Protein AF-0000000074029201 (afdb_homodimer)

Radius of gyration: 28.5 Å; Cα contacts (8 Å, |Δi|>4): 1554; chains: 2; bounding box: 59×83×63 Å

Foldseek 3Di:
DLVLLVVLLVQLLVVCLVPLANLVSLLVSLLSLLCVLVVDNVSSVVLSVVLLVVQCVDPLSVLLLLLLLLVLLLLLQLLQAQLLVLVLVVQLVPAQAQLRLLVVLLVCLVQQLQAQLSSLQSSLQSRLVSCVVRVHDLLLQLLSSLLSGLLVSLLDCANHNCNSVQLSLQVLQCVVPPDPARSSVLSNLLSVLLLLSVLSVVLSVCCSPPVPVFPPFFDDDLDDPDCPDDPVVVVVVVVVPPRDRPHDNHNCSRRVLSVQLRVQLLVQLQVQQCVVDVDSVNSNSRHPNSVSNSRSSVVSLVVSLVVVVVVVDDPVVSVVSSVVSSVVCVVVSSLSSSLSSSVVSSVSSPNLPCLVDDPLVVDQQLCVLLVLLVVLQVSLQSNLALSNSLSSSLSVLCSSCRNSVNDSSNSSSSSSNNNSLSRSQDCSSCVSSVHGSSSSCRRCVVSSVVSSVSSSVVSSVVSVVD/DLVLLVVLLVQLLVVCLVPLANLVSLLVSLLSLLCVLVVDNVSSVVLSVVLLVVQCVDPLSVLLLLLLLLVLLLLLQLLQAQLLVLVLVVQLVPAQAQLRLLVVLLVCLVQQLQAQLSSLQSSLQSRLVSCVVRVHDLLLQLLSSLLSGLLVSLLDCANHNCNSVQLSLQVLQCPPLPDPARSSVLSNLLSVLLLLSVLSVVLNVCCSPVVPVFPPFFDDDLDPPPPPDDPVVVVVVVVVPPRDRPHDNHNCSRRVLSVQLRVQLLVQLQVQQCVVDVDSVNSNSRHPNSVSNSRSSVVSLVVSLVVVVVVVDDPVVSVVSSVVSSVVCVVVSSLSSSLSSSVVSSVSSPNLVCLVPPPLVVDQQLCVLLVLLVVLQVSLQSNLALSNSLSSSLSVLCSSCSSSVNDSSNSSSSSNNNNSLSRSQDQSSCVSSVHGSSSSCRRCVVSSVVSSVSSSVVSSVVSVVD

Secondary structure (DSSP, 8-state):
-GGGGGHHHHHHHHHHHHH--HHHHHHHHHHHHHHHHHSSHHHHHHHHHHHHHHHHHSHHHHHHHHHHHHHHHHHHHHHHTTHHHHHHHHHGGG--SHHHHHHHHHHHHHHHTT-HHHHHHHHHHHHHHHHHHTT--HHHHHHHHHIIIIIHHTT--SS-TTHHHHHHHHHHHHTTSS--S-HHHHHHHHGGG-HHHHHHHHHHHHHHHH-TTTTTS--S--------S-HHHHHHHHHHTS----S---THHHHHHHHHHHHHHHHHHHHHHTTT-SSHHHHHHTS-HHHHHHHHHHHHHHHHHHHHHHTT--HHHHHHHHHHHHHHTHHHHHHHHHHHHHHHHHHHTTHHHHTTSTTGGGS-GGGHHHHHHHHHHHHHHHHT-HHHHHHHHHHHHHHHHHHHT--HHHHHHHHHHHHHGGGSS-HHHHHHTT--HHHHHHHHHHHHHHHHHHHHHHHHHHHHH-/-GGGGGHHHHHHHHHHHHH--HHHHHHHHHHHHHHHHHSSHHHHHHHHHHHHHHHHHSHHHHHHHHHHHHHHHHHHHHHHTTHHHHHHHHHGGG--SHHHHHHHHHHHHHHHTT-HHHHHHHHHHHHHHHHHHTT--HHHHHHHHHIIIIIHHTT--SS-TTHHHHHHHHHHHHTTSS--S-HHHHHHHHGGG-HHHHHHHHHHHHHHHH-TTTTTS--S--------S-HHHHHHHHHHTS----S---THHHHHHHHHHHHHHHHHHHHHHTTT-SSHHHHHHTS-HHHHHHHHHHHHHHHHHHHHHHTT--HHHHHHHHHHHHHHTHHHHHHHHHHHHHHHHHHHTTHHHHTTSTTGGGS-GGGHHHHHHHHHHHHHHHHT-HHHHHHHHHHHHHHHHHHHT--HHHHHHHHHHHHHGGGSS-HHHHHHTT--HHHHHHHHHHHHHHHHHHHHHHHHHHHHH-

pLDDT: mean 85.28, std 9.66, range [49.59, 98.19]

Sequence (932 aa):
MVWLSLIPPLITIVITFKTKKLIPALFIGVVVGAFINTRSLFGGITEIGSYIIDAVADKDSAYTLGFLISFGALADLIEMAGGIAGFSNRVSKWIKSEKGVLGWAWFLSIFTFFDSSFHTIAVGTMLSPVLQKVKGSKEKFAFVLSVTSLQLILLIPIATAYLGYMVTLVTNNIRGTGITENAYMIVVKSVIWNFFSWSMLLLAALVTLLGLRFGQVKLGKATEEEEEFTEAHIEREEKASEPVEEYPKKSRNLLVPVLILLMSTIFFFWWTGRMKSATFFGAISAADFNASIFAGVLLTLFITSIYFMLQKISLAEIEAHIIIGAEKVMPLVIILVLSWALTIVTEKLGFNNLISEGMIKNIPKFLIPSVVFLIAAIIAYTIGSSWATWALIMPLAVTFAVNSEINIATMVGTVWAGGAVADVVSPLSAQMADTSFGDHLITSLPYVIGGVLLSLIGYLLVGFTLMVWLSLIPPLITIVITFKTKKLIPALFIGVVVGAFINTRSLFGGITEIGSYIIDAVADKDSAYTLGFLISFGALADLIEMAGGIAGFSNRVSKWIKSEKGVLGWAWFLSIFTFFDSSFHTIAVGTMLSPVLQKVKGSKEKFAFVLSVTSLQLILLIPIATAYLGYMVTLVTNNIRGTGITENAYMIVVKSVIWNFFSWSMLLLAALVTLLGLRFGQVKLGKATEEEEEFTEAHIEREEKASEPVEEYPKKSRNLLVPVLILLMSTIFFFWWTGRMKSATFFGAISAADFNASIFAGVLLTLFITSIYFMLQKISLAEIEAHIIIGAEKVMPLVIILVLSWALTIVTEKLGFNNLISEGMIKNIPKFLIPSVVFLIAAIIAYTIGSSWATWALIMPLAVTFAVNSEINIATMVGTVWAGGAVADVVSPLSAQMADTSFGDHLITSLPYVIGGVLLSLIGYLLVGFTL

Organism: NCBI:txid312168

Nearest PDB structures (foldseek):
  7qha-assembly1_B  TM=7.166E-01  e=3.219E-05  Photobacterium profundum SS9
  4r0c-assembly1_C  TM=6.580E-01  e=6.794E-04  Alcanivorax borkumensis SK2
  8y4x-assembly1_A  TM=6.351E-01  e=4.474E-04  Fusobacterium nucleatum
  4r0c-assembly1_B  TM=5.964E-01  e=8.730E-04  Alcanivorax borkumensis SK2
  4r1i-assembly1_B  TM=4.681E-01  e=3.482E-04  Neisseria gonorrhoeae FA19

Solvent-accessible surface area (backbone atoms only — not comparable to full-atom values): 44928 Å² total; per-residue (Å²): 114,37,71,62,20,50,47,25,64,49,48,18,50,52,40,13,64,74,68,56,38,58,63,65,16,36,49,49,17,29,47,51,30,22,28,68,70,56,73,30,73,69,56,12,46,50,41,38,45,47,35,38,32,53,34,42,23,30,60,62,47,22,29,29,50,51,31,47,33,50,45,29,14,41,53,36,43,29,53,43,46,10,10,44,58,23,42,23,68,64,52,51,78,75,53,79,40,50,56,44,48,49,50,45,54,58,57,51,34,78,76,29,46,42,34,42,69,56,27,34,49,41,48,22,66,35,41,35,65,47,33,59,72,50,64,38,63,37,55,61,48,18,40,46,42,16,38,56,14,54,41,48,33,69,60,42,85,62,73,26,70,56,44,48,52,53,28,37,55,43,41,68,55,39,58,94,44,96,64,81,74,55,37,58,58,38,53,55,59,9,41,82,41,20,39,29,35,54,38,40,49,51,52,45,49,40,37,53,74,69,42,68,59,75,60,73,57,65,50,84,74,64,62,81,72,78,75,63,53,54,70,60,56,51,52,46,53,54,63,68,62,53,82,61,83,73,42,66,59,35,38,60,47,38,53,52,49,50,51,43,28,48,53,34,27,54,47,29,21,30,62,61,2,44,87,80,25,90,43,69,68,49,2,42,72,54,25,51,55,55,60,14,51,31,27,11,44,50,50,28,44,52,53,42,51,51,54,42,41,74,71,69,43,47,68,60,44,51,53,51,29,36,44,51,15,32,27,71,37,37,61,59,51,53,45,49,40,37,40,44,16,34,50,50,41,24,46,72,42,28,38,76,54,34,59,80,36,73,74,59,75,70,55,60,73,38,47,46,51,36,49,52,20,50,52,28,26,54,48,1,56,54,53,56,32,34,69,61,29,34,54,68,40,41,55,58,33,47,49,50,15,66,74,66,70,41,62,55,28,51,30,52,5,21,33,56,21,9,6,51,56,18,49,48,66,39,58,66,27,12,53,37,31,71,42,52,51,37,55,36,40,19,40,40,42,56,55,52,52,50,16,52,51,53,23,42,54,50,30,44,56,52,16,70,72,102,116,37,70,62,19,49,47,24,63,49,48,19,51,51,40,14,64,74,68,55,37,58,64,66,16,35,50,48,15,30,47,52,30,23,28,67,70,57,73,31,74,68,56,11,45,49,41,40,46,47,36,38,31,53,32,42,23,30,60,61,46,22,31,30,52,52,30,48,32,49,45,27,14,41,54,35,43,29,52,41,45,10,9,45,58,24,42,23,68,66,53,49,76,73,50,78,41,49,56,44,48,47,50,46,53,60,58,50,34,77,76,28,44,42,34,41,69,55,27,34,50,40,50,21,65,34,40,36,65,48,34,58,74,51,65,39,62,38,55,60,45,17,41,46,42,16,36,56,14,54,38,47,34,67,61,42,85,64,72,27,71,56,45,48,51,53,29,39,57,44,41,67,54,39,60,92,71,74,66,78,73,55,35,59,57,40,52,54,58,10,41,81,40,20,40,28,33,55,38,40,50,51,51,44,48,42,38,52,76,68,43,69,60,76,58,72,57,64,52,82,75,66,63,81,72,76,74,65,55,54,70,60,56,50,52,48,53,54,63,67,62,53,83,62,82,72,41,67,59,35,38,60,45,36,52,52,47,49,52,42,29,49,52,34,26,55,48,30,21,31,61,62,1,44,87,77,24,90,43,69,68,50,3,43,71,53,25,48,56,54,60,14,51,30,28,11,43,52,51,29,43,51,53,42,51,52,55,41,42,75,71,69,44,47,68,60,45,51,53,52,30,35,44,51,13,32,27,72,35,39,62,57,52,52,46,49,41,37,40,43,15,34,50,51,40,24,47,73,42,27,38,74,54,35,63,80,38,71,72,64,74,69,54,61,74,38,48,47,50,33,49,52,19,49,52,27,25,54,47,1,56,53,54,56,32,33,69,60,28,35,56,66,42,41,55,56,33,47,50,50,14,66,74,66,70,40,62,56,28,52,31,53,6,23,34,55,20,8,8,51,54,18,49,48,66,40,59,65,28,11,54,37,30,71,40,52,51,37,56,35,40,18,40,40,41,56,54,51,52,51,17,50,51,54,23,43,52,50,30,44,57,51,18,71,71,103

InterPro domains:
  IPR018461 Na+/H+ antiporter, NhaC-like, C-terminal [PF03553] (156-464)

Structure (mmCIF, N/CA/C/O backbone):
data_AF-0000000074029201-model_v1
#
loop_
_entity.id
_entity.type
_entity.pdbx_description
1 polymer 'Transporter, NhaC family'
#
loop_
_atom_site.group_PDB
_atom_site.id
_atom_site.type_symbol
_atom_site.label_atom_id
_atom_site.label_alt_id
_atom_site.label_comp_id
_atom_site.label_asym_id
_atom_site.label_entity_id
_atom_site.label_seq_id
_atom_site.pdbx_PDB_ins_code
_atom_site.Cartn_x
_atom_site.Cartn_y
_atom_site.Cartn_z
_atom_site.occupancy
_atom_site.B_iso_or_equiv
_atom_site.auth_seq_id
_atom_site.auth_comp_id
_atom_site.auth_asym_id
_atom_site.auth_atom_id
_atom_site.pdbx_PDB_model_num
ATOM 1 N N . MET A 1 1 ? 26.109 -20.688 16.188 1 57.31 1 MET A N 1
ATOM 2 C CA . MET A 1 1 ? 25.75 -21.969 15.594 1 57.31 1 MET A CA 1
ATOM 3 C C . MET A 1 1 ? 24.812 -21.781 14.414 1 57.31 1 MET A C 1
ATOM 5 O O . MET A 1 1 ? 23.797 -21.094 14.523 1 57.31 1 MET A O 1
ATOM 9 N N . VAL A 1 2 ? 25.156 -22.109 13.273 1 66.44 2 VAL A N 1
ATOM 10 C CA . VAL A 1 2 ? 24.578 -21.938 11.945 1 66.44 2 VAL A CA 1
ATOM 11 C C . VAL A 1 2 ? 23.188 -22.547 11.891 1 66.44 2 VAL A C 1
ATOM 13 O O . VAL A 1 2 ? 22.328 -22.078 11.148 1 66.44 2 VAL A O 1
ATOM 16 N N . TRP A 1 3 ? 22.938 -23.5 12.852 1 73.06 3 TRP A N 1
ATOM 17 C CA . TRP A 1 3 ? 21.656 -24.172 12.859 1 73.06 3 TRP A CA 1
ATOM 18 C C . TRP A 1 3 ? 20.547 -23.234 13.352 1 73.06 3 TRP A C 1
ATOM 20 O O . TRP A 1 3 ? 19.375 -23.453 13.062 1 73.06 3 TRP A O 1
ATOM 30 N N . LEU A 1 4 ? 20.938 -22.203 14.047 1 81 4 LEU A N 1
ATOM 31 C CA . LEU A 1 4 ? 19.984 -21.219 14.539 1 81 4 LEU A CA 1
ATOM 32 C C . LEU A 1 4 ? 19.312 -20.484 13.383 1 81 4 LEU A C 1
ATOM 34 O O . LEU A 1 4 ? 18.219 -19.938 13.531 1 81 4 LEU A O 1
ATOM 38 N N . SER A 1 5 ? 20 -20.547 12.234 1 81.31 5 SER A N 1
ATOM 39 C CA . SER A 1 5 ? 19.484 -19.844 11.062 1 81.31 5 SER A CA 1
ATOM 40 C C . SER A 1 5 ? 18.234 -20.531 10.523 1 81.31 5 SER A C 1
ATOM 42 O O . SER A 1 5 ? 17.469 -19.922 9.766 1 81.31 5 SER A O 1
ATOM 44 N N . LEU A 1 6 ? 17.938 -21.766 10.992 1 76.69 6 LEU A N 1
ATOM 45 C CA . LEU A 1 6 ? 16.781 -22.516 10.516 1 76.69 6 LEU A CA 1
ATOM 46 C C . LEU A 1 6 ? 15.562 -22.25 11.383 1 76.69 6 LEU A C 1
ATOM 48 O O . LEU A 1 6 ? 14.438 -22.531 10.984 1 76.69 6 LEU A O 1
ATOM 52 N N . ILE A 1 7 ? 15.75 -21.719 12.461 1 85.69 7 ILE A N 1
ATOM 53 C CA . ILE A 1 7 ? 14.68 -21.578 13.445 1 85.69 7 ILE A CA 1
ATOM 54 C C . ILE A 1 7 ? 13.617 -20.609 12.93 1 85.69 7 ILE A C 1
ATOM 56 O O . ILE A 1 7 ? 12.422 -20.906 12.984 1 85.69 7 ILE A O 1
ATOM 60 N N . PRO A 1 8 ? 14.031 -19.484 12.359 1 86 8 PRO A N 1
ATOM 61 C CA . PRO A 1 8 ? 12.992 -18.531 11.945 1 86 8 PRO A CA 1
ATOM 62 C C . PRO A 1 8 ? 12.078 -19.094 10.859 1 86 8 PRO A C 1
ATOM 64 O O . PRO A 1 8 ? 10.852 -19.062 11.008 1 86 8 PRO A O 1
ATOM 67 N N . PRO A 1 9 ? 12.656 -19.656 9.766 1 78.62 9 PRO A N 1
ATOM 68 C CA . PRO A 1 9 ? 11.75 -20.25 8.773 1 78.62 9 PRO A CA 1
ATOM 69 C C . PRO A 1 9 ? 10.93 -21.391 9.344 1 78.62 9 PRO A C 1
ATOM 71 O O . PRO A 1 9 ? 9.75 -21.547 9 1 78.62 9 PRO A O 1
ATOM 74 N N . LEU A 1 10 ? 11.469 -22.188 10.188 1 78.5 10 LEU A N 1
ATOM 75 C CA . LEU A 1 10 ? 10.766 -23.328 10.773 1 78.5 10 LEU A CA 1
ATOM 76 C C . LEU A 1 10 ? 9.617 -22.844 11.656 1 78.5 10 LEU A C 1
ATOM 78 O O . LEU A 1 10 ? 8.531 -23.422 11.625 1 78.5 10 LEU A O 1
ATOM 82 N N . ILE A 1 11 ? 9.867 -21.922 12.414 1 86.44 11 ILE A N 1
ATOM 83 C CA . ILE A 1 11 ? 8.828 -21.375 13.281 1 86.44 11 ILE A CA 1
ATOM 84 C C . ILE A 1 11 ? 7.707 -20.781 12.438 1 86.44 11 ILE A C 1
ATOM 86 O O . ILE A 1 11 ? 6.527 -20.906 12.781 1 86.44 11 ILE A O 1
ATOM 90 N N . THR A 1 12 ? 8.125 -20.078 11.391 1 83.25 12 THR A N 1
ATOM 91 C CA . THR A 1 12 ? 7.129 -19.531 10.484 1 83.25 12 THR A CA 1
ATOM 92 C C . THR A 1 12 ? 6.23 -20.625 9.922 1 83.25 12 THR A C 1
ATOM 94 O O . THR A 1 12 ? 5.008 -20.484 9.883 1 83.25 12 THR A O 1
ATOM 97 N N . ILE A 1 13 ? 6.844 -21.703 9.562 1 75.81 13 ILE A N 1
ATOM 98 C CA . ILE A 1 13 ? 6.113 -22.828 9 1 75.81 13 ILE A CA 1
ATOM 99 C C . ILE A 1 13 ? 5.184 -23.422 10.055 1 75.81 13 ILE A C 1
ATOM 101 O O . ILE A 1 13 ? 3.998 -23.641 9.789 1 75.81 13 ILE A O 1
ATOM 105 N N . VAL A 1 14 ? 5.613 -23.625 11.203 1 80.94 14 VAL A N 1
ATOM 106 C CA . VAL A 1 14 ? 4.852 -24.234 12.281 1 80.94 14 VAL A CA 1
ATOM 107 C C . VAL A 1 14 ? 3.67 -23.344 12.664 1 80.94 14 VAL A C 1
ATOM 109 O O . VAL A 1 14 ? 2.545 -23.828 12.82 1 80.94 14 VAL A O 1
ATOM 112 N N . ILE A 1 15 ? 3.906 -22.109 12.781 1 84.88 15 ILE A N 1
ATOM 113 C CA . ILE A 1 15 ? 2.854 -21.188 13.188 1 84.88 15 ILE A CA 1
ATOM 114 C C . ILE A 1 15 ? 1.8 -21.094 12.086 1 84.88 15 ILE A C 1
ATOM 116 O O . ILE A 1 15 ? 0.604 -21 12.367 1 84.88 15 ILE A O 1
ATOM 120 N N . THR A 1 16 ? 2.27 -21.062 10.914 1 77.56 16 THR A N 1
ATOM 121 C CA . THR A 1 16 ? 1.329 -21.031 9.805 1 77.56 16 THR A CA 1
ATOM 122 C C . THR A 1 16 ? 0.429 -22.266 9.82 1 77.56 16 THR A C 1
ATOM 124 O O . THR A 1 16 ? -0.77 -22.172 9.547 1 77.56 16 THR A O 1
ATOM 127 N N . PHE A 1 17 ? 1.027 -23.375 10.094 1 73.62 17 PHE A N 1
ATOM 128 C CA . PHE A 1 17 ? 0.26 -24.625 10.148 1 73.62 17 PHE A CA 1
ATOM 129 C C . PHE A 1 17 ? -0.754 -24.578 11.289 1 73.62 17 PHE A C 1
ATOM 131 O O . PHE A 1 17 ? -1.88 -25.062 11.141 1 73.62 17 PHE A O 1
ATOM 138 N N . LYS A 1 18 ? -0.393 -24 12.336 1 79.5 18 LYS A N 1
ATOM 139 C CA . LYS A 1 18 ? -1.242 -23.984 13.523 1 79.5 18 LYS A CA 1
ATOM 140 C C . LYS A 1 18 ? -2.332 -22.922 13.406 1 79.5 18 LYS A C 1
ATOM 142 O O . LYS A 1 18 ? -3.469 -23.141 13.828 1 79.5 18 LYS A O 1
ATOM 147 N N . THR A 1 19 ? -2.01 -21.797 12.82 1 79.38 19 THR A N 1
ATOM 148 C CA . THR A 1 19 ? -2.941 -20.672 12.844 1 79.38 19 THR A CA 1
ATOM 149 C C . THR A 1 19 ? -3.621 -20.516 11.484 1 79.38 19 THR A C 1
ATOM 151 O O . THR A 1 19 ? -4.637 -19.828 11.375 1 79.38 19 THR A O 1
ATOM 154 N N . LYS A 1 20 ? -3.016 -21 10.414 1 73.62 20 LYS A N 1
ATOM 155 C CA . LYS A 1 20 ? -3.471 -20.859 9.031 1 73.62 20 LYS A CA 1
ATOM 156 C C . LYS A 1 20 ? -3.395 -19.422 8.562 1 73.62 20 LYS A C 1
ATOM 158 O O . LYS A 1 20 ? -4.156 -19 7.691 1 73.62 20 LYS A O 1
ATOM 163 N N . LYS A 1 21 ? -2.562 -18.672 9.289 1 79 21 LYS A N 1
ATOM 164 C CA . LYS A 1 21 ? -2.359 -17.281 8.93 1 79 21 LYS A CA 1
ATOM 165 C C . LYS A 1 21 ? -0.891 -17 8.625 1 79 21 LYS A C 1
ATOM 167 O O . LYS A 1 21 ? -0.033 -17.109 9.5 1 79 21 LYS A O 1
ATOM 172 N N . LEU A 1 22 ? -0.697 -16.516 7.477 1 77.06 22 LEU A N 1
ATOM 173 C CA . LEU A 1 22 ? 0.675 -16.391 6.996 1 77.06 22 LEU A CA 1
ATOM 174 C C . LEU A 1 22 ? 1.312 -15.102 7.492 1 77.06 22 LEU A C 1
ATOM 176 O O . LEU A 1 22 ? 2.49 -15.086 7.859 1 77.06 22 LEU A O 1
ATOM 180 N N . ILE A 1 23 ? 0.547 -14 7.453 1 86.44 23 ILE A N 1
ATOM 181 C CA . ILE A 1 23 ? 1.118 -12.695 7.75 1 86.44 23 ILE A CA 1
ATOM 182 C C . ILE A 1 23 ? 1.633 -12.672 9.188 1 86.44 23 ILE A C 1
ATOM 184 O O . ILE A 1 23 ? 2.803 -12.367 9.43 1 86.44 23 ILE A O 1
ATOM 188 N N . PRO A 1 24 ? 0.851 -13.094 10.141 1 88 24 PRO A N 1
ATOM 189 C CA . PRO A 1 24 ? 1.394 -13.156 11.5 1 88 24 PRO A CA 1
ATOM 190 C C . PRO A 1 24 ? 2.541 -14.156 11.641 1 88 24 PRO A C 1
ATOM 192 O O . PRO A 1 24 ? 3.482 -13.922 12.398 1 88 24 PRO A O 1
ATOM 195 N N . ALA A 1 25 ? 2.488 -15.234 11 1 85.19 25 ALA A N 1
ATOM 196 C CA . ALA A 1 25 ? 3.545 -16.25 11.062 1 85.19 25 ALA A CA 1
ATOM 197 C C . ALA A 1 25 ? 4.867 -15.68 10.547 1 85.19 25 ALA A C 1
ATOM 199 O O . ALA A 1 25 ? 5.918 -15.906 11.148 1 85.19 25 ALA A O 1
ATOM 200 N N . LEU A 1 26 ? 4.801 -15.016 9.406 1 84.12 26 LEU A N 1
ATOM 201 C CA . LEU A 1 26 ? 5.996 -14.398 8.852 1 84.12 26 LEU A CA 1
ATOM 202 C C . LEU A 1 26 ? 6.562 -13.352 9.805 1 84.12 26 LEU A C 1
ATOM 204 O O . LEU A 1 26 ? 7.781 -13.273 10 1 84.12 26 LEU A O 1
ATOM 208 N N . PHE A 1 27 ? 5.684 -12.562 10.336 1 90.19 27 PHE A N 1
ATOM 209 C CA . PHE A 1 27 ? 6.121 -11.531 11.266 1 90.19 27 PHE A CA 1
ATOM 210 C C . PHE A 1 27 ? 6.82 -12.156 12.469 1 90.19 27 PHE A C 1
ATOM 212 O O . PHE A 1 27 ? 7.891 -11.695 12.875 1 90.19 27 PHE A O 1
ATOM 219 N N . ILE A 1 28 ? 6.273 -13.172 13.016 1 89.75 28 ILE A N 1
ATOM 220 C CA . ILE A 1 28 ? 6.855 -13.844 14.172 1 89.75 28 ILE A CA 1
ATOM 221 C C . ILE A 1 28 ? 8.203 -14.438 13.797 1 89.75 28 ILE A C 1
ATOM 223 O O . ILE A 1 28 ? 9.141 -14.438 14.602 1 89.75 28 ILE A O 1
ATOM 227 N N . GLY A 1 29 ? 8.258 -15.016 12.617 1 87.62 29 GLY A N 1
ATOM 228 C CA . GLY A 1 29 ? 9.539 -15.516 12.141 1 87.62 29 GLY A CA 1
ATOM 229 C C . GLY A 1 29 ? 10.633 -14.461 12.148 1 87.62 29 GLY A C 1
ATOM 230 O O . GLY A 1 29 ? 11.758 -14.727 12.586 1 87.62 29 GLY A O 1
ATOM 231 N N . VAL A 1 30 ? 10.312 -13.289 11.648 1 88.38 30 VAL A N 1
ATOM 232 C CA . VAL A 1 30 ? 11.266 -12.188 11.617 1 88.38 30 VAL A CA 1
ATOM 233 C C . VAL A 1 30 ? 11.625 -11.766 13.039 1 88.38 30 VAL A C 1
ATOM 235 O O . VAL A 1 30 ? 12.781 -11.477 13.344 1 88.38 30 VAL A O 1
ATOM 238 N N . VAL A 1 31 ? 10.625 -11.758 13.906 1 90.38 31 VAL A N 1
ATOM 239 C CA . VAL A 1 31 ? 10.828 -11.367 15.297 1 90.38 31 VAL A CA 1
ATOM 240 C C . VAL A 1 31 ? 11.797 -12.352 15.961 1 90.38 31 VAL A C 1
ATOM 242 O O . VAL A 1 31 ? 12.75 -11.938 16.625 1 90.38 31 VAL A O 1
ATOM 245 N N . VAL A 1 32 ? 11.523 -13.562 15.812 1 90 32 VAL A N 1
ATOM 246 C CA . VAL A 1 32 ? 12.359 -14.602 16.422 1 90 32 VAL A CA 1
ATOM 247 C C . VAL A 1 32 ? 13.773 -14.516 15.859 1 90 32 VAL A C 1
ATOM 249 O O . VAL A 1 32 ? 14.75 -14.633 16.609 1 90 32 VAL A O 1
ATOM 252 N N . GLY A 1 33 ? 13.875 -14.359 14.562 1 88.94 33 GLY A N 1
ATOM 253 C CA . GLY A 1 33 ? 15.188 -14.203 13.961 1 88.94 33 GLY A CA 1
ATOM 254 C C . GLY A 1 33 ? 15.945 -13 14.492 1 88.94 33 GLY A C 1
ATOM 255 O O . GLY A 1 33 ? 17.156 -13.094 14.742 1 88.94 33 GLY A O 1
ATOM 256 N N . ALA A 1 34 ? 15.258 -11.906 14.625 1 89.31 34 ALA A N 1
ATOM 257 C CA . ALA A 1 34 ? 15.883 -10.688 15.148 1 89.31 34 ALA A CA 1
ATOM 258 C C . ALA A 1 34 ? 16.344 -10.891 16.594 1 89.31 34 ALA A C 1
ATOM 260 O O . ALA A 1 34 ? 17.422 -10.414 16.969 1 89.31 34 ALA A O 1
ATOM 261 N N . PHE A 1 35 ? 15.609 -11.602 17.375 1 88.56 35 PHE A N 1
ATOM 262 C CA . PHE A 1 35 ? 15.969 -11.859 18.766 1 88.56 35 PHE A CA 1
ATOM 263 C C . PHE A 1 35 ? 17.188 -12.773 18.844 1 88.56 35 PHE A C 1
ATOM 265 O O . PHE A 1 35 ? 18.047 -12.602 19.703 1 88.56 35 PHE A O 1
ATOM 272 N N . ILE A 1 36 ? 17.172 -13.75 18 1 88.44 36 ILE A N 1
ATOM 273 C CA . ILE A 1 36 ? 18.297 -14.672 18 1 88.44 36 ILE A CA 1
ATOM 274 C C . ILE A 1 36 ? 19.562 -13.922 17.594 1 88.44 36 ILE A C 1
ATOM 276 O O . ILE A 1 36 ? 20.625 -14.141 18.188 1 88.44 36 ILE A O 1
ATOM 280 N N . ASN A 1 37 ? 19.438 -13.039 16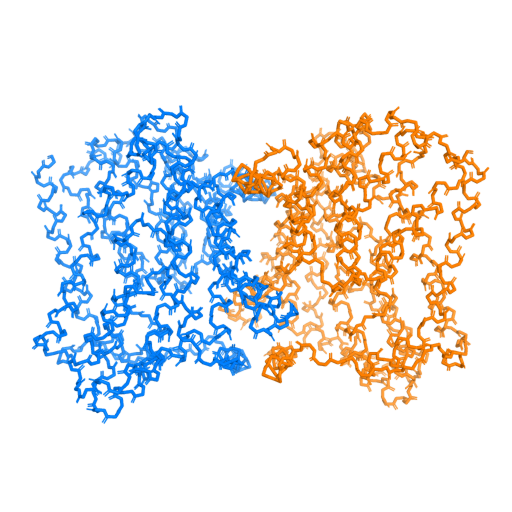.656 1 86.31 37 ASN A N 1
ATOM 281 C CA . ASN A 1 37 ? 20.594 -12.312 16.141 1 86.31 37 ASN A CA 1
ATOM 282 C C . ASN A 1 37 ? 21.109 -11.305 17.172 1 86.31 37 ASN A C 1
ATOM 284 O O . ASN A 1 37 ? 22.328 -11.125 17.312 1 86.31 37 ASN A O 1
ATOM 288 N N . THR A 1 38 ? 20.25 -10.602 17.797 1 83.44 38 THR A N 1
ATOM 289 C CA . THR A 1 38 ? 20.672 -9.523 18.688 1 83.44 38 THR A CA 1
ATOM 290 C C . THR A 1 38 ? 20.781 -10.023 20.125 1 83.44 38 THR A C 1
ATOM 292 O O . THR A 1 38 ? 21.453 -9.406 20.953 1 83.44 38 THR A O 1
ATOM 295 N N . ARG A 1 39 ? 20.141 -11.07 20.547 1 79.12 39 ARG A N 1
ATOM 296 C CA . ARG A 1 39 ? 20.078 -11.602 21.906 1 79.12 39 ARG A CA 1
ATOM 297 C C . ARG A 1 39 ? 19.547 -10.547 22.875 1 79.12 39 ARG A C 1
ATOM 299 O O . ARG A 1 39 ? 20 -10.477 24.016 1 79.12 39 ARG A O 1
ATOM 306 N N . SER A 1 40 ? 18.766 -9.555 22.297 1 78.31 40 SER A N 1
ATOM 307 C CA . SER A 1 40 ? 18.109 -8.508 23.078 1 78.31 40 SER A CA 1
ATOM 308 C C . SER A 1 40 ? 16.703 -8.227 22.562 1 78.31 40 SER A C 1
ATOM 310 O O . SER A 1 40 ? 16.484 -8.234 21.344 1 78.31 40 SER A O 1
ATOM 312 N N . LEU A 1 41 ? 15.836 -8 23.484 1 73.88 41 LEU A N 1
ATOM 313 C CA . LEU A 1 41 ? 14.438 -7.77 23.125 1 73.88 41 LEU A CA 1
ATOM 314 C C . LEU A 1 41 ? 14.289 -6.457 22.359 1 73.88 41 LEU A C 1
ATOM 316 O O . LEU A 1 41 ? 13.688 -6.426 21.281 1 73.88 41 LEU A O 1
ATOM 320 N N . PHE A 1 42 ? 14.828 -5.457 22.891 1 72.75 42 PHE A N 1
ATOM 321 C CA . PHE A 1 42 ? 14.641 -4.141 22.297 1 72.75 42 PHE A CA 1
ATOM 322 C C . PHE A 1 42 ? 15.5 -3.988 21.047 1 72.75 42 PHE A C 1
ATOM 324 O O . PHE A 1 42 ? 15.086 -3.357 20.078 1 72.75 42 PHE A O 1
ATOM 331 N N . GLY A 1 43 ? 16.656 -4.539 21.109 1 73.5 43 GLY A N 1
ATOM 332 C CA . GLY A 1 43 ? 17.469 -4.602 19.906 1 73.5 43 GLY A CA 1
ATOM 333 C C . GLY A 1 43 ? 16.812 -5.387 18.781 1 73.5 43 GLY A C 1
ATOM 334 O O . GLY A 1 43 ? 16.953 -5.035 17.609 1 73.5 43 GLY A O 1
ATOM 335 N N . GLY A 1 44 ? 16.078 -6.223 19.234 1 76.38 44 GLY A N 1
ATOM 336 C CA . GLY A 1 44 ? 15.359 -7.051 18.266 1 76.38 44 GLY A CA 1
ATOM 337 C C . GLY A 1 44 ? 14.289 -6.293 17.5 1 76.38 44 GLY A C 1
ATOM 338 O O . GLY A 1 44 ? 14.156 -6.457 16.281 1 76.38 44 GLY A O 1
ATOM 339 N N . ILE A 1 45 ? 13.68 -5.414 18.203 1 79.5 45 ILE A N 1
ATOM 340 C CA . ILE A 1 45 ? 12.578 -4.699 17.562 1 79.5 45 ILE A CA 1
ATOM 341 C C . ILE A 1 45 ? 13.125 -3.719 16.531 1 79.5 45 ILE A C 1
ATOM 343 O O . ILE A 1 45 ? 12.586 -3.598 15.438 1 79.5 45 ILE A O 1
ATOM 347 N N . THR A 1 46 ? 14.133 -3.01 16.875 1 81.88 46 THR A N 1
ATOM 348 C CA . THR A 1 46 ? 14.75 -2.094 15.922 1 81.88 46 THR A CA 1
ATOM 349 C C . THR A 1 46 ? 15.344 -2.859 14.742 1 81.88 46 THR A C 1
ATOM 351 O O . THR A 1 46 ? 15.289 -2.387 13.602 1 81.88 46 THR A O 1
ATOM 354 N N . GLU A 1 47 ? 15.75 -3.967 15.031 1 85.75 47 GLU A N 1
ATOM 355 C CA . GLU A 1 47 ? 16.312 -4.785 13.961 1 85.75 47 GLU A CA 1
ATOM 356 C C . GLU A 1 47 ? 15.211 -5.305 13.039 1 85.75 47 GLU A C 1
ATOM 358 O O . GLU A 1 47 ? 15.422 -5.43 11.828 1 85.75 47 GLU A O 1
ATOM 363 N N . ILE A 1 48 ? 14.148 -5.645 13.641 1 83.81 48 ILE A N 1
ATOM 364 C CA . ILE A 1 48 ? 13.008 -6.055 12.828 1 83.81 48 ILE A CA 1
ATOM 365 C C . ILE A 1 48 ? 12.695 -4.973 11.797 1 83.81 48 ILE A C 1
ATOM 367 O O . ILE A 1 48 ? 12.57 -5.266 10.602 1 83.81 48 ILE A O 1
ATOM 371 N N . GLY A 1 49 ? 12.633 -3.779 12.297 1 88.25 49 GLY A N 1
ATOM 372 C CA . GLY A 1 49 ? 12.375 -2.662 11.398 1 88.25 49 GLY A CA 1
ATOM 373 C C . GLY A 1 49 ? 13.438 -2.508 10.32 1 88.25 49 GLY A C 1
ATOM 374 O O . GLY A 1 49 ? 13.109 -2.238 9.164 1 88.25 49 GLY A O 1
ATOM 375 N N . SER A 1 50 ? 14.602 -2.709 10.742 1 88.56 50 SER A N 1
ATOM 376 C CA . SER A 1 50 ? 15.703 -2.555 9.789 1 88.56 50 SER A CA 1
ATOM 377 C C . SER A 1 50 ? 15.641 -3.617 8.695 1 88.56 50 SER A C 1
ATOM 379 O O . SER A 1 50 ? 15.93 -3.334 7.535 1 88.56 50 SER A O 1
ATOM 381 N N . TYR A 1 51 ? 15.305 -4.812 9.062 1 87.25 51 TYR A N 1
ATOM 382 C CA . TYR A 1 51 ? 15.195 -5.875 8.07 1 87.25 51 TYR A CA 1
ATOM 383 C C . TYR A 1 51 ? 14.086 -5.57 7.066 1 87.25 51 TYR A C 1
ATOM 385 O O . TYR A 1 51 ? 14.258 -5.777 5.863 1 87.25 51 TYR A O 1
ATOM 393 N N . ILE A 1 52 ? 13.055 -5.105 7.578 1 87.94 52 ILE A N 1
ATOM 394 C CA . ILE A 1 52 ? 11.906 -4.766 6.742 1 87.94 52 ILE A CA 1
ATOM 395 C C . ILE A 1 52 ? 12.281 -3.637 5.789 1 87.94 52 ILE A C 1
ATOM 397 O O . ILE A 1 52 ? 12 -3.705 4.59 1 87.94 52 ILE A O 1
ATOM 401 N N . ILE A 1 53 ? 12.922 -2.682 6.293 1 89.25 53 ILE A N 1
ATOM 402 C CA . ILE A 1 53 ? 13.258 -1.503 5.504 1 89.25 53 ILE A CA 1
ATOM 403 C C . ILE A 1 53 ? 14.344 -1.857 4.484 1 89.25 53 ILE A C 1
ATOM 405 O O . ILE A 1 53 ? 14.305 -1.387 3.344 1 89.25 53 ILE A O 1
ATOM 409 N N . ASP A 1 54 ? 15.266 -2.686 4.93 1 88.38 54 ASP A N 1
ATOM 410 C CA . ASP A 1 54 ? 16.281 -3.139 3.99 1 88.38 54 ASP A CA 1
ATOM 411 C C . ASP A 1 54 ? 15.656 -3.906 2.828 1 88.38 54 ASP A C 1
ATOM 413 O O . ASP A 1 54 ? 16.125 -3.824 1.694 1 88.38 54 ASP A O 1
ATOM 417 N N . ALA A 1 55 ? 14.672 -4.59 3.164 1 84.88 55 ALA A N 1
ATOM 418 C CA . ALA A 1 55 ? 13.961 -5.348 2.139 1 84.88 55 ALA A CA 1
ATOM 419 C C . ALA A 1 55 ? 13.273 -4.414 1.144 1 84.88 55 ALA A C 1
ATOM 421 O O . ALA A 1 55 ? 13.305 -4.656 -0.065 1 84.88 55 ALA A O 1
ATOM 422 N N . VAL A 1 56 ? 12.719 -3.395 1.615 1 88.94 56 VAL A N 1
ATOM 423 C CA . VAL A 1 56 ? 11.945 -2.469 0.792 1 88.94 56 VAL A CA 1
ATOM 424 C C . VAL A 1 56 ? 12.891 -1.534 0.04 1 88.94 56 VAL A C 1
ATOM 426 O O . VAL A 1 56 ? 12.633 -1.178 -1.112 1 88.94 56 VAL A O 1
ATOM 429 N N . ALA A 1 57 ? 13.969 -1.201 0.668 1 90.62 57 ALA A N 1
ATOM 430 C CA . ALA A 1 57 ? 14.883 -0.198 0.123 1 90.62 57 ALA A CA 1
ATOM 431 C C . ALA A 1 57 ? 15.797 -0.808 -0.934 1 90.62 57 ALA A C 1
ATOM 433 O O . ALA A 1 57 ? 16.547 -0.092 -1.595 1 90.62 57 ALA A O 1
ATOM 434 N N . ASP A 1 58 ? 15.695 -2.113 -1.118 1 89.38 58 ASP A N 1
ATOM 435 C CA . ASP A 1 58 ? 16.391 -2.768 -2.221 1 89.38 58 ASP A CA 1
ATOM 436 C C . ASP A 1 58 ? 15.773 -2.383 -3.564 1 89.38 58 ASP A C 1
ATOM 438 O O . ASP A 1 58 ? 14.555 -2.41 -3.725 1 89.38 58 ASP A O 1
ATOM 442 N N . LYS A 1 59 ? 16.625 -1.993 -4.469 1 89 59 LYS A N 1
ATOM 443 C CA . LYS A 1 59 ? 16.141 -1.472 -5.742 1 89 59 LYS A CA 1
ATOM 444 C C . LYS A 1 59 ? 15.32 -2.52 -6.488 1 89 59 LYS A C 1
ATOM 446 O O . LYS A 1 59 ? 14.273 -2.205 -7.059 1 89 59 LYS A O 1
ATOM 451 N N . ASP A 1 60 ? 15.758 -3.744 -6.523 1 86.75 60 ASP A N 1
ATOM 452 C CA . ASP A 1 60 ? 15.031 -4.805 -7.207 1 86.75 60 ASP A CA 1
ATOM 453 C C . ASP A 1 60 ? 13.672 -5.055 -6.547 1 86.75 60 ASP A C 1
ATOM 455 O O . ASP A 1 60 ? 12.672 -5.258 -7.234 1 86.75 60 ASP A O 1
ATOM 459 N N . SER A 1 61 ? 13.711 -5.055 -5.215 1 88.75 61 SER A N 1
ATOM 460 C CA . SER A 1 61 ? 12.461 -5.211 -4.477 1 88.75 61 SER A CA 1
ATOM 461 C C . SER A 1 61 ? 11.516 -4.043 -4.742 1 88.75 61 SER A C 1
ATOM 463 O O . SER A 1 61 ? 10.312 -4.238 -4.891 1 88.75 61 SER A O 1
ATOM 465 N N . ALA A 1 62 ? 12.094 -2.875 -4.84 1 91.81 62 ALA A N 1
ATOM 466 C CA . ALA A 1 62 ? 11.281 -1.686 -5.086 1 91.81 62 ALA A CA 1
ATOM 467 C C . ALA A 1 62 ? 10.633 -1.743 -6.465 1 91.81 62 ALA A C 1
ATOM 469 O O . ALA A 1 62 ? 9.469 -1.363 -6.625 1 91.81 62 ALA A O 1
ATOM 470 N N . TYR A 1 63 ? 11.367 -2.197 -7.445 1 90.56 63 TYR A N 1
ATOM 471 C CA . TYR A 1 63 ? 10.805 -2.365 -8.781 1 90.56 63 TYR A CA 1
ATOM 472 C C . TYR A 1 63 ? 9.633 -3.342 -8.758 1 90.56 63 TYR A C 1
ATOM 474 O O . TYR A 1 63 ? 8.609 -3.109 -9.414 1 90.56 63 TYR A O 1
ATOM 482 N N . THR A 1 64 ? 9.828 -4.402 -8.047 1 88.5 64 THR A N 1
ATOM 483 C CA . THR A 1 64 ? 8.781 -5.418 -7.953 1 88.5 64 THR A CA 1
ATOM 484 C C . THR A 1 64 ? 7.531 -4.844 -7.301 1 88.5 64 THR A C 1
ATOM 486 O O . THR A 1 64 ? 6.418 -5.055 -7.789 1 88.5 64 THR A O 1
ATOM 489 N N . LEU A 1 65 ? 7.758 -4.113 -6.199 1 91.38 65 LEU A N 1
ATOM 490 C CA . LEU A 1 65 ? 6.621 -3.512 -5.508 1 91.38 65 LEU A CA 1
ATOM 491 C C . LEU A 1 65 ? 5.914 -2.498 -6.402 1 91.38 65 LEU A C 1
ATOM 493 O O . LEU A 1 65 ? 4.684 -2.477 -6.469 1 91.38 65 LEU A O 1
ATOM 497 N N . GLY A 1 66 ? 6.688 -1.656 -7.066 1 92.5 66 GLY A N 1
ATOM 498 C CA . GLY A 1 66 ? 6.105 -0.71 -8.008 1 92.5 66 GLY A CA 1
ATOM 499 C C . GLY A 1 66 ? 5.305 -1.379 -9.109 1 92.5 66 GLY A C 1
ATOM 500 O O . GLY A 1 66 ? 4.219 -0.919 -9.461 1 92.5 66 GLY A O 1
ATOM 501 N N . PHE A 1 67 ? 5.84 -2.404 -9.617 1 91.12 67 PHE A N 1
ATOM 502 C CA . PHE A 1 67 ? 5.168 -3.154 -10.672 1 91.12 67 PHE A CA 1
ATOM 503 C C . PHE A 1 67 ? 3.838 -3.713 -10.172 1 91.12 67 PHE A C 1
ATOM 505 O O . PHE A 1 67 ? 2.812 -3.58 -10.844 1 91.12 67 PHE A O 1
ATOM 512 N N . LEU A 1 68 ? 3.855 -4.359 -9 1 88.94 68 LEU A N 1
ATOM 513 C CA . LEU A 1 68 ? 2.658 -5.004 -8.469 1 88.94 68 LEU A CA 1
ATOM 514 C C . LEU A 1 68 ? 1.552 -3.98 -8.234 1 88.94 68 LEU A C 1
ATOM 516 O O . LEU A 1 68 ? 0.394 -4.223 -8.586 1 88.94 68 LEU A O 1
ATOM 520 N N . ILE A 1 69 ? 1.919 -2.918 -7.68 1 92.69 69 ILE A N 1
ATOM 521 C CA . ILE A 1 69 ? 0.94 -1.882 -7.367 1 92.69 69 ILE A CA 1
ATOM 522 C C . ILE A 1 69 ? 0.375 -1.3 -8.664 1 92.69 69 ILE A C 1
ATOM 524 O O . ILE A 1 69 ? -0.84 -1.141 -8.797 1 92.69 69 ILE A O 1
ATOM 528 N N . SER A 1 70 ? 1.221 -1 -9.617 1 93.5 70 SER A N 1
ATOM 529 C CA . SER A 1 70 ? 0.779 -0.46 -10.898 1 93.5 70 SER A CA 1
ATOM 530 C C . SER A 1 70 ? -0.067 -1.474 -11.664 1 93.5 70 SER A C 1
ATOM 532 O O . SER A 1 70 ? -1.039 -1.104 -12.328 1 93.5 70 SER A O 1
ATOM 534 N N . PHE A 1 71 ? 0.364 -2.67 -11.539 1 90.62 71 PHE A N 1
ATOM 535 C CA . PHE A 1 71 ? -0.385 -3.729 -12.211 1 90.62 71 PHE A CA 1
ATOM 536 C C . PHE A 1 71 ? -1.775 -3.875 -11.602 1 90.62 71 PHE A C 1
ATOM 538 O O . PHE A 1 71 ? -2.754 -4.078 -12.32 1 90.62 71 PHE A O 1
ATOM 545 N N . GLY A 1 72 ? -1.812 -3.883 -10.32 1 90.38 72 GLY A N 1
ATOM 546 C CA . GLY A 1 72 ? -3.111 -3.898 -9.672 1 90.38 72 GLY A CA 1
ATOM 547 C C . GLY A 1 72 ? -4.016 -2.76 -10.109 1 90.38 72 GLY A C 1
ATOM 548 O O . GLY A 1 72 ? -5.211 -2.959 -10.32 1 90.38 72 GLY A O 1
ATOM 549 N N . ALA A 1 73 ? -3.455 -1.6 -10.211 1 93.75 73 ALA A N 1
ATOM 550 C CA . ALA A 1 73 ? -4.191 -0.439 -10.703 1 93.75 73 ALA A CA 1
ATOM 551 C C . ALA A 1 73 ? -4.723 -0.681 -12.117 1 93.75 73 ALA A C 1
ATOM 553 O O . ALA A 1 73 ? -5.879 -0.379 -12.406 1 93.75 73 ALA A O 1
ATOM 554 N N . LEU A 1 74 ? -3.877 -1.209 -12.953 1 92.44 74 LEU A N 1
ATOM 555 C CA . LEU A 1 74 ? -4.258 -1.48 -14.336 1 92.44 74 LEU A CA 1
ATOM 556 C C . LEU A 1 74 ? -5.387 -2.506 -14.398 1 92.44 74 LEU A C 1
ATOM 558 O O . LEU A 1 74 ? -6.355 -2.328 -15.141 1 92.44 74 LEU A O 1
ATOM 562 N N . ALA A 1 75 ? -5.273 -3.539 -13.656 1 88 75 ALA A N 1
ATOM 563 C CA . ALA A 1 75 ? -6.277 -4.598 -13.648 1 88 75 ALA A CA 1
ATOM 564 C C . ALA A 1 75 ? -7.641 -4.055 -13.234 1 88 75 ALA A C 1
ATOM 566 O O . ALA A 1 75 ? -8.664 -4.414 -13.82 1 88 75 ALA A O 1
ATOM 567 N N . ASP A 1 76 ? -7.652 -3.217 -12.242 1 89.12 76 ASP A N 1
ATOM 568 C CA . ASP A 1 76 ? -8.914 -2.654 -11.766 1 89.12 76 ASP A CA 1
ATOM 569 C C . ASP A 1 76 ? -9.516 -1.699 -12.789 1 89.12 76 ASP A C 1
ATOM 571 O O . ASP A 1 76 ? -10.734 -1.608 -12.914 1 89.12 76 ASP A O 1
ATOM 575 N N . LEU A 1 77 ? -8.695 -0.954 -13.484 1 91.06 77 LEU A N 1
ATOM 576 C CA . LEU A 1 77 ? -9.172 -0.065 -14.539 1 91.06 77 LEU A CA 1
ATOM 577 C C . LEU A 1 77 ? -9.859 -0.856 -15.648 1 91.06 77 LEU A C 1
ATOM 579 O O . LEU A 1 77 ? -10.914 -0.449 -16.141 1 91.06 77 LEU A O 1
ATOM 583 N N . ILE A 1 78 ? -9.258 -1.901 -16.031 1 87.81 78 ILE A N 1
ATOM 584 C CA . ILE A 1 78 ? -9.805 -2.734 -17.094 1 87.81 78 ILE A CA 1
ATOM 585 C C . ILE A 1 78 ? -11.156 -3.305 -16.656 1 87.81 78 ILE A C 1
ATOM 587 O O . ILE A 1 78 ? -12.109 -3.318 -17.438 1 87.81 78 ILE A O 1
ATOM 591 N N . GLU A 1 79 ? -11.195 -3.742 -15.453 1 83.25 79 GLU A N 1
ATOM 592 C CA . GLU A 1 79 ? -12.438 -4.281 -14.922 1 83.25 79 GLU A CA 1
ATOM 593 C C . GLU A 1 79 ? -13.531 -3.215 -14.867 1 83.25 79 GLU A C 1
ATOM 595 O O . GLU A 1 79 ? -14.68 -3.475 -15.227 1 83.25 79 GLU A O 1
ATOM 600 N N . MET A 1 80 ? -13.211 -2.053 -14.438 1 85.38 80 MET A N 1
ATOM 601 C CA . MET A 1 80 ? -14.156 -0.948 -14.289 1 85.38 80 MET A CA 1
ATOM 602 C C . MET A 1 80 ? -14.703 -0.516 -15.648 1 85.38 80 MET A C 1
ATOM 604 O O . MET A 1 80 ? -15.883 -0.19 -15.773 1 85.38 80 MET A O 1
ATOM 608 N N . ALA A 1 81 ? -13.867 -0.563 -16.672 1 88 81 ALA A N 1
ATOM 609 C CA . ALA A 1 81 ? -14.227 -0.03 -17.984 1 88 81 ALA A CA 1
ATOM 610 C C . ALA A 1 81 ? -15.109 -1.008 -18.75 1 88 81 ALA A C 1
ATOM 612 O O . ALA A 1 81 ? -15.57 -0.704 -19.859 1 88 81 ALA A O 1
ATOM 613 N N . GLY A 1 82 ? -15.453 -2.158 -18.156 1 78.06 82 GLY A N 1
ATOM 614 C CA . GLY A 1 82 ? -16.391 -3.096 -18.766 1 78.06 82 GLY A CA 1
ATOM 615 C C . GLY A 1 82 ? -15.734 -4.047 -19.75 1 78.06 82 GLY A C 1
ATOM 616 O O . GLY A 1 82 ? -16.406 -4.637 -20.594 1 78.06 82 GLY A O 1
ATOM 617 N N . GLY A 1 83 ? -14.57 -4.137 -19.719 1 73.75 83 GLY A N 1
ATOM 618 C CA . GLY A 1 83 ? -13.867 -5.02 -20.641 1 73.75 83 GLY A CA 1
ATOM 619 C C . GLY A 1 83 ? -14.305 -6.469 -20.516 1 73.75 83 GLY A C 1
ATOM 620 O O . GLY A 1 83 ? -14.406 -7.172 -21.531 1 73.75 83 GLY A O 1
ATOM 621 N N . ILE A 1 84 ? -14.742 -6.875 -19.406 1 73.69 84 ILE A N 1
ATOM 622 C CA . ILE A 1 84 ? -15.117 -8.258 -19.156 1 73.69 84 ILE A CA 1
ATOM 623 C C . ILE A 1 84 ? -16.531 -8.523 -19.688 1 73.69 84 ILE A C 1
ATOM 625 O O . ILE A 1 84 ? -16.75 -9.492 -20.422 1 73.69 84 ILE A O 1
ATOM 629 N N . ALA A 1 85 ? -17.469 -7.629 -19.359 1 72.81 85 ALA A N 1
ATOM 630 C CA . ALA A 1 85 ? -18.859 -7.789 -19.766 1 72.81 85 ALA A CA 1
ATOM 631 C C . ALA A 1 85 ? -19 -7.762 -21.281 1 72.81 85 ALA A C 1
ATOM 633 O O . ALA A 1 85 ? -19.797 -8.508 -21.844 1 72.81 85 ALA A O 1
ATOM 634 N N . GLY A 1 86 ? -18.297 -6.902 -21.922 1 69.81 86 GLY A N 1
ATOM 635 C CA . GLY A 1 86 ? -18.359 -6.816 -23.359 1 69.81 86 GLY A CA 1
ATOM 636 C C . GLY A 1 86 ? -17.953 -8.109 -24.047 1 69.81 86 GLY A C 1
ATOM 637 O O . GLY A 1 86 ? -18.562 -8.492 -25.062 1 69.81 86 GLY A O 1
ATOM 638 N N . PHE A 1 87 ? -17.078 -8.773 -23.422 1 70.19 87 PHE A N 1
ATOM 639 C CA . PHE A 1 87 ? -16.594 -10.016 -24.016 1 70.19 87 PHE A CA 1
ATOM 640 C C . PHE A 1 87 ? -17.578 -11.156 -23.75 1 70.19 87 PHE A C 1
ATOM 642 O O . PHE A 1 87 ? -17.75 -12.031 -24.594 1 70.19 87 PHE A O 1
ATOM 649 N N . SER A 1 88 ? -18.25 -11.141 -22.641 1 69.38 88 SER A N 1
ATOM 650 C CA . SER A 1 88 ? -19.188 -12.172 -22.234 1 69.38 88 SER A CA 1
ATOM 651 C C . SER A 1 88 ? -20.344 -12.281 -23.219 1 69.38 88 SER A C 1
ATOM 653 O O . SER A 1 88 ? -20.734 -13.383 -23.625 1 69.38 88 SER A O 1
ATOM 655 N N . ASN A 1 89 ? -20.906 -11.195 -23.625 1 71.56 89 ASN A N 1
ATOM 656 C CA . ASN A 1 89 ? -22.062 -11.164 -24.5 1 71.56 89 ASN A CA 1
ATOM 657 C C . ASN A 1 89 ? -21.75 -11.734 -25.875 1 71.56 89 ASN A C 1
ATOM 659 O O . ASN A 1 89 ? -22.594 -12.383 -26.5 1 71.56 89 ASN A O 1
ATOM 663 N N . ARG A 1 90 ? -20.562 -11.625 -26.281 1 73.19 90 ARG A N 1
ATOM 664 C CA . ARG A 1 90 ? -20.156 -12.07 -27.609 1 73.19 90 ARG A CA 1
ATOM 665 C C . ARG A 1 90 ? -19.891 -13.57 -27.625 1 73.19 90 ARG A C 1
ATOM 667 O O . ARG A 1 90 ? -20.203 -14.25 -28.609 1 73.19 90 ARG A O 1
ATOM 674 N N . VAL A 1 91 ? -19.422 -14.133 -26.516 1 76 91 VAL A N 1
ATOM 675 C CA . VAL A 1 91 ? -18.969 -15.516 -26.484 1 76 91 VAL A CA 1
ATOM 676 C C . VAL A 1 91 ? -20.141 -16.438 -26.188 1 76 91 VAL A C 1
ATOM 678 O O . VAL A 1 91 ? -20.203 -17.578 -26.672 1 76 91 VAL A O 1
ATOM 681 N N . SER A 1 92 ? -21.125 -15.969 -25.453 1 77.12 92 SER A N 1
ATOM 682 C CA . SER A 1 92 ? -22.234 -16.781 -25 1 77.12 92 SER A CA 1
ATOM 683 C C . SER A 1 92 ? -23.062 -17.312 -26.156 1 77.12 92 SER A C 1
ATOM 685 O O . SER A 1 92 ? -23.672 -18.375 -26.062 1 77.12 92 SER A O 1
ATOM 687 N N . LYS A 1 93 ? -22.969 -16.609 -27.234 1 78.75 93 LYS A N 1
ATOM 688 C CA . LYS A 1 93 ? -23.797 -16.984 -28.375 1 78.75 93 LYS A CA 1
ATOM 689 C C . LYS A 1 93 ? -23.266 -18.219 -29.062 1 78.75 93 LYS A C 1
ATOM 691 O O . LYS A 1 93 ? -24 -18.922 -29.766 1 78.75 93 LYS A O 1
ATOM 696 N N . TRP A 1 94 ? -22.062 -18.578 -28.75 1 83.44 94 TRP A N 1
ATOM 697 C CA . TRP A 1 94 ? -21.422 -19.625 -29.531 1 83.44 94 TRP A CA 1
ATOM 698 C C . TRP A 1 94 ? -21.328 -20.922 -28.719 1 83.44 94 TRP A C 1
ATOM 700 O O . TRP A 1 94 ? -20.969 -21.969 -29.25 1 83.44 94 TRP A O 1
ATOM 710 N N . ILE A 1 95 ? -21.734 -20.938 -27.5 1 88.81 95 ILE A N 1
ATOM 711 C CA . ILE A 1 95 ? -21.484 -22.078 -26.641 1 88.81 95 ILE A CA 1
ATOM 712 C C . ILE A 1 95 ? -22.797 -22.828 -26.406 1 88.81 95 ILE A C 1
ATOM 714 O O . ILE A 1 95 ? -23.781 -22.25 -25.953 1 88.81 95 ILE A O 1
ATOM 718 N N . LYS A 1 96 ? -22.734 -24.109 -26.719 1 89.12 96 LYS A N 1
ATOM 719 C CA . LYS A 1 96 ? -23.969 -24.875 -26.641 1 89.12 96 LYS A CA 1
ATOM 720 C C . LYS A 1 96 ? -23.812 -26.094 -25.75 1 89.12 96 LYS A C 1
ATOM 722 O O . LYS A 1 96 ? -24.766 -26.859 -25.547 1 89.12 96 LYS A O 1
ATOM 727 N N . SER A 1 97 ? -22.656 -26.375 -25.297 1 92.19 97 SER A N 1
ATOM 728 C CA . SER A 1 97 ? -22.438 -27.562 -24.469 1 92.19 97 SER A CA 1
ATOM 729 C C . SER A 1 97 ? -21.469 -27.281 -23.328 1 92.19 97 SER A C 1
ATOM 731 O O . SER A 1 97 ? -20.797 -26.25 -23.312 1 92.19 97 SER A O 1
ATOM 733 N N . GLU A 1 98 ? -21.438 -28.266 -22.406 1 93.44 98 GLU A N 1
ATOM 734 C CA . GLU A 1 98 ? -20.5 -28.172 -21.297 1 93.44 98 GLU A CA 1
ATOM 735 C C . GLU A 1 98 ? -19.047 -28.156 -21.797 1 93.44 98 GLU A C 1
ATOM 737 O O . GLU A 1 98 ? -18.234 -27.359 -21.328 1 93.44 98 GLU A O 1
ATOM 742 N N . LYS A 1 99 ? -18.812 -29.062 -22.719 1 93.19 99 LYS A N 1
ATOM 743 C CA . LYS A 1 99 ? -17.484 -29.125 -23.312 1 93.19 99 LYS A CA 1
ATOM 744 C C . LYS A 1 99 ? -17.125 -27.797 -23.969 1 93.19 99 LYS A C 1
ATOM 746 O O . LYS A 1 99 ? -15.961 -27.375 -23.938 1 93.19 99 LYS A O 1
ATOM 751 N N . GLY A 1 100 ? -18.062 -27.234 -24.547 1 92.56 100 GLY A N 1
ATOM 752 C CA . GLY A 1 100 ? -17.844 -25.922 -25.141 1 92.56 100 GLY A CA 1
ATOM 753 C C . GLY A 1 100 ? -17.484 -24.844 -24.141 1 92.56 100 GLY A C 1
ATOM 754 O O . GLY A 1 100 ? -16.609 -24.016 -24.391 1 92.56 100 GLY A O 1
ATOM 755 N N . VAL A 1 101 ? -18.156 -24.844 -23 1 93.38 101 VAL A N 1
ATOM 756 C CA . VAL A 1 101 ? -17.891 -23.875 -21.938 1 93.38 101 VAL A CA 1
ATOM 757 C C . VAL A 1 101 ? -16.453 -24.047 -21.453 1 93.38 101 VAL A C 1
ATOM 759 O O . VAL A 1 101 ? -15.719 -23.062 -21.328 1 93.38 101 VAL A O 1
ATOM 762 N N . LEU A 1 102 ? -16.094 -25.312 -21.203 1 94.88 102 LEU A N 1
ATOM 763 C CA . LEU A 1 102 ? -14.758 -25.594 -20.703 1 94.88 102 LEU A CA 1
ATOM 764 C C . LEU A 1 102 ? -13.695 -25.25 -21.734 1 94.88 102 LEU A C 1
ATOM 766 O O . LEU A 1 102 ? -12.633 -24.734 -21.391 1 94.88 102 LEU A O 1
ATOM 770 N N . GLY A 1 103 ? -13.953 -25.5 -22.953 1 92.62 103 GLY A N 1
ATOM 771 C CA . GLY A 1 103 ? -13.039 -25.141 -24.016 1 92.62 103 GLY A CA 1
ATOM 772 C C . GLY A 1 103 ? -12.82 -23.641 -24.141 1 92.62 103 GLY A C 1
ATOM 773 O O . GLY A 1 103 ? -11.695 -23.188 -24.344 1 92.62 103 GLY A O 1
ATOM 774 N N . TRP A 1 104 ? -13.836 -22.938 -23.984 1 90.88 104 TRP A N 1
ATOM 775 C CA . TRP A 1 104 ? -13.727 -21.484 -24.062 1 90.88 104 TRP A CA 1
ATOM 776 C C . TRP A 1 104 ? -12.953 -20.938 -22.875 1 90.88 104 TRP A C 1
ATOM 778 O O . TRP A 1 104 ? -12.273 -19.906 -22.984 1 90.88 104 TRP A O 1
ATOM 788 N N . ALA A 1 105 ? -13.086 -21.594 -21.75 1 92.38 105 ALA A N 1
ATOM 789 C CA . ALA A 1 105 ? -12.266 -21.188 -20.609 1 92.38 105 ALA A CA 1
ATOM 790 C C . ALA A 1 105 ? -10.781 -21.25 -20.953 1 92.38 105 ALA A C 1
ATOM 792 O O . ALA A 1 105 ? -10.016 -20.359 -20.594 1 92.38 105 ALA A O 1
ATOM 793 N N . TRP A 1 106 ? -10.43 -22.266 -21.688 1 92.56 106 TRP A N 1
ATOM 794 C CA . TRP A 1 106 ? -9.055 -22.406 -22.156 1 92.56 106 TRP A CA 1
ATOM 795 C C . TRP A 1 106 ? -8.711 -21.328 -23.156 1 92.56 106 TRP A C 1
ATOM 797 O O . TRP A 1 106 ? -7.645 -20.703 -23.078 1 92.56 106 TRP A O 1
ATOM 807 N N . PHE A 1 107 ? -9.539 -21.094 -24 1 89.5 107 PHE A N 1
ATOM 808 C CA . PHE A 1 107 ? -9.305 -20.141 -25.094 1 89.5 107 PHE A CA 1
ATOM 809 C C . PHE A 1 107 ? -9.18 -18.719 -24.547 1 89.5 107 PHE A C 1
ATOM 811 O O . PHE A 1 107 ? -8.312 -17.953 -24.984 1 89.5 107 PHE A O 1
ATOM 818 N N . LEU A 1 108 ? -10.008 -18.375 -23.656 1 87.81 108 LEU A N 1
ATOM 819 C CA . LEU A 1 108 ? -10.039 -17.016 -23.109 1 87.81 108 LEU A CA 1
ATOM 820 C C . LEU A 1 108 ? -8.789 -16.734 -22.281 1 87.81 108 LEU A C 1
ATOM 822 O O . LEU A 1 108 ? -8.477 -15.57 -22.016 1 87.81 108 LEU A O 1
ATOM 826 N N . SER A 1 109 ? -8.117 -17.781 -21.844 1 89.31 109 SER A N 1
ATOM 827 C CA . SER A 1 109 ? -6.875 -17.594 -21.094 1 89.31 109 SER A CA 1
ATOM 828 C C . SER A 1 109 ? -5.832 -16.859 -21.922 1 89.31 109 SER A C 1
ATOM 830 O O . SER A 1 109 ? -4.961 -16.188 -21.359 1 89.31 109 SER A O 1
ATOM 832 N N . ILE A 1 110 ? -5.98 -16.875 -23.188 1 84.06 110 ILE A N 1
ATOM 833 C CA . ILE A 1 110 ? -5.047 -16.203 -24.094 1 84.06 110 ILE A CA 1
ATOM 834 C C . ILE A 1 110 ? -5.125 -14.695 -23.891 1 84.06 110 ILE A C 1
ATOM 836 O O . ILE A 1 110 ? -4.117 -13.992 -24.016 1 84.06 110 ILE A O 1
ATOM 840 N N . PHE A 1 111 ? -6.238 -14.297 -23.438 1 81.25 111 PHE A N 1
ATOM 841 C CA . PHE A 1 111 ? -6.449 -12.859 -23.344 1 81.25 111 PHE A CA 1
ATOM 842 C C . PHE A 1 111 ? -6.434 -12.398 -21.891 1 81.25 111 PHE A C 1
ATOM 844 O O . PHE A 1 111 ? -6.41 -11.195 -21.625 1 81.25 111 PHE A O 1
ATOM 851 N N . THR A 1 112 ? -6.418 -13.375 -21.031 1 86 112 THR A N 1
ATOM 852 C CA . THR A 1 112 ? -6.578 -12.984 -19.641 1 86 112 THR A CA 1
ATOM 853 C C . THR A 1 112 ? -5.438 -13.539 -18.781 1 86 112 THR A C 1
ATOM 855 O O . THR A 1 112 ? -5.535 -13.57 -17.562 1 86 112 THR A O 1
ATOM 858 N N . PHE A 1 113 ? -4.379 -13.953 -19.422 1 86.06 113 PHE A N 1
ATOM 859 C CA . PHE A 1 113 ? -3.336 -14.688 -18.719 1 86.06 113 PHE A CA 1
ATOM 860 C C . PHE A 1 113 ? -2.479 -13.758 -17.875 1 86.06 113 PHE A C 1
ATOM 862 O O . PHE A 1 113 ? -1.642 -14.211 -17.094 1 86.06 113 PHE A O 1
ATOM 869 N N . PHE A 1 114 ? -2.648 -12.484 -18 1 83.12 114 PHE A N 1
ATOM 870 C CA . PHE A 1 114 ? -1.702 -11.555 -17.391 1 83.12 114 PHE A CA 1
ATOM 871 C C . PHE A 1 114 ? -1.881 -11.508 -15.883 1 83.12 114 PHE A C 1
ATOM 873 O O . PHE A 1 114 ? -0.977 -11.086 -15.156 1 83.12 114 PHE A O 1
ATOM 880 N N . ASP A 1 115 ? -3.059 -11.922 -15.477 1 84.94 115 ASP A N 1
ATOM 881 C CA . ASP A 1 115 ? -3.346 -11.938 -14.047 1 84.94 115 ASP A CA 1
ATOM 882 C C . ASP A 1 115 ? -4.305 -13.07 -13.688 1 84.94 115 ASP A C 1
ATOM 884 O O . ASP A 1 115 ? -5.348 -13.234 -14.328 1 84.94 115 ASP A O 1
ATOM 888 N N . SER A 1 116 ? -3.943 -13.805 -12.648 1 88.12 116 SER A N 1
ATOM 889 C CA . SER A 1 116 ? -4.73 -14.984 -12.312 1 88.12 116 SER A CA 1
ATOM 890 C C . SER A 1 116 ? -6.109 -14.602 -11.789 1 88.12 116 SER A C 1
ATOM 892 O O . SER A 1 116 ? -7.113 -15.219 -12.156 1 88.12 116 SER A O 1
ATOM 894 N N . SER A 1 117 ? -6.18 -13.672 -10.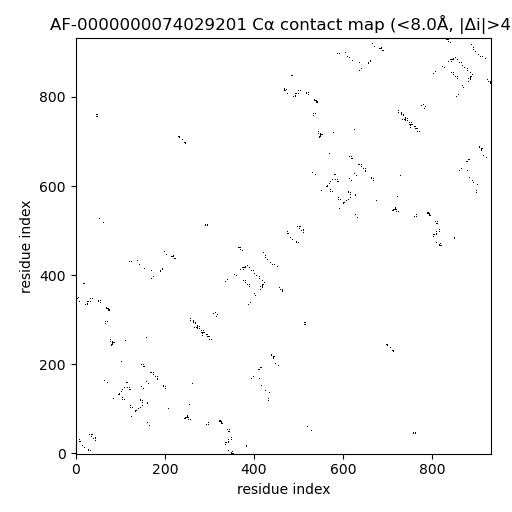875 1 83 117 SER A N 1
ATOM 895 C CA . SER A 1 117 ? -7.465 -13.258 -10.32 1 83 117 SER A CA 1
ATOM 896 C C . SER A 1 117 ? -8.359 -12.656 -11.398 1 83 117 SER A C 1
ATOM 898 O O . SER A 1 117 ? -9.562 -12.922 -11.43 1 83 117 SER A O 1
ATOM 900 N N . PHE A 1 118 ? -7.766 -11.898 -12.156 1 82.19 118 PHE A N 1
ATOM 901 C CA . PHE A 1 118 ? -8.516 -11.312 -13.258 1 82.19 118 PHE A CA 1
ATOM 902 C C . PHE A 1 118 ? -9.055 -12.398 -14.188 1 82.19 118 PHE A C 1
ATOM 904 O O . PHE A 1 118 ? -10.211 -12.344 -14.609 1 82.19 118 PHE A O 1
ATOM 911 N N . HIS A 1 119 ? -8.203 -13.32 -14.492 1 89.06 119 HIS A N 1
ATOM 912 C CA . HIS A 1 119 ? -8.617 -14.422 -15.352 1 89.06 119 HIS A CA 1
ATOM 913 C C . HIS A 1 119 ? -9.812 -15.156 -14.758 1 89.06 119 HIS A C 1
ATOM 915 O O . HIS A 1 119 ? -10.805 -15.398 -15.453 1 89.06 119 HIS A O 1
ATOM 921 N N . THR A 1 120 ? -9.734 -15.445 -13.539 1 89.38 120 THR A N 1
ATOM 922 C CA . THR A 1 120 ? -10.781 -16.203 -12.867 1 89.38 120 THR A CA 1
ATOM 923 C C . THR A 1 120 ? -12.094 -15.43 -12.852 1 89.38 120 THR A C 1
ATOM 925 O O . THR A 1 120 ? -13.148 -15.984 -13.141 1 89.38 120 THR A O 1
ATOM 928 N N . ILE A 1 121 ? -12.023 -14.188 -12.578 1 83.19 121 ILE A N 1
ATOM 929 C CA . ILE A 1 121 ? -13.227 -13.359 -12.5 1 83.19 121 ILE A CA 1
ATOM 930 C C . ILE A 1 121 ? -13.797 -13.156 -13.898 1 83.19 121 ILE A C 1
ATOM 932 O O . ILE A 1 121 ? -15 -13.32 -14.109 1 83.19 121 ILE A O 1
ATOM 936 N N . ALA A 1 122 ? -12.93 -12.789 -14.789 1 84.69 122 ALA A N 1
ATOM 937 C CA . ALA A 1 122 ? -13.375 -12.492 -16.141 1 84.69 122 ALA A CA 1
ATOM 938 C C . ALA A 1 122 ? -14.008 -13.711 -16.797 1 84.69 122 ALA A C 1
ATOM 940 O O . ALA A 1 122 ? -15.133 -13.641 -17.297 1 84.69 122 ALA A O 1
ATOM 941 N N . VAL A 1 123 ? -13.297 -14.781 -16.781 1 89.69 123 VAL A N 1
ATOM 942 C CA . VAL A 1 123 ? -13.773 -16 -17.422 1 89.69 123 VAL A CA 1
ATOM 943 C C . VAL A 1 123 ? -14.984 -16.547 -16.672 1 89.69 123 VAL A C 1
ATOM 945 O O . VAL A 1 123 ? -15.945 -17.016 -17.281 1 89.69 123 VAL A O 1
ATOM 948 N N . GLY A 1 124 ? -14.953 -16.484 -15.367 1 89.56 124 GLY A N 1
ATOM 949 C CA . GLY A 1 124 ? -16.078 -16.922 -14.562 1 89.56 124 GLY A CA 1
ATOM 950 C C . GLY A 1 124 ? -17.344 -16.125 -14.836 1 89.56 124 GLY A C 1
ATOM 951 O O . GLY A 1 124 ? -18.422 -16.703 -14.984 1 89.56 124 GLY A O 1
ATOM 952 N N . THR A 1 125 ? -17.219 -14.898 -14.922 1 83 125 THR A N 1
ATOM 953 C CA . THR A 1 125 ? -18.359 -14.023 -15.172 1 83 125 THR A CA 1
ATOM 954 C C . THR A 1 125 ? -18.938 -14.266 -16.562 1 83 125 THR A C 1
ATOM 956 O O . THR A 1 125 ? -20.141 -14.219 -16.766 1 83 125 THR A O 1
ATOM 959 N N . MET A 1 126 ? -18.062 -14.547 -17.438 1 85.25 126 MET A N 1
ATOM 960 C CA . MET A 1 126 ? -18.484 -14.727 -18.828 1 85.25 126 MET A CA 1
ATOM 961 C C . MET A 1 126 ? -19.141 -16.094 -19.031 1 85.25 126 MET A C 1
ATOM 963 O O . MET A 1 126 ? -20.094 -16.219 -19.797 1 85.25 126 MET A O 1
ATOM 967 N N . LEU A 1 127 ? -18.703 -17.031 -18.328 1 91.56 127 LEU A N 1
ATOM 968 C CA . LEU A 1 127 ? -19.047 -18.391 -18.734 1 91.56 127 LEU A CA 1
ATOM 969 C C . LEU A 1 127 ? -20 -19.031 -17.719 1 91.56 127 LEU A C 1
ATOM 971 O O . LEU A 1 127 ? -20.672 -20.016 -18.031 1 91.56 127 LEU A O 1
ATOM 975 N N . SER A 1 128 ? -20.094 -18.5 -16.547 1 90.75 128 SER A N 1
ATOM 976 C CA . SER A 1 128 ? -20.953 -19.094 -15.523 1 90.75 128 SER A CA 1
ATOM 977 C C . SER A 1 128 ? -22.406 -19.094 -15.961 1 90.75 128 SER A C 1
ATOM 979 O O . SER A 1 128 ? -23.094 -20.125 -15.836 1 90.75 128 SER A O 1
ATOM 981 N N . PRO A 1 129 ? -22.922 -17.953 -16.453 1 86.19 129 PRO A N 1
ATOM 982 C CA . PRO A 1 129 ? -24.312 -17.984 -16.922 1 86.19 129 PRO A CA 1
ATOM 983 C C . PRO A 1 129 ? -24.516 -18.969 -18.078 1 86.19 129 PRO A C 1
ATOM 985 O O . PRO A 1 129 ? -25.578 -19.578 -18.172 1 86.19 129 PRO A O 1
ATOM 988 N N . VAL A 1 130 ? -23.609 -19.141 -18.875 1 89.62 130 VAL A N 1
ATOM 989 C CA . VAL A 1 130 ? -23.703 -20.062 -20 1 89.62 130 VAL A CA 1
ATOM 990 C C . VAL A 1 130 ? -23.672 -21.5 -19.5 1 89.62 130 VAL A C 1
ATOM 992 O O . VAL A 1 130 ? -24.406 -22.359 -20 1 89.62 130 VAL A O 1
ATOM 995 N N . LEU A 1 131 ? -22.844 -21.734 -18.562 1 93.88 131 LEU A N 1
ATOM 996 C CA . LEU A 1 131 ? -22.781 -23.047 -17.953 1 93.88 131 LEU A CA 1
ATOM 997 C C . LEU A 1 131 ? -24.125 -23.453 -17.359 1 93.88 131 LEU A C 1
ATOM 999 O O . LEU A 1 131 ? -24.547 -24.609 -17.469 1 93.88 131 LEU A O 1
ATOM 1003 N N . GLN A 1 132 ? -24.766 -22.516 -16.781 1 90.19 132 GLN A N 1
ATOM 1004 C CA . GLN A 1 132 ? -26.078 -22.766 -16.203 1 90.19 132 GLN A CA 1
ATOM 1005 C C . GLN A 1 132 ? -27.109 -23.078 -17.281 1 90.19 132 GLN A C 1
ATOM 1007 O O . GLN A 1 132 ? -27.953 -23.969 -17.109 1 90.19 132 GLN A O 1
ATOM 1012 N N . LYS A 1 133 ? -27.031 -22.375 -18.297 1 88.5 133 LYS A N 1
ATOM 1013 C CA . LYS A 1 133 ? -27.953 -22.578 -19.406 1 88.5 133 LYS A CA 1
ATOM 1014 C C . LYS A 1 133 ? -27.812 -23.969 -20.016 1 88.5 133 LYS A C 1
ATOM 1016 O O . LYS A 1 133 ? -28.797 -24.594 -20.406 1 88.5 133 LYS A O 1
ATOM 1021 N N . VAL A 1 134 ? -26.641 -24.422 -20.078 1 92 134 VAL A N 1
ATOM 1022 C CA . VAL A 1 134 ? -26.406 -25.719 -20.703 1 92 134 VAL A CA 1
ATOM 1023 C C . VAL A 1 134 ? -26.422 -26.828 -19.641 1 92 134 VAL A C 1
ATOM 1025 O O . VAL A 1 134 ? -26.156 -27.984 -19.938 1 92 134 VAL A O 1
ATOM 1028 N N . LYS A 1 135 ? -26.625 -26.453 -18.406 1 92.25 135 LYS A N 1
ATOM 1029 C CA . LYS A 1 135 ? -26.734 -27.359 -17.281 1 92.25 135 LYS A CA 1
ATOM 1030 C C . LYS A 1 135 ? -25.453 -28.172 -17.109 1 92.25 135 LYS A C 1
ATOM 1032 O O . LYS A 1 135 ? -25.484 -29.391 -16.969 1 92.25 135 LYS A O 1
ATOM 1037 N N . GLY A 1 136 ? -24.438 -27.531 -17.172 1 92.75 136 GLY A N 1
ATOM 1038 C CA . GLY A 1 136 ? -23.141 -28.156 -17 1 92.75 136 GLY A CA 1
ATOM 1039 C C . GLY A 1 136 ? -22.734 -28.281 -15.539 1 92.75 136 GLY A C 1
ATOM 1040 O O . GLY A 1 136 ? -23.391 -27.719 -14.656 1 92.75 136 GLY A O 1
ATOM 1041 N N . SER A 1 137 ? -21.641 -29.016 -15.328 1 93.75 137 SER A N 1
ATOM 1042 C CA . SER A 1 137 ? -21.141 -29.219 -13.977 1 93.75 137 SER A CA 1
ATOM 1043 C C . SER A 1 137 ? -20.391 -28 -13.461 1 93.75 137 SER A C 1
ATOM 1045 O O . SER A 1 137 ? -19.391 -27.578 -14.055 1 93.75 137 SER A O 1
ATOM 1047 N N . LYS A 1 138 ? -20.781 -27.484 -12.359 1 94.31 138 LYS A N 1
ATOM 1048 C CA . LYS A 1 138 ? -20.156 -26.312 -11.734 1 94.31 138 LYS A CA 1
ATOM 1049 C C . LYS A 1 138 ? -18.781 -26.672 -11.172 1 94.31 138 LYS A C 1
ATOM 1051 O O . LYS A 1 138 ? -17.844 -25.859 -11.242 1 94.31 138 LYS A O 1
ATOM 1056 N N . GLU A 1 139 ? -18.656 -27.859 -10.68 1 92.25 139 GLU A N 1
ATOM 1057 C CA . GLU A 1 139 ? -17.406 -28.312 -10.078 1 92.25 139 GLU A CA 1
ATOM 1058 C C . GLU A 1 139 ? -16.328 -28.484 -11.141 1 92.25 139 GLU A C 1
ATOM 1060 O O . GLU A 1 139 ? -15.164 -28.141 -10.922 1 92.25 139 GLU A O 1
ATOM 1065 N N . LYS A 1 140 ? -16.75 -29.016 -12.258 1 93.44 140 LYS A N 1
ATOM 1066 C CA . LYS A 1 140 ? -15.82 -29.172 -13.367 1 93.44 140 LYS A CA 1
ATOM 1067 C C . LYS A 1 140 ? -15.328 -27.797 -13.852 1 93.44 140 LYS A C 1
ATOM 1069 O O . LYS A 1 140 ? -14.141 -27.641 -14.148 1 93.44 140 LYS A O 1
ATOM 1074 N N . PHE A 1 141 ? -16.219 -26.938 -13.914 1 95.31 141 PHE A N 1
ATOM 1075 C CA . PHE A 1 141 ? -15.883 -25.594 -14.359 1 95.31 141 PHE A CA 1
ATOM 1076 C C . PHE A 1 141 ? -14.961 -24.906 -13.367 1 95.31 141 PHE A C 1
ATOM 1078 O O . PHE A 1 141 ? -13.969 -24.281 -13.758 1 95.31 141 PHE A O 1
ATOM 1085 N N . ALA A 1 142 ? -15.219 -25.062 -12.109 1 94.44 142 ALA A N 1
ATOM 1086 C CA . ALA A 1 142 ? -14.359 -24.484 -11.078 1 94.44 142 ALA A CA 1
ATOM 1087 C C . ALA A 1 142 ? -12.938 -25.031 -11.172 1 94.44 142 ALA A C 1
ATOM 1089 O O . ALA A 1 142 ? -11.969 -24.297 -11 1 94.44 142 ALA A O 1
ATOM 1090 N N . PHE A 1 143 ? -12.883 -26.297 -11.414 1 94.56 143 PHE A N 1
ATOM 1091 C CA . PHE A 1 143 ? -11.594 -26.969 -11.531 1 94.56 143 PHE A CA 1
ATOM 1092 C C . PHE A 1 143 ? -10.812 -26.422 -12.727 1 94.56 143 PHE A C 1
ATOM 1094 O O . PHE A 1 143 ? -9.648 -26.047 -12.594 1 94.56 143 PHE A O 1
ATOM 1101 N N . VAL A 1 144 ? -11.422 -26.328 -13.867 1 94.94 144 VAL A N 1
ATOM 1102 C CA . VAL A 1 144 ? -10.773 -25.859 -15.086 1 94.94 144 VAL A CA 1
ATOM 1103 C C . VAL A 1 144 ? -10.406 -24.375 -14.93 1 94.94 144 VAL A C 1
ATOM 1105 O O . VAL A 1 144 ? -9.336 -23.953 -15.367 1 94.94 144 VAL A O 1
ATOM 1108 N N . LEU A 1 145 ? -11.25 -23.672 -14.297 1 94 145 LEU A N 1
ATOM 1109 C CA . LEU A 1 145 ? -11.008 -22.266 -14.039 1 94 145 LEU A CA 1
ATOM 1110 C C . LEU A 1 145 ? -9.773 -22.078 -13.164 1 94 145 LEU A C 1
ATOM 1112 O O . LEU A 1 145 ? -8.945 -21.203 -13.422 1 94 145 LEU A O 1
ATOM 1116 N N . SER A 1 146 ? -9.609 -22.859 -12.227 1 93.25 146 SER A N 1
ATOM 1117 C CA . SER A 1 146 ? -8.477 -22.781 -11.312 1 93.25 146 SER A CA 1
ATOM 1118 C C . SER A 1 146 ? -7.172 -23.156 -12.008 1 93.25 146 SER A C 1
ATOM 1120 O O . SER A 1 146 ? -6.152 -22.484 -11.82 1 93.25 146 SER A O 1
ATOM 1122 N N . VAL A 1 147 ? -7.266 -24.203 -12.773 1 94.62 147 VAL A N 1
ATOM 1123 C CA . VAL A 1 147 ? -6.055 -24.688 -13.43 1 94.62 147 VAL A CA 1
ATOM 1124 C C . VAL A 1 147 ? -5.609 -23.703 -14.5 1 94.62 147 VAL A C 1
ATOM 1126 O O . VAL A 1 147 ? -4.414 -23.453 -14.664 1 94.62 147 VAL A O 1
ATOM 1129 N N . THR A 1 148 ? -6.52 -23.094 -15.219 1 93.12 148 THR A N 1
ATOM 1130 C CA . THR A 1 148 ? -6.164 -22.156 -16.281 1 93.12 148 THR A CA 1
ATOM 1131 C C . THR A 1 148 ? -5.754 -20.812 -15.695 1 93.12 148 THR A C 1
ATOM 1133 O O . THR A 1 148 ? -5.289 -19.938 -16.422 1 93.12 148 THR A O 1
ATOM 1136 N N . SER A 1 149 ? -5.871 -20.672 -14.445 1 90.88 149 SER A N 1
ATOM 1137 C CA . SER A 1 149 ? -5.445 -19.438 -13.781 1 90.88 149 SER A CA 1
ATOM 1138 C C . SER A 1 149 ? -3.969 -19.5 -13.406 1 90.88 149 SER A C 1
ATOM 1140 O O . SER A 1 149 ? -3.1 -19.516 -14.281 1 90.88 149 SER A O 1
ATOM 1142 N N . LEU A 1 150 ? -3.611 -19.781 -12.258 1 86.44 150 LEU A N 1
ATOM 1143 C CA . LEU A 1 150 ? -2.232 -19.703 -11.789 1 86.44 150 LEU A CA 1
ATOM 1144 C C . LEU A 1 150 ? -1.354 -20.719 -12.523 1 86.44 150 LEU A C 1
ATOM 1146 O O . LEU A 1 150 ? -0.226 -20.406 -12.906 1 86.44 150 LEU A O 1
ATOM 1150 N N . GLN A 1 151 ? -1.84 -21.969 -12.75 1 93.06 151 GLN A N 1
ATOM 1151 C CA . GLN A 1 151 ? -0.989 -23 -13.336 1 93.06 151 GLN A CA 1
ATOM 1152 C C . GLN A 1 151 ? -0.541 -22.609 -14.742 1 93.06 151 GLN A C 1
ATOM 1154 O O . GLN A 1 151 ? 0.629 -22.781 -15.094 1 93.06 151 GLN A O 1
ATOM 1159 N N . LEU A 1 152 ? -1.408 -22.125 -15.484 1 91.06 152 LEU A N 1
ATOM 1160 C CA . LEU A 1 152 ? -1.075 -21.719 -16.844 1 91.06 152 LEU A CA 1
ATOM 1161 C C . LEU A 1 152 ? -0.232 -20.453 -16.844 1 91.06 152 LEU A C 1
ATOM 1163 O O . LEU A 1 152 ? 0.738 -20.344 -17.594 1 91.06 152 LEU A O 1
ATOM 1167 N N . ILE A 1 153 ? -0.558 -19.562 -16.016 1 86.5 153 ILE A N 1
ATOM 1168 C CA . ILE A 1 153 ? 0.076 -18.25 -16 1 86.5 153 ILE A CA 1
ATOM 1169 C C . ILE A 1 153 ? 1.517 -18.375 -15.516 1 86.5 153 ILE A C 1
ATOM 1171 O O . ILE A 1 153 ? 2.406 -17.672 -15.992 1 86.5 153 ILE A O 1
ATOM 1175 N N . LEU A 1 154 ? 1.772 -19.312 -14.695 1 91.25 154 LEU A N 1
ATOM 1176 C CA . LEU A 1 154 ? 3.115 -19.562 -14.18 1 91.25 154 LEU A CA 1
ATOM 1177 C C . LEU A 1 154 ? 4.039 -20.062 -15.281 1 91.25 154 LEU A C 1
ATOM 1179 O O . LEU A 1 154 ? 5.262 -19.984 -15.164 1 91.25 154 LEU A O 1
ATOM 1183 N N . LEU A 1 155 ? 3.445 -20.562 -16.312 1 93.12 155 LEU A N 1
ATOM 1184 C CA . LEU A 1 155 ? 4.23 -21.125 -17.406 1 93.12 155 LEU A CA 1
ATOM 1185 C C . LEU A 1 155 ? 4.492 -20.078 -18.484 1 93.12 155 LEU A C 1
ATOM 1187 O O . LEU A 1 155 ? 5.242 -20.328 -19.422 1 93.12 155 LEU A O 1
ATOM 1191 N N . ILE A 1 156 ? 3.951 -18.922 -18.297 1 88.62 156 ILE A N 1
ATOM 1192 C CA . ILE A 1 156 ? 4.133 -17.828 -19.25 1 88.62 156 ILE A CA 1
ATOM 1193 C C . ILE A 1 156 ? 5.07 -16.781 -18.672 1 88.62 156 ILE A C 1
ATOM 1195 O O . ILE A 1 156 ? 4.637 -15.898 -17.922 1 88.62 156 ILE A O 1
ATOM 1199 N N . PRO A 1 157 ? 6.277 -16.781 -19.094 1 85.12 157 PRO A N 1
ATOM 1200 C CA . PRO A 1 157 ? 7.254 -15.875 -18.484 1 85.12 157 PRO A CA 1
ATOM 1201 C C . PRO A 1 157 ? 7.312 -14.516 -19.172 1 85.12 157 PRO A C 1
ATOM 1203 O O . PRO A 1 157 ? 8.398 -13.992 -19.422 1 85.12 157 PRO A O 1
ATOM 1206 N N . ILE A 1 158 ? 6.137 -14.023 -19.562 1 80 158 ILE A N 1
ATOM 1207 C CA . ILE A 1 158 ? 6.117 -12.711 -20.188 1 80 158 ILE A CA 1
ATOM 1208 C C . ILE A 1 158 ? 4.902 -11.922 -19.703 1 80 158 ILE A C 1
ATOM 1210 O O . ILE A 1 158 ? 3.766 -12.391 -19.812 1 80 158 ILE A O 1
ATOM 1214 N N . ALA A 1 159 ? 5.043 -10.82 -19.188 1 77 159 ALA A N 1
ATOM 1215 C CA . ALA A 1 159 ? 4.02 -9.805 -18.953 1 77 159 ALA A CA 1
ATOM 1216 C C . ALA A 1 159 ? 2.947 -10.328 -18 1 77 159 ALA A C 1
ATOM 1218 O O . ALA A 1 159 ? 1.752 -10.234 -18.281 1 77 159 ALA A O 1
ATOM 1219 N N . THR A 1 160 ? 3.271 -11.117 -17.016 1 83.62 160 THR A N 1
ATOM 1220 C CA . THR A 1 160 ? 2.33 -11.609 -16.016 1 83.62 160 THR A CA 1
ATOM 1221 C C . THR A 1 160 ? 2.57 -10.93 -14.664 1 83.62 160 THR A C 1
ATOM 1223 O O . THR A 1 160 ? 3.637 -10.359 -14.43 1 83.62 160 THR A O 1
ATOM 1226 N N . ALA A 1 161 ? 1.558 -10.945 -13.93 1 80.81 161 ALA A N 1
ATOM 1227 C CA . ALA A 1 161 ? 1.617 -10.336 -12.602 1 80.81 161 ALA A CA 1
ATOM 1228 C C . ALA A 1 161 ? 2.639 -11.047 -11.719 1 80.81 161 ALA A C 1
ATOM 1230 O O . ALA A 1 161 ? 3.133 -10.477 -10.742 1 80.81 161 ALA A O 1
ATOM 1231 N N . TYR A 1 162 ? 3.055 -12.234 -12.055 1 86.88 162 TYR A N 1
ATOM 1232 C CA . TYR A 1 162 ? 3.924 -13.039 -11.211 1 86.88 162 TYR A CA 1
ATOM 1233 C C . TYR A 1 162 ? 5.387 -12.852 -11.586 1 86.88 162 TYR A C 1
ATOM 1235 O O . TYR A 1 162 ? 6.285 -13.125 -10.789 1 86.88 162 TYR A O 1
ATOM 1243 N N . LEU A 1 163 ? 5.59 -12.438 -12.805 1 85.81 163 LEU A N 1
ATOM 1244 C CA . LEU A 1 163 ? 6.938 -12.453 -13.367 1 85.81 163 LEU A CA 1
ATOM 1245 C C . LEU A 1 163 ? 7.879 -11.578 -12.547 1 85.81 163 LEU A C 1
ATOM 1247 O O . LEU A 1 163 ? 8.984 -12 -12.203 1 85.81 163 LEU A O 1
ATOM 1251 N N . GLY A 1 164 ? 7.441 -10.344 -12.297 1 82.25 164 GLY A N 1
ATOM 1252 C CA . GLY A 1 164 ? 8.289 -9.461 -11.516 1 82.25 164 GLY A CA 1
ATOM 1253 C C . GLY A 1 164 ? 8.68 -10.039 -10.172 1 82.25 164 GLY A C 1
ATOM 1254 O O . GLY A 1 164 ? 9.836 -9.938 -9.758 1 82.25 164 GLY A O 1
ATOM 1255 N N . TYR A 1 165 ? 7.754 -10.609 -9.586 1 86.5 165 TYR A N 1
ATOM 1256 C CA . TYR A 1 165 ? 8.008 -11.25 -8.297 1 86.5 165 TYR A CA 1
ATOM 1257 C C . TYR A 1 165 ? 8.977 -12.422 -8.453 1 86.5 165 TYR A C 1
ATOM 1259 O O . TYR A 1 165 ? 9.914 -12.57 -7.668 1 86.5 165 TYR A O 1
ATOM 1267 N N . MET A 1 166 ? 8.727 -13.211 -9.398 1 91.88 166 MET A N 1
ATOM 1268 C CA . MET A 1 166 ? 9.547 -14.398 -9.633 1 91.88 166 MET A CA 1
ATOM 1269 C C . MET A 1 166 ? 11 -14.008 -9.891 1 91.88 166 MET A C 1
ATOM 1271 O O . MET A 1 166 ? 11.914 -14.578 -9.289 1 91.88 166 MET A O 1
ATOM 1275 N N . VAL A 1 167 ? 11.203 -13.055 -10.68 1 88.69 167 VAL A N 1
ATOM 1276 C CA . VAL A 1 167 ? 12.547 -12.625 -11.047 1 88.69 167 VAL A CA 1
ATOM 1277 C C . VAL A 1 167 ? 13.25 -12.023 -9.836 1 88.69 167 VAL A C 1
ATOM 1279 O O . VAL A 1 167 ? 14.422 -12.312 -9.578 1 88.69 167 VAL A O 1
ATOM 1282 N N . THR A 1 168 ? 12.516 -11.273 -9.125 1 85.94 168 THR A N 1
ATOM 1283 C CA . THR A 1 168 ? 13.102 -10.633 -7.949 1 85.94 168 THR A CA 1
ATOM 1284 C C . THR A 1 168 ? 13.469 -11.68 -6.895 1 85.94 168 THR A C 1
ATOM 1286 O O . THR A 1 168 ? 14.523 -11.586 -6.262 1 85.94 168 THR A O 1
ATOM 1289 N N . LEU A 1 169 ? 12.586 -12.57 -6.676 1 88.12 169 LEU A N 1
ATOM 1290 C CA . LEU A 1 169 ? 12.836 -13.617 -5.688 1 88.12 169 LEU A CA 1
ATOM 1291 C C . LEU A 1 169 ? 14.094 -14.398 -6.035 1 88.12 169 LEU A C 1
ATOM 1293 O O . LEU A 1 169 ? 14.906 -14.695 -5.156 1 88.12 169 LEU A O 1
ATOM 1297 N N . VAL A 1 170 ? 14.266 -14.695 -7.273 1 91.38 170 VAL A N 1
ATOM 1298 C CA . VAL A 1 170 ? 15.453 -15.414 -7.715 1 91.38 170 VAL A CA 1
ATOM 1299 C C . VAL A 1 170 ? 16.672 -14.516 -7.582 1 91.38 170 VAL A C 1
ATOM 1301 O O . VAL A 1 170 ? 17.719 -14.945 -7.074 1 91.38 170 VAL A O 1
ATOM 1304 N N . THR A 1 171 ? 16.547 -13.305 -8 1 86.44 171 THR A N 1
ATOM 1305 C CA . THR A 1 171 ? 17.641 -12.352 -7.926 1 86.44 171 THR A CA 1
ATOM 1306 C C . THR A 1 171 ? 18.172 -12.234 -6.496 1 86.44 171 THR A C 1
ATOM 1308 O O . THR A 1 171 ? 19.375 -12.336 -6.266 1 86.44 171 THR A O 1
ATOM 1311 N N . ASN A 1 172 ? 17.281 -12.133 -5.602 1 80.62 172 ASN A N 1
ATOM 1312 C CA . ASN A 1 172 ? 17.641 -11.906 -4.207 1 80.62 172 ASN A CA 1
ATOM 1313 C C . ASN A 1 172 ? 18.328 -13.133 -3.6 1 80.62 172 ASN A C 1
ATOM 1315 O O . ASN A 1 172 ? 19.125 -13.008 -2.674 1 80.62 172 ASN A O 1
ATOM 1319 N N . ASN A 1 173 ? 18.031 -14.25 -4.109 1 84.19 173 ASN A N 1
ATOM 1320 C CA . ASN A 1 173 ? 18.547 -15.453 -3.48 1 84.19 173 ASN A CA 1
ATOM 1321 C C . ASN A 1 173 ? 19.812 -15.953 -4.18 1 84.19 173 ASN A C 1
ATOM 1323 O O . ASN A 1 173 ? 20.562 -16.75 -3.617 1 84.19 173 ASN A O 1
ATOM 1327 N N . ILE A 1 174 ? 20.062 -15.445 -5.336 1 88.12 174 ILE A N 1
ATOM 1328 C CA . ILE A 1 174 ? 21.281 -15.898 -6.008 1 88.12 174 ILE A CA 1
ATOM 1329 C C . ILE A 1 174 ? 22.391 -14.883 -5.781 1 88.12 174 ILE A C 1
ATOM 1331 O O . ILE A 1 174 ? 23.562 -15.164 -6.074 1 88.12 174 ILE A O 1
ATOM 1335 N N . ARG A 1 175 ? 21.969 -13.773 -5.293 1 80.12 175 ARG A N 1
ATOM 1336 C CA . ARG A 1 175 ? 22.969 -12.758 -4.996 1 80.12 175 ARG A CA 1
ATOM 1337 C C . ARG A 1 175 ? 24.031 -13.297 -4.047 1 80.12 175 ARG A C 1
ATOM 1339 O O . ARG A 1 175 ? 23.703 -13.875 -3.008 1 80.12 175 ARG A O 1
ATOM 1346 N N . GLY A 1 176 ? 25.234 -13.016 -4.398 1 74.06 176 GLY A N 1
ATOM 1347 C CA . GLY A 1 176 ? 26.328 -13.445 -3.533 1 74.06 176 GLY A CA 1
ATOM 1348 C C . GLY A 1 176 ? 26.672 -14.914 -3.68 1 74.06 176 GLY A C 1
ATOM 1349 O O . GLY A 1 176 ? 27.531 -15.43 -2.969 1 74.06 176 GLY A O 1
ATOM 1350 N N . THR A 1 177 ? 25.812 -15.398 -4.555 1 80.44 177 THR A N 1
ATOM 1351 C CA . THR A 1 177 ? 26.172 -16.766 -4.883 1 80.44 177 THR A CA 1
ATOM 1352 C C . THR A 1 177 ? 27.062 -16.812 -6.121 1 80.44 177 THR A C 1
ATOM 1354 O O . THR A 1 177 ? 27.359 -15.773 -6.715 1 80.44 177 THR A O 1
ATOM 1357 N N . GLY A 1 178 ? 27.844 -17.75 -6.379 1 81.31 178 GLY A N 1
ATOM 1358 C CA . GLY A 1 178 ? 28.719 -17.922 -7.531 1 81.31 178 GLY A CA 1
ATOM 1359 C C . GLY A 1 178 ? 27.953 -18.078 -8.836 1 81.31 178 GLY A C 1
ATOM 1360 O O . GLY A 1 178 ? 28.562 -18.172 -9.906 1 81.31 178 GLY A O 1
ATOM 1361 N N . ILE A 1 179 ? 26.641 -17.875 -8.797 1 87.94 179 ILE A N 1
ATOM 1362 C CA . ILE A 1 179 ? 25.812 -18 -9.992 1 87.94 179 ILE A CA 1
ATOM 1363 C C . ILE A 1 179 ? 25.828 -16.688 -10.766 1 87.94 179 ILE A C 1
ATOM 1365 O O . ILE A 1 179 ? 25.438 -15.641 -10.234 1 87.94 179 ILE A O 1
ATOM 1369 N N . THR A 1 180 ? 26.141 -16.656 -12.031 1 85.75 180 THR A N 1
ATOM 1370 C CA . THR A 1 180 ? 26.312 -15.445 -12.828 1 85.75 180 THR A CA 1
ATOM 1371 C C . THR A 1 180 ? 25.156 -15.281 -13.812 1 85.75 180 THR A C 1
ATOM 1373 O O . THR A 1 180 ? 24.984 -14.211 -14.391 1 85.75 180 THR A O 1
ATOM 1376 N N . GLU A 1 181 ? 24.422 -16.391 -13.953 1 87.69 181 GLU A N 1
ATOM 1377 C CA . GLU A 1 181 ? 23.297 -16.312 -14.883 1 87.69 181 GLU A CA 1
ATOM 1378 C C . GLU A 1 181 ? 22.25 -15.297 -14.414 1 87.69 181 GLU A C 1
ATOM 1380 O O . GLU A 1 181 ? 22.031 -15.156 -13.211 1 87.69 181 GLU A O 1
ATOM 1385 N N . ASN A 1 182 ? 21.625 -14.641 -15.43 1 88.19 182 ASN A N 1
ATOM 1386 C CA . ASN A 1 182 ? 20.578 -13.672 -15.125 1 88.19 182 ASN A CA 1
ATOM 1387 C C . ASN A 1 182 ? 19.359 -14.344 -14.516 1 88.19 182 ASN A C 1
ATOM 1389 O O . ASN A 1 182 ? 18.953 -15.422 -14.953 1 88.19 182 ASN A O 1
ATOM 1393 N N . ALA A 1 183 ? 18.75 -13.695 -13.547 1 90.81 183 ALA A N 1
ATOM 1394 C CA . ALA A 1 183 ? 17.609 -14.234 -12.82 1 90.81 183 ALA A CA 1
ATOM 1395 C C . ALA A 1 183 ? 16.438 -14.5 -13.766 1 90.81 183 ALA A C 1
ATOM 1397 O O . ALA A 1 183 ? 15.727 -15.5 -13.625 1 90.81 183 ALA A O 1
ATOM 1398 N N . TYR A 1 184 ? 16.234 -13.633 -14.695 1 88.69 184 TYR A N 1
ATOM 1399 C CA . TYR A 1 184 ? 15.141 -13.812 -15.648 1 88.69 184 TYR A CA 1
ATOM 1400 C C . TYR A 1 184 ? 15.328 -15.086 -16.453 1 88.69 184 TYR A C 1
ATOM 1402 O O . TYR A 1 184 ? 14.375 -15.836 -16.688 1 88.69 184 TYR A O 1
ATOM 1410 N N . MET A 1 185 ? 16.531 -15.273 -16.891 1 90.56 185 MET A N 1
ATOM 1411 C CA . MET A 1 185 ? 16.812 -16.469 -17.688 1 90.56 185 MET A CA 1
ATOM 1412 C C . MET A 1 185 ? 16.625 -17.734 -16.875 1 90.56 185 MET A C 1
ATOM 1414 O O . MET A 1 185 ? 16.141 -18.75 -17.391 1 90.56 185 MET A O 1
ATOM 1418 N N . ILE A 1 186 ? 17 -17.641 -15.648 1 94.44 186 ILE A N 1
ATOM 1419 C CA . ILE A 1 186 ? 16.781 -18.781 -14.758 1 94.44 186 ILE A CA 1
ATOM 1420 C C . ILE A 1 186 ? 15.289 -19.062 -14.633 1 94.44 186 ILE A C 1
ATOM 1422 O O . ILE A 1 186 ? 14.875 -20.219 -14.672 1 94.44 186 ILE A O 1
ATOM 1426 N N . VAL A 1 187 ? 14.484 -18.016 -14.523 1 94.44 187 VAL A N 1
ATOM 1427 C CA . VAL A 1 187 ? 13.039 -18.172 -14.406 1 94.44 187 VAL A CA 1
ATOM 1428 C C . VAL A 1 187 ? 12.477 -18.781 -15.688 1 94.44 187 VAL A C 1
ATOM 1430 O O . VAL A 1 187 ? 11.648 -19.703 -15.625 1 94.44 187 VAL A O 1
ATOM 1433 N N . VAL A 1 188 ? 12.953 -18.328 -16.797 1 92.75 188 VAL A N 1
ATOM 1434 C CA . VAL A 1 188 ? 12.484 -18.828 -18.094 1 92.75 188 VAL A CA 1
ATOM 1435 C C . VAL A 1 188 ? 12.836 -20.312 -18.219 1 92.75 188 VAL A C 1
ATOM 1437 O O . VAL A 1 188 ? 11.992 -21.125 -18.609 1 92.75 188 VAL A O 1
ATOM 1440 N N . LYS A 1 189 ? 14.047 -20.656 -17.875 1 95.06 189 LYS A N 1
ATOM 1441 C CA . LYS A 1 189 ? 14.5 -22.031 -18 1 95.06 189 LYS A CA 1
ATOM 1442 C C . LYS A 1 189 ? 13.789 -22.938 -16.984 1 95.06 189 LYS A C 1
ATOM 1444 O O . LYS A 1 189 ? 13.625 -24.125 -17.219 1 95.06 189 LYS A O 1
ATOM 1449 N N . SER A 1 190 ? 13.398 -22.344 -15.906 1 97 190 SER A N 1
ATOM 1450 C CA . SER A 1 190 ? 12.773 -23.125 -14.844 1 97 190 SER A CA 1
ATOM 1451 C C . SER A 1 190 ? 11.359 -23.562 -15.227 1 97 190 SER A C 1
ATOM 1453 O O . SER A 1 190 ? 10.797 -24.469 -14.617 1 97 190 SER A O 1
ATOM 1455 N N . VAL A 1 191 ? 10.781 -22.938 -16.266 1 96.31 191 VAL A N 1
ATOM 1456 C CA . VAL A 1 191 ? 9.406 -23.188 -16.688 1 96.31 191 VAL A CA 1
ATOM 1457 C C . VAL A 1 191 ? 9.234 -24.656 -17.047 1 96.31 191 VAL A C 1
ATOM 1459 O O . VAL A 1 191 ? 8.242 -25.281 -16.672 1 96.31 191 VAL A O 1
ATOM 1462 N N . ILE A 1 192 ? 10.234 -25.219 -17.719 1 96.12 192 ILE A N 1
ATOM 1463 C CA . ILE A 1 192 ? 10.125 -26.594 -18.188 1 96.12 192 ILE A CA 1
ATOM 1464 C C . ILE A 1 192 ? 10.195 -27.547 -17 1 96.12 192 ILE A C 1
ATOM 1466 O O . ILE A 1 192 ? 9.68 -28.672 -17.062 1 96.12 192 ILE A O 1
ATOM 1470 N N . TRP A 1 193 ? 10.688 -27.047 -15.867 1 97 193 TRP A N 1
ATOM 1471 C CA . TRP A 1 193 ? 10.898 -27.906 -14.711 1 97 193 TRP A CA 1
ATOM 1472 C C . TRP A 1 193 ? 9.742 -27.781 -13.719 1 97 193 TRP A C 1
ATOM 1474 O O . TRP A 1 193 ? 9.75 -28.406 -12.664 1 97 193 TRP A O 1
ATOM 1484 N N . ASN A 1 194 ? 8.797 -26.938 -14.023 1 97.69 194 ASN A N 1
ATOM 1485 C CA . ASN A 1 194 ? 7.59 -26.859 -13.211 1 97.69 194 ASN A CA 1
ATOM 1486 C C . ASN A 1 194 ? 6.625 -28 -13.516 1 97.69 194 ASN A C 1
ATOM 1488 O O . ASN A 1 194 ? 5.531 -27.766 -14.031 1 97.69 194 ASN A O 1
ATOM 1492 N N . PHE A 1 195 ? 6.902 -29.125 -13.016 1 98.12 195 PHE A N 1
ATOM 1493 C CA . PHE A 1 195 ? 6.203 -30.359 -13.398 1 98.12 195 PHE A CA 1
ATOM 1494 C C . PHE A 1 195 ? 4.777 -30.344 -12.875 1 98.12 195 PHE A C 1
ATOM 1496 O O . PHE A 1 195 ? 3.881 -30.938 -13.477 1 98.12 195 PHE A O 1
ATOM 1503 N N . PHE A 1 196 ? 4.547 -29.688 -11.82 1 98.12 196 PHE A N 1
ATOM 1504 C CA . PHE A 1 196 ? 3.193 -29.703 -11.273 1 98.12 196 PHE A CA 1
ATOM 1505 C C . PHE A 1 196 ? 2.244 -28.906 -12.172 1 98.12 196 PHE A C 1
ATOM 1507 O O . PHE A 1 196 ? 1.152 -29.391 -12.492 1 98.12 196 PHE A O 1
ATOM 1514 N N . SER A 1 197 ? 2.656 -27.734 -12.531 1 97.31 197 SER A N 1
ATOM 1515 C CA . SER A 1 197 ? 1.81 -26.938 -13.406 1 97.31 197 SER A CA 1
ATOM 1516 C C . SER A 1 197 ? 1.545 -27.656 -14.734 1 97.31 197 SER A C 1
ATOM 1518 O O . SER A 1 197 ? 0.419 -27.641 -15.234 1 97.31 197 SER A O 1
ATOM 1520 N N . TRP A 1 198 ? 2.535 -28.266 -15.258 1 97.69 198 TRP A N 1
ATOM 1521 C CA . TRP A 1 198 ? 2.369 -29.031 -16.484 1 97.69 198 TRP A CA 1
ATOM 1522 C C . TRP A 1 198 ? 1.409 -30.188 -16.281 1 97.69 198 TRP A C 1
ATOM 1524 O O . TRP A 1 198 ? 0.548 -30.453 -17.125 1 97.69 198 TRP A O 1
ATOM 1534 N N . SER A 1 199 ? 1.587 -30.891 -15.211 1 97.69 199 SER A N 1
ATOM 1535 C CA . SER A 1 199 ? 0.729 -32.031 -14.906 1 97.69 199 SER A CA 1
ATOM 1536 C C . SER A 1 199 ? -0.727 -31.594 -14.75 1 97.69 199 SER A C 1
ATOM 1538 O O . SER A 1 199 ? -1.633 -32.281 -15.242 1 97.69 199 SER A O 1
ATOM 1540 N N . MET A 1 200 ? -0.925 -30.5 -14.078 1 96.88 200 MET A N 1
ATOM 1541 C CA . MET A 1 200 ? -2.287 -30.031 -13.852 1 96.88 200 MET A CA 1
ATOM 1542 C C . MET A 1 200 ? -2.938 -29.594 -15.156 1 96.88 200 MET A C 1
ATOM 1544 O O . MET A 1 200 ? -4.137 -29.797 -15.367 1 96.88 200 MET A O 1
ATOM 1548 N N . LEU A 1 201 ? -2.141 -28.938 -16.016 1 96.62 201 LEU A N 1
ATOM 1549 C CA . LEU A 1 201 ? -2.67 -28.547 -17.328 1 96.62 201 LEU A CA 1
ATOM 1550 C C . LEU A 1 201 ? -3.07 -29.781 -18.125 1 96.62 201 LEU A C 1
ATOM 1552 O O . LEU A 1 201 ? -4.113 -29.781 -18.781 1 96.62 201 LEU A O 1
ATOM 1556 N N . LEU A 1 202 ? -2.275 -30.781 -18.031 1 96.12 202 LEU A N 1
ATOM 1557 C CA . LEU A 1 202 ? -2.578 -32.031 -18.734 1 96.12 202 LEU A CA 1
ATOM 1558 C C . LEU A 1 202 ? -3.854 -32.656 -18.188 1 96.12 202 LEU A C 1
ATOM 1560 O O . LEU A 1 202 ? -4.73 -33.062 -18.953 1 96.12 202 LEU A O 1
ATOM 1564 N N . LEU A 1 203 ? -3.957 -32.75 -16.922 1 95.25 203 LEU A N 1
ATOM 1565 C CA . LEU A 1 203 ? -5.125 -33.344 -16.297 1 95.25 203 LEU A CA 1
ATOM 1566 C C . LEU A 1 203 ? -6.387 -32.562 -16.609 1 95.25 203 LEU A C 1
ATOM 1568 O O . LEU A 1 203 ? -7.441 -33.156 -16.875 1 95.25 203 LEU A O 1
ATOM 1572 N N . ALA A 1 204 ? -6.285 -31.234 -16.531 1 94.94 204 ALA A N 1
ATOM 1573 C CA . ALA A 1 204 ? -7.441 -30.406 -16.844 1 94.94 204 ALA A CA 1
ATOM 1574 C C . ALA A 1 204 ? -7.848 -30.531 -18.312 1 94.94 204 ALA A C 1
ATOM 1576 O O . ALA A 1 204 ? -9.031 -30.469 -18.641 1 94.94 204 ALA A O 1
ATOM 1577 N N . ALA A 1 205 ? -6.863 -30.656 -19.172 1 95.25 205 ALA A N 1
ATOM 1578 C CA . ALA A 1 205 ? -7.16 -30.875 -20.578 1 95.25 205 ALA A CA 1
ATOM 1579 C C . ALA A 1 205 ? -7.883 -32.219 -20.781 1 95.25 205 ALA A C 1
ATOM 1581 O O . ALA A 1 205 ? -8.82 -32.281 -21.578 1 95.25 205 ALA A O 1
ATOM 1582 N N . LEU A 1 206 ? -7.473 -33.219 -20.062 1 94.25 206 LEU A N 1
ATOM 1583 C CA . LEU A 1 206 ? -8.109 -34.531 -20.156 1 94.25 206 LEU A CA 1
ATOM 1584 C C . LEU A 1 206 ? -9.531 -34.5 -19.594 1 94.25 206 LEU A C 1
ATOM 1586 O O . LEU A 1 206 ? -10.43 -35.125 -20.141 1 94.25 206 LEU A O 1
ATOM 1590 N N . VAL A 1 207 ? -9.719 -33.719 -18.547 1 93 207 VAL A N 1
ATOM 1591 C CA . VAL A 1 207 ? -11.055 -33.562 -17.984 1 93 207 VAL A CA 1
ATOM 1592 C C . VAL A 1 207 ? -11.953 -32.844 -18.984 1 93 207 VAL A C 1
ATOM 1594 O O . VAL A 1 207 ? -13.125 -33.188 -19.141 1 93 207 VAL A O 1
ATOM 1597 N N . THR A 1 208 ? -11.414 -31.844 -19.656 1 93.31 208 THR A N 1
ATOM 1598 C CA . THR A 1 208 ? -12.172 -31.031 -20.609 1 93.31 208 THR A CA 1
ATOM 1599 C C . THR A 1 208 ? -12.516 -31.859 -21.844 1 93.31 208 THR A C 1
ATOM 1601 O O . THR A 1 208 ? -13.656 -31.828 -22.312 1 93.31 208 THR A O 1
ATOM 1604 N N . LEU A 1 209 ? -11.602 -32.656 -22.328 1 91.62 209 LEU A N 1
ATOM 1605 C CA . LEU A 1 209 ? -11.773 -33.344 -23.594 1 91.62 209 LEU A CA 1
ATOM 1606 C C . LEU A 1 209 ? -12.461 -34.688 -23.391 1 91.62 209 LEU A C 1
ATOM 1608 O O . LEU A 1 209 ? -13.297 -35.094 -24.219 1 91.62 209 LEU A O 1
ATOM 1612 N N . LEU A 1 210 ? -12.156 -35.406 -22.281 1 88.06 210 LEU A N 1
ATOM 1613 C CA . LEU A 1 210 ? -12.602 -36.781 -22.141 1 88.06 210 LEU A CA 1
ATOM 1614 C C . LEU A 1 210 ? -13.57 -36.938 -20.969 1 88.06 210 LEU A C 1
ATOM 1616 O O . LEU A 1 210 ? -14.211 -37.969 -20.812 1 88.06 210 LEU A O 1
ATOM 1620 N N . GLY A 1 211 ? -13.68 -35.906 -20.25 1 79.25 211 GLY A N 1
ATOM 1621 C CA . GLY A 1 211 ? -14.562 -35.969 -19.094 1 79.25 211 GLY A CA 1
ATOM 1622 C C . GLY A 1 211 ? -14.055 -36.906 -18.031 1 79.25 211 GLY A C 1
ATOM 1623 O O . GLY A 1 211 ? -14.844 -37.531 -17.297 1 79.25 211 GLY A O 1
ATOM 1624 N N . LEU A 1 212 ? -12.906 -37.125 -17.812 1 77.56 212 LEU A N 1
ATOM 1625 C CA . LEU A 1 212 ? -12.242 -38.062 -16.891 1 77.56 212 LEU A CA 1
ATOM 1626 C C . LEU A 1 212 ? -13.086 -38.281 -15.641 1 77.56 212 LEU A C 1
ATOM 1628 O O . LEU A 1 212 ? -12.555 -38.375 -14.531 1 77.56 212 LEU A O 1
ATOM 1632 N N . ARG A 1 213 ? -14.383 -38.562 -15.828 1 76.69 213 ARG A N 1
ATOM 1633 C CA . ARG A 1 213 ? -15.328 -38.875 -14.758 1 76.69 213 ARG A CA 1
ATOM 1634 C C . ARG A 1 213 ? -15.141 -37.938 -13.578 1 76.69 213 ARG A C 1
ATOM 1636 O O . ARG A 1 213 ? -14.938 -38.375 -12.445 1 76.69 213 ARG A O 1
ATOM 1643 N N . PHE A 1 214 ? -15 -36.812 -13.844 1 82.06 214 PHE A N 1
ATOM 1644 C CA . PHE A 1 214 ? -14.844 -35.781 -12.812 1 82.06 214 PHE A CA 1
ATOM 1645 C C . PHE A 1 214 ? -16 -35.844 -11.82 1 82.06 214 PHE A C 1
ATOM 1647 O O . PHE A 1 214 ? -17.156 -35.938 -12.219 1 82.06 214 PHE A O 1
ATOM 1654 N N . GLY A 1 215 ? -15.641 -35.906 -10.578 1 73.31 215 GLY A N 1
ATOM 1655 C CA . GLY A 1 215 ? -16.672 -35.906 -9.547 1 73.31 215 GLY A CA 1
ATOM 1656 C C . GLY A 1 215 ? -17.016 -37.312 -9.047 1 73.31 215 GLY A C 1
ATOM 1657 O O . GLY A 1 215 ? -17.703 -37.438 -8.031 1 73.31 215 GLY A O 1
ATOM 1658 N N . GLN A 1 216 ? -16.578 -38.25 -9.766 1 75 216 GLN A N 1
ATOM 1659 C CA . GLN A 1 216 ? -16.891 -39.594 -9.344 1 75 216 GLN A CA 1
ATOM 1660 C C . GLN A 1 216 ? -16.109 -40 -8.086 1 75 216 GLN A C 1
ATOM 1662 O O . GLN A 1 216 ? -16.625 -40.688 -7.215 1 75 216 GLN A O 1
ATOM 1667 N N . VAL A 1 217 ? -14.93 -39.469 -8.094 1 75.31 217 VAL A N 1
ATOM 1668 C CA . VAL A 1 217 ? -14.109 -39.719 -6.914 1 75.31 217 VAL A CA 1
ATOM 1669 C C . VAL A 1 217 ? -14.008 -38.438 -6.082 1 75.31 217 VAL A C 1
ATOM 1671 O O . VAL A 1 217 ? -13.578 -37.406 -6.586 1 75.31 217 VAL A O 1
ATOM 1674 N N . LYS A 1 218 ? -14.695 -38.5 -4.945 1 79.44 218 LYS A N 1
ATOM 1675 C CA . LYS A 1 218 ? -14.625 -37.375 -4.012 1 79.44 218 LYS A CA 1
ATOM 1676 C C . LYS A 1 218 ? -13.82 -37.75 -2.768 1 79.44 218 LYS A C 1
ATOM 1678 O O . LYS A 1 218 ? -13.938 -38.875 -2.262 1 79.44 218 LYS A O 1
ATOM 1683 N N . LEU A 1 219 ? -12.969 -36.844 -2.471 1 77.75 219 LEU A N 1
ATOM 1684 C CA . LEU A 1 219 ? -12.172 -37.062 -1.273 1 77.75 219 LEU A CA 1
ATOM 1685 C C . LEU A 1 219 ? -12.469 -36 -0.212 1 77.75 219 LEU A C 1
ATOM 1687 O O . LEU A 1 219 ? -12.297 -34.812 -0.456 1 77.75 219 LEU A O 1
ATOM 1691 N N . GLY A 1 220 ? -12.984 -36.375 0.939 1 71.94 220 GLY A N 1
ATOM 1692 C CA . GLY A 1 220 ? -13.211 -35.469 2.057 1 71.94 220 GLY A CA 1
ATOM 1693 C C . GLY A 1 220 ? -14.664 -35.094 2.215 1 71.94 220 GLY A C 1
ATOM 1694 O O . GLY A 1 220 ? -15.539 -35.625 1.533 1 71.94 220 GLY A O 1
ATOM 1695 N N . LYS A 1 221 ? -15.32 -34.406 3.34 1 68.31 221 LYS A N 1
ATOM 1696 C CA . LYS A 1 221 ? -16.625 -33.844 3.613 1 68.31 221 LYS A CA 1
ATOM 1697 C C . LYS A 1 221 ? -16.594 -32.312 3.576 1 68.31 221 LYS A C 1
ATOM 1699 O O . LYS A 1 221 ? -15.68 -31.703 4.137 1 68.31 221 LYS A O 1
ATOM 1704 N N . ALA A 1 222 ? -17.297 -31.781 2.746 1 64.62 222 ALA A N 1
ATOM 1705 C CA . ALA A 1 222 ? -17.391 -30.328 2.646 1 64.62 222 ALA A CA 1
ATOM 1706 C C . ALA A 1 222 ? -17.766 -29.703 3.99 1 64.62 222 ALA A C 1
ATOM 1708 O O . ALA A 1 222 ? -18.812 -30 4.547 1 64.62 222 ALA A O 1
ATOM 1709 N N . THR A 1 223 ? -16.734 -29.453 4.883 1 57.56 223 THR A N 1
ATOM 1710 C CA . THR A 1 223 ? -17.078 -28.875 6.172 1 57.56 223 THR A CA 1
ATOM 1711 C C . THR A 1 223 ? -17.203 -27.359 6.066 1 57.56 223 THR A C 1
ATOM 1713 O O . THR A 1 223 ? -16.422 -26.719 5.352 1 57.56 223 THR A O 1
ATOM 1716 N N . GLU A 1 224 ? -18.359 -26.875 6.504 1 52.69 224 GLU A N 1
ATOM 1717 C CA . GLU A 1 224 ? -18.547 -25.438 6.566 1 52.69 224 GLU A CA 1
ATOM 1718 C C . GLU A 1 224 ? -17.516 -24.781 7.488 1 52.69 224 GLU A C 1
ATOM 1720 O O . GLU A 1 224 ? -17.281 -25.266 8.602 1 52.69 224 GLU A O 1
ATOM 1725 N N . GLU A 1 225 ? -16.484 -24.328 7.023 1 52.97 225 GLU A N 1
ATOM 1726 C CA . GLU A 1 225 ? -15.453 -23.641 7.793 1 52.97 225 GLU A CA 1
ATOM 1727 C C . GLU A 1 225 ? -16.062 -22.75 8.875 1 52.97 225 GLU A C 1
ATOM 1729 O O . GLU A 1 225 ? -17.031 -22.031 8.617 1 52.97 225 GLU A O 1
ATOM 1734 N N . GLU A 1 226 ? -15.859 -23.078 10.141 1 54.84 226 GLU A N 1
ATOM 1735 C CA . GLU A 1 226 ? -16.234 -22.219 11.258 1 54.84 226 GLU A CA 1
ATOM 1736 C C . GLU A 1 226 ? -15.914 -20.75 10.969 1 54.84 226 GLU A C 1
ATOM 1738 O O . GLU A 1 226 ? -14.859 -20.438 10.406 1 54.84 226 GLU A O 1
ATOM 1743 N N . GLU A 1 227 ? -16.906 -19.969 11.133 1 59.22 227 GLU A N 1
ATOM 1744 C CA . GLU A 1 227 ? -16.938 -18.562 10.758 1 59.22 227 GLU A CA 1
ATOM 1745 C C . GLU A 1 227 ? -15.945 -17.75 11.586 1 59.22 227 GLU A C 1
ATOM 1747 O O . GLU A 1 227 ? -16.125 -17.594 12.797 1 59.22 227 GLU A O 1
ATOM 1752 N N . GLU A 1 228 ? -14.656 -17.719 11.258 1 68.19 228 GLU A N 1
ATOM 1753 C CA . GLU A 1 228 ? -13.625 -16.953 11.961 1 68.19 228 GLU A CA 1
ATOM 1754 C C . GLU A 1 228 ? -13.891 -15.453 11.859 1 68.19 228 GLU A C 1
ATOM 1756 O O . GLU A 1 228 ? -13.281 -14.664 12.578 1 68.19 228 GLU A O 1
ATOM 1761 N N . PHE A 1 229 ? -14.859 -15.109 11.141 1 71.19 229 PHE A N 1
ATOM 1762 C CA . PHE A 1 229 ? -15.172 -13.695 10.977 1 71.19 229 PHE A CA 1
ATOM 1763 C C . PHE A 1 229 ? -16.547 -13.367 11.555 1 71.19 229 PHE A C 1
ATOM 1765 O O . PHE A 1 229 ? -17.422 -14.227 11.609 1 71.19 229 PHE A O 1
ATOM 1772 N N . THR A 1 230 ? -16.641 -12.133 12.031 1 73.44 230 THR A N 1
ATOM 1773 C CA . THR A 1 230 ? -17.953 -11.656 12.484 1 73.44 230 THR A CA 1
ATOM 1774 C C . THR A 1 230 ? -18.906 -11.508 11.305 1 73.44 230 THR A C 1
ATOM 1776 O O . THR A 1 230 ? -18.484 -11.43 10.148 1 73.44 230 THR A O 1
ATOM 1779 N N . GLU A 1 231 ? -20.141 -11.57 11.594 1 70.44 231 GLU A N 1
ATOM 1780 C CA . GLU A 1 231 ? -21.172 -11.383 10.57 1 70.44 231 GLU A CA 1
ATOM 1781 C C . GLU A 1 231 ? -21.016 -10.039 9.875 1 70.44 231 GLU A C 1
ATOM 1783 O O . GLU A 1 231 ? -21.219 -9.938 8.656 1 70.44 231 GLU A O 1
ATOM 1788 N N . ALA A 1 232 ? -20.625 -9.109 10.656 1 67.88 232 ALA A N 1
ATOM 1789 C CA . ALA A 1 232 ? -20.453 -7.773 10.102 1 67.88 232 ALA A CA 1
ATOM 1790 C C . ALA A 1 232 ? -19.297 -7.73 9.109 1 67.88 232 ALA A C 1
ATOM 1792 O O . ALA A 1 232 ? -19.406 -7.094 8.055 1 67.88 232 ALA A O 1
ATOM 1793 N N . HIS A 1 233 ? -18.328 -8.414 9.438 1 75 233 HIS A N 1
ATOM 1794 C CA . HIS A 1 233 ? -17.172 -8.5 8.547 1 75 233 HIS A CA 1
ATOM 1795 C C . HIS A 1 233 ? -17.531 -9.195 7.242 1 75 233 HIS A C 1
ATOM 1797 O O . HIS A 1 233 ? -17.156 -8.734 6.16 1 75 233 HIS A O 1
ATOM 1803 N N . ILE A 1 234 ? -18.234 -10.219 7.348 1 72.19 234 ILE A N 1
ATOM 1804 C CA . ILE A 1 234 ? -18.625 -11 6.18 1 72.19 234 ILE A CA 1
ATOM 1805 C C . ILE A 1 234 ? -19.531 -10.164 5.281 1 72.19 234 ILE A C 1
ATOM 1807 O O . ILE A 1 234 ? -19.375 -10.164 4.059 1 72.19 234 ILE A O 1
ATOM 1811 N N . GLU A 1 235 ? -20.438 -9.492 5.848 1 69.62 235 GLU A N 1
ATOM 1812 C CA . GLU A 1 235 ? -21.359 -8.656 5.094 1 69.62 235 GLU A CA 1
ATOM 1813 C C . GLU A 1 235 ? -20.625 -7.543 4.355 1 69.62 235 GLU A C 1
ATOM 1815 O O . GLU A 1 235 ? -20.938 -7.234 3.205 1 69.62 235 GLU A O 1
ATOM 1820 N N . ARG A 1 236 ? -19.688 -7.035 4.945 1 70.5 236 ARG A N 1
ATOM 1821 C CA . ARG A 1 236 ? -18.922 -5.957 4.34 1 70.5 236 ARG A CA 1
ATOM 1822 C C . ARG A 1 236 ? -18.094 -6.469 3.164 1 70.5 236 ARG A C 1
ATOM 1824 O O . ARG A 1 236 ? -17.984 -5.797 2.137 1 70.5 236 ARG A O 1
ATOM 1831 N N . GLU A 1 237 ? -17.469 -7.562 3.393 1 68.44 237 GLU A N 1
ATOM 1832 C CA . GLU A 1 237 ? -16.672 -8.148 2.326 1 68.44 237 GLU A CA 1
ATOM 1833 C C . GLU A 1 237 ? -17.531 -8.523 1.124 1 68.44 237 GLU A C 1
ATOM 1835 O O . GLU A 1 237 ? -17.094 -8.398 -0.022 1 68.44 237 GLU A O 1
ATOM 1840 N N . GLU A 1 238 ? -18.688 -9.047 1.372 1 65.19 238 GLU A N 1
ATOM 1841 C CA . GLU A 1 238 ? -19.609 -9.422 0.298 1 65.19 238 GLU A CA 1
ATOM 1842 C C . GLU A 1 238 ? -20.062 -8.195 -0.491 1 65.19 238 GLU A C 1
ATOM 1844 O O . GLU A 1 238 ? -20.141 -8.242 -1.72 1 65.19 238 GLU A O 1
ATOM 1849 N N . LYS A 1 239 ? -20.391 -7.164 0.198 1 62.47 239 LYS A N 1
ATOM 1850 C CA . LYS A 1 239 ? -20.844 -5.938 -0.449 1 62.47 239 LYS A CA 1
ATOM 1851 C C . LYS A 1 239 ? -19.719 -5.273 -1.228 1 62.47 239 LYS A C 1
ATOM 1853 O O . LYS A 1 239 ? -19.938 -4.719 -2.307 1 62.47 239 LYS A O 1
ATOM 1858 N N . ALA A 1 240 ? -18.531 -5.406 -0.733 1 63.75 240 ALA A N 1
ATOM 1859 C CA . ALA A 1 240 ? -17.359 -4.797 -1.357 1 63.75 240 ALA A CA 1
ATOM 1860 C C . ALA A 1 240 ? -16.938 -5.566 -2.604 1 63.75 240 ALA A C 1
ATOM 1862 O O . ALA A 1 240 ? -16.312 -5.004 -3.508 1 63.75 240 ALA A O 1
ATOM 1863 N N . SER A 1 241 ? -17.25 -6.789 -2.664 1 60.59 241 SER A N 1
ATOM 1864 C CA . SER A 1 241 ? -16.781 -7.652 -3.744 1 60.59 241 SER A CA 1
ATOM 1865 C C . SER A 1 241 ? -17.797 -7.703 -4.887 1 60.59 241 SER A C 1
ATOM 1867 O O . SER A 1 241 ? -17.516 -8.289 -5.934 1 60.59 241 SER A O 1
ATOM 1869 N N . GLU A 1 242 ? -18.906 -7.082 -4.766 1 61.41 242 GLU A N 1
ATOM 1870 C CA . GLU A 1 242 ? -19.891 -7.098 -5.84 1 61.41 242 GLU A CA 1
ATOM 1871 C C . GLU A 1 242 ? -19.391 -6.344 -7.066 1 61.41 242 GLU A C 1
ATOM 1873 O O . GLU A 1 242 ? -18.891 -5.223 -6.949 1 61.41 242 GLU A O 1
ATOM 1878 N N . PRO A 1 243 ? -19.188 -7.141 -8.172 1 58.69 243 PRO A N 1
ATOM 1879 C CA . PRO A 1 243 ? -18.734 -6.461 -9.391 1 58.69 243 PRO A CA 1
ATOM 1880 C C . PRO A 1 243 ? -19.625 -5.27 -9.766 1 58.69 243 PRO A C 1
ATOM 1882 O O . PRO A 1 243 ? -20.844 -5.348 -9.656 1 58.69 243 PRO A O 1
ATOM 1885 N N . VAL A 1 244 ? -19.094 -4.023 -9.844 1 55.66 244 VAL A N 1
ATOM 1886 C CA . VAL A 1 244 ? -19.844 -2.836 -10.242 1 55.66 244 VAL A CA 1
ATOM 1887 C C . VAL A 1 244 ? -19.719 -2.625 -11.75 1 55.66 244 VAL A C 1
ATOM 1889 O O . VAL A 1 244 ? -18.625 -2.518 -12.273 1 55.66 244 VAL A O 1
ATOM 1892 N N . GLU A 1 245 ? -20.609 -3.129 -12.492 1 60.34 245 GLU A N 1
ATOM 1893 C CA . GLU A 1 245 ? -20.578 -2.793 -13.914 1 60.34 245 GLU A CA 1
ATOM 1894 C C . GLU A 1 245 ? -21 -1.345 -14.148 1 60.34 245 GLU A C 1
ATOM 1896 O O . GLU A 1 245 ? -22.172 -0.989 -13.945 1 60.34 245 GLU A O 1
ATOM 1901 N N . GLU A 1 246 ? -20.047 -0.45 -14.156 1 64.31 246 GLU A N 1
ATOM 1902 C CA . GLU A 1 246 ? -20.344 0.979 -14.172 1 64.31 246 GLU A CA 1
ATOM 1903 C C . GLU A 1 246 ? -20.359 1.525 -15.602 1 64.31 246 GLU A C 1
ATOM 1905 O O . GLU A 1 246 ? -21 2.539 -15.875 1 64.31 246 GLU A O 1
ATOM 1910 N N . TYR A 1 247 ? -19.656 0.897 -16.5 1 70.88 247 TYR A N 1
ATOM 1911 C CA . TYR A 1 247 ? -19.5 1.522 -17.812 1 70.88 247 TYR A CA 1
ATOM 1912 C C . TYR A 1 247 ? -19.875 0.557 -18.922 1 70.88 247 TYR A C 1
ATOM 1914 O O . TYR A 1 247 ? -20.094 -0.63 -18.688 1 70.88 247 TYR A O 1
ATOM 1922 N N . PRO A 1 248 ? -19.906 1.215 -20.109 1 68.06 248 PRO A N 1
ATOM 1923 C CA . PRO A 1 248 ? -20.359 0.398 -21.234 1 68.06 248 PRO A CA 1
ATOM 1924 C C . PRO A 1 248 ? -19.516 -0.854 -21.438 1 68.06 248 PRO A C 1
ATOM 1926 O O . PRO A 1 248 ? -18.297 -0.823 -21.219 1 68.06 248 PRO A O 1
ATOM 1929 N N . LYS A 1 249 ? -20.234 -1.829 -21.812 1 77.94 249 LYS A N 1
ATOM 1930 C CA . LYS A 1 249 ? -19.688 -3.168 -22 1 77.94 249 LYS A CA 1
ATOM 1931 C C . LYS A 1 249 ? -18.984 -3.285 -23.359 1 77.94 249 LYS A C 1
ATOM 1933 O O . LYS A 1 249 ? -19.625 -3.551 -24.375 1 77.94 249 LYS A O 1
ATOM 1938 N N . LYS A 1 250 ? -17.672 -2.916 -23.438 1 82.88 250 LYS A N 1
ATOM 1939 C CA . LYS A 1 250 ? -16.875 -2.986 -24.656 1 82.88 250 LYS A CA 1
ATOM 1940 C C . LYS A 1 250 ? -15.695 -3.943 -24.484 1 82.88 250 LYS A C 1
ATOM 1942 O O . LYS A 1 250 ? -14.805 -3.707 -23.672 1 82.88 250 LYS A O 1
ATOM 1947 N N . SER A 1 251 ? -15.641 -5.02 -25.328 1 82.06 251 SER A N 1
ATOM 1948 C CA . SER A 1 251 ? -14.57 -6.008 -25.25 1 82.06 251 SER A CA 1
ATOM 1949 C C . SER A 1 251 ? -13.219 -5.383 -25.547 1 82.06 251 SER A C 1
ATOM 1951 O O . SER A 1 251 ? -12.188 -5.844 -25.047 1 82.06 251 SER A O 1
ATOM 1953 N N . ARG A 1 252 ? -13.164 -4.324 -26.25 1 88.5 252 ARG A N 1
ATOM 1954 C CA . ARG A 1 252 ? -11.93 -3.633 -26.594 1 88.5 252 ARG A CA 1
ATOM 1955 C C . ARG A 1 252 ? -11.25 -3.059 -25.359 1 88.5 252 ARG A C 1
ATOM 1957 O O . ARG A 1 252 ? -10.039 -2.846 -25.344 1 88.5 252 ARG A O 1
ATOM 1964 N N . ASN A 1 253 ? -12.031 -2.863 -24.375 1 89.75 253 ASN A N 1
ATOM 1965 C CA . ASN A 1 253 ? -11.5 -2.273 -23.156 1 89.75 253 ASN A CA 1
ATOM 1966 C C . ASN A 1 253 ? -10.695 -3.291 -22.344 1 89.75 253 ASN A C 1
ATOM 1968 O O . ASN A 1 253 ? -10.023 -2.93 -21.375 1 89.75 253 ASN A O 1
ATOM 1972 N N . LEU A 1 254 ? -10.781 -4.504 -22.797 1 85.56 254 LEU A N 1
ATOM 1973 C CA . LEU A 1 254 ? -9.914 -5.535 -22.234 1 85.56 254 LEU A CA 1
ATOM 1974 C C . LEU A 1 254 ? -8.727 -5.797 -23.156 1 85.56 254 LEU A C 1
ATOM 1976 O O . LEU A 1 254 ? -7.578 -5.812 -22.719 1 85.56 254 LEU A O 1
ATOM 1980 N N . LEU A 1 255 ? -8.93 -5.953 -24.391 1 87.94 255 LEU A N 1
ATOM 1981 C CA . LEU A 1 255 ? -7.945 -6.398 -25.359 1 87.94 255 LEU A CA 1
ATOM 1982 C C . LEU A 1 255 ? -6.883 -5.324 -25.594 1 87.94 255 LEU A C 1
ATOM 1984 O O . LEU A 1 255 ? -5.691 -5.633 -25.672 1 87.94 255 LEU A O 1
ATOM 1988 N N . VAL A 1 256 ? -7.281 -4.125 -25.688 1 92.31 256 VAL A N 1
ATOM 1989 C CA . VAL A 1 256 ? -6.367 -3.045 -26.047 1 92.31 256 VAL A CA 1
ATOM 1990 C C . VAL A 1 256 ? -5.336 -2.852 -24.938 1 92.31 256 VAL A C 1
ATOM 1992 O O . VAL A 1 256 ? -4.129 -2.861 -25.203 1 92.31 256 VAL A O 1
ATOM 1995 N N . PRO A 1 257 ? -5.773 -2.729 -23.719 1 91.12 257 PRO A N 1
ATOM 1996 C CA . PRO A 1 257 ? -4.777 -2.562 -22.656 1 91.12 257 PRO A CA 1
ATOM 1997 C C . PRO A 1 257 ? -3.83 -3.756 -22.547 1 91.12 257 PRO A C 1
ATOM 1999 O O . PRO A 1 257 ? -2.633 -3.578 -22.312 1 91.12 257 PRO A O 1
ATOM 2002 N N . VAL A 1 258 ? -4.332 -4.918 -22.688 1 87.88 258 VAL A N 1
ATOM 2003 C CA . VAL A 1 258 ? -3.512 -6.121 -22.578 1 87.88 258 VAL A CA 1
ATOM 2004 C C . VAL A 1 258 ? -2.484 -6.152 -23.703 1 87.88 258 VAL A C 1
ATOM 2006 O O . VAL A 1 258 ? -1.316 -6.477 -23.484 1 87.88 258 VAL A O 1
ATOM 2009 N N . LEU A 1 259 ? -2.871 -5.871 -24.859 1 91.44 259 LEU A N 1
ATOM 2010 C CA . LEU A 1 259 ? -1.96 -5.824 -26 1 91.44 259 LEU A CA 1
ATOM 2011 C C . LEU A 1 259 ? -0.891 -4.758 -25.797 1 91.44 259 LEU A C 1
ATOM 2013 O O . LEU A 1 259 ? 0.272 -4.965 -26.141 1 91.44 259 LEU A O 1
ATOM 2017 N N . ILE A 1 260 ? -1.329 -3.639 -25.328 1 93.69 260 ILE A N 1
ATOM 2018 C CA . ILE A 1 260 ? -0.38 -2.562 -25.062 1 93.69 260 ILE A CA 1
ATOM 2019 C C . ILE A 1 260 ? 0.635 -3.014 -24.016 1 93.69 260 ILE A C 1
ATOM 2021 O O . ILE A 1 260 ? 1.826 -2.711 -24.125 1 93.69 260 ILE A O 1
ATOM 2025 N N . LEU A 1 261 ? 0.168 -3.684 -22.984 1 90.69 261 LEU A N 1
ATOM 2026 C CA . LEU A 1 261 ? 1.059 -4.18 -21.938 1 90.69 261 LEU A CA 1
ATOM 2027 C C . LEU A 1 261 ? 2.092 -5.141 -22.516 1 90.69 261 LEU A C 1
ATOM 2029 O O . LEU A 1 261 ? 3.283 -5.035 -22.219 1 90.69 261 LEU A O 1
ATOM 2033 N N . LEU A 1 262 ? 1.646 -6.066 -23.344 1 88.44 262 LEU A N 1
ATOM 2034 C CA . LEU A 1 262 ? 2.535 -7.047 -23.969 1 88.44 262 LEU A CA 1
ATOM 2035 C C . LEU A 1 262 ? 3.555 -6.359 -24.859 1 88.44 262 LEU A C 1
ATOM 2037 O O . LEU A 1 262 ? 4.754 -6.625 -24.766 1 88.44 262 LEU A O 1
ATOM 2041 N N . MET A 1 263 ? 3.109 -5.496 -25.688 1 92.56 263 MET A N 1
ATOM 2042 C CA . MET A 1 263 ? 3.982 -4.801 -26.625 1 92.56 263 MET A CA 1
ATOM 2043 C C . MET A 1 263 ? 4.965 -3.896 -25.891 1 92.56 263 MET A C 1
ATOM 2045 O O . MET A 1 263 ? 6.137 -3.809 -26.266 1 92.56 263 MET A O 1
ATOM 2049 N N . SER A 1 264 ? 4.457 -3.219 -24.906 1 92 264 SER A N 1
ATOM 2050 C CA . SER A 1 264 ? 5.324 -2.324 -24.141 1 92 264 SER A CA 1
ATOM 2051 C C . SER A 1 264 ? 6.395 -3.104 -23.391 1 92 264 SER A C 1
ATOM 2053 O O . SER A 1 264 ? 7.547 -2.67 -23.312 1 92 264 SER A O 1
ATOM 2055 N N . THR A 1 265 ? 6.043 -4.199 -22.812 1 88.38 265 THR A N 1
ATOM 2056 C CA . THR A 1 265 ? 7 -5.012 -22.078 1 88.38 265 THR A CA 1
ATOM 2057 C C . THR A 1 265 ? 8.117 -5.504 -23 1 88.38 265 THR A C 1
ATOM 2059 O O . THR A 1 265 ? 9.297 -5.398 -22.656 1 88.38 265 THR A O 1
ATOM 2062 N N . ILE A 1 266 ? 7.742 -6.004 -24.109 1 88.31 266 ILE A N 1
ATOM 2063 C CA . ILE A 1 266 ? 8.719 -6.488 -25.078 1 88.31 266 ILE A CA 1
ATOM 2064 C C . ILE A 1 266 ? 9.602 -5.336 -25.547 1 88.31 266 ILE A C 1
ATOM 2066 O O . ILE A 1 266 ? 10.812 -5.488 -25.672 1 88.31 266 ILE A O 1
ATOM 2070 N N . PHE A 1 267 ? 8.992 -4.258 -25.812 1 91.25 267 PHE A N 1
ATOM 2071 C CA . PHE A 1 267 ? 9.727 -3.08 -26.25 1 91.25 267 PHE A CA 1
ATOM 2072 C C . PHE A 1 267 ? 10.758 -2.658 -25.219 1 91.25 267 PHE A C 1
ATOM 2074 O O . PHE A 1 267 ? 11.906 -2.373 -25.562 1 91.25 267 PHE A O 1
ATOM 2081 N N . PHE A 1 268 ? 10.445 -2.605 -23.984 1 90.88 268 PHE A N 1
ATOM 2082 C CA . PHE A 1 268 ? 11.352 -2.111 -22.969 1 90.88 268 PHE A CA 1
ATOM 2083 C C . PHE A 1 268 ? 12.414 -3.158 -22.641 1 90.88 268 PHE A C 1
ATOM 2085 O O . PHE A 1 268 ? 13.508 -2.818 -22.188 1 90.88 268 PHE A O 1
ATOM 2092 N N . PHE A 1 269 ? 12.055 -4.438 -22.828 1 86.5 269 PHE A N 1
ATOM 2093 C CA . PHE A 1 269 ? 13.109 -5.445 -22.766 1 86.5 269 PHE A CA 1
ATOM 2094 C C . PHE A 1 269 ? 14.219 -5.133 -23.766 1 86.5 269 PHE A C 1
ATOM 2096 O O . PHE A 1 269 ? 15.398 -5.129 -23.406 1 86.5 269 PHE A O 1
ATOM 2103 N N . TRP A 1 270 ? 13.797 -4.871 -24.938 1 89.06 270 TRP A N 1
ATOM 2104 C CA . TRP A 1 270 ? 14.766 -4.531 -25.969 1 89.06 270 TRP A CA 1
ATOM 2105 C C . TRP A 1 270 ? 15.461 -3.211 -25.656 1 89.06 270 TRP A C 1
ATOM 2107 O O . TRP A 1 270 ? 16.688 -3.102 -25.781 1 89.06 270 TRP A O 1
ATOM 2117 N N . TRP A 1 271 ? 14.727 -2.215 -25.234 1 88.44 271 TRP A N 1
ATOM 2118 C CA . TRP A 1 271 ? 15.234 -0.867 -25.016 1 88.44 271 TRP A CA 1
ATOM 2119 C C . TRP A 1 271 ? 16.297 -0.867 -23.922 1 88.44 271 TRP A C 1
ATOM 2121 O O . TRP A 1 271 ? 17.328 -0.202 -24.062 1 88.44 271 TRP A O 1
ATOM 2131 N N . THR A 1 272 ? 16.125 -1.517 -22.891 1 88.25 272 THR A N 1
ATOM 2132 C CA . THR A 1 272 ? 17.047 -1.488 -21.781 1 88.25 272 THR A CA 1
ATOM 2133 C C . THR A 1 272 ? 18.281 -2.355 -22.062 1 88.25 272 THR A C 1
ATOM 2135 O O . THR A 1 272 ? 19.328 -2.172 -21.453 1 88.25 272 THR A O 1
ATOM 2138 N N . GLY A 1 273 ? 18.078 -3.281 -22.906 1 87.94 273 GLY A N 1
ATOM 2139 C CA . GLY A 1 273 ? 19.188 -4.156 -23.25 1 87.94 273 GLY A CA 1
ATOM 2140 C C . GLY A 1 273 ? 19.906 -3.746 -24.516 1 87.94 273 GLY A C 1
ATOM 2141 O O . GLY A 1 273 ? 20.938 -4.316 -24.875 1 87.94 273 GLY A O 1
ATOM 2142 N N . ARG A 1 274 ? 19.547 -2.793 -25.203 1 86.69 274 ARG A N 1
ATOM 2143 C CA . ARG A 1 274 ? 20 -2.457 -26.547 1 86.69 274 ARG A CA 1
ATOM 2144 C C . ARG A 1 274 ? 21.469 -2.061 -26.547 1 86.69 274 ARG A C 1
ATOM 2146 O O . ARG A 1 274 ? 22.172 -2.277 -27.531 1 86.69 274 ARG A O 1
ATOM 2153 N N . MET A 1 275 ? 21.938 -1.523 -25.469 1 83.44 275 MET A N 1
ATOM 2154 C CA . MET A 1 275 ? 23.328 -1.078 -25.438 1 83.44 275 MET A CA 1
ATOM 2155 C C . MET A 1 275 ? 24.266 -2.236 -25.109 1 83.44 275 MET A C 1
ATOM 2157 O O . MET A 1 275 ? 25.469 -2.156 -25.344 1 83.44 275 MET A O 1
ATOM 2161 N N . LYS A 1 276 ? 23.766 -3.381 -24.688 1 84.62 276 LYS A N 1
ATOM 2162 C CA . LYS A 1 276 ? 24.578 -4.508 -24.25 1 84.62 276 LYS A CA 1
ATOM 2163 C C . LYS A 1 276 ? 24.719 -5.551 -25.359 1 84.62 276 LYS A C 1
ATOM 2165 O O . LYS A 1 276 ? 25.641 -6.375 -25.328 1 84.62 276 LYS A O 1
ATOM 2170 N N . SER A 1 277 ? 23.781 -5.539 -26.25 1 84.12 277 SER A N 1
ATOM 2171 C CA . SER A 1 277 ? 23.828 -6.465 -27.375 1 84.12 277 SER A CA 1
ATOM 2172 C C . SER A 1 277 ? 23.266 -5.832 -28.641 1 84.12 277 SER A C 1
ATOM 2174 O O . SER A 1 277 ? 22.297 -5.059 -28.594 1 84.12 277 SER A O 1
ATOM 2176 N N . ALA A 1 278 ? 23.844 -6.262 -29.672 1 84.69 278 ALA A N 1
ATOM 2177 C CA . ALA A 1 278 ? 23.438 -5.68 -30.953 1 84.69 278 ALA A CA 1
ATOM 2178 C C . ALA A 1 278 ? 22.25 -6.418 -31.547 1 84.69 278 ALA A C 1
ATOM 2180 O O . ALA A 1 278 ? 21.516 -5.871 -32.375 1 84.69 278 ALA A O 1
ATOM 2181 N N . THR A 1 279 ? 22.094 -7.57 -31.109 1 86.56 279 THR A N 1
ATOM 2182 C CA . THR A 1 279 ? 20.984 -8.352 -31.656 1 86.56 279 THR A CA 1
ATOM 2183 C C . THR A 1 279 ? 19.719 -8.172 -30.828 1 86.56 279 THR A C 1
ATOM 2185 O O . THR A 1 279 ? 19.797 -7.895 -29.625 1 86.56 279 THR A O 1
ATOM 2188 N N . PHE A 1 280 ? 18.578 -8.242 -31.531 1 87.69 280 PHE A N 1
ATOM 2189 C CA . PHE A 1 280 ? 17.297 -8.094 -30.859 1 87.69 280 PHE A CA 1
ATOM 2190 C C . PHE A 1 280 ? 17.172 -9.078 -29.703 1 87.69 280 PHE A C 1
ATOM 2192 O O . PHE A 1 280 ? 16.859 -8.688 -28.578 1 87.69 280 PHE A O 1
ATOM 2199 N N . PHE A 1 281 ? 17.469 -10.32 -29.969 1 82.31 281 PHE A N 1
ATOM 2200 C CA . PHE A 1 281 ? 17.328 -11.359 -28.953 1 82.31 281 PHE A CA 1
ATOM 2201 C C . PHE A 1 281 ? 18.406 -11.234 -27.891 1 82.31 281 PHE A C 1
ATOM 2203 O O . PHE A 1 281 ? 18.172 -11.539 -26.719 1 82.31 281 PHE A O 1
ATOM 2210 N N . GLY A 1 282 ? 19.531 -10.859 -28.328 1 80.88 282 GLY A N 1
ATOM 2211 C CA . GLY A 1 282 ? 20.594 -10.602 -27.375 1 80.88 282 GLY A CA 1
ATOM 2212 C C . GLY A 1 282 ? 20.281 -9.461 -26.422 1 80.88 282 GLY A C 1
ATOM 2213 O O . GLY A 1 282 ? 20.578 -9.539 -25.234 1 80.88 282 GLY A O 1
ATOM 2214 N N . ALA A 1 283 ? 19.625 -8.461 -27 1 86.06 283 ALA A N 1
ATOM 2215 C CA . ALA A 1 283 ? 19.25 -7.316 -26.172 1 86.06 283 ALA A CA 1
ATOM 2216 C C . ALA A 1 283 ? 18.203 -7.707 -25.141 1 86.06 283 ALA A C 1
ATOM 2218 O O . ALA A 1 283 ? 18.25 -7.262 -24 1 86.06 283 ALA A O 1
ATOM 2219 N N . ILE A 1 284 ? 17.344 -8.523 -25.562 1 82.56 284 ILE A N 1
ATOM 2220 C CA . ILE A 1 284 ? 16.281 -8.961 -24.688 1 82.56 284 ILE A CA 1
ATOM 2221 C C . ILE A 1 284 ? 16.859 -9.797 -23.547 1 82.56 284 ILE A C 1
ATOM 2223 O O . ILE A 1 284 ? 16.422 -9.672 -22.391 1 82.56 284 ILE A O 1
ATOM 2227 N N . SER A 1 285 ? 17.844 -10.5 -23.859 1 78 285 SER A N 1
ATOM 2228 C CA . SER A 1 285 ? 18.453 -11.375 -22.875 1 78 285 SER A CA 1
ATOM 2229 C C . SER A 1 285 ? 19.297 -10.57 -21.875 1 78 285 SER A C 1
ATOM 2231 O O . SER A 1 285 ? 19.516 -11.016 -20.75 1 78 285 SER A O 1
ATOM 2233 N N . ALA A 1 286 ? 19.656 -9.453 -22.297 1 81.56 286 ALA A N 1
ATOM 2234 C CA . ALA A 1 286 ? 20.516 -8.641 -21.438 1 81.56 286 ALA A CA 1
ATOM 2235 C C . ALA A 1 286 ? 19.75 -7.465 -20.844 1 81.56 286 ALA A C 1
ATOM 2237 O O . ALA A 1 286 ? 20.359 -6.508 -20.344 1 81.56 286 ALA A O 1
ATOM 2238 N N . ALA A 1 287 ? 18.5 -7.617 -20.891 1 85.81 287 ALA A N 1
ATOM 2239 C CA . ALA A 1 287 ? 17.656 -6.504 -20.453 1 85.81 287 ALA A CA 1
ATOM 2240 C C . ALA A 1 287 ? 17.703 -6.336 -18.938 1 85.81 287 ALA A C 1
ATOM 2242 O O . ALA A 1 287 ? 18.062 -7.266 -18.219 1 85.81 287 ALA A O 1
ATOM 2243 N N . ASP A 1 288 ? 17.516 -5.129 -18.469 1 87.19 288 ASP A N 1
ATOM 2244 C CA . ASP A 1 288 ? 17.125 -4.906 -17.078 1 87.19 288 ASP A CA 1
ATOM 2245 C C . ASP A 1 288 ? 15.648 -5.254 -16.859 1 87.19 288 ASP A C 1
ATOM 2247 O O . ASP A 1 288 ? 14.781 -4.375 -16.906 1 87.19 288 ASP A O 1
ATOM 2251 N N . PHE A 1 289 ? 15.461 -6.457 -16.594 1 82.38 289 PHE A N 1
ATOM 2252 C CA . PHE A 1 289 ? 14.125 -7.043 -16.641 1 82.38 289 PHE A CA 1
ATOM 2253 C C . PHE A 1 289 ? 13.188 -6.336 -15.68 1 82.38 289 PHE A C 1
ATOM 2255 O O . PHE A 1 289 ? 12.062 -5.973 -16.047 1 82.38 289 PHE A O 1
ATOM 2262 N N . ASN A 1 290 ? 13.617 -6.078 -14.398 1 84.75 290 ASN A N 1
ATOM 2263 C CA . ASN A 1 290 ? 12.75 -5.441 -13.414 1 84.75 290 ASN A CA 1
ATOM 2264 C C . ASN A 1 290 ? 12.352 -4.035 -13.844 1 84.75 290 ASN A C 1
ATOM 2266 O O . ASN A 1 290 ? 11.18 -3.666 -13.758 1 84.75 290 ASN A O 1
ATOM 2270 N N . ALA A 1 291 ? 13.312 -3.314 -14.336 1 87.5 291 ALA A N 1
ATOM 2271 C CA . ALA A 1 291 ? 13.031 -1.957 -14.805 1 87.5 291 ALA A CA 1
ATOM 2272 C C . ALA A 1 291 ? 12.117 -1.972 -16.016 1 87.5 291 ALA A C 1
ATOM 2274 O O . ALA A 1 291 ? 11.258 -1.104 -16.172 1 87.5 291 ALA A O 1
ATOM 2275 N N . SER A 1 292 ? 12.336 -2.947 -16.891 1 88.31 292 SER A N 1
ATOM 2276 C CA . SER A 1 292 ? 11.57 -3.039 -18.125 1 88.31 292 SER A CA 1
ATOM 2277 C C . SER A 1 292 ? 10.102 -3.365 -17.844 1 88.31 292 SER A C 1
ATOM 2279 O O . SER A 1 292 ? 9.203 -2.756 -18.438 1 88.31 292 SER A O 1
ATOM 2281 N N . ILE A 1 293 ? 9.93 -4.359 -16.984 1 87.19 293 ILE A N 1
ATOM 2282 C CA . ILE A 1 293 ? 8.562 -4.777 -16.672 1 87.19 293 ILE A CA 1
ATOM 2283 C C . ILE A 1 293 ? 7.809 -3.623 -16.016 1 87.19 293 ILE A C 1
ATOM 2285 O O . ILE A 1 293 ? 6.645 -3.377 -16.328 1 87.19 293 ILE A O 1
ATOM 2289 N N . PHE A 1 294 ? 8.461 -2.893 -15.133 1 91.44 294 PHE A N 1
ATOM 2290 C CA . PHE A 1 294 ? 7.832 -1.764 -14.461 1 91.44 294 PHE A CA 1
ATOM 2291 C C . PHE A 1 294 ? 7.516 -0.647 -15.445 1 91.44 294 PHE A C 1
ATOM 2293 O O . PHE A 1 294 ? 6.426 -0.073 -15.414 1 91.44 294 PHE A O 1
ATOM 2300 N N . ALA A 1 295 ? 8.453 -0.339 -16.328 1 90.81 295 ALA A N 1
ATOM 2301 C CA . ALA A 1 295 ? 8.234 0.684 -17.344 1 90.81 295 ALA A CA 1
ATOM 2302 C C . ALA A 1 295 ? 7.07 0.308 -18.266 1 90.81 295 ALA A C 1
ATOM 2304 O O . ALA A 1 295 ? 6.277 1.168 -18.656 1 90.81 295 ALA A O 1
ATOM 2305 N N . GLY A 1 296 ? 7.031 -0.939 -18.609 1 90.88 296 GLY A N 1
ATOM 2306 C CA . GLY A 1 296 ? 5.949 -1.413 -19.453 1 90.88 296 GLY A CA 1
ATOM 2307 C C . GLY A 1 296 ? 4.578 -1.195 -18.859 1 90.88 296 GLY A C 1
ATOM 2308 O O . GLY A 1 296 ? 3.662 -0.716 -19.531 1 90.88 296 GLY A O 1
ATOM 2309 N N . VAL A 1 297 ? 4.441 -1.554 -17.609 1 92.06 297 VAL A N 1
ATOM 2310 C CA . VAL A 1 297 ? 3.139 -1.423 -16.969 1 92.06 297 VAL A CA 1
ATOM 2311 C C . VAL A 1 297 ? 2.807 0.055 -16.766 1 92.06 297 VAL A C 1
ATOM 2313 O O . VAL A 1 297 ? 1.645 0.456 -16.891 1 92.06 297 VAL A O 1
ATOM 2316 N N . LEU A 1 298 ? 3.773 0.891 -16.453 1 92.75 298 LEU A N 1
ATOM 2317 C CA . LEU A 1 298 ? 3.549 2.322 -16.297 1 92.75 298 LEU A CA 1
ATOM 2318 C C . LEU A 1 298 ? 3.041 2.949 -17.594 1 92.75 298 LEU A C 1
ATOM 2320 O O . LEU A 1 298 ? 2.104 3.748 -17.562 1 92.75 298 LEU A O 1
ATOM 2324 N N . LEU A 1 299 ? 3.676 2.629 -18.641 1 92.62 299 LEU A N 1
ATOM 2325 C CA . LEU A 1 299 ? 3.246 3.143 -19.938 1 92.62 299 LEU A CA 1
ATOM 2326 C C . LEU A 1 299 ? 1.829 2.678 -20.266 1 92.62 299 LEU A C 1
ATOM 2328 O O . LEU A 1 299 ? 1.012 3.463 -20.75 1 92.62 299 LEU A O 1
ATOM 2332 N N . THR A 1 300 ? 1.626 1.43 -20.031 1 93.75 300 THR A N 1
ATOM 2333 C CA . THR A 1 300 ? 0.302 0.883 -20.297 1 93.75 300 THR A CA 1
ATOM 2334 C C . THR A 1 300 ? -0.76 1.593 -19.469 1 93.75 300 THR A C 1
ATOM 2336 O O . THR A 1 300 ? -1.848 1.895 -19.969 1 93.75 300 THR A O 1
ATOM 2339 N N . LEU A 1 301 ? -0.449 1.769 -18.219 1 93.81 301 LEU A N 1
ATOM 2340 C CA . LEU A 1 301 ? -1.368 2.471 -17.328 1 93.81 301 LEU A CA 1
ATOM 2341 C C . LEU A 1 301 ? -1.662 3.873 -17.859 1 93.81 301 LEU A C 1
ATOM 2343 O O . LEU A 1 301 ? -2.811 4.32 -17.828 1 93.81 301 LEU A O 1
ATOM 2347 N N . PHE A 1 302 ? -0.685 4.551 -18.312 1 92.5 302 PHE A N 1
ATOM 2348 C CA . PHE A 1 302 ? -0.823 5.906 -18.844 1 92.5 302 PHE A CA 1
ATOM 2349 C C . PHE A 1 302 ? -1.692 5.914 -20.094 1 92.5 302 PHE A C 1
ATOM 2351 O O . PHE A 1 302 ? -2.666 6.664 -20.172 1 92.5 302 PHE A O 1
ATOM 2358 N N . ILE A 1 303 ? -1.364 5.086 -21.031 1 94.31 303 ILE A N 1
ATOM 2359 C CA . ILE A 1 303 ? -2.074 5.035 -22.312 1 94.31 303 ILE A CA 1
ATOM 2360 C C . ILE A 1 303 ? -3.516 4.586 -22.078 1 94.31 303 ILE A C 1
ATOM 2362 O O . ILE A 1 303 ? -4.445 5.117 -22.703 1 94.31 303 ILE A O 1
ATOM 2366 N N . THR A 1 304 ? -3.672 3.625 -21.234 1 94.75 304 THR A N 1
ATOM 2367 C CA . THR A 1 304 ? -5.008 3.115 -20.953 1 94.75 304 THR A CA 1
ATOM 2368 C C . THR A 1 304 ? -5.863 4.188 -20.281 1 94.75 304 THR A C 1
ATOM 2370 O O . THR A 1 304 ? -7.055 4.305 -20.562 1 94.75 304 THR A O 1
ATOM 2373 N N . SER A 1 305 ? -5.297 4.953 -19.406 1 94.38 305 SER A N 1
ATOM 2374 C CA . SER A 1 305 ? -6.023 6.043 -18.766 1 94.38 305 SER A CA 1
ATOM 2375 C C . SER A 1 305 ? -6.512 7.062 -19.781 1 94.38 305 SER A C 1
ATOM 2377 O O . SER A 1 305 ? -7.664 7.508 -19.734 1 94.38 305 SER A O 1
ATOM 2379 N N . ILE A 1 306 ? -5.664 7.387 -20.688 1 94.38 306 ILE A N 1
ATOM 2380 C CA . ILE A 1 306 ? -6.043 8.32 -21.75 1 94.38 306 ILE A CA 1
ATOM 2381 C C . ILE A 1 306 ? -7.129 7.699 -22.625 1 94.38 306 ILE A C 1
ATOM 2383 O O . ILE A 1 306 ? -8.102 8.367 -22.984 1 94.38 306 ILE A O 1
ATOM 2387 N N . TYR A 1 307 ? -6.891 6.445 -22.938 1 95.19 307 TYR A N 1
ATOM 2388 C CA . TYR A 1 307 ? -7.844 5.707 -23.766 1 95.19 307 TYR A CA 1
ATOM 2389 C C . TYR A 1 307 ? -9.234 5.727 -23.125 1 95.19 307 TYR A C 1
ATOM 2391 O O . TYR A 1 307 ? -10.234 5.941 -23.828 1 95.19 307 TYR A O 1
ATOM 2399 N N . PHE A 1 308 ? -9.352 5.562 -21.859 1 93.56 308 PHE A N 1
ATOM 2400 C CA . PHE A 1 308 ? -10.633 5.535 -21.172 1 93.56 308 PHE A CA 1
ATOM 2401 C C . PHE A 1 308 ? -11.211 6.938 -21.031 1 93.56 308 PHE A C 1
ATOM 2403 O O . PHE A 1 308 ? -12.43 7.125 -21.062 1 93.56 308 PHE A O 1
ATOM 2410 N N . MET A 1 309 ? -10.336 7.922 -20.891 1 92.38 309 MET A N 1
ATOM 2411 C CA . MET A 1 309 ? -10.812 9.305 -20.859 1 92.38 309 MET A CA 1
ATOM 2412 C C . MET A 1 309 ? -11.477 9.672 -22.188 1 92.38 309 MET A C 1
ATOM 2414 O O . MET A 1 309 ? -12.469 10.398 -22.203 1 92.38 309 MET A O 1
ATOM 2418 N N . LEU A 1 310 ? -10.938 9.172 -23.234 1 93.81 310 LEU A N 1
ATOM 2419 C CA . LEU A 1 310 ? -11.5 9.422 -24.562 1 93.81 310 LEU A CA 1
ATOM 2420 C C . LEU A 1 310 ? -12.859 8.758 -24.703 1 93.81 310 LEU A C 1
ATOM 2422 O O . LEU A 1 310 ? -13.656 9.148 -25.562 1 93.81 310 LEU A O 1
ATOM 2426 N N . GLN A 1 311 ? -13.117 7.793 -23.891 1 91.75 311 GLN A N 1
ATOM 2427 C CA . GLN A 1 311 ? -14.414 7.133 -23.891 1 91.75 311 GLN A CA 1
ATOM 2428 C C . GLN A 1 311 ? -15.359 7.797 -22.891 1 91.75 311 GLN A C 1
ATOM 2430 O O . GLN A 1 311 ? -16.375 7.207 -22.5 1 91.75 311 GLN A O 1
ATOM 2435 N N . LYS A 1 312 ? -14.977 8.922 -22.312 1 89.56 312 LYS A N 1
ATOM 2436 C CA . LYS A 1 312 ? -15.805 9.781 -21.469 1 89.56 312 LYS A CA 1
ATOM 2437 C C . LYS A 1 312 ? -15.883 9.242 -20.047 1 89.56 312 LYS A C 1
ATOM 2439 O O . LYS A 1 312 ? -16.875 9.477 -19.344 1 89.56 312 LYS A O 1
ATOM 2444 N N . ILE A 1 313 ? -15.023 8.438 -19.781 1 90.12 313 ILE A N 1
ATOM 2445 C CA . ILE A 1 313 ? -14.875 8.094 -18.359 1 90.12 313 ILE A CA 1
ATOM 2446 C C . ILE A 1 313 ? -14.164 9.234 -17.641 1 90.12 313 ILE A C 1
ATOM 2448 O O . ILE A 1 313 ? -13.117 9.703 -18.078 1 90.12 313 ILE A O 1
ATOM 2452 N N . SER A 1 314 ? -14.766 9.68 -16.594 1 88.88 314 SER A N 1
ATOM 2453 C CA . SER A 1 314 ? -14.242 10.852 -15.883 1 88.88 314 SER A CA 1
ATOM 2454 C C . SER A 1 314 ? -12.875 10.555 -15.266 1 88.88 314 SER A C 1
ATOM 2456 O O . SER A 1 314 ? -12.586 9.414 -14.906 1 88.88 314 SER A O 1
ATOM 2458 N N . LEU A 1 315 ? -12.039 11.555 -15.148 1 90.06 315 LEU A N 1
ATOM 2459 C CA . LEU A 1 315 ? -10.734 11.438 -14.516 1 90.06 315 LEU A CA 1
ATOM 2460 C C . LEU A 1 315 ? -10.875 11.039 -13.047 1 90.06 315 LEU A C 1
ATOM 2462 O O . LEU A 1 315 ? -10.031 10.312 -12.516 1 90.06 315 LEU A O 1
ATOM 2466 N N . ALA A 1 316 ? -11.914 11.438 -12.469 1 85.44 316 ALA A N 1
ATOM 2467 C CA . ALA A 1 316 ? -12.18 11.086 -11.078 1 85.44 316 ALA A CA 1
ATOM 2468 C C . ALA A 1 316 ? -12.359 9.578 -10.914 1 85.44 316 ALA A C 1
ATOM 2470 O O . ALA A 1 316 ? -11.836 8.984 -9.969 1 85.44 316 ALA A O 1
ATOM 2471 N N . GLU A 1 317 ? -13.062 9.094 -11.828 1 88.5 317 GLU A N 1
ATOM 2472 C CA . GLU A 1 317 ? -13.289 7.652 -11.797 1 88.5 317 GLU A CA 1
ATOM 2473 C C . GLU A 1 317 ? -11.984 6.887 -12.031 1 88.5 317 GLU A C 1
ATOM 2475 O O . GLU A 1 317 ? -11.727 5.883 -11.367 1 88.5 317 GLU A O 1
ATOM 2480 N N . ILE A 1 318 ? -11.273 7.355 -12.922 1 92.31 318 ILE A N 1
ATOM 2481 C CA . ILE A 1 318 ? -10.008 6.711 -13.25 1 92.31 318 ILE A CA 1
ATOM 2482 C C . ILE A 1 318 ? -9.086 6.746 -12.031 1 92.31 318 ILE A C 1
ATOM 2484 O O . ILE A 1 318 ? -8.508 5.723 -11.648 1 92.31 318 ILE A O 1
ATOM 2488 N N . GLU A 1 319 ? -8.938 7.855 -11.43 1 90.81 319 GLU A N 1
ATOM 2489 C CA . GLU A 1 319 ? -8.086 7.988 -10.25 1 90.81 319 GLU A CA 1
ATOM 2490 C C . GLU A 1 319 ? -8.562 7.078 -9.117 1 90.81 319 GLU A C 1
ATOM 2492 O O . GLU A 1 319 ? -7.754 6.426 -8.453 1 90.81 319 GLU A O 1
ATOM 2497 N N . ALA A 1 320 ? -9.844 7.059 -8.906 1 88.38 320 ALA A N 1
ATOM 2498 C CA . ALA A 1 320 ? -10.422 6.234 -7.852 1 88.38 320 ALA A CA 1
ATOM 2499 C C . ALA A 1 320 ? -10.094 4.758 -8.062 1 88.38 320 ALA A C 1
ATOM 2501 O O . ALA A 1 320 ? -9.766 4.047 -7.113 1 88.38 320 ALA A O 1
ATOM 2502 N N . HIS A 1 321 ? -10.18 4.328 -9.25 1 90.31 321 HIS A N 1
ATOM 2503 C CA . HIS A 1 321 ? -9.969 2.91 -9.523 1 90.31 321 HIS A CA 1
ATOM 2504 C C . HIS A 1 321 ? -8.484 2.564 -9.547 1 90.31 321 HIS A C 1
ATOM 2506 O O . HIS A 1 321 ? -8.109 1.417 -9.289 1 90.31 321 HIS A O 1
ATOM 2512 N N . ILE A 1 322 ? -7.645 3.521 -9.859 1 93.62 322 ILE A N 1
ATOM 2513 C CA . ILE A 1 322 ? -6.211 3.32 -9.68 1 93.62 322 ILE A CA 1
ATOM 2514 C C . ILE A 1 322 ? -5.91 3.068 -8.203 1 93.62 322 ILE A C 1
ATOM 2516 O O . ILE A 1 322 ? -5.176 2.135 -7.863 1 93.62 322 ILE A O 1
ATOM 2520 N N . ILE A 1 323 ? -6.5 3.783 -7.395 1 91.94 323 ILE A N 1
ATOM 2521 C CA . ILE A 1 323 ? -6.289 3.662 -5.957 1 91.94 323 ILE A CA 1
ATOM 2522 C C . ILE A 1 323 ? -6.844 2.326 -5.469 1 91.94 323 ILE A C 1
ATOM 2524 O O . ILE A 1 323 ? -6.172 1.604 -4.727 1 91.94 323 ILE A O 1
ATOM 2528 N N . ILE A 1 324 ? -8.047 1.995 -5.887 1 90 324 ILE A N 1
ATOM 2529 C CA . ILE A 1 324 ? -8.688 0.747 -5.484 1 90 324 ILE A CA 1
ATOM 2530 C C . ILE A 1 324 ? -7.824 -0.437 -5.914 1 90 324 ILE A C 1
ATOM 2532 O O . ILE A 1 324 ? -7.621 -1.377 -5.141 1 90 324 ILE A O 1
ATOM 2536 N N . GLY A 1 325 ? -7.371 -0.374 -7.121 1 90.94 325 GLY A N 1
ATOM 2537 C CA . GLY A 1 325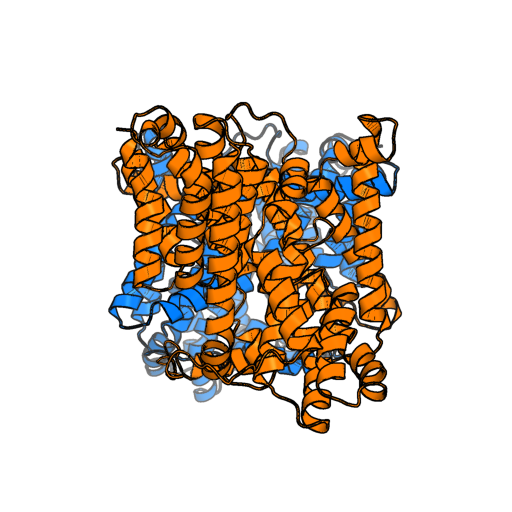 ? -6.492 -1.428 -7.609 1 90.94 325 GLY A CA 1
ATOM 2538 C C . GLY A 1 325 ? -5.223 -1.567 -6.797 1 90.94 325 GLY A C 1
ATOM 2539 O O . GLY A 1 325 ? -4.773 -2.682 -6.52 1 90.94 325 GLY A O 1
ATOM 2540 N N . ALA A 1 326 ? -4.613 -0.465 -6.434 1 93.12 326 ALA A N 1
ATOM 2541 C CA . ALA A 1 326 ? -3.418 -0.468 -5.598 1 93.12 326 ALA A CA 1
ATOM 2542 C C . ALA A 1 326 ? -3.715 -1.048 -4.219 1 93.12 326 ALA A C 1
ATOM 2544 O O . ALA A 1 326 ? -2.889 -1.763 -3.646 1 93.12 326 ALA A O 1
ATOM 2545 N N . GLU A 1 327 ? -4.871 -0.722 -3.729 1 92.69 327 GLU A N 1
ATOM 2546 C CA . GLU A 1 327 ? -5.285 -1.218 -2.42 1 92.69 327 GLU A CA 1
ATOM 2547 C C . GLU A 1 327 ? -5.422 -2.738 -2.422 1 92.69 327 GLU A C 1
ATOM 2549 O O . GLU A 1 327 ? -4.988 -3.406 -1.483 1 92.69 327 GLU A O 1
ATOM 2554 N N . LYS A 1 328 ? -5.93 -3.25 -3.469 1 86.31 328 LYS A N 1
ATOM 2555 C CA . LYS A 1 328 ? -6.223 -4.676 -3.564 1 86.31 328 LYS A CA 1
ATOM 2556 C C . LYS A 1 328 ? -4.941 -5.504 -3.529 1 86.31 328 LYS A C 1
ATOM 2558 O O . LYS A 1 328 ? -4.969 -6.691 -3.195 1 86.31 328 LYS A O 1
ATOM 2563 N N . VAL A 1 329 ? -3.816 -4.922 -3.791 1 87.5 329 VAL A N 1
ATOM 2564 C CA . VAL A 1 329 ? -2.559 -5.652 -3.891 1 87.5 329 VAL A CA 1
ATOM 2565 C C . VAL A 1 329 ? -1.824 -5.602 -2.553 1 87.5 329 VAL A C 1
ATOM 2567 O O . VAL A 1 329 ? -0.842 -6.32 -2.348 1 87.5 329 VAL A O 1
ATOM 2570 N N . MET A 1 330 ? -2.301 -4.949 -1.594 1 90.19 330 MET A N 1
ATOM 2571 C CA . MET A 1 330 ? -1.598 -4.676 -0.343 1 90.19 330 MET A CA 1
ATOM 2572 C C . MET A 1 330 ? -1.32 -5.965 0.418 1 90.19 330 MET A C 1
ATOM 2574 O O . MET A 1 330 ? -0.244 -6.133 0.995 1 90.19 330 MET A O 1
ATOM 2578 N N . PRO A 1 331 ? -2.277 -6.926 0.528 1 85.5 331 PRO A N 1
ATOM 2579 C CA . PRO A 1 331 ? -1.94 -8.172 1.224 1 85.5 331 PRO A CA 1
ATOM 2580 C C . PRO A 1 331 ? -0.705 -8.852 0.644 1 85.5 331 PRO A C 1
ATOM 2582 O O . PRO A 1 331 ? 0.14 -9.352 1.394 1 85.5 331 PRO A O 1
ATOM 2585 N N . LEU A 1 332 ? -0.626 -8.828 -0.616 1 81.69 332 LEU A N 1
ATOM 2586 C CA . LEU A 1 332 ? 0.522 -9.43 -1.285 1 81.69 332 LEU A CA 1
ATOM 2587 C C . LEU A 1 332 ? 1.801 -8.656 -0.966 1 81.69 332 LEU A C 1
ATOM 2589 O O . LEU A 1 332 ? 2.854 -9.258 -0.746 1 81.69 332 LEU A O 1
ATOM 2593 N N . VAL A 1 333 ? 1.701 -7.352 -0.988 1 88.44 333 VAL A N 1
ATOM 2594 C CA . VAL A 1 333 ? 2.842 -6.496 -0.677 1 88.44 333 VAL A CA 1
ATOM 2595 C C . VAL A 1 333 ? 3.348 -6.801 0.731 1 88.44 333 VAL A C 1
ATOM 2597 O O . VAL A 1 333 ? 4.555 -6.934 0.949 1 88.44 333 VAL A O 1
ATOM 2600 N N . ILE A 1 334 ? 2.465 -6.957 1.655 1 89.25 334 ILE A N 1
ATOM 2601 C CA . ILE A 1 334 ? 2.828 -7.227 3.043 1 89.25 334 ILE A CA 1
ATOM 2602 C C . ILE A 1 334 ? 3.52 -8.586 3.141 1 89.25 334 ILE A C 1
ATOM 2604 O O . ILE A 1 334 ? 4.555 -8.711 3.797 1 89.25 334 ILE A O 1
ATOM 2608 N N . ILE A 1 335 ? 3.008 -9.539 2.486 1 81.25 335 ILE A N 1
ATOM 2609 C CA . ILE A 1 335 ? 3.564 -10.883 2.506 1 81.25 335 ILE A CA 1
ATOM 2610 C C . ILE A 1 335 ? 4.977 -10.867 1.927 1 81.25 335 ILE A C 1
ATOM 2612 O O . ILE A 1 335 ? 5.898 -11.453 2.502 1 81.25 335 ILE A O 1
ATOM 2616 N N . LEU A 1 336 ? 5.18 -10.172 0.857 1 82.25 336 LEU A N 1
ATOM 2617 C CA . LEU A 1 336 ? 6.477 -10.133 0.187 1 82.25 336 LEU A CA 1
ATOM 2618 C C . LEU A 1 336 ? 7.52 -9.438 1.055 1 82.25 336 LEU A C 1
ATOM 2620 O O . LEU A 1 336 ? 8.641 -9.93 1.205 1 82.25 336 LEU A O 1
ATOM 2624 N N . VAL A 1 337 ? 7.125 -8.328 1.559 1 88.94 337 VAL A N 1
ATOM 2625 C CA . VAL A 1 337 ? 8.055 -7.547 2.365 1 88.94 337 VAL A CA 1
ATOM 2626 C C . VAL A 1 337 ? 8.484 -8.352 3.59 1 88.94 337 VAL A C 1
ATOM 2628 O O . VAL A 1 337 ? 9.664 -8.383 3.938 1 88.94 337 VAL A O 1
ATOM 2631 N N . LEU A 1 338 ? 7.582 -9.008 4.246 1 87 338 LEU A N 1
ATOM 2632 C CA . LEU A 1 338 ? 7.906 -9.812 5.418 1 87 338 LEU A CA 1
ATOM 2633 C C . LEU A 1 338 ? 8.727 -11.031 5.027 1 87 338 LEU A C 1
ATOM 2635 O O . LEU A 1 338 ? 9.609 -11.461 5.777 1 87 338 LEU A O 1
ATOM 2639 N N . SER A 1 339 ? 8.422 -11.617 3.906 1 80.44 339 SER A N 1
ATOM 2640 C CA . SER A 1 339 ? 9.195 -12.75 3.418 1 80.44 339 SER A CA 1
ATOM 2641 C C . SER A 1 339 ? 10.641 -12.359 3.139 1 80.44 339 SER A C 1
ATOM 2643 O O . SER A 1 339 ? 11.562 -13.109 3.455 1 80.44 339 SER A O 1
ATOM 2645 N N . TRP A 1 340 ? 10.805 -11.234 2.475 1 81.44 340 TRP A N 1
ATOM 2646 C CA . TRP A 1 340 ? 12.148 -10.734 2.199 1 81.44 340 TRP A CA 1
ATOM 2647 C C . TRP A 1 340 ? 12.883 -10.422 3.496 1 81.44 340 TRP A C 1
ATOM 2649 O O . TRP A 1 340 ? 14.086 -10.664 3.605 1 81.44 340 TRP A O 1
ATOM 2659 N N . ALA A 1 341 ? 12.125 -9.859 4.438 1 87 341 ALA A N 1
ATOM 2660 C CA . ALA A 1 341 ? 12.727 -9.594 5.742 1 87 341 ALA A CA 1
ATOM 2661 C C . ALA A 1 341 ? 13.172 -10.891 6.41 1 87 341 ALA A C 1
ATOM 2663 O O . ALA A 1 341 ? 14.227 -10.945 7.051 1 87 341 ALA A O 1
ATOM 2664 N N . LEU A 1 342 ? 12.391 -11.883 6.324 1 82.69 342 LEU A N 1
ATOM 2665 C CA . LEU A 1 342 ? 12.727 -13.188 6.871 1 82.69 342 LEU A CA 1
ATOM 2666 C C . LEU A 1 342 ? 13.992 -13.742 6.219 1 82.69 342 LEU A C 1
ATOM 2668 O O . LEU A 1 342 ? 14.844 -14.32 6.898 1 82.69 342 LEU A O 1
ATOM 2672 N N . THR A 1 343 ? 14.078 -13.578 4.941 1 75.81 343 THR A N 1
ATOM 2673 C CA . THR A 1 343 ? 15.258 -14.031 4.211 1 75.81 343 THR A CA 1
ATOM 2674 C C . THR A 1 343 ? 16.516 -13.297 4.699 1 75.81 343 THR A C 1
ATOM 2676 O O . THR A 1 343 ? 17.547 -13.914 4.914 1 75.81 343 THR A O 1
ATOM 2679 N N . ILE A 1 344 ? 16.375 -12.008 4.855 1 81.5 344 ILE A N 1
ATOM 2680 C CA . ILE A 1 344 ? 17.5 -11.188 5.273 1 81.5 344 ILE A CA 1
ATOM 2681 C C . ILE A 1 344 ? 17.984 -11.625 6.66 1 81.5 344 ILE A C 1
ATOM 2683 O O . ILE A 1 344 ? 19.188 -11.789 6.891 1 81.5 344 ILE A O 1
ATOM 2687 N N . VAL A 1 345 ? 17.031 -11.844 7.543 1 84.69 345 VAL A N 1
ATOM 2688 C CA . VAL A 1 345 ? 17.422 -12.195 8.906 1 84.69 345 VAL A CA 1
ATOM 2689 C C . VAL A 1 345 ? 18.016 -13.602 8.914 1 84.69 345 VAL A C 1
ATOM 2691 O O . VAL A 1 345 ? 18.969 -13.875 9.664 1 84.69 345 VAL A O 1
ATOM 2694 N N . THR A 1 346 ? 17.5 -14.484 8.18 1 80.06 346 THR A N 1
ATOM 2695 C CA . THR A 1 346 ? 18.047 -15.836 8.109 1 80.06 346 THR A CA 1
ATOM 2696 C C . THR A 1 346 ? 19.453 -15.828 7.539 1 80.06 346 THR A C 1
ATOM 2698 O O . THR A 1 346 ? 20.312 -16.594 7.98 1 80.06 346 THR A O 1
ATOM 2701 N N . GLU A 1 347 ? 19.656 -15.031 6.559 1 76.56 347 GLU A N 1
ATOM 2702 C CA . GLU A 1 347 ? 20.984 -14.891 5.977 1 76.56 347 GLU A CA 1
ATOM 2703 C C . GLU A 1 347 ? 21.984 -14.328 6.992 1 76.56 347 GLU A C 1
ATOM 2705 O O . GLU A 1 347 ? 23.125 -14.758 7.051 1 76.56 347 GLU A O 1
ATOM 2710 N N . LYS A 1 348 ? 21.516 -13.383 7.707 1 82.19 348 LYS A N 1
ATOM 2711 C CA . LYS A 1 348 ? 22.375 -12.781 8.719 1 82.19 348 LYS A CA 1
ATOM 2712 C C . LYS A 1 348 ? 22.734 -13.789 9.805 1 82.19 348 LYS A C 1
ATOM 2714 O O . LYS A 1 348 ? 23.812 -13.703 10.414 1 82.19 348 LYS A O 1
ATOM 2719 N N . LEU A 1 349 ? 21.828 -14.75 10.062 1 84.12 349 LEU A N 1
ATOM 2720 C CA . LEU A 1 349 ? 22.062 -15.781 11.07 1 84.12 349 LEU A CA 1
ATOM 2721 C C . LEU A 1 349 ? 22.969 -16.891 10.523 1 84.12 349 LEU A C 1
ATOM 2723 O O . LEU A 1 349 ? 23.359 -17.797 11.258 1 84.12 349 LEU A O 1
ATOM 2727 N N . GLY A 1 350 ? 23.344 -16.766 9.234 1 74.44 350 GLY A N 1
ATOM 2728 C CA . GLY A 1 350 ? 24.312 -17.688 8.648 1 74.44 350 GLY A CA 1
ATOM 2729 C C . GLY A 1 350 ? 23.672 -18.812 7.863 1 74.44 350 GLY A C 1
ATOM 2730 O O . GLY A 1 350 ? 24.234 -19.906 7.773 1 74.44 350 GLY A O 1
ATOM 2731 N N . PHE A 1 351 ? 22.5 -18.609 7.445 1 70.25 351 PHE A N 1
ATOM 2732 C CA . PHE A 1 351 ? 21.797 -19.625 6.68 1 70.25 351 PHE A CA 1
ATOM 2733 C C . PHE A 1 351 ? 22.641 -20.109 5.512 1 70.25 351 PHE A C 1
ATOM 2735 O O . PHE A 1 351 ? 22.688 -21.312 5.219 1 70.25 351 PHE A O 1
ATOM 2742 N N . ASN A 1 352 ? 23.312 -19.219 4.922 1 63 352 ASN A N 1
ATOM 2743 C CA . ASN A 1 352 ? 24.141 -19.578 3.773 1 63 352 ASN A CA 1
ATOM 2744 C C . ASN A 1 352 ? 25.297 -20.484 4.18 1 63 352 ASN A C 1
ATOM 2746 O O . ASN A 1 352 ? 25.766 -21.297 3.381 1 63 352 ASN A O 1
ATOM 2750 N N . ASN A 1 353 ? 25.656 -20.312 5.449 1 64.19 353 ASN A N 1
ATOM 2751 C CA . ASN A 1 353 ? 26.781 -21.125 5.93 1 64.19 353 ASN A CA 1
ATOM 2752 C C . ASN A 1 353 ? 26.312 -22.516 6.355 1 64.19 353 ASN A C 1
ATOM 2754 O O . ASN A 1 353 ? 27.125 -23.422 6.496 1 64.19 353 ASN A O 1
ATOM 2758 N N . LEU A 1 354 ? 25.141 -22.578 6.879 1 56.41 354 LEU A N 1
ATOM 2759 C CA . LEU A 1 354 ? 24.625 -23.875 7.305 1 56.41 354 LEU A CA 1
ATOM 2760 C C . LEU A 1 354 ? 24.812 -24.922 6.215 1 56.41 354 LEU A C 1
ATOM 2762 O O . LEU A 1 354 ? 25.062 -26.094 6.512 1 56.41 354 LEU A O 1
ATOM 2766 N N . ILE A 1 355 ? 24.531 -24.719 5.035 1 50.41 355 ILE A N 1
ATOM 2767 C CA . ILE A 1 355 ? 24.625 -25.688 3.953 1 50.41 355 ILE A CA 1
ATOM 2768 C C . ILE A 1 355 ? 26.047 -26.25 3.877 1 50.41 355 ILE A C 1
ATOM 2770 O O . ILE A 1 355 ? 26.25 -27.438 3.596 1 50.41 355 ILE A O 1
ATOM 2774 N N . SER A 1 356 ? 26.953 -25.344 4.055 1 51 356 SER A N 1
ATOM 2775 C CA . SER A 1 356 ? 28.297 -25.891 4.027 1 51 356 SER A CA 1
ATOM 2776 C C . SER A 1 356 ? 28.5 -26.938 5.109 1 51 356 SER A C 1
ATOM 2778 O O . SER A 1 356 ? 29.344 -27.828 4.973 1 51 356 SER A O 1
ATOM 2780 N N . GLU A 1 357 ? 27.578 -26.766 5.934 1 53.34 357 GLU A N 1
ATOM 2781 C CA . GLU A 1 357 ? 27.797 -27.75 6.984 1 53.34 357 GLU A CA 1
ATOM 2782 C C . GLU A 1 357 ? 27.047 -29.031 6.711 1 53.34 357 GLU A C 1
ATOM 2784 O O . GLU A 1 357 ? 26.125 -29.062 5.879 1 53.34 357 GLU A O 1
ATOM 2789 N N . GLY A 1 358 ? 27.25 -30.234 7.285 1 49.59 358 GLY A N 1
ATOM 2790 C CA . GLY A 1 358 ? 27.016 -31.656 7.32 1 49.59 358 GLY A CA 1
ATOM 2791 C C . GLY A 1 358 ? 25.578 -32.031 7.012 1 49.59 358 GLY A C 1
ATOM 2792 O O . GLY A 1 358 ? 25.266 -33.219 6.867 1 49.59 358 GLY A O 1
ATOM 2793 N N . MET A 1 359 ? 24.688 -31.25 7.207 1 50.69 359 MET A N 1
ATOM 2794 C CA . MET A 1 359 ? 23.344 -31.828 7.141 1 50.69 359 MET A CA 1
ATOM 2795 C C . MET A 1 359 ? 22.953 -32.125 5.695 1 50.69 359 MET A C 1
ATOM 2797 O O . MET A 1 359 ? 22.266 -33.125 5.426 1 50.69 359 MET A O 1
ATOM 2801 N N . ILE A 1 360 ? 23.344 -31.234 4.719 1 54.72 360 ILE A N 1
ATOM 2802 C CA . ILE A 1 360 ? 22.891 -31.422 3.344 1 54.72 360 ILE A CA 1
ATOM 2803 C C . ILE A 1 360 ? 23.719 -32.5 2.672 1 54.72 360 ILE A C 1
ATOM 2805 O O . ILE A 1 360 ? 23.25 -33.188 1.755 1 54.72 360 ILE A O 1
ATOM 2809 N N . LYS A 1 361 ? 24.828 -32.875 3.316 1 59.47 361 LYS A N 1
ATOM 2810 C CA . LYS A 1 361 ? 25.734 -33.844 2.689 1 59.47 361 LYS A CA 1
ATOM 2811 C C . LYS A 1 361 ? 25.156 -35.25 2.713 1 59.47 361 LYS A C 1
ATOM 2813 O O . LYS A 1 361 ? 25.516 -36.094 1.884 1 59.47 361 LYS A O 1
ATOM 2818 N N . ASN A 1 362 ? 24.062 -35.344 3.539 1 64.56 362 ASN A N 1
ATOM 2819 C CA . ASN A 1 362 ? 23.641 -36.719 3.656 1 64.56 362 ASN A CA 1
ATOM 2820 C C . ASN A 1 362 ? 22.438 -37.031 2.768 1 64.56 362 ASN A C 1
ATOM 2822 O O . ASN A 1 362 ? 22.016 -38.188 2.67 1 64.56 362 ASN A O 1
ATOM 2826 N N . ILE A 1 363 ? 21.922 -36.094 2.041 1 76.38 363 ILE A N 1
ATOM 2827 C CA . ILE A 1 363 ? 20.781 -36.375 1.163 1 76.38 363 ILE A CA 1
ATOM 2828 C C . ILE A 1 363 ? 21.297 -36.75 -0.228 1 76.38 363 ILE A C 1
ATOM 2830 O O . ILE A 1 363 ? 22.078 -36 -0.833 1 76.38 363 ILE A O 1
ATOM 2834 N N . PRO A 1 364 ? 20.891 -38.031 -0.629 1 85 364 PRO A N 1
ATOM 2835 C CA . PRO A 1 364 ? 21.297 -38.375 -1.993 1 85 364 PRO A CA 1
ATOM 2836 C C . PRO A 1 364 ? 20.859 -37.344 -3.021 1 85 364 PRO A C 1
ATOM 2838 O O . PRO A 1 364 ? 19.719 -36.906 -3.01 1 85 364 PRO A O 1
ATOM 2841 N N . LYS A 1 365 ? 21.734 -36.969 -3.852 1 87.06 365 LYS A N 1
ATOM 2842 C CA . LYS A 1 365 ? 21.578 -35.875 -4.832 1 87.06 365 LYS A CA 1
ATOM 2843 C C . LYS A 1 365 ? 20.312 -36.094 -5.676 1 87.06 365 LYS A C 1
ATOM 2845 O O . LYS A 1 365 ? 19.609 -35.156 -5.992 1 87.06 365 LYS A O 1
ATOM 2850 N N . PHE A 1 366 ? 20.031 -37.375 -5.977 1 90.19 366 PHE A N 1
ATOM 2851 C CA . PHE A 1 366 ? 18.953 -37.688 -6.902 1 90.19 366 PHE A CA 1
ATOM 2852 C C . PHE A 1 366 ? 17.594 -37.438 -6.246 1 90.19 366 PHE A C 1
ATOM 2854 O O . PHE A 1 366 ? 16.594 -37.25 -6.938 1 90.19 366 PHE A O 1
ATOM 2861 N N . LEU A 1 367 ? 17.516 -37.25 -4.945 1 92.5 367 LEU A N 1
ATOM 2862 C CA . LEU A 1 367 ? 16.25 -37.094 -4.227 1 92.5 367 LEU A CA 1
ATOM 2863 C C . LEU A 1 367 ? 15.992 -35.625 -3.93 1 92.5 367 LEU A C 1
ATOM 2865 O O . LEU A 1 367 ? 14.867 -35.25 -3.568 1 92.5 367 LEU A O 1
ATOM 2869 N N . ILE A 1 368 ? 16.953 -34.812 -4.195 1 91.88 368 ILE A N 1
ATOM 2870 C CA . ILE A 1 368 ? 16.891 -33.438 -3.719 1 91.88 368 ILE A CA 1
ATOM 2871 C C . ILE A 1 368 ? 15.742 -32.688 -4.402 1 91.88 368 ILE A C 1
ATOM 2873 O O . ILE A 1 368 ? 14.922 -32.062 -3.74 1 91.88 368 ILE A O 1
ATOM 2877 N N . PRO A 1 369 ? 15.586 -32.781 -5.727 1 95.5 369 PRO A N 1
ATOM 2878 C CA . PRO A 1 369 ? 14.469 -32.094 -6.359 1 95.5 369 PRO A CA 1
ATOM 2879 C C . PRO A 1 369 ? 13.109 -32.562 -5.863 1 95.5 369 PRO A C 1
ATOM 2881 O O . PRO A 1 369 ? 12.219 -31.75 -5.605 1 95.5 369 PRO A O 1
ATOM 2884 N N . SER A 1 370 ? 12.984 -33.875 -5.684 1 95.69 370 SER A N 1
ATOM 2885 C CA . SER A 1 370 ? 11.719 -34.438 -5.234 1 95.69 370 SER A CA 1
ATOM 2886 C C . SER A 1 370 ? 11.406 -34.031 -3.797 1 95.69 370 SER A C 1
ATOM 2888 O O . SER A 1 370 ? 10.258 -33.75 -3.463 1 95.69 370 SER A O 1
ATOM 2890 N N . VAL A 1 371 ? 12.398 -33.969 -3.018 1 91.75 371 VAL A N 1
ATOM 2891 C CA . VAL A 1 371 ? 12.211 -33.625 -1.61 1 91.75 371 VAL A CA 1
ATOM 2892 C C . VAL A 1 371 ? 11.852 -32.156 -1.476 1 91.75 371 VAL A C 1
ATOM 2894 O O . VAL A 1 371 ? 10.945 -31.797 -0.723 1 91.75 371 VAL A O 1
ATOM 2897 N N . VAL A 1 372 ? 12.57 -31.328 -2.178 1 92 372 VAL A N 1
ATOM 2898 C CA . VAL A 1 372 ? 12.289 -29.891 -2.121 1 92 372 VAL A CA 1
ATOM 2899 C C . VAL A 1 372 ? 10.883 -29.609 -2.637 1 92 372 VAL A C 1
ATOM 2901 O O . VAL A 1 372 ? 10.141 -28.812 -2.053 1 92 372 VAL A O 1
ATOM 2904 N N . PHE A 1 373 ? 10.477 -30.297 -3.676 1 96.38 373 PHE A N 1
ATOM 2905 C CA . PHE A 1 373 ? 9.125 -30.156 -4.203 1 96.38 373 PHE A CA 1
ATOM 2906 C C . PHE A 1 373 ? 8.086 -30.562 -3.156 1 96.38 373 PHE A C 1
ATOM 2908 O O . PHE A 1 373 ? 7.117 -29.828 -2.93 1 96.38 373 PHE A O 1
ATOM 2915 N N . LEU A 1 374 ? 8.312 -31.656 -2.568 1 93.56 374 LEU A N 1
ATOM 2916 C CA . LEU A 1 374 ? 7.352 -32.188 -1.609 1 93.56 374 LEU A CA 1
ATOM 2917 C C . LEU A 1 374 ? 7.215 -31.25 -0.409 1 93.56 374 LEU A C 1
ATOM 2919 O O . LEU A 1 374 ? 6.105 -31.016 0.073 1 93.56 374 LEU A O 1
ATOM 2923 N N . ILE A 1 375 ? 8.281 -30.766 0.047 1 87.06 375 ILE A N 1
ATOM 2924 C CA . ILE A 1 375 ? 8.25 -29.828 1.163 1 87.06 375 ILE A CA 1
ATOM 2925 C C . ILE A 1 375 ? 7.469 -28.578 0.764 1 87.06 375 ILE A C 1
ATOM 2927 O O . ILE A 1 375 ? 6.602 -28.109 1.511 1 87.06 375 ILE A O 1
ATOM 2931 N N . ALA A 1 376 ? 7.797 -28.078 -0.387 1 91.94 376 ALA A N 1
ATOM 2932 C CA . ALA A 1 376 ? 7.121 -26.891 -0.882 1 91.94 376 ALA A CA 1
ATOM 2933 C C . ALA A 1 376 ? 5.625 -27.141 -1.06 1 91.94 376 ALA A C 1
ATOM 2935 O O . ALA A 1 376 ? 4.801 -26.281 -0.725 1 91.94 376 ALA A O 1
ATOM 2936 N N . ALA A 1 377 ? 5.293 -28.297 -1.54 1 94 377 ALA A N 1
ATOM 2937 C CA . ALA A 1 377 ? 3.9 -28.656 -1.788 1 94 377 ALA A CA 1
ATOM 2938 C C . ALA A 1 377 ? 3.115 -28.734 -0.483 1 94 377 ALA A C 1
ATOM 2940 O O . ALA A 1 377 ? 1.991 -28.234 -0.394 1 94 377 ALA A O 1
ATOM 2941 N N . ILE A 1 378 ? 3.662 -29.359 0.433 1 85.88 378 ILE A N 1
ATOM 2942 C CA . ILE A 1 378 ? 3.01 -29.531 1.729 1 85.88 378 ILE A CA 1
ATOM 2943 C C . ILE A 1 378 ? 2.82 -28.156 2.381 1 85.88 378 ILE A C 1
ATOM 2945 O O . ILE A 1 378 ? 1.749 -27.859 2.912 1 85.88 378 ILE A O 1
ATOM 2949 N N . ILE A 1 379 ? 3.809 -27.391 2.283 1 81 379 ILE A N 1
ATOM 2950 C CA . ILE A 1 379 ? 3.744 -26.047 2.865 1 81 379 ILE A CA 1
ATOM 2951 C C . ILE A 1 379 ? 2.68 -25.234 2.143 1 81 379 ILE A C 1
ATOM 2953 O O . ILE A 1 379 ? 1.887 -24.531 2.781 1 81 379 ILE A O 1
ATOM 2957 N N . ALA A 1 380 ? 2.715 -25.297 0.862 1 87.94 380 ALA A N 1
ATOM 2958 C CA . ALA A 1 380 ? 1.756 -24.547 0.05 1 87.94 380 ALA A CA 1
ATOM 2959 C C . ALA A 1 380 ? 0.322 -24.938 0.39 1 87.94 380 ALA A C 1
ATOM 2961 O O . ALA A 1 380 ? -0.558 -24.094 0.497 1 87.94 380 ALA A O 1
ATOM 2962 N N . TYR A 1 381 ? 0.104 -26.219 0.547 1 80.94 381 TYR A N 1
ATOM 2963 C CA . TYR A 1 381 ? -1.225 -26.719 0.863 1 80.94 381 TYR A CA 1
ATOM 2964 C C . TYR A 1 381 ? -1.677 -26.25 2.24 1 80.94 381 TYR A C 1
ATOM 2966 O O . TYR A 1 381 ? -2.861 -25.984 2.455 1 80.94 381 TYR A O 1
ATOM 2974 N N . THR A 1 382 ? -0.792 -26.219 3.086 1 71.81 382 THR A N 1
ATOM 2975 C CA . THR A 1 382 ? -1.105 -25.859 4.461 1 71.81 382 THR A CA 1
ATOM 2976 C C . THR A 1 382 ? -1.312 -24.344 4.586 1 71.81 382 THR A C 1
ATOM 2978 O O . THR A 1 382 ? -2.266 -23.891 5.223 1 71.81 382 THR A O 1
ATOM 2981 N N . ILE A 1 383 ? -0.435 -23.609 3.893 1 68.31 383 ILE A N 1
ATOM 2982 C CA . ILE A 1 383 ? -0.463 -22.156 3.984 1 68.31 383 ILE A CA 1
ATOM 2983 C C . ILE A 1 383 ? -1.559 -21.594 3.076 1 68.31 383 ILE A C 1
ATOM 2985 O O . ILE A 1 383 ? -2.166 -20.562 3.381 1 68.31 383 ILE A O 1
ATOM 2989 N N . GLY A 1 384 ? -1.785 -22.25 2.014 1 73.69 384 GLY A N 1
ATOM 2990 C CA . GLY A 1 384 ? -2.791 -21.812 1.058 1 73.69 384 GLY A CA 1
ATOM 2991 C C . GLY A 1 384 ? -2.35 -20.625 0.228 1 73.69 384 GLY A C 1
ATOM 2992 O O . GLY A 1 384 ? -3.174 -19.797 -0.177 1 73.69 384 GLY A O 1
ATOM 2993 N N . SER A 1 385 ? -1.017 -20.406 0.194 1 75.56 385 SER A N 1
ATOM 2994 C CA . SER A 1 385 ? -0.485 -19.297 -0.593 1 75.56 385 SER A CA 1
ATOM 2995 C C . SER A 1 385 ? 0.762 -19.719 -1.365 1 75.56 385 SER A C 1
ATOM 2997 O O . SER A 1 385 ? 1.755 -20.141 -0.768 1 75.56 385 SER A O 1
ATOM 2999 N N . SER A 1 386 ? 0.67 -19.547 -2.619 1 87.75 386 SER A N 1
ATOM 3000 C CA . SER A 1 386 ? 1.812 -19.859 -3.471 1 87.75 386 SER A CA 1
ATOM 3001 C C . SER A 1 386 ? 2.945 -18.859 -3.262 1 87.75 386 SER A C 1
ATOM 3003 O O . SER A 1 386 ? 4.109 -19.25 -3.145 1 87.75 386 SER A O 1
ATOM 3005 N N . TRP A 1 387 ? 2.65 -17.609 -3.164 1 80.5 387 TRP A N 1
ATOM 3006 C CA . TRP A 1 387 ? 3.631 -16.531 -3.025 1 80.5 387 TRP A CA 1
ATOM 3007 C C . TRP A 1 387 ? 4.465 -16.719 -1.763 1 80.5 387 TRP A C 1
ATOM 3009 O O . TRP A 1 387 ? 5.691 -16.594 -1.798 1 80.5 387 TRP A O 1
ATOM 3019 N N . ALA A 1 388 ? 3.746 -17.031 -0.722 1 73.56 388 ALA A N 1
ATOM 3020 C CA . ALA A 1 388 ? 4.43 -17.25 0.551 1 73.56 388 ALA A CA 1
ATOM 3021 C C . ALA A 1 388 ? 5.332 -18.484 0.486 1 73.56 388 ALA A C 1
ATOM 3023 O O . ALA A 1 388 ? 6.445 -18.469 1.016 1 73.56 388 ALA A O 1
ATOM 3024 N N . THR A 1 389 ? 4.859 -19.438 -0.065 1 83.88 389 THR A N 1
ATOM 3025 C CA . THR A 1 389 ? 5.629 -20.672 -0.175 1 83.88 389 THR A CA 1
ATOM 3026 C C . THR A 1 389 ? 6.891 -20.453 -1.001 1 83.88 389 THR A C 1
ATOM 3028 O O . THR A 1 389 ? 7.973 -20.906 -0.624 1 83.88 389 THR A O 1
ATOM 3031 N N . TRP A 1 390 ? 6.777 -19.766 -2.066 1 90.88 390 TRP A N 1
ATOM 3032 C CA . TRP A 1 390 ? 7.926 -19.5 -2.924 1 90.88 390 TRP A CA 1
ATOM 3033 C C . TRP A 1 390 ? 9 -18.719 -2.17 1 90.88 390 TRP A C 1
ATOM 3035 O O . TRP A 1 390 ? 10.188 -19.031 -2.266 1 90.88 390 TRP A O 1
ATOM 3045 N N . ALA A 1 391 ? 8.555 -17.781 -1.49 1 78.12 391 ALA A N 1
ATOM 3046 C CA . ALA A 1 391 ? 9.492 -16.953 -0.735 1 78.12 391 ALA A CA 1
ATOM 3047 C C . ALA A 1 391 ? 10.211 -17.781 0.334 1 78.12 391 ALA A C 1
ATOM 3049 O O . ALA A 1 391 ? 11.398 -17.578 0.591 1 78.12 391 ALA A O 1
ATOM 3050 N N . LEU A 1 392 ? 9.508 -18.656 0.941 1 75.06 392 LEU A N 1
ATOM 3051 C CA . LEU A 1 392 ? 10.039 -19.438 2.057 1 75.06 392 LEU A CA 1
ATOM 3052 C C . LEU A 1 392 ? 11 -20.516 1.562 1 75.06 392 LEU A C 1
ATOM 3054 O O . LEU A 1 392 ? 11.984 -20.828 2.234 1 75.06 392 LEU A O 1
ATOM 3058 N N . ILE A 1 393 ? 10.75 -21.047 0.472 1 85.69 393 ILE A N 1
ATOM 3059 C CA . ILE A 1 393 ? 11.461 -22.25 0.058 1 85.69 393 ILE A CA 1
ATOM 3060 C C . ILE A 1 393 ? 12.578 -21.891 -0.91 1 85.69 393 ILE A C 1
ATOM 3062 O O . ILE A 1 393 ? 13.539 -22.641 -1.075 1 85.69 393 ILE A O 1
ATOM 3066 N N . MET A 1 394 ? 12.539 -20.703 -1.517 1 88.56 394 MET A N 1
ATOM 3067 C CA . MET A 1 394 ? 13.492 -20.344 -2.564 1 88.56 394 MET A CA 1
ATOM 3068 C C . MET A 1 394 ? 14.914 -20.312 -2.023 1 88.56 394 MET A C 1
ATOM 3070 O O . MET A 1 394 ? 15.836 -20.828 -2.666 1 88.56 394 MET A O 1
ATOM 3074 N N . PRO A 1 395 ? 15.117 -19.734 -0.875 1 80.06 395 PRO A N 1
ATOM 3075 C CA . PRO A 1 395 ? 16.484 -19.766 -0.359 1 80.06 395 PRO A CA 1
ATOM 3076 C C . PRO A 1 395 ? 17.016 -21.188 -0.179 1 80.06 395 PRO A C 1
ATOM 3078 O O . PRO A 1 395 ? 18.203 -21.438 -0.442 1 80.06 395 PRO A O 1
ATOM 3081 N N . LEU A 1 396 ? 16.156 -22.031 0.254 1 79.38 396 LEU A N 1
ATOM 3082 C CA . LEU A 1 396 ? 16.531 -23.422 0.438 1 79.38 396 LEU A CA 1
ATOM 3083 C C . LEU A 1 396 ? 16.875 -24.078 -0.897 1 79.38 396 LEU A C 1
ATOM 3085 O O . LEU A 1 396 ? 17.875 -24.797 -1.006 1 79.38 396 LEU A O 1
ATOM 3089 N N . ALA A 1 397 ? 16.109 -23.812 -1.849 1 89.38 397 ALA A N 1
ATOM 3090 C CA . ALA A 1 397 ? 16.312 -24.406 -3.172 1 89.38 397 ALA A CA 1
ATOM 3091 C C . ALA A 1 397 ? 17.625 -23.906 -3.789 1 89.38 397 ALA A C 1
ATOM 3093 O O . ALA A 1 397 ? 18.359 -24.688 -4.391 1 89.38 397 ALA A O 1
ATOM 3094 N N . VAL A 1 398 ? 17.922 -22.656 -3.656 1 87.56 398 VAL A N 1
ATOM 3095 C CA . VAL A 1 398 ? 19.125 -22.078 -4.227 1 87.56 398 VAL A CA 1
ATOM 3096 C C . VAL A 1 398 ? 20.359 -22.641 -3.51 1 87.56 398 VAL A C 1
ATOM 3098 O O . VAL A 1 398 ? 21.375 -22.938 -4.145 1 87.56 398 VAL A O 1
ATOM 3101 N N . THR A 1 399 ? 20.234 -22.766 -2.285 1 80.62 399 THR A N 1
ATOM 3102 C CA . THR A 1 399 ? 21.328 -23.328 -1.507 1 80.62 399 THR A CA 1
ATOM 3103 C C . THR A 1 399 ? 21.625 -24.766 -1.936 1 80.62 399 THR A C 1
ATOM 3105 O O . THR A 1 399 ? 22.781 -25.156 -2.098 1 80.62 399 THR A O 1
ATOM 3108 N N . PHE A 1 400 ? 20.609 -25.547 -2.082 1 84.06 400 PHE A N 1
ATOM 3109 C CA . PHE A 1 400 ? 20.781 -26.922 -2.533 1 84.06 400 PHE A CA 1
ATOM 3110 C C . PHE A 1 400 ? 21.375 -26.953 -3.936 1 84.06 400 PHE A C 1
ATOM 3112 O O . PHE A 1 400 ? 22.188 -27.828 -4.242 1 84.06 400 PHE A O 1
ATOM 3119 N N . ALA A 1 401 ? 20.953 -26.047 -4.754 1 89.44 401 ALA A N 1
ATOM 3120 C CA . ALA A 1 401 ? 21.484 -26 -6.113 1 89.44 401 ALA A CA 1
ATOM 3121 C C . ALA A 1 401 ? 22.984 -25.766 -6.105 1 89.44 401 ALA A C 1
ATOM 3123 O O . ALA A 1 401 ? 23.734 -26.453 -6.805 1 89.44 401 ALA A O 1
ATOM 3124 N N . VAL A 1 402 ? 23.391 -24.859 -5.348 1 85.12 402 VAL A N 1
ATOM 3125 C CA . VAL A 1 402 ? 24.797 -24.453 -5.309 1 85.12 402 VAL A CA 1
ATOM 3126 C C . VAL A 1 402 ? 25.641 -25.547 -4.664 1 85.12 402 VAL A C 1
ATOM 3128 O O . VAL A 1 402 ? 26.688 -25.922 -5.191 1 85.12 402 VAL A O 1
ATOM 3131 N N . ASN A 1 403 ? 25.172 -26.109 -3.693 1 80.44 403 ASN A N 1
ATOM 3132 C CA . ASN A 1 403 ? 25.984 -27.031 -2.896 1 80.44 403 ASN A CA 1
ATOM 3133 C C . ASN A 1 403 ? 26 -28.422 -3.514 1 80.44 403 ASN A C 1
ATOM 3135 O O . ASN A 1 403 ? 26.969 -29.172 -3.316 1 80.44 403 ASN A O 1
ATOM 3139 N N . SER A 1 404 ? 25 -28.781 -4.148 1 84 404 SER A N 1
ATOM 3140 C CA . SER A 1 404 ? 24.938 -30.125 -4.727 1 84 404 SER A CA 1
ATOM 3141 C C . SER A 1 404 ? 25.203 -30.094 -6.227 1 84 404 SER A C 1
ATOM 3143 O O . SER A 1 404 ? 25.094 -31.109 -6.902 1 84 404 SER A O 1
ATOM 3145 N N . GLU A 1 405 ? 25.484 -28.922 -6.699 1 86.88 405 GLU A N 1
ATOM 3146 C CA . GLU A 1 405 ? 25.781 -28.719 -8.109 1 86.88 405 GLU A CA 1
ATOM 3147 C C . GLU A 1 405 ? 24.641 -29.203 -8.992 1 86.88 405 GLU A C 1
ATOM 3149 O O . GLU A 1 405 ? 24.859 -29.953 -9.953 1 86.88 405 GLU A O 1
ATOM 3154 N N . ILE A 1 406 ? 23.5 -29.047 -8.539 1 91.69 406 ILE A N 1
ATOM 3155 C CA . ILE A 1 406 ? 22.312 -29.281 -9.352 1 91.69 406 ILE A CA 1
ATOM 3156 C C . ILE A 1 406 ? 21.953 -28 -10.117 1 91.69 406 ILE A C 1
ATOM 3158 O O . ILE A 1 406 ? 22.141 -26.891 -9.609 1 91.69 406 ILE A O 1
ATOM 3162 N N . ASN A 1 407 ? 21.516 -28.219 -11.289 1 94.25 407 ASN A N 1
ATOM 3163 C CA . ASN A 1 407 ? 21.125 -27.078 -12.117 1 94.25 407 ASN A CA 1
ATOM 3164 C C . ASN A 1 407 ? 20.141 -26.172 -11.383 1 94.25 407 ASN A C 1
ATOM 3166 O O . ASN A 1 407 ? 19.125 -26.625 -10.859 1 94.25 407 ASN A O 1
ATOM 3170 N N . ILE A 1 408 ? 20.438 -24.891 -11.328 1 95.88 408 ILE A N 1
ATOM 3171 C CA . ILE A 1 408 ? 19.656 -23.906 -10.57 1 95.88 408 ILE A CA 1
ATOM 3172 C C . ILE A 1 408 ? 18.25 -23.812 -11.133 1 95.88 408 ILE A C 1
ATOM 3174 O O . ILE A 1 408 ? 17.281 -23.641 -10.391 1 95.88 408 ILE A O 1
ATOM 3178 N N . ALA A 1 409 ? 18.078 -23.906 -12.398 1 96.69 409 ALA A N 1
ATOM 3179 C CA . ALA A 1 409 ? 16.766 -23.812 -13.031 1 96.69 409 ALA A CA 1
ATOM 3180 C C . ALA A 1 409 ? 15.859 -24.953 -12.578 1 96.69 409 ALA A C 1
ATOM 3182 O O . ALA A 1 409 ? 14.656 -24.766 -12.383 1 96.69 409 ALA A O 1
ATOM 3183 N N . THR A 1 410 ? 16.453 -26.109 -12.438 1 96.62 410 THR A N 1
ATOM 3184 C CA . THR A 1 410 ? 15.703 -27.266 -11.969 1 96.62 410 THR A CA 1
ATOM 3185 C C . THR A 1 410 ? 15.195 -27.047 -10.547 1 96.62 410 THR A C 1
ATOM 3187 O O . THR A 1 410 ? 14.016 -27.281 -10.258 1 96.62 410 THR A O 1
ATOM 3190 N N . MET A 1 411 ? 16.047 -26.531 -9.734 1 96 411 MET A N 1
ATOM 3191 C CA . MET A 1 411 ? 15.68 -26.328 -8.336 1 96 411 MET A CA 1
ATOM 3192 C C . MET A 1 411 ? 14.633 -25.234 -8.203 1 96 411 MET A C 1
ATOM 3194 O O . MET A 1 411 ? 13.688 -25.359 -7.426 1 96 411 MET A O 1
ATOM 3198 N N . VAL A 1 412 ? 14.789 -24.188 -8.945 1 96.88 412 VAL A N 1
ATOM 3199 C CA . VAL A 1 412 ? 13.812 -23.094 -8.945 1 96.88 412 VAL A CA 1
ATOM 3200 C C . VAL A 1 412 ? 12.469 -23.625 -9.453 1 96.88 412 VAL A C 1
ATOM 3202 O O . VAL A 1 412 ? 11.422 -23.25 -8.922 1 96.88 412 VAL A O 1
ATOM 3205 N N . GLY A 1 413 ? 12.539 -24.453 -10.438 1 97.62 413 GLY A N 1
ATOM 3206 C CA . GLY A 1 413 ? 11.336 -25.078 -10.961 1 97.62 413 GLY A CA 1
ATOM 3207 C C . GLY A 1 413 ? 10.578 -25.891 -9.93 1 97.62 413 GLY A C 1
ATOM 3208 O O . GLY A 1 413 ? 9.344 -25.875 -9.898 1 97.62 413 GLY A O 1
ATOM 3209 N N . THR A 1 414 ? 11.289 -26.594 -9.062 1 97.38 414 THR A N 1
ATOM 3210 C CA . THR A 1 414 ? 10.656 -27.375 -8.016 1 97.38 414 THR A CA 1
ATOM 3211 C C . THR A 1 414 ? 9.906 -26.484 -7.039 1 97.38 414 THR A C 1
ATOM 3213 O O . THR A 1 414 ? 8.859 -26.859 -6.52 1 97.38 414 THR A O 1
ATOM 3216 N N . VAL A 1 415 ? 10.453 -25.312 -6.824 1 96 415 VAL A N 1
ATOM 3217 C CA . VAL A 1 415 ? 9.844 -24.375 -5.891 1 96 415 VAL A CA 1
ATOM 3218 C C . VAL A 1 415 ? 8.539 -23.844 -6.473 1 96 415 VAL A C 1
ATOM 3220 O O . VAL A 1 415 ? 7.516 -23.812 -5.785 1 96 415 VAL A O 1
ATOM 3223 N N . TRP A 1 416 ? 8.602 -23.422 -7.773 1 97.12 416 TRP A N 1
ATOM 3224 C CA . TRP A 1 416 ? 7.387 -22.953 -8.43 1 97.12 416 TRP A CA 1
ATOM 3225 C C . TRP A 1 416 ? 6.305 -24.031 -8.398 1 97.12 416 TRP A C 1
ATOM 3227 O O . TRP A 1 416 ? 5.148 -23.75 -8.078 1 97.12 416 TRP A O 1
ATOM 3237 N N . ALA A 1 417 ? 6.727 -25.25 -8.672 1 97.75 417 ALA A N 1
ATOM 3238 C CA . ALA A 1 417 ? 5.805 -26.391 -8.719 1 97.75 417 ALA A CA 1
ATOM 3239 C C . ALA A 1 417 ? 5.176 -26.625 -7.348 1 97.75 417 ALA A C 1
ATOM 3241 O O . ALA A 1 417 ? 3.963 -26.828 -7.238 1 97.75 417 ALA A O 1
ATOM 3242 N N . GLY A 1 418 ? 5.984 -26.656 -6.406 1 96.12 418 GLY A N 1
ATOM 3243 C CA . GLY A 1 418 ? 5.48 -26.906 -5.066 1 96.12 418 GLY A CA 1
ATOM 3244 C C . GLY A 1 418 ? 4.484 -25.859 -4.602 1 96.12 418 GLY A C 1
ATOM 3245 O O . GLY A 1 418 ? 3.43 -26.203 -4.059 1 96.12 418 GLY A O 1
ATOM 3246 N N . GLY A 1 419 ? 4.84 -24.594 -4.801 1 93.62 419 GLY A N 1
ATOM 3247 C CA . GLY A 1 419 ? 3.945 -23.531 -4.398 1 93.62 419 GLY A CA 1
ATOM 3248 C C . GLY A 1 419 ? 2.633 -23.516 -5.16 1 93.62 419 GLY A C 1
ATOM 3249 O O . GLY A 1 419 ? 1.597 -23.125 -4.617 1 93.62 419 GLY A O 1
ATOM 3250 N N . ALA A 1 420 ? 2.656 -23.984 -6.359 1 95.31 420 ALA A N 1
ATOM 3251 C CA . ALA A 1 420 ? 1.492 -23.938 -7.238 1 95.31 420 ALA A CA 1
ATOM 3252 C C . ALA A 1 420 ? 0.401 -24.891 -6.742 1 95.31 420 ALA A C 1
ATOM 3254 O O . ALA A 1 420 ? -0.756 -24.781 -7.156 1 95.31 420 ALA A O 1
ATOM 3255 N N . VAL A 1 421 ? 0.717 -25.766 -5.852 1 93.56 421 VAL A N 1
ATOM 3256 C CA . VAL A 1 421 ? -0.24 -26.719 -5.305 1 93.56 421 VAL A CA 1
ATOM 3257 C C . VAL A 1 421 ? -1.326 -25.984 -4.527 1 93.56 421 VAL A C 1
ATOM 3259 O O . VAL A 1 421 ? -2.477 -26.422 -4.488 1 93.56 421 VAL A O 1
ATOM 3262 N N . ALA A 1 422 ? -1.015 -24.859 -4.047 1 86.12 422 ALA A N 1
ATOM 3263 C CA . ALA A 1 422 ? -1.933 -24.094 -3.213 1 86.12 422 ALA A CA 1
ATOM 3264 C C . ALA A 1 422 ? -3.057 -23.484 -4.051 1 86.12 422 ALA A C 1
ATOM 3266 O O . ALA A 1 422 ? -4.156 -23.25 -3.545 1 86.12 422 ALA A O 1
ATOM 3267 N N . ASP A 1 423 ? -2.873 -23.312 -5.293 1 82.94 423 ASP A N 1
ATOM 3268 C CA . ASP A 1 423 ? -3.766 -22.438 -6.059 1 82.94 423 ASP A CA 1
ATOM 3269 C C . ASP A 1 423 ? -4.723 -23.266 -6.918 1 82.94 423 ASP A C 1
ATOM 3271 O O . ASP A 1 423 ? -5.512 -22.703 -7.688 1 82.94 423 ASP A O 1
ATOM 3275 N N . VAL A 1 424 ? -4.766 -24.547 -6.77 1 88 424 VAL A N 1
ATOM 3276 C CA . VAL A 1 424 ? -5.664 -25.359 -7.59 1 88 424 VAL A CA 1
ATOM 3277 C C . VAL A 1 424 ? -7.074 -25.328 -7.004 1 88 424 VAL A C 1
ATOM 3279 O O . VAL A 1 424 ? -8.062 -25.391 -7.738 1 88 424 VAL A O 1
ATOM 3282 N N . VAL A 1 425 ? -7.172 -25.281 -5.707 1 81.88 425 VAL A N 1
ATOM 3283 C CA . VAL A 1 425 ? -8.477 -25.156 -5.059 1 81.88 425 VAL A CA 1
ATOM 3284 C C . VAL A 1 425 ? -8.641 -23.75 -4.496 1 81.88 425 VAL A C 1
ATOM 3286 O O . VAL A 1 425 ? -8.312 -23.484 -3.336 1 81.88 425 VAL A O 1
ATOM 3289 N N . SER A 1 426 ? -9.188 -22.891 -5.328 1 80.75 426 SER A N 1
ATOM 3290 C CA . SER A 1 426 ? -9.32 -21.5 -4.957 1 80.75 426 SER A CA 1
ATOM 3291 C C . SER A 1 426 ? -10.766 -21.141 -4.633 1 80.75 426 SER A C 1
ATOM 3293 O O . SER A 1 426 ? -11.688 -21.562 -5.344 1 80.75 426 SER A O 1
ATOM 3295 N N . PRO A 1 427 ? -11.008 -20.438 -3.605 1 80.56 427 PRO A N 1
ATOM 3296 C CA . PRO A 1 427 ? -12.367 -19.984 -3.293 1 80.56 427 PRO A CA 1
ATOM 3297 C C . PRO A 1 427 ? -12.953 -19.094 -4.387 1 80.56 427 PRO A C 1
ATOM 3299 O O . PRO A 1 427 ? -14.156 -19.125 -4.633 1 80.56 427 PRO A O 1
ATOM 3302 N N . LEU A 1 428 ? -12.094 -18.359 -4.965 1 82.5 428 LEU A N 1
ATOM 3303 C CA . LEU A 1 428 ? -12.547 -17.453 -6.02 1 82.5 428 LEU A CA 1
ATOM 3304 C C . LEU A 1 428 ? -13.102 -18.234 -7.203 1 82.5 428 LEU A C 1
ATOM 3306 O O . LEU A 1 428 ? -14.125 -17.859 -7.777 1 82.5 428 LEU A O 1
ATOM 3310 N N . SER A 1 429 ? -12.414 -19.266 -7.516 1 89.5 429 SER A N 1
ATOM 3311 C CA . SER A 1 429 ? -12.898 -20.109 -8.609 1 89.5 429 SER A CA 1
ATOM 3312 C C . SER A 1 429 ? -14.234 -20.75 -8.266 1 89.5 429 SER A C 1
ATOM 3314 O O . SER A 1 429 ? -15.125 -20.859 -9.109 1 89.5 429 SER A O 1
ATOM 3316 N N . ALA A 1 430 ? -14.398 -21.172 -7.051 1 87.38 430 ALA A N 1
ATOM 3317 C CA . ALA A 1 430 ? -15.656 -21.734 -6.59 1 87.38 430 ALA A CA 1
ATOM 3318 C C . ALA A 1 430 ? -16.781 -20.703 -6.672 1 87.38 430 ALA A C 1
ATOM 3320 O O . ALA A 1 430 ? -17.875 -21.016 -7.141 1 87.38 430 ALA A O 1
ATOM 3321 N N . GLN A 1 431 ? -16.469 -19.578 -6.273 1 84 431 GLN A N 1
ATOM 3322 C CA . GLN A 1 431 ? -17.453 -18.5 -6.285 1 84 431 GLN A CA 1
ATOM 3323 C C . GLN A 1 431 ? -17.891 -18.172 -7.711 1 84 431 GLN A C 1
ATOM 3325 O O . GLN A 1 431 ? -19.078 -18.031 -7.984 1 84 431 GLN A O 1
ATOM 3330 N N . MET A 1 432 ? -16.906 -18.047 -8.555 1 87.75 432 MET A N 1
ATOM 3331 C CA . MET A 1 432 ? -17.203 -17.672 -9.93 1 87.75 432 MET A CA 1
ATOM 3332 C C . MET A 1 432 ? -17.969 -18.797 -10.641 1 87.75 432 MET A C 1
ATOM 3334 O O . MET A 1 432 ? -18.781 -18.531 -11.531 1 87.75 432 MET A O 1
ATOM 3338 N N . ALA A 1 433 ? -17.75 -20.016 -10.203 1 93.12 433 ALA A N 1
ATOM 3339 C CA . ALA A 1 433 ? -18.422 -21.156 -10.797 1 93.12 433 ALA A CA 1
ATOM 3340 C C . ALA A 1 433 ? -19.75 -21.453 -10.086 1 93.12 433 ALA A C 1
ATOM 3342 O O . ALA A 1 433 ? -20.438 -22.406 -10.422 1 93.12 433 ALA A O 1
ATOM 3343 N N . ASP A 1 434 ? -20.062 -20.641 -9.125 1 90.5 434 ASP A N 1
ATOM 3344 C CA . ASP A 1 434 ? -21.312 -20.75 -8.359 1 90.5 434 ASP A CA 1
ATOM 3345 C C . ASP A 1 434 ? -21.406 -22.094 -7.656 1 90.5 434 ASP A C 1
ATOM 3347 O O . ASP A 1 434 ? -22.406 -22.797 -7.785 1 90.5 434 ASP A O 1
ATOM 3351 N N . THR A 1 435 ? -20.344 -22.578 -7.133 1 88.38 435 THR A N 1
ATOM 3352 C CA . THR A 1 435 ? -20.297 -23.766 -6.301 1 88.38 435 THR A CA 1
ATOM 3353 C C . THR A 1 435 ? -19.672 -23.453 -4.945 1 88.38 435 THR A C 1
ATOM 3355 O O . THR A 1 435 ? -19.156 -22.359 -4.73 1 88.38 435 THR A O 1
ATOM 3358 N N . SER A 1 436 ? -19.859 -24.312 -3.99 1 84.62 436 SER A N 1
ATOM 3359 C CA . SER A 1 436 ? -19.266 -24.109 -2.676 1 84.62 436 SER A CA 1
ATOM 3360 C C . SER A 1 436 ? -17.781 -24.469 -2.684 1 84.62 436 SER A C 1
ATOM 3362 O O . SER A 1 436 ? -17.344 -25.312 -3.469 1 84.62 436 SER A O 1
ATOM 3364 N N . PHE A 1 437 ? -17.047 -23.812 -1.854 1 84.44 437 PHE A N 1
ATOM 3365 C CA . PHE A 1 437 ? -15.617 -24.109 -1.726 1 84.44 437 PHE A CA 1
ATOM 3366 C C . PHE A 1 437 ? -15.391 -25.562 -1.343 1 84.44 437 PHE A C 1
ATOM 3368 O O . PHE A 1 437 ? -14.477 -26.219 -1.856 1 84.44 437 PHE A O 1
ATOM 3375 N N . GLY A 1 438 ? -16.219 -25.969 -0.456 1 82.06 438 GLY A N 1
ATOM 3376 C CA . GLY A 1 438 ? -16.109 -27.359 -0.023 1 82.06 438 GLY A CA 1
ATOM 3377 C C . GLY A 1 438 ? -16.281 -28.344 -1.155 1 82.06 438 GLY A C 1
ATOM 3378 O O . GLY A 1 438 ? -15.492 -29.297 -1.284 1 82.06 438 GLY A O 1
ATOM 3379 N N . ASP A 1 439 ? -17.266 -28.156 -1.936 1 86.19 439 ASP A N 1
ATOM 3380 C CA . ASP A 1 439 ? -17.5 -29.031 -3.07 1 86.19 439 ASP A CA 1
ATOM 3381 C C . ASP A 1 439 ? -16.359 -28.969 -4.074 1 86.19 439 ASP A C 1
ATOM 3383 O O . ASP A 1 439 ? -15.945 -30 -4.621 1 86.19 439 ASP A O 1
ATOM 3387 N N . HIS A 1 440 ? -15.898 -27.844 -4.309 1 89.38 440 HIS A N 1
ATOM 3388 C CA . HIS A 1 440 ? -14.75 -27.641 -5.195 1 89.38 440 HIS A CA 1
ATOM 3389 C C . HIS A 1 440 ? -13.523 -28.391 -4.668 1 89.38 440 HIS A C 1
ATOM 3391 O O . HIS A 1 440 ? -12.812 -29.031 -5.434 1 89.38 440 HIS A O 1
ATOM 3397 N N . LEU A 1 441 ? -13.352 -28.344 -3.416 1 86.31 441 LEU A N 1
ATOM 3398 C CA . LEU A 1 441 ? -12.195 -28.984 -2.789 1 86.31 441 LEU A CA 1
ATOM 3399 C C . LEU A 1 441 ? -12.266 -30.5 -2.939 1 86.31 441 LEU A C 1
ATOM 3401 O O . LEU A 1 441 ? -11.312 -31.125 -3.406 1 86.31 441 LEU A O 1
ATOM 3405 N N . ILE A 1 442 ? -13.398 -31.031 -2.621 1 88.38 442 ILE A N 1
ATOM 3406 C CA . ILE A 1 442 ? -13.508 -32.5 -2.561 1 88.38 442 ILE A CA 1
ATOM 3407 C C . ILE A 1 442 ? -13.492 -33.062 -3.973 1 88.38 442 ILE A C 1
ATOM 3409 O O . ILE A 1 442 ? -13 -34.188 -4.191 1 88.38 442 ILE A O 1
ATOM 3413 N N . THR A 1 443 ? -13.969 -32.344 -4.914 1 90.06 443 THR A N 1
ATOM 3414 C CA . THR A 1 443 ? -14.023 -32.844 -6.285 1 90.06 443 THR A CA 1
ATOM 3415 C C . THR A 1 443 ? -12.688 -32.656 -6.988 1 90.06 443 THR A C 1
ATOM 3417 O O . THR A 1 443 ? -12.328 -33.406 -7.879 1 90.06 443 THR A O 1
ATOM 3420 N N . SER A 1 444 ? -11.891 -31.672 -6.648 1 92.19 444 SER A N 1
ATOM 3421 C CA . SER A 1 444 ? -10.633 -31.344 -7.305 1 92.19 444 SER A CA 1
ATOM 3422 C C . SER A 1 444 ? -9.469 -32.094 -6.668 1 92.19 444 SER A C 1
ATOM 3424 O O . SER A 1 444 ? -8.43 -32.281 -7.301 1 92.19 444 SER A O 1
ATOM 3426 N N . LEU A 1 445 ? -9.609 -32.5 -5.441 1 90.94 445 LEU A N 1
ATOM 3427 C CA . LEU A 1 445 ? -8.516 -33.062 -4.645 1 90.94 445 LEU A CA 1
ATOM 3428 C C . LEU A 1 445 ? -7.926 -34.281 -5.309 1 90.94 445 LEU A C 1
ATOM 3430 O O . LEU A 1 445 ? -6.707 -34.469 -5.344 1 90.94 445 LEU A O 1
ATOM 3434 N N . PRO A 1 446 ? -8.766 -35.219 -5.781 1 92.12 446 PRO A N 1
ATOM 3435 C CA . PRO A 1 446 ? -8.18 -36.375 -6.449 1 92.12 446 PRO A CA 1
ATOM 3436 C C . PRO A 1 446 ? -7.262 -36 -7.605 1 92.12 446 PRO A C 1
ATOM 3438 O O . PRO A 1 446 ? -6.238 -36.656 -7.828 1 92.12 446 PRO A O 1
ATOM 3441 N N . TYR A 1 447 ? -7.551 -35.031 -8.266 1 93.5 447 TYR A N 1
ATOM 3442 C CA . TYR A 1 447 ? -6.762 -34.562 -9.406 1 93.5 447 TYR A CA 1
ATOM 3443 C C . TYR A 1 447 ? -5.512 -33.844 -8.945 1 93.5 447 TYR A C 1
ATOM 3445 O O . TYR A 1 447 ? -4.465 -33.906 -9.594 1 93.5 447 TYR A O 1
ATOM 3453 N N . VAL A 1 448 ? -5.621 -33.125 -7.875 1 93.94 448 VAL A N 1
ATOM 3454 C CA . VAL A 1 448 ? -4.461 -32.438 -7.289 1 93.94 448 VAL A CA 1
ATOM 3455 C C . VAL A 1 448 ? -3.445 -33.5 -6.836 1 93.94 448 VAL A C 1
ATOM 3457 O O . VAL A 1 448 ? -2.246 -33.344 -7.09 1 93.94 448 VAL A O 1
ATOM 3460 N N . ILE A 1 449 ? -3.969 -34.5 -6.203 1 94.12 449 ILE A N 1
ATOM 3461 C CA . ILE A 1 449 ? -3.104 -35.562 -5.758 1 94.12 449 ILE A CA 1
ATOM 3462 C C . ILE A 1 449 ? -2.461 -36.25 -6.969 1 94.12 449 ILE A C 1
ATOM 3464 O O . ILE A 1 449 ? -1.271 -36.562 -6.953 1 94.12 449 ILE A O 1
ATOM 3468 N N . GLY A 1 450 ? -3.283 -36.531 -7.957 1 94.94 450 GLY A N 1
ATOM 3469 C CA . GLY A 1 450 ? -2.729 -37.062 -9.195 1 94.94 450 GLY A CA 1
ATOM 3470 C C . GLY A 1 450 ? -1.619 -36.188 -9.766 1 94.94 450 GLY A C 1
ATOM 3471 O O . GLY A 1 450 ? -0.604 -36.719 -10.242 1 94.94 450 GLY A O 1
ATOM 3472 N N . GLY A 1 451 ? -1.808 -34.844 -9.773 1 96.5 451 GLY A N 1
ATOM 3473 C CA . GLY A 1 451 ? -0.784 -33.938 -10.234 1 96.5 451 GLY A CA 1
ATOM 3474 C C . GLY A 1 451 ? 0.49 -34 -9.414 1 96.5 451 GLY A C 1
ATOM 3475 O O . GLY A 1 451 ? 1.592 -33.938 -9.961 1 96.5 451 GLY A O 1
ATOM 3476 N N . VAL A 1 452 ? 0.36 -34.094 -8.102 1 97.12 452 VAL A N 1
ATOM 3477 C CA . VAL A 1 452 ? 1.506 -34.156 -7.203 1 97.12 452 VAL A CA 1
ATOM 3478 C C . VAL A 1 452 ? 2.283 -35.438 -7.477 1 97.12 452 VAL A C 1
ATOM 3480 O O . VAL A 1 452 ? 3.514 -35.438 -7.551 1 97.12 452 VAL A O 1
ATOM 3483 N N . LEU A 1 453 ? 1.555 -36.531 -7.656 1 97.31 453 LEU A N 1
ATOM 3484 C CA . LEU A 1 453 ? 2.193 -37.812 -7.898 1 97.31 453 LEU A CA 1
ATOM 3485 C C . LEU A 1 453 ? 2.924 -37.812 -9.234 1 97.31 453 LEU A C 1
ATOM 3487 O O . LEU A 1 453 ? 4.055 -38.312 -9.328 1 97.31 453 LEU A O 1
ATOM 3491 N N . LEU A 1 454 ? 2.254 -37.312 -10.227 1 97.62 454 LEU A N 1
ATOM 3492 C CA . LEU A 1 454 ? 2.895 -37.219 -11.531 1 97.62 454 LEU A CA 1
ATOM 3493 C C . LEU A 1 454 ? 4.156 -36.375 -11.461 1 97.62 454 LEU A C 1
ATOM 3495 O O . LEU A 1 454 ? 5.164 -36.688 -12.102 1 97.62 454 LEU A O 1
ATOM 3499 N N . SER A 1 455 ? 4.125 -35.25 -10.7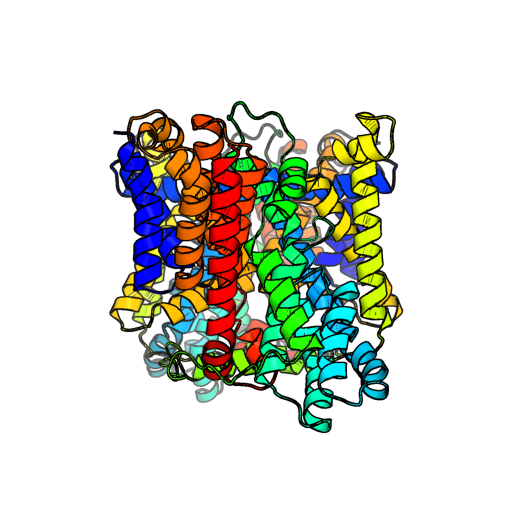27 1 97.75 455 SER A N 1
ATOM 3500 C CA . SER A 1 455 ? 5.273 -34.375 -10.562 1 97.75 455 SER A CA 1
ATOM 3501 C C . SER A 1 455 ? 6.41 -35.062 -9.82 1 97.75 455 SER A C 1
ATOM 3503 O O . SER A 1 455 ? 7.578 -34.906 -10.188 1 97.75 455 SER A O 1
ATOM 3505 N N . LEU A 1 456 ? 6.051 -35.812 -8.805 1 97 456 LEU A N 1
ATOM 3506 C CA . LEU A 1 456 ? 7.051 -36.531 -8.039 1 97 456 LEU A CA 1
ATOM 3507 C C . LEU A 1 456 ? 7.777 -37.562 -8.93 1 97 456 LEU A C 1
ATOM 3509 O O . LEU A 1 456 ? 9 -37.688 -8.836 1 97 456 LEU A O 1
ATOM 3513 N N . ILE A 1 457 ? 7.004 -38.25 -9.703 1 96.81 457 ILE A N 1
ATOM 3514 C CA . ILE A 1 457 ? 7.594 -39.219 -10.648 1 96.81 457 ILE A CA 1
ATOM 3515 C C . ILE A 1 457 ? 8.531 -38.469 -11.602 1 96.81 457 ILE A C 1
ATOM 3517 O O . ILE A 1 457 ? 9.633 -38.969 -11.891 1 96.81 457 ILE A O 1
ATOM 3521 N N . GLY A 1 458 ? 8.102 -37.344 -12.062 1 97.12 458 GLY A N 1
ATOM 3522 C CA . GLY A 1 458 ? 8.945 -36.562 -12.938 1 97.12 458 GLY A CA 1
ATOM 3523 C C . GLY A 1 458 ? 10.25 -36.125 -12.289 1 97.12 458 GLY A C 1
ATOM 3524 O O . GLY A 1 458 ? 11.32 -36.25 -12.898 1 97.12 458 GLY A O 1
ATOM 3525 N N . TYR A 1 459 ? 10.211 -35.625 -11.078 1 97.19 459 TYR A N 1
ATOM 3526 C CA . TYR A 1 459 ? 11.406 -35.156 -10.391 1 97.19 459 TYR A CA 1
ATOM 3527 C C . TYR A 1 459 ? 12.32 -36.312 -10.023 1 97.19 459 TYR A C 1
ATOM 3529 O O . TYR A 1 459 ? 13.547 -36.156 -10.023 1 97.19 459 TYR A O 1
ATOM 3537 N N . LEU A 1 460 ? 11.742 -37.469 -9.734 1 95.44 460 LEU A N 1
ATOM 3538 C CA . LEU A 1 460 ? 12.555 -38.656 -9.469 1 95.44 460 LEU A CA 1
ATOM 3539 C C . LEU A 1 460 ? 13.297 -39.094 -10.727 1 95.44 460 LEU A C 1
ATOM 3541 O O . LEU A 1 460 ? 14.469 -39.469 -10.664 1 95.44 460 LEU A O 1
ATOM 3545 N N . LEU A 1 461 ? 12.633 -39.031 -11.82 1 95.19 461 LEU A N 1
ATOM 3546 C CA . LEU A 1 461 ? 13.266 -39.375 -13.086 1 95.19 461 LEU A CA 1
ATOM 3547 C C . LEU A 1 461 ? 14.398 -38.406 -13.414 1 95.19 461 LEU A C 1
ATOM 3549 O O . LEU A 1 461 ? 15.469 -38.844 -13.859 1 95.19 461 LEU A O 1
ATOM 3553 N N . VAL A 1 462 ? 14.188 -37.125 -13.172 1 93.88 462 VAL A N 1
ATOM 3554 C CA . VAL A 1 462 ? 15.219 -36.094 -13.398 1 93.88 462 VAL A CA 1
ATOM 3555 C C . VAL A 1 462 ? 16.375 -36.312 -12.43 1 93.88 462 VAL A C 1
ATOM 3557 O O . VAL A 1 462 ? 17.547 -36.156 -12.797 1 93.88 462 VAL A O 1
ATOM 3560 N N . GLY A 1 463 ? 16.016 -36.594 -11.227 1 90.88 463 GLY A N 1
ATOM 3561 C CA . GLY A 1 463 ? 17.031 -36.844 -10.219 1 90.88 463 GLY A CA 1
ATOM 3562 C C . GLY A 1 463 ? 17.984 -37.969 -10.617 1 90.88 463 GLY A C 1
ATOM 3563 O O . GLY A 1 463 ? 19.188 -37.906 -10.359 1 90.88 463 GLY A O 1
ATOM 3564 N N . PHE A 1 464 ? 17.469 -38.938 -11.352 1 88.38 464 PHE A N 1
ATOM 3565 C CA . PHE A 1 464 ? 18.297 -40.094 -11.766 1 88.38 464 PHE A CA 1
ATOM 3566 C C . PHE A 1 464 ? 19.234 -39.688 -12.898 1 88.38 464 PHE A C 1
ATOM 3568 O O . PHE A 1 464 ? 20.219 -40.375 -13.156 1 88.38 464 PHE A O 1
ATOM 3575 N N . THR A 1 465 ? 18.953 -38.562 -13.469 1 85.19 465 THR A N 1
ATOM 3576 C CA . THR A 1 465 ? 19.812 -38.125 -14.555 1 85.19 465 THR A CA 1
ATOM 3577 C C . THR A 1 465 ? 20.844 -37.125 -14.047 1 85.19 465 THR A C 1
ATOM 3579 O O . THR A 1 465 ? 21.75 -36.719 -14.789 1 85.19 465 THR A O 1
ATOM 3582 N N . LEU A 1 466 ? 20.734 -36.75 -12.836 1 80.88 466 LEU A N 1
ATOM 3583 C CA . LEU A 1 466 ? 21.656 -35.781 -12.25 1 80.88 466 LEU A CA 1
ATOM 3584 C C . LEU A 1 466 ? 22.938 -36.5 -11.789 1 80.88 466 LEU A C 1
ATOM 3586 O O . LEU A 1 466 ? 22.906 -37.625 -11.344 1 80.88 466 LEU A O 1
ATOM 3590 N N . MET B 1 1 ? 19.656 24.953 -19.172 1 57.38 1 MET B N 1
ATOM 3591 C CA . MET B 1 1 ? 18.984 26.094 -18.578 1 57.38 1 MET B CA 1
ATOM 3592 C C . MET B 1 1 ? 18.219 25.703 -17.312 1 57.38 1 MET B C 1
ATOM 3594 O O . MET B 1 1 ? 17.391 24.797 -17.359 1 57.38 1 MET B O 1
ATOM 3598 N N . VAL B 1 2 ? 18.594 26.078 -16.203 1 66.19 2 VAL B N 1
ATOM 3599 C CA . VAL B 1 2 ? 18.203 25.781 -14.828 1 66.19 2 VAL B CA 1
ATOM 3600 C C . VAL B 1 2 ? 16.719 26.109 -14.633 1 66.19 2 VAL B C 1
ATOM 3602 O O . VAL B 1 2 ? 16.047 25.469 -13.82 1 66.19 2 VAL B O 1
ATOM 3605 N N . TRP B 1 3 ? 16.188 26.984 -15.539 1 73.38 3 TRP B N 1
ATOM 3606 C CA . TRP B 1 3 ? 14.789 27.359 -15.414 1 73.38 3 TRP B CA 1
ATOM 3607 C C . TRP B 1 3 ? 13.867 26.219 -15.805 1 73.38 3 TRP B C 1
ATOM 3609 O O . TRP B 1 3 ? 12.703 26.172 -15.406 1 73.38 3 TRP B O 1
ATOM 3619 N N . LEU B 1 4 ? 14.398 25.281 -16.547 1 81 4 LEU B N 1
ATOM 3620 C CA . LEU B 1 4 ? 13.625 24.125 -16.969 1 81 4 LEU B CA 1
ATOM 3621 C C . LEU B 1 4 ? 13.25 23.266 -15.758 1 81 4 LEU B C 1
ATOM 3623 O O . LEU B 1 4 ? 12.289 22.5 -15.805 1 81 4 LEU B O 1
ATOM 3627 N N . SER B 1 5 ? 14.008 23.484 -14.68 1 81.5 5 SER B N 1
ATOM 3628 C CA . SER B 1 5 ? 13.766 22.703 -13.477 1 81.5 5 SER B CA 1
ATOM 3629 C C . SER B 1 5 ? 12.461 23.109 -12.805 1 81.5 5 SER B C 1
ATOM 3631 O O . SER B 1 5 ? 11.922 22.359 -11.984 1 81.5 5 SER B O 1
ATOM 3633 N N . LEU B 1 6 ? 11.883 24.234 -13.219 1 76.88 6 LEU B N 1
ATOM 3634 C CA . LEU B 1 6 ? 10.648 24.75 -12.617 1 76.88 6 LEU B CA 1
ATOM 3635 C C . LEU B 1 6 ? 9.43 24.219 -13.367 1 76.88 6 LEU B C 1
ATOM 3637 O O . LEU B 1 6 ? 8.312 24.266 -12.852 1 76.88 6 LEU B O 1
ATOM 3641 N N . ILE B 1 7 ? 9.609 23.734 -14.461 1 85.81 7 ILE B N 1
ATOM 3642 C CA . ILE B 1 7 ? 8.492 23.375 -15.336 1 85.81 7 ILE B CA 1
ATOM 3643 C C . ILE B 1 7 ? 7.711 22.219 -14.734 1 85.81 7 ILE B C 1
ATOM 3645 O O . ILE B 1 7 ? 6.48 22.266 -14.656 1 85.81 7 ILE B O 1
ATOM 3649 N N . PRO B 1 8 ? 8.398 21.203 -14.211 1 86.06 8 PRO B N 1
ATOM 3650 C CA . PRO B 1 8 ? 7.633 20.062 -13.703 1 86.06 8 PRO B CA 1
ATOM 3651 C C . PRO B 1 8 ? 6.727 20.438 -12.531 1 86.06 8 PRO B C 1
ATOM 3653 O O . PRO B 1 8 ? 5.531 20.141 -12.555 1 86.06 8 PRO B O 1
ATOM 3656 N N . PRO B 1 9 ? 7.285 21.109 -11.5 1 78.75 9 PRO B N 1
ATOM 3657 C CA . PRO B 1 9 ? 6.387 21.516 -10.414 1 78.75 9 PRO B CA 1
ATOM 3658 C C . PRO B 1 9 ? 5.285 22.469 -10.883 1 78.75 9 PRO B C 1
ATOM 3660 O O . PRO B 1 9 ? 4.145 22.375 -10.422 1 78.75 9 PRO B O 1
ATOM 3663 N N . LEU B 1 10 ? 5.559 23.344 -11.766 1 78.69 10 LEU B N 1
ATOM 3664 C CA . LEU B 1 10 ? 4.582 24.297 -12.266 1 78.69 10 LEU B CA 1
ATOM 3665 C C . LEU B 1 10 ? 3.475 23.594 -13.039 1 78.69 10 LEU B C 1
ATOM 3667 O O . LEU B 1 10 ? 2.297 23.938 -12.898 1 78.69 10 LEU B O 1
ATOM 3671 N N . ILE B 1 11 ? 3.834 22.719 -13.828 1 86.44 11 ILE B N 1
ATOM 3672 C CA . ILE B 1 11 ? 2.852 21.969 -14.594 1 86.44 11 ILE B CA 1
ATOM 3673 C C . ILE B 1 11 ? 1.961 21.172 -13.648 1 86.44 11 ILE B C 1
ATOM 3675 O O . ILE B 1 11 ? 0.755 21.047 -13.875 1 86.44 11 ILE B O 1
ATOM 3679 N N . THR B 1 12 ? 2.615 20.594 -12.664 1 83.56 12 THR B N 1
ATOM 3680 C CA . THR B 1 12 ? 1.852 19.844 -11.672 1 83.56 12 THR B CA 1
ATOM 3681 C C . THR B 1 12 ? 0.807 20.734 -11.008 1 83.56 12 THR B C 1
ATOM 3683 O O . THR B 1 12 ? -0.348 20.344 -10.852 1 83.56 12 THR B O 1
ATOM 3686 N N . ILE B 1 13 ? 1.218 21.906 -10.703 1 76.19 13 ILE B N 1
ATOM 3687 C CA . ILE B 1 13 ? 0.33 22.875 -10.055 1 76.19 13 ILE B CA 1
ATOM 3688 C C . ILE B 1 13 ? -0.803 23.25 -11 1 76.19 13 ILE B C 1
ATOM 3690 O O . ILE B 1 13 ? -1.977 23.219 -10.625 1 76.19 13 ILE B O 1
ATOM 3694 N N . VAL B 1 14 ? -0.541 23.531 -12.188 1 81.19 14 VAL B N 1
ATOM 3695 C CA . VAL B 1 14 ? -1.518 23.969 -13.18 1 81.19 14 VAL B CA 1
ATOM 3696 C C . VAL B 1 14 ? -2.52 22.844 -13.453 1 81.19 14 VAL B C 1
ATOM 3698 O O . VAL B 1 14 ? -3.73 23.094 -13.484 1 81.19 14 VAL B O 1
ATOM 3701 N N . ILE B 1 15 ? -2.047 21.688 -13.609 1 84.94 15 ILE B N 1
ATOM 3702 C CA . ILE B 1 15 ? -2.918 20.547 -13.914 1 84.94 15 ILE B CA 1
ATOM 3703 C C . ILE B 1 15 ? -3.816 20.25 -12.719 1 84.94 15 ILE B C 1
ATOM 3705 O O . ILE B 1 15 ? -4.988 19.906 -12.883 1 84.94 15 ILE B O 1
ATOM 3709 N N . THR B 1 16 ? -3.234 20.344 -11.602 1 78.06 16 THR B N 1
ATOM 3710 C CA . THR B 1 16 ? -4.031 20.125 -10.398 1 78.06 16 THR B CA 1
ATOM 3711 C C . THR B 1 16 ? -5.168 21.141 -10.312 1 78.06 16 THR B C 1
ATOM 3713 O O . THR B 1 16 ? -6.289 20.797 -9.93 1 78.06 16 THR B O 1
ATOM 3716 N N . PHE B 1 17 ? -4.852 22.344 -10.633 1 73.94 17 PHE B N 1
ATOM 3717 C CA . PHE B 1 17 ? -5.867 23.391 -10.602 1 73.94 17 PHE B CA 1
ATOM 3718 C C . PHE B 1 17 ? -6.953 23.125 -11.633 1 73.94 17 PHE B C 1
ATOM 3720 O O . PHE B 1 17 ? -8.133 23.359 -11.375 1 73.94 17 PHE B O 1
ATOM 3727 N N . LYS B 1 18 ? -6.59 22.609 -12.719 1 80.25 18 LYS B N 1
ATOM 3728 C CA . LYS B 1 18 ? -7.527 22.406 -13.82 1 80.25 18 LYS B CA 1
ATOM 3729 C C . LYS B 1 18 ? -8.359 21.156 -13.609 1 80.25 18 LYS B C 1
ATOM 3731 O O . LYS B 1 18 ? -9.555 21.125 -13.914 1 80.25 18 LYS B O 1
ATOM 3736 N N . THR B 1 19 ? -7.754 20.125 -13.07 1 79.88 19 THR B N 1
ATOM 3737 C CA . THR B 1 19 ? -8.43 18.844 -13.016 1 79.88 19 THR B CA 1
ATOM 3738 C C . THR B 1 19 ? -8.922 18.547 -11.602 1 79.88 19 THR B C 1
ATOM 3740 O O . THR B 1 19 ? -9.758 17.672 -11.391 1 79.88 19 THR B O 1
ATOM 3743 N N . LYS B 1 20 ? -8.32 19.156 -10.578 1 74.12 20 LYS B N 1
ATOM 3744 C CA . LYS B 1 20 ? -8.594 18.953 -9.156 1 74.12 20 LYS B CA 1
ATOM 3745 C C . LYS B 1 20 ? -8.172 17.547 -8.719 1 74.12 20 LYS B C 1
ATOM 3747 O O . LYS B 1 20 ? -8.742 16.984 -7.777 1 74.12 20 LYS B O 1
ATOM 3752 N N . LYS B 1 21 ? -7.285 17 -9.539 1 79.06 21 LYS B N 1
ATOM 3753 C CA . LYS B 1 21 ? -6.758 15.68 -9.219 1 79.06 21 LYS B CA 1
ATOM 3754 C C . LYS B 1 21 ? -5.242 15.711 -9.062 1 79.06 21 LYS B C 1
ATOM 3756 O O . LYS B 1 21 ? -4.52 15.984 -10.023 1 79.06 21 LYS B O 1
ATOM 3761 N N . LEU B 1 22 ? -4.832 15.297 -7.941 1 77.38 22 LEU B N 1
ATOM 3762 C CA . LEU B 1 22 ? -3.426 15.469 -7.602 1 77.38 22 LEU B CA 1
ATOM 3763 C C . LEU B 1 22 ? -2.588 14.328 -8.18 1 77.38 22 LEU B C 1
ATOM 3765 O O . LEU B 1 22 ? -1.476 14.555 -8.664 1 77.38 22 LEU B O 1
ATOM 3769 N N . ILE B 1 23 ? -3.096 13.094 -8.07 1 86.56 23 ILE B N 1
ATOM 3770 C CA . ILE B 1 23 ? -2.301 11.93 -8.445 1 86.56 23 ILE B CA 1
ATOM 3771 C C . ILE B 1 23 ? -1.94 12 -9.93 1 86.56 23 ILE B C 1
ATOM 3773 O O . ILE B 1 23 ? -0.763 11.945 -10.289 1 86.56 23 ILE B O 1
ATOM 3777 N N . PRO B 1 24 ? -2.891 12.242 -10.789 1 88.12 24 PRO B N 1
ATOM 3778 C CA . PRO B 1 24 ? -2.512 12.406 -12.195 1 88.12 24 PRO B CA 1
ATOM 3779 C C . PRO B 1 24 ? -1.616 13.617 -12.43 1 88.12 24 PRO B C 1
ATOM 3781 O O . PRO B 1 24 ? -0.729 13.586 -13.289 1 88.12 24 PRO B O 1
ATOM 3784 N N . ALA B 1 25 ? -1.825 14.672 -11.773 1 85.5 25 ALA B N 1
ATOM 3785 C CA . ALA B 1 25 ? -1.011 15.875 -11.93 1 85.5 25 ALA B CA 1
ATOM 3786 C C . ALA B 1 25 ? 0.444 15.602 -11.555 1 85.5 25 ALA B C 1
ATOM 3788 O O . ALA B 1 25 ? 1.361 16.031 -12.258 1 85.5 25 ALA B O 1
ATOM 3789 N N . LEU B 1 26 ? 0.641 14.953 -10.422 1 84.31 26 LEU B N 1
ATOM 3790 C CA . LEU B 1 26 ? 1.989 14.602 -9.992 1 84.31 26 LEU B CA 1
ATOM 3791 C C . LEU B 1 26 ? 2.662 13.688 -11.016 1 84.31 26 LEU B C 1
ATOM 3793 O O . LEU B 1 26 ? 3.842 13.859 -11.328 1 84.31 26 LEU B O 1
ATOM 3797 N N . PHE B 1 27 ? 1.913 12.734 -11.469 1 90 27 PHE B N 1
ATOM 3798 C CA . PHE B 1 27 ? 2.457 11.812 -12.453 1 90 27 PHE B CA 1
ATOM 3799 C C . PHE B 1 27 ? 2.893 12.555 -13.711 1 90 27 PHE B C 1
ATOM 3801 O O . PHE B 1 27 ? 3.984 12.32 -14.234 1 90 27 PHE B O 1
ATOM 3808 N N . ILE B 1 28 ? 2.094 13.43 -14.188 1 89.75 28 ILE B N 1
ATOM 3809 C CA . ILE B 1 28 ? 2.406 14.203 -15.391 1 89.75 28 ILE B CA 1
ATOM 3810 C C . ILE B 1 28 ? 3.635 15.07 -15.133 1 89.75 28 ILE B C 1
ATOM 3812 O O . ILE B 1 28 ? 4.461 15.258 -16.031 1 89.75 28 ILE B O 1
ATOM 3816 N N . GLY B 1 29 ? 3.689 15.648 -13.961 1 87.69 29 GLY B N 1
ATOM 3817 C CA . GLY B 1 29 ? 4.879 16.406 -13.617 1 87.69 29 GLY B CA 1
ATOM 3818 C C . GLY B 1 29 ? 6.16 15.602 -13.742 1 87.69 29 GLY B C 1
ATOM 3819 O O . GLY B 1 29 ? 7.152 16.094 -14.289 1 87.69 29 GLY B O 1
ATOM 3820 N N . VAL B 1 30 ? 6.133 14.391 -13.227 1 88.44 30 VAL B N 1
ATOM 3821 C CA . VAL B 1 30 ? 7.297 13.508 -13.305 1 88.44 30 VAL B CA 1
ATOM 3822 C C . VAL B 1 30 ? 7.582 13.164 -14.766 1 88.44 30 VAL B C 1
ATOM 3824 O O . VAL B 1 30 ? 8.742 13.117 -15.18 1 88.44 30 VAL B O 1
ATOM 3827 N N . VAL B 1 31 ? 6.523 12.938 -15.523 1 90.31 31 VAL B N 1
ATOM 3828 C CA . VAL B 1 31 ? 6.664 12.594 -16.938 1 90.31 31 VAL B CA 1
ATOM 3829 C C . VAL B 1 31 ? 7.332 13.742 -17.688 1 90.31 31 VAL B C 1
ATOM 3831 O O . VAL B 1 31 ? 8.281 13.531 -18.438 1 90.31 31 VAL B O 1
ATOM 3834 N N . VAL B 1 32 ? 6.84 14.883 -17.484 1 89.94 32 VAL B N 1
ATOM 3835 C CA . VAL B 1 32 ? 7.375 16.062 -18.172 1 89.94 32 VAL B CA 1
ATOM 3836 C C . VAL B 1 32 ? 8.828 16.281 -17.75 1 89.94 32 VAL B C 1
ATOM 3838 O O . VAL B 1 32 ? 9.68 16.578 -18.594 1 89.94 32 VAL B O 1
ATOM 3841 N N . GLY B 1 33 ? 9.086 16.141 -16.484 1 88.88 33 GLY B N 1
ATOM 3842 C CA . GLY B 1 33 ? 10.461 16.266 -16.016 1 88.88 33 GLY B CA 1
ATOM 3843 C C . GLY B 1 33 ? 11.398 15.25 -16.625 1 88.88 33 GLY B C 1
ATOM 3844 O O . GLY B 1 33 ? 12.523 15.586 -17 1 88.88 33 GLY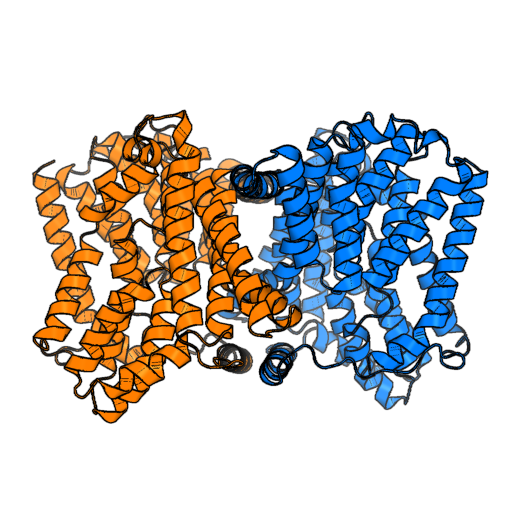 B O 1
ATOM 3845 N N . ALA B 1 34 ? 10.945 14.031 -16.703 1 89.12 34 ALA B N 1
ATOM 3846 C CA . ALA B 1 34 ? 11.75 12.969 -17.297 1 89.12 34 ALA B CA 1
ATOM 3847 C C . ALA B 1 34 ? 12.016 13.242 -18.766 1 89.12 34 ALA B C 1
ATOM 3849 O O . ALA B 1 34 ? 13.117 13 -19.266 1 89.12 34 ALA B O 1
ATOM 3850 N N . PHE B 1 35 ? 11.062 13.789 -19.469 1 88.44 35 PHE B N 1
ATOM 3851 C CA . PHE B 1 35 ? 11.227 14.102 -20.875 1 88.44 35 PHE B CA 1
ATOM 3852 C C . PHE B 1 35 ? 12.203 15.258 -21.078 1 88.44 35 PHE B C 1
ATOM 3854 O O . PHE B 1 35 ? 12.984 15.258 -22.016 1 88.44 35 PHE B O 1
ATOM 3861 N N . ILE B 1 36 ? 12.07 16.203 -20.234 1 88.25 36 ILE B N 1
ATOM 3862 C CA . ILE B 1 36 ? 12.977 17.344 -20.328 1 88.25 36 ILE B CA 1
ATOM 3863 C C . ILE B 1 36 ? 14.414 16.875 -20.078 1 88.25 36 ILE B C 1
ATOM 3865 O O . ILE B 1 36 ? 15.336 17.297 -20.766 1 88.25 36 ILE B O 1
ATOM 3869 N N . ASN B 1 37 ? 14.562 16 -19.125 1 86.06 37 ASN B N 1
ATOM 3870 C CA . ASN B 1 37 ? 15.891 15.539 -18.75 1 86.06 37 ASN B CA 1
ATOM 3871 C C . ASN B 1 37 ? 16.5 14.648 -19.844 1 86.06 37 ASN B C 1
ATOM 3873 O O . ASN B 1 37 ? 17.703 14.727 -20.109 1 86.06 37 ASN B O 1
ATOM 3877 N N . THR B 1 38 ? 15.742 13.758 -20.375 1 83.31 38 THR B N 1
ATOM 3878 C CA . THR B 1 38 ? 16.281 12.781 -21.312 1 83.31 38 THR B CA 1
ATOM 3879 C C . THR B 1 38 ? 16.141 13.289 -22.75 1 83.31 38 THR B C 1
ATOM 3881 O O . THR B 1 38 ? 16.844 12.82 -23.641 1 83.31 38 THR B O 1
ATOM 3884 N N . ARG B 1 39 ? 15.266 14.172 -23.094 1 78.38 39 ARG B N 1
ATOM 3885 C CA . ARG B 1 39 ? 14.961 14.664 -24.438 1 78.38 39 ARG B CA 1
ATOM 3886 C C . ARG B 1 39 ? 14.57 13.523 -25.359 1 78.38 39 ARG B C 1
ATOM 3888 O O . ARG B 1 39 ? 14.914 13.531 -26.547 1 78.38 39 ARG B O 1
ATOM 3895 N N . SER B 1 40 ? 14.07 12.391 -24.734 1 78.12 40 SER B N 1
ATOM 3896 C CA . SER B 1 40 ? 13.578 11.227 -25.453 1 78.12 40 SER B CA 1
ATOM 3897 C C . SER B 1 40 ? 12.32 10.656 -24.797 1 78.12 40 SER B C 1
ATOM 3899 O O . SER B 1 40 ? 12.203 10.633 -23.578 1 78.12 40 SER B O 1
ATOM 3901 N N . LEU B 1 41 ? 11.414 10.234 -25.641 1 73.62 41 LEU B N 1
ATOM 3902 C CA . LEU B 1 41 ? 10.141 9.727 -25.141 1 73.62 41 LEU B CA 1
ATOM 3903 C C . LEU B 1 41 ? 10.344 8.422 -24.391 1 73.62 41 LEU B C 1
ATOM 3905 O O . LEU B 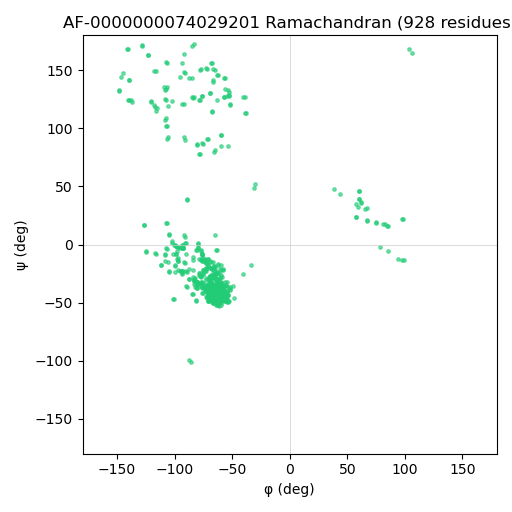1 41 ? 9.875 8.281 -23.25 1 73.62 41 LEU B O 1
ATOM 3909 N N . PHE B 1 42 ? 11.031 7.559 -24.984 1 72.62 42 PHE B N 1
ATOM 3910 C CA . PHE B 1 42 ? 11.188 6.242 -24.375 1 72.62 42 PHE B CA 1
ATOM 3911 C C . PHE B 1 42 ? 12.172 6.289 -23.219 1 72.62 42 PHE B C 1
ATOM 3913 O O . PHE B 1 42 ? 12 5.598 -22.219 1 72.62 42 PHE B O 1
ATOM 3920 N N . GLY B 1 43 ? 13.18 7.074 -23.375 1 73.12 43 GLY B N 1
ATOM 3921 C CA . GLY B 1 43 ? 14.078 7.32 -22.266 1 73.12 43 GLY B CA 1
ATOM 3922 C C . GLY B 1 43 ? 13.383 7.961 -21.078 1 73.12 43 GLY B C 1
ATOM 3923 O O . GLY B 1 43 ? 13.711 7.66 -19.922 1 73.12 43 GLY B O 1
ATOM 3924 N N . GLY B 1 44 ? 12.438 8.617 -21.438 1 76.56 44 GLY B N 1
ATOM 3925 C CA . GLY B 1 44 ? 11.664 9.289 -20.406 1 76.56 44 GLY B CA 1
ATOM 3926 C C . GLY B 1 44 ? 10.859 8.328 -19.547 1 76.56 44 GLY B C 1
ATOM 3927 O O . GLY B 1 44 ? 10.812 8.477 -18.328 1 76.56 44 GLY B O 1
ATOM 3928 N N . ILE B 1 45 ? 10.391 7.336 -20.203 1 79.38 45 ILE B N 1
ATOM 3929 C CA . ILE B 1 45 ? 9.531 6.41 -19.469 1 79.38 45 ILE B CA 1
ATOM 3930 C C . ILE B 1 45 ? 10.375 5.574 -18.5 1 79.38 45 ILE B C 1
ATOM 3932 O O . ILE B 1 45 ? 9.977 5.355 -17.359 1 79.38 45 ILE B O 1
ATOM 3936 N N . THR B 1 46 ? 11.453 5.086 -18.953 1 81.81 46 THR B N 1
ATOM 3937 C CA . THR B 1 46 ? 12.344 4.324 -18.078 1 81.81 46 THR B CA 1
ATOM 3938 C C . THR B 1 46 ? 12.875 5.203 -16.953 1 81.81 46 THR B C 1
ATOM 3940 O O . THR B 1 46 ? 13.039 4.738 -15.82 1 81.81 46 THR B O 1
ATOM 3943 N N . GLU B 1 47 ? 13.016 6.371 -17.266 1 85.44 47 GLU B N 1
ATOM 3944 C CA . GLU B 1 47 ? 13.492 7.297 -16.25 1 85.44 47 GLU B CA 1
ATOM 3945 C C . GLU B 1 47 ? 12.414 7.586 -15.211 1 85.44 47 GLU B C 1
ATOM 3947 O O . GLU B 1 47 ? 12.703 7.766 -14.023 1 85.44 47 GLU B O 1
ATOM 3952 N N . ILE B 1 48 ? 11.242 7.695 -15.695 1 83.75 48 ILE B N 1
ATOM 3953 C CA . ILE B 1 48 ? 10.125 7.863 -14.773 1 83.75 48 ILE B CA 1
ATOM 3954 C C . ILE B 1 48 ? 10.148 6.758 -13.719 1 83.75 48 ILE B C 1
ATOM 3956 O O . ILE B 1 48 ? 10.086 7.027 -12.523 1 83.75 48 ILE B O 1
ATOM 3960 N N . GLY B 1 49 ? 10.289 5.574 -14.234 1 88.31 49 GLY B N 1
ATOM 3961 C CA . GLY B 1 49 ? 10.367 4.434 -13.328 1 88.31 49 GLY B CA 1
ATOM 3962 C C . GLY B 1 49 ? 11.531 4.512 -12.367 1 88.31 49 GLY B C 1
ATOM 3963 O O . GLY B 1 49 ? 11.391 4.195 -11.188 1 88.31 49 GLY B O 1
ATOM 3964 N N . SER B 1 50 ? 12.594 4.938 -12.898 1 88.5 50 SER B N 1
ATOM 3965 C CA . SER B 1 50 ? 13.789 5.023 -12.062 1 88.5 50 SER B CA 1
ATOM 3966 C C . SER B 1 50 ? 13.617 6.059 -10.961 1 88.5 50 SER B C 1
ATOM 3968 O O . SER B 1 50 ? 14.07 5.852 -9.836 1 88.5 50 SER B O 1
ATOM 3970 N N . TYR B 1 51 ? 13 7.164 -11.273 1 87.31 51 TYR B N 1
ATOM 3971 C CA . TYR B 1 51 ? 12.773 8.188 -10.266 1 87.31 51 TYR B CA 1
ATOM 3972 C C . TYR B 1 51 ? 11.859 7.676 -9.156 1 87.31 51 TYR B C 1
ATOM 3974 O O . TYR B 1 51 ? 12.109 7.922 -7.973 1 87.31 51 TYR B O 1
ATOM 3982 N N . ILE B 1 52 ? 10.898 6.996 -9.57 1 88.06 52 ILE B N 1
ATOM 3983 C CA . ILE B 1 52 ? 9.938 6.434 -8.625 1 88.06 52 ILE B CA 1
ATOM 3984 C C . ILE B 1 52 ? 10.633 5.414 -7.73 1 88.06 52 ILE B C 1
ATOM 3986 O O . ILE B 1 52 ? 10.461 5.434 -6.508 1 88.06 52 ILE B O 1
ATOM 3990 N N . ILE B 1 53 ? 11.398 4.617 -8.305 1 89.31 53 ILE B N 1
ATOM 3991 C CA . ILE B 1 53 ? 12.055 3.539 -7.57 1 89.31 53 ILE B CA 1
ATOM 3992 C C . ILE B 1 53 ? 13.133 4.121 -6.656 1 89.31 53 ILE B C 1
ATOM 3994 O O . ILE B 1 53 ? 13.312 3.662 -5.527 1 89.31 53 ILE B O 1
ATOM 3998 N N . ASP B 1 54 ? 13.812 5.109 -7.188 1 88.31 54 ASP B N 1
ATOM 3999 C CA . ASP B 1 54 ? 14.805 5.773 -6.348 1 88.31 54 ASP B CA 1
ATOM 4000 C C . ASP B 1 54 ? 14.156 6.406 -5.121 1 88.31 54 ASP B C 1
ATOM 4002 O O . ASP B 1 54 ? 14.75 6.438 -4.043 1 88.31 54 ASP B O 1
ATOM 4006 N N . ALA B 1 55 ? 13.031 6.871 -5.344 1 85.06 55 ALA B N 1
ATOM 4007 C CA . ALA B 1 55 ? 12.281 7.477 -4.242 1 85.06 55 ALA B CA 1
ATOM 4008 C C . ALA B 1 55 ? 11.914 6.434 -3.191 1 85.06 55 ALA B C 1
ATOM 4010 O O . ALA B 1 55 ? 12.016 6.691 -1.99 1 85.06 55 ALA B O 1
ATOM 4011 N N . VAL B 1 56 ? 11.531 5.312 -3.617 1 89.06 56 VAL B N 1
ATOM 4012 C CA . VAL B 1 56 ? 11.055 4.258 -2.729 1 89.06 56 VAL B CA 1
ATOM 4013 C C . VAL B 1 56 ? 12.242 3.547 -2.088 1 89.06 56 VAL B C 1
ATOM 4015 O O . VAL B 1 56 ? 12.188 3.154 -0.92 1 89.06 56 VAL B O 1
ATOM 4018 N N . ALA B 1 57 ? 13.297 3.453 -2.83 1 90.69 57 ALA B N 1
ATOM 4019 C CA . ALA B 1 57 ? 14.453 2.67 -2.393 1 90.69 57 ALA B CA 1
ATOM 4020 C C . ALA B 1 57 ? 15.32 3.469 -1.427 1 90.69 57 ALA B C 1
ATOM 4022 O O . ALA B 1 57 ? 16.266 2.934 -0.852 1 90.69 57 ALA B O 1
ATOM 4023 N N . ASP B 1 58 ? 14.969 4.723 -1.228 1 89.44 58 ASP B N 1
ATOM 4024 C CA . ASP B 1 58 ? 15.617 5.52 -0.193 1 89.44 58 ASP B CA 1
ATOM 4025 C C . ASP B 1 58 ? 15.234 5.027 1.201 1 89.44 58 ASP B C 1
ATOM 4027 O O . ASP B 1 58 ? 14.055 4.801 1.483 1 89.44 58 ASP B O 1
ATOM 4031 N N . LYS B 1 59 ? 16.234 4.836 2.018 1 89.12 59 LYS B N 1
ATOM 4032 C CA . LYS B 1 59 ? 16 4.238 3.328 1 89.12 59 LYS B CA 1
ATOM 4033 C C . LYS B 1 59 ? 15.062 5.098 4.164 1 89.12 59 LYS B C 1
ATOM 4035 O O . LYS B 1 59 ? 14.164 4.578 4.832 1 89.12 59 LYS B O 1
ATOM 4040 N N . ASP B 1 60 ? 15.242 6.383 4.172 1 86.88 60 ASP B N 1
ATOM 4041 C CA . ASP B 1 60 ? 14.375 7.277 4.938 1 86.88 60 ASP B CA 1
ATOM 4042 C C . ASP B 1 60 ? 12.938 7.23 4.422 1 86.88 60 ASP B C 1
ATOM 4044 O O . ASP B 1 60 ? 11.992 7.227 5.211 1 86.88 60 ASP B O 1
ATOM 4048 N N . SER B 1 61 ? 12.844 7.223 3.088 1 88.81 61 SER B N 1
ATOM 4049 C CA . SER B 1 61 ? 11.516 7.105 2.482 1 88.81 61 SER B CA 1
ATOM 4050 C C . SER B 1 61 ? 10.867 5.77 2.828 1 88.81 61 SER B C 1
ATOM 4052 O O . SER B 1 61 ? 9.672 5.711 3.1 1 88.81 61 SER B O 1
ATOM 4054 N N . ALA B 1 62 ? 11.68 4.75 2.861 1 91.88 62 ALA B N 1
ATOM 4055 C CA . ALA B 1 62 ? 11.164 3.42 3.176 1 91.88 62 ALA B CA 1
ATOM 4056 C C . ALA B 1 62 ? 10.656 3.354 4.613 1 91.88 62 ALA B C 1
ATOM 4058 O O . ALA B 1 62 ? 9.617 2.742 4.883 1 91.88 62 ALA B O 1
ATOM 4059 N N . TYR B 1 63 ? 11.367 3.967 5.52 1 90.69 63 TYR B N 1
ATOM 4060 C CA . TYR B 1 63 ? 10.922 4.027 6.906 1 90.69 63 TYR B CA 1
ATOM 4061 C C . TYR B 1 63 ? 9.578 4.734 7.016 1 90.69 63 TYR B C 1
ATOM 4063 O O . TYR B 1 63 ? 8.695 4.301 7.77 1 90.69 63 TYR B O 1
ATOM 4071 N N . THR B 1 64 ? 9.477 5.797 6.297 1 88.62 64 THR B N 1
ATOM 4072 C CA . THR B 1 64 ? 8.242 6.57 6.32 1 88.62 64 THR B CA 1
ATOM 4073 C C . THR B 1 64 ? 7.074 5.734 5.797 1 88.62 64 THR B C 1
ATOM 4075 O O . THR B 1 64 ? 6 5.715 6.395 1 88.62 64 THR B O 1
ATOM 4078 N N . LEU B 1 65 ? 7.328 5.074 4.672 1 91.56 65 LEU B N 1
ATOM 4079 C CA . LEU B 1 65 ? 6.281 4.242 4.094 1 91.56 65 LEU B CA 1
ATOM 4080 C C . LEU B 1 65 ? 5.895 3.117 5.047 1 91.56 65 LEU B C 1
ATOM 4082 O O . LEU B 1 65 ? 4.707 2.842 5.238 1 91.56 65 LEU B O 1
ATOM 4086 N N . GLY B 1 66 ? 6.891 2.439 5.621 1 92.5 66 GLY B N 1
ATOM 4087 C CA . GLY B 1 66 ? 6.617 1.406 6.605 1 92.5 66 GLY B CA 1
ATOM 4088 C C . GLY B 1 66 ? 5.812 1.908 7.789 1 92.5 66 GLY B C 1
ATOM 4089 O O . GLY B 1 66 ? 4.887 1.237 8.242 1 92.5 66 GLY B O 1
ATOM 4090 N N . PHE B 1 67 ? 6.168 3.025 8.25 1 91.25 67 PHE B N 1
ATOM 4091 C CA . PHE B 1 67 ? 5.461 3.631 9.375 1 91.25 67 PHE B CA 1
ATOM 4092 C C . PHE B 1 67 ? 4.004 3.893 9.023 1 91.25 67 PHE B C 1
ATOM 4094 O O . PHE B 1 67 ? 3.102 3.553 9.789 1 91.25 67 PHE B O 1
ATOM 4101 N N . LEU B 1 68 ? 3.764 4.52 7.859 1 89.06 68 LEU B N 1
ATOM 4102 C CA . LEU B 1 68 ? 2.412 4.895 7.461 1 89.06 68 LEU B CA 1
ATOM 4103 C C . LEU B 1 68 ? 1.525 3.662 7.324 1 89.06 68 LEU B C 1
ATOM 4105 O O . LEU B 1 68 ? 0.384 3.658 7.789 1 89.06 68 LEU B O 1
ATOM 4109 N N . ILE B 1 69 ? 2.057 2.689 6.727 1 92.75 69 ILE B N 1
ATOM 4110 C CA . ILE B 1 69 ? 1.29 1.468 6.504 1 92.75 69 ILE B CA 1
ATOM 4111 C C . ILE B 1 69 ? 0.993 0.796 7.844 1 92.75 69 ILE B C 1
ATOM 4113 O O . ILE B 1 69 ? -0.141 0.388 8.102 1 92.75 69 ILE B O 1
ATOM 4117 N N . SER B 1 70 ? 1.979 0.692 8.703 1 93.56 70 SER B N 1
ATOM 4118 C CA . SER B 1 70 ? 1.79 0.086 10.016 1 93.56 70 SER B CA 1
ATOM 4119 C C . SER B 1 70 ? 0.831 0.907 10.867 1 93.56 70 SER B C 1
ATOM 4121 O O . SER B 1 70 ? 0.03 0.349 11.625 1 93.56 70 SER B O 1
ATOM 4123 N N . PHE B 1 71 ? 0.984 2.17 10.719 1 90.75 71 PHE B N 1
ATOM 4124 C CA . PHE B 1 71 ? 0.102 3.053 11.477 1 90.75 71 PHE B CA 1
ATOM 4125 C C . PHE B 1 71 ? -1.342 2.898 11.008 1 90.75 71 PHE B C 1
ATOM 4127 O O . PHE B 1 71 ? -2.266 2.9 11.828 1 90.75 71 PHE B O 1
ATOM 4134 N N . GLY B 1 72 ? -1.507 2.885 9.742 1 90.5 72 GLY B N 1
ATOM 4135 C CA . GLY B 1 72 ? -2.838 2.623 9.219 1 90.5 72 GLY B CA 1
ATOM 4136 C C . GLY B 1 72 ? -3.436 1.326 9.727 1 90.5 72 GLY B C 1
ATOM 4137 O O . GLY B 1 72 ? -4.621 1.271 10.062 1 90.5 72 GLY B O 1
ATOM 4138 N N . ALA B 1 73 ? -2.633 0.311 9.773 1 93.88 73 ALA B N 1
ATOM 4139 C CA . ALA B 1 73 ? -3.061 -0.972 10.328 1 93.88 73 ALA B CA 1
ATOM 4140 C C . ALA B 1 73 ? -3.484 -0.83 11.781 1 93.88 73 ALA B C 1
ATOM 4142 O O . ALA B 1 73 ? -4.52 -1.362 12.195 1 93.88 73 ALA B O 1
ATOM 4143 N N . LEU B 1 74 ? -2.689 -0.13 12.547 1 92.56 74 LEU B N 1
ATOM 4144 C CA . LEU B 1 74 ? -2.977 0.069 13.961 1 92.56 74 LEU B CA 1
ATOM 4145 C C . LEU B 1 74 ? -4.281 0.836 14.148 1 92.56 74 LEU B C 1
ATOM 4147 O O . LEU B 1 74 ? -5.113 0.464 14.977 1 92.56 74 LEU B O 1
ATOM 4151 N N . ALA B 1 75 ? -4.461 1.859 13.414 1 88.12 75 ALA B N 1
ATOM 4152 C CA . ALA B 1 75 ? -5.664 2.684 13.516 1 88.12 75 ALA B CA 1
ATOM 4153 C C . ALA B 1 75 ? -6.918 1.863 13.234 1 88.12 75 ALA B C 1
ATOM 4155 O O . ALA B 1 75 ? -7.93 2.008 13.922 1 88.12 75 ALA B O 1
ATOM 4156 N N . ASP B 1 76 ? -6.852 1.031 12.234 1 89.19 76 ASP B N 1
ATOM 4157 C CA . ASP B 1 76 ? -8.008 0.214 11.875 1 89.19 76 ASP B CA 1
ATOM 4158 C C . ASP B 1 76 ? -8.289 -0.836 12.945 1 89.19 76 ASP B C 1
ATOM 4160 O O . ASP B 1 76 ? -9.445 -1.178 13.195 1 89.19 76 ASP B O 1
ATOM 4164 N N . LEU B 1 77 ? -7.266 -1.387 13.555 1 91.19 77 LEU B N 1
ATOM 4165 C CA . LEU B 1 77 ? -7.438 -2.344 14.641 1 91.19 77 LEU B CA 1
ATOM 4166 C C . LEU B 1 77 ? -8.164 -1.701 15.82 1 91.19 77 LEU B C 1
ATOM 4168 O O . LEU B 1 77 ? -9.047 -2.314 16.422 1 91.19 77 LEU B O 1
ATOM 4172 N N . ILE B 1 78 ? -7.758 -0.548 16.156 1 87.88 78 ILE B N 1
ATOM 4173 C CA . ILE B 1 78 ? -8.359 0.163 17.281 1 87.88 78 ILE B CA 1
ATOM 4174 C C . ILE B 1 78 ? -9.836 0.43 17 1 87.88 78 ILE B C 1
ATOM 4176 O O . ILE B 1 78 ? -10.68 0.249 17.875 1 87.88 78 ILE B O 1
ATOM 4180 N N . GLU B 1 79 ? -10.094 0.837 15.797 1 83.31 79 GLU B N 1
ATOM 4181 C CA . GLU B 1 79 ? -11.469 1.097 15.398 1 83.31 79 GLU B CA 1
ATOM 4182 C C . GLU B 1 79 ? -12.305 -0.179 15.445 1 83.31 79 GLU B C 1
ATOM 4184 O O . GLU B 1 79 ? -13.445 -0.165 15.922 1 83.31 79 GLU B O 1
ATOM 4189 N N . MET B 1 80 ? -11.797 -1.248 14.977 1 85.5 80 MET B N 1
ATOM 4190 C CA . MET B 1 80 ? -12.492 -2.527 14.922 1 85.5 80 MET B CA 1
ATOM 4191 C C . MET B 1 80 ? -12.797 -3.049 16.328 1 85.5 80 MET B C 1
ATOM 4193 O O . MET B 1 80 ? -13.859 -3.619 16.562 1 85.5 80 MET B O 1
ATOM 4197 N N . ALA B 1 81 ? -11.891 -2.814 17.266 1 88.06 81 ALA B N 1
ATOM 4198 C CA . ALA B 1 81 ? -11.984 -3.395 18.594 1 88.06 81 ALA B CA 1
ATOM 4199 C C . ALA B 1 81 ? -12.977 -2.619 19.453 1 88.06 81 ALA B C 1
ATOM 4201 O O . ALA B 1 81 ? -13.25 -3.006 20.594 1 88.06 81 ALA B O 1
ATOM 4202 N N . GLY B 1 82 ? -13.609 -1.574 18.938 1 78.19 82 GLY B N 1
ATOM 4203 C CA . GLY B 1 82 ? -14.656 -0.85 19.641 1 78.19 82 GLY B CA 1
ATOM 4204 C C . GLY B 1 82 ? -14.117 0.22 20.562 1 78.19 82 GLY B C 1
ATOM 4205 O O . GLY B 1 82 ? -14.82 0.658 21.484 1 78.19 82 GLY B O 1
ATOM 4206 N N . GLY B 1 83 ? -13.008 0.55 20.422 1 73.88 83 GLY B N 1
ATOM 4207 C CA . GLY B 1 83 ? -12.422 1.562 21.297 1 73.88 83 GLY B CA 1
ATOM 4208 C C . GLY B 1 83 ? -13.156 2.889 21.234 1 73.88 83 GLY B C 1
ATOM 4209 O O . GLY B 1 83 ? -13.305 3.564 22.266 1 73.88 83 GLY B O 1
ATOM 4210 N N . ILE B 1 84 ? -13.781 3.182 20.188 1 73.81 84 ILE B N 1
ATOM 4211 C CA . ILE B 1 84 ? -14.461 4.457 19.984 1 73.81 84 ILE B CA 1
ATOM 4212 C C . ILE B 1 84 ? -15.828 4.434 20.672 1 73.81 84 ILE B C 1
ATOM 4214 O O . ILE B 1 84 ? -16.172 5.34 21.438 1 73.81 84 ILE B O 1
ATOM 4218 N N . ALA B 1 85 ? -16.594 3.365 20.422 1 72.94 85 ALA B N 1
ATOM 4219 C CA . ALA B 1 85 ? -17.938 3.238 20.969 1 72.94 85 ALA B CA 1
ATOM 4220 C C . ALA B 1 85 ? -17.906 3.195 22.5 1 72.94 85 ALA B C 1
ATOM 4222 O O . ALA B 1 85 ? -18.781 3.762 23.156 1 72.94 85 ALA B O 1
ATOM 4223 N N . GLY B 1 86 ? -16.984 2.514 23.047 1 69.94 86 GLY B N 1
ATOM 4224 C CA . GLY B 1 86 ? -16.859 2.432 24.5 1 69.94 86 GLY B CA 1
ATOM 4225 C C . GLY B 1 86 ? -16.672 3.783 25.156 1 69.94 86 GLY B C 1
ATOM 4226 O O . GLY B 1 86 ? -17.219 4.043 26.234 1 69.94 86 GLY B O 1
ATOM 4227 N N . PHE B 1 87 ? -16.031 4.609 24.453 1 70.31 87 PHE B N 1
ATOM 4228 C CA . PHE B 1 87 ? -15.758 5.934 25 1 70.31 87 PHE B CA 1
ATOM 4229 C C . PHE B 1 87 ? -16.969 6.848 24.859 1 70.31 87 PHE B C 1
ATOM 4231 O O . PHE B 1 87 ? -17.234 7.68 25.719 1 70.31 87 PHE B O 1
ATOM 4238 N N . SER B 1 88 ? -17.734 6.656 23.828 1 69.44 88 SER B N 1
ATOM 4239 C CA . SER B 1 88 ? -18.906 7.473 23.547 1 69.44 88 SER B CA 1
ATOM 4240 C C . SER B 1 88 ? -19.953 7.352 24.656 1 69.44 88 SER B C 1
ATOM 4242 O O . SER B 1 88 ? -20.516 8.359 25.094 1 69.44 88 SER B O 1
ATOM 4244 N N . ASN B 1 89 ? -20.219 6.191 25.094 1 71.69 89 ASN B N 1
ATOM 4245 C CA . ASN B 1 89 ? -21.25 5.941 26.094 1 71.69 89 ASN B CA 1
ATOM 4246 C C . ASN B 1 89 ? -20.906 6.578 27.438 1 71.69 89 ASN B C 1
ATOM 4248 O O . ASN B 1 89 ? -21.797 7.023 28.172 1 71.69 89 ASN B O 1
ATOM 4252 N N . ARG B 1 90 ? -19.688 6.734 27.719 1 73.31 90 ARG B N 1
ATOM 4253 C CA . ARG B 1 90 ? -19.25 7.27 29 1 73.31 90 ARG B CA 1
ATOM 4254 C C . ARG B 1 90 ? -19.297 8.797 29 1 73.31 90 ARG B C 1
ATOM 4256 O O . ARG B 1 90 ? -19.625 9.406 30.016 1 73.31 90 ARG B O 1
ATOM 4263 N N . VAL B 1 91 ? -19.078 9.422 27.859 1 76.38 91 VAL B N 1
ATOM 4264 C CA . VAL B 1 91 ? -18.922 10.875 27.781 1 76.38 91 VAL B CA 1
ATOM 4265 C C . VAL B 1 91 ? -20.297 11.523 27.625 1 76.38 91 VAL B C 1
ATOM 4267 O O . VAL B 1 91 ? -20.531 12.633 28.125 1 76.38 91 VAL B O 1
ATOM 4270 N N . SER B 1 92 ? -21.219 10.844 27.016 1 77.5 92 SER B N 1
ATOM 4271 C CA . SER B 1 92 ? -22.531 11.398 26.703 1 77.5 92 SER B CA 1
ATOM 4272 C C . SER B 1 92 ? -23.312 11.766 27.953 1 77.5 92 SER B C 1
ATOM 4274 O O . SER B 1 92 ? -24.141 12.68 27.938 1 77.5 92 SER B O 1
ATOM 4276 N N . LYS B 1 93 ? -22.953 11.102 29 1 78.81 93 LYS B N 1
ATOM 4277 C CA . LYS B 1 93 ? -23.719 11.297 30.234 1 78.81 93 LYS B CA 1
ATOM 4278 C C . LYS B 1 93 ? -23.359 12.641 30.875 1 78.81 93 LYS B C 1
ATOM 4280 O O . LYS B 1 93 ? -24.156 13.18 31.656 1 78.81 93 LYS B O 1
ATOM 4285 N N . TRP B 1 94 ? -22.312 13.227 30.438 1 83.62 94 TRP B N 1
ATOM 4286 C CA . TRP B 1 94 ? -21.812 14.398 31.141 1 83.62 94 TRP B CA 1
ATOM 4287 C C . TRP B 1 94 ? -22.094 15.672 30.344 1 83.62 94 TRP B C 1
ATOM 4289 O O . TRP B 1 94 ? -21.891 16.781 30.828 1 83.62 94 TRP B O 1
ATOM 4299 N N . ILE B 1 95 ? -22.625 15.57 29.188 1 88.81 95 ILE B N 1
ATOM 4300 C CA . ILE B 1 95 ? -22.734 16.734 28.297 1 88.81 95 ILE B CA 1
ATOM 4301 C C . ILE B 1 95 ? -24.188 17.188 28.219 1 88.81 95 ILE B C 1
ATOM 4303 O O . ILE B 1 95 ? -25.062 16.406 27.875 1 88.81 95 ILE B O 1
ATOM 4307 N N . LYS B 1 96 ? -24.344 18.469 28.547 1 89.25 96 LYS B N 1
ATOM 4308 C CA . LYS B 1 96 ? -25.719 18.953 28.609 1 89.25 96 LYS B CA 1
ATOM 4309 C C . LYS B 1 96 ? -25.938 20.172 27.719 1 89.25 96 LYS B C 1
ATOM 4311 O O . LYS B 1 96 ? -27.047 20.703 27.625 1 89.25 96 LYS B O 1
ATOM 4316 N N . SER B 1 97 ? -24.906 20.656 27.141 1 92.25 97 SER B N 1
ATOM 4317 C CA . SER B 1 97 ? -25.047 21.859 26.312 1 92.25 97 SER B CA 1
ATOM 4318 C C . SER B 1 97 ? -24.172 21.781 25.062 1 92.25 97 SER B C 1
ATOM 4320 O O . SER B 1 97 ? -23.297 20.906 24.969 1 92.25 97 SER B O 1
ATOM 4322 N N . GLU B 1 98 ? -24.453 22.734 24.156 1 93.38 98 GLU B N 1
ATOM 4323 C CA . GLU B 1 98 ? -23.641 22.828 22.953 1 93.38 98 GLU B CA 1
ATOM 4324 C C . GLU B 1 98 ? -22.172 23.125 23.281 1 93.38 98 GLU B C 1
ATOM 4326 O O . GLU B 1 98 ? -21.266 22.5 22.719 1 93.38 98 GLU B O 1
ATOM 4331 N N . LYS B 1 99 ? -22.047 24.078 24.188 1 93.25 99 LYS B N 1
ATOM 4332 C CA . LYS B 1 99 ? -20.688 24.422 24.625 1 93.25 99 LYS B CA 1
ATOM 4333 C C . LYS B 1 99 ? -19.984 23.203 25.25 1 93.25 99 LYS B C 1
ATOM 4335 O O . LYS B 1 99 ? -18.781 23.047 25.078 1 93.25 99 LYS B O 1
ATOM 4340 N N . GLY B 1 100 ? -20.719 22.453 25.891 1 92.88 100 GLY B N 1
ATOM 4341 C CA . GLY B 1 100 ? -20.172 21.219 26.453 1 92.88 100 GLY B CA 1
ATOM 4342 C C . GLY B 1 100 ? -19.703 20.25 25.406 1 92.88 100 GLY B C 1
ATOM 4343 O O . GLY B 1 100 ? -18.641 19.625 25.547 1 92.88 100 GLY B O 1
ATOM 4344 N N . VAL B 1 101 ? -20.484 20.078 24.359 1 93.44 101 VAL B N 1
ATOM 4345 C CA . VAL B 1 101 ? -20.125 19.188 23.266 1 93.44 101 VAL B CA 1
ATOM 4346 C C . VAL B 1 101 ? -18.828 19.641 22.625 1 93.44 101 VAL B C 1
ATOM 4348 O O . VAL B 1 101 ? -17.922 18.844 22.406 1 93.44 101 VAL B O 1
ATOM 4351 N N . LEU B 1 102 ? -18.766 20.953 22.344 1 94.88 102 LEU B N 1
ATOM 4352 C CA . LEU B 1 102 ? -17.594 21.516 21.703 1 94.88 102 LEU B CA 1
ATOM 4353 C C . LEU B 1 102 ? -16.375 21.406 22.609 1 94.88 102 LEU B C 1
ATOM 4355 O O . LEU B 1 102 ? -15.266 21.109 22.156 1 94.88 102 LEU B O 1
ATOM 4359 N N . GLY B 1 103 ? -16.547 21.609 23.859 1 92.81 103 GLY B N 1
ATOM 4360 C CA . GLY B 1 103 ? -15.477 21.469 24.828 1 92.81 103 GLY B CA 1
ATOM 4361 C C . GLY B 1 103 ? -14.93 20.047 24.891 1 92.81 103 GLY B C 1
ATOM 4362 O O . GLY B 1 103 ? -13.719 19.859 24.984 1 92.81 103 GLY B O 1
ATOM 4363 N N . TRP B 1 104 ? -15.781 19.141 24.844 1 91 104 TRP B N 1
ATOM 4364 C CA . TRP B 1 104 ? -15.359 17.75 24.891 1 91 104 TRP B CA 1
ATOM 4365 C C . TRP B 1 104 ? -14.617 17.359 23.625 1 91 104 TRP B C 1
ATOM 4367 O O . TRP B 1 104 ? -13.734 16.5 23.656 1 91 104 TRP B O 1
ATOM 4377 N N . ALA B 1 105 ? -15.008 17.969 22.531 1 92.5 105 ALA B N 1
ATOM 4378 C CA . ALA B 1 105 ? -14.25 17.734 21.297 1 92.5 105 ALA B CA 1
ATOM 4379 C C . ALA B 1 105 ? -12.781 18.109 21.484 1 92.5 105 ALA B C 1
ATOM 4381 O O . ALA B 1 105 ? -11.891 17.391 21.031 1 92.5 105 ALA B O 1
ATOM 4382 N N . TRP B 1 106 ? -12.578 19.188 22.188 1 92.75 106 TRP B N 1
ATOM 4383 C CA . TRP B 1 106 ? -11.219 19.609 22.5 1 92.75 106 TRP B CA 1
ATOM 4384 C C . TRP B 1 106 ? -10.555 18.641 23.469 1 92.75 106 TRP B C 1
ATOM 4386 O O . TRP B 1 106 ? -9.398 18.25 23.266 1 92.75 106 TRP B O 1
ATOM 4396 N N . PHE B 1 107 ? -11.227 18.234 24.391 1 89.75 107 PHE B N 1
ATOM 4397 C CA . PHE B 1 107 ? -10.68 17.375 25.438 1 89.75 107 PHE B CA 1
ATOM 4398 C C . PHE B 1 107 ? -10.32 16 24.875 1 89.75 107 PHE B C 1
ATOM 4400 O O . PHE B 1 107 ? -9.273 15.445 25.219 1 89.75 107 PHE B O 1
ATOM 4407 N N . LEU B 1 108 ? -11.141 15.484 24.062 1 88 108 LEU B N 1
ATOM 4408 C CA . LEU B 1 108 ? -10.945 14.148 23.516 1 88 108 LEU B CA 1
ATOM 4409 C C . LEU B 1 108 ? -9.758 14.117 22.562 1 88 108 LEU B C 1
ATOM 4411 O O . LEU B 1 108 ? -9.234 13.047 22.25 1 88 108 LEU B O 1
ATOM 4415 N N . SER B 1 109 ? -9.367 15.273 22.062 1 89.44 109 SER B N 1
ATOM 4416 C CA . SER B 1 109 ? -8.203 15.352 21.188 1 89.44 109 SER B CA 1
ATOM 4417 C C . SER B 1 109 ? -6.949 14.852 21.891 1 89.44 109 SER B C 1
ATOM 4419 O O . SER B 1 109 ? -6.016 14.367 21.25 1 89.44 109 SER B O 1
ATOM 4421 N N . ILE B 1 110 ? -6.961 14.859 23.172 1 84.25 110 ILE B N 1
ATOM 4422 C CA . ILE B 1 110 ? -5.82 14.414 23.969 1 84.25 110 ILE B CA 1
ATOM 4423 C C . ILE B 1 110 ? -5.602 12.914 23.75 1 84.25 110 ILE B C 1
ATOM 4425 O O . ILE B 1 110 ? -4.461 12.445 23.75 1 84.25 110 ILE B O 1
ATOM 4429 N N . PHE B 1 111 ? -6.645 12.289 23.422 1 81.5 111 PHE B N 1
ATOM 4430 C CA . PHE B 1 111 ? -6.559 10.836 23.328 1 81.5 111 PHE B CA 1
ATOM 4431 C C . PHE B 1 111 ? -6.602 10.375 21.875 1 81.5 111 PHE B C 1
ATOM 4433 O O . PHE B 1 111 ? -6.348 9.203 21.578 1 81.5 111 PHE B O 1
ATOM 4440 N N . THR B 1 112 ? -6.875 11.32 21.031 1 86.25 112 THR B N 1
ATOM 4441 C CA . THR B 1 112 ? -7.094 10.891 19.656 1 86.25 112 THR B CA 1
ATOM 4442 C C . THR B 1 112 ? -6.195 11.664 18.703 1 86.25 112 THR B C 1
ATOM 4444 O O . THR B 1 112 ? -6.422 11.656 17.484 1 86.25 112 THR B O 1
ATOM 4447 N N . PHE B 1 113 ? -5.191 12.297 19.219 1 86.38 113 PHE B N 1
ATOM 4448 C CA . PHE B 1 113 ? -4.406 13.234 18.422 1 86.38 113 PHE B CA 1
ATOM 4449 C C . PHE B 1 113 ? -3.461 12.492 17.484 1 86.38 113 PHE B C 1
ATOM 4451 O O . PHE B 1 113 ? -2.832 13.102 16.625 1 86.38 113 PHE B O 1
ATOM 4458 N N . PHE B 1 114 ? -3.334 11.219 17.625 1 83.5 114 PHE B N 1
ATOM 4459 C CA . PHE B 1 114 ? -2.277 10.5 16.922 1 83.5 114 PHE B CA 1
ATOM 4460 C C . PHE B 1 114 ? -2.594 10.398 15.43 1 83.5 114 PHE B C 1
ATOM 4462 O O . PHE B 1 114 ? -1.699 10.164 14.609 1 83.5 114 PHE B O 1
ATOM 4469 N N . ASP B 1 115 ? -3.879 10.555 15.141 1 85.12 115 ASP B N 1
ATOM 4470 C CA . ASP B 1 115 ? -4.309 10.484 13.75 1 85.12 115 ASP B CA 1
ATOM 4471 C C . ASP B 1 115 ? -5.516 11.391 13.508 1 85.12 115 ASP B C 1
ATOM 4473 O O . ASP B 1 115 ? -6.5 11.336 14.25 1 85.12 115 ASP B O 1
ATOM 4477 N N . SER B 1 116 ? -5.43 12.164 12.438 1 88.38 116 SER B N 1
ATOM 4478 C CA . SER B 1 116 ? -6.48 13.148 12.195 1 88.38 116 SER B CA 1
ATOM 4479 C C . SER B 1 116 ? -7.793 12.477 11.812 1 88.38 116 SER B C 1
ATOM 4481 O O . SER B 1 116 ? -8.859 12.859 12.289 1 88.38 116 SER B O 1
ATOM 4483 N N . SER B 1 117 ? -7.754 11.547 10.898 1 83.12 117 SER B N 1
ATOM 4484 C CA . SER B 1 117 ? -8.977 10.859 10.477 1 83.12 117 SER B CA 1
ATOM 4485 C C . SER B 1 117 ? -9.602 10.094 11.641 1 83.12 117 SER B C 1
ATOM 4487 O O . SER B 1 117 ? -10.828 10.094 11.797 1 83.12 117 SER B O 1
ATOM 4489 N N . PHE B 1 118 ? -8.781 9.492 12.328 1 82.38 118 PHE B N 1
ATOM 4490 C CA . PHE B 1 118 ? -9.273 8.773 13.492 1 82.38 118 PHE B CA 1
ATOM 4491 C C . PHE B 1 118 ? -9.93 9.727 14.484 1 82.38 118 PHE B C 1
ATOM 4493 O O . PHE B 1 118 ? -11 9.438 15.023 1 82.38 118 PHE B O 1
ATOM 4500 N N . HIS B 1 119 ? -9.266 10.805 14.711 1 89.31 119 HIS B N 1
ATOM 4501 C CA . HIS B 1 119 ? -9.812 11.805 15.617 1 89.31 119 HIS B CA 1
ATOM 4502 C C . HIS B 1 119 ? -11.195 12.266 15.164 1 89.31 119 HIS B C 1
ATOM 4504 O O . HIS B 1 119 ? -12.133 12.297 15.961 1 89.31 119 HIS B O 1
ATOM 4510 N N . THR B 1 120 ? -11.305 12.555 13.945 1 89.56 120 THR B N 1
ATOM 4511 C CA . THR B 1 120 ? -12.555 13.07 13.398 1 89.56 120 THR B CA 1
ATOM 4512 C C . THR B 1 120 ? -13.664 12.031 13.516 1 89.56 120 THR B C 1
ATOM 4514 O O . THR B 1 120 ? -14.781 12.352 13.93 1 89.56 120 THR B O 1
ATOM 4517 N N . ILE B 1 121 ? -13.367 10.836 13.211 1 83.38 121 ILE B N 1
ATOM 4518 C CA . ILE B 1 121 ? -14.367 9.773 13.258 1 83.38 121 ILE B CA 1
ATOM 4519 C C . ILE B 1 121 ? -14.734 9.461 14.711 1 83.38 121 ILE B C 1
ATOM 4521 O O . ILE B 1 121 ? -15.914 9.375 15.055 1 83.38 121 ILE B O 1
ATOM 4525 N N . ALA B 1 122 ? -13.719 9.312 15.5 1 84.94 122 ALA B N 1
ATOM 4526 C CA . ALA B 1 122 ? -13.938 8.938 16.891 1 84.94 122 ALA B CA 1
ATOM 4527 C C . ALA B 1 122 ? -14.742 10.008 17.625 1 84.94 122 ALA B C 1
ATOM 4529 O O . ALA B 1 122 ? -15.773 9.711 18.234 1 84.94 122 ALA B O 1
ATOM 4530 N N . VAL B 1 123 ? -14.289 11.203 17.531 1 89.94 123 VAL B N 1
ATOM 4531 C CA . VAL B 1 123 ? -14.938 12.297 18.25 1 89.94 123 VAL B CA 1
ATOM 4532 C C . VAL B 1 123 ? -16.312 12.57 17.625 1 89.94 123 VAL B C 1
ATOM 4534 O O . VAL B 1 123 ? -17.281 12.828 18.344 1 89.94 123 VAL B O 1
ATOM 4537 N N . GLY B 1 124 ? -16.406 12.5 16.328 1 89.81 124 GLY B N 1
ATOM 4538 C CA . GLY B 1 124 ? -17.672 12.672 15.656 1 89.81 124 GLY B CA 1
ATOM 4539 C C . GLY B 1 124 ? -18.703 11.633 16.062 1 89.81 124 GLY B C 1
ATOM 4540 O O . GLY B 1 124 ? -19.859 11.969 16.328 1 89.81 124 GLY B O 1
ATOM 4541 N N . THR B 1 125 ? -18.312 10.461 16.125 1 83.25 125 THR B N 1
ATOM 4542 C CA . THR B 1 125 ? -19.203 9.367 16.484 1 83.25 125 THR B CA 1
ATOM 4543 C C . THR B 1 125 ? -19.672 9.508 17.938 1 83.25 125 THR B C 1
ATOM 4545 O O . THR B 1 125 ? -20.812 9.203 18.266 1 83.25 125 THR B O 1
ATOM 4548 N N . MET B 1 126 ? -18.797 9.969 18.719 1 85.5 126 MET B N 1
ATOM 4549 C CA . MET B 1 126 ? -19.094 10.078 20.141 1 85.5 126 MET B CA 1
ATOM 4550 C C . MET B 1 126 ? -19.984 11.273 20.422 1 85.5 126 MET B C 1
ATOM 4552 O O . MET B 1 126 ? -20.859 11.203 21.297 1 85.5 126 MET B O 1
ATOM 4556 N N . LEU B 1 127 ? -19.844 12.281 19.688 1 91.69 127 LEU B N 1
ATOM 4557 C CA . LEU B 1 127 ? -20.438 13.539 20.125 1 91.69 127 LEU B CA 1
ATOM 4558 C C . LEU B 1 127 ? -21.594 13.945 19.234 1 91.69 127 LEU B C 1
ATOM 4560 O O . LEU B 1 127 ? -22.422 14.766 19.625 1 91.69 127 LEU B O 1
ATOM 4564 N N . SER B 1 128 ? -21.703 13.391 18.078 1 90.88 128 SER B N 1
ATOM 4565 C CA . SER B 1 128 ? -22.766 13.773 17.156 1 90.88 128 SER B CA 1
ATOM 4566 C C . SER B 1 128 ? -24.141 13.477 17.75 1 90.88 128 SER B C 1
ATOM 4568 O O . SER B 1 128 ? -25.031 14.32 17.719 1 90.88 128 SER B O 1
ATOM 4570 N N . PRO B 1 129 ? -24.328 12.266 18.297 1 86.38 129 PRO B N 1
ATOM 4571 C CA . PRO B 1 129 ? -25.641 12 18.906 1 86.38 129 PRO B CA 1
ATOM 4572 C C . PRO B 1 129 ? -25.938 12.93 20.078 1 86.38 129 PRO B C 1
ATOM 4574 O O . PRO B 1 129 ? -27.078 13.312 20.297 1 86.38 129 PRO B O 1
ATOM 4577 N N . VAL B 1 130 ? -24.984 13.312 20.797 1 89.81 130 VAL B N 1
ATOM 4578 C CA . VAL B 1 130 ? -25.141 14.211 21.938 1 89.81 130 VAL B CA 1
ATOM 4579 C C . VAL B 1 130 ? -25.484 15.609 21.438 1 89.81 130 VAL B C 1
ATOM 4581 O O . VAL B 1 130 ? -26.328 16.297 22.031 1 89.81 130 VAL B O 1
ATOM 4584 N N . LEU B 1 131 ? -24.844 16 20.422 1 93.94 131 LEU B N 1
ATOM 4585 C CA . LEU B 1 131 ? -25.125 17.297 19.812 1 93.94 131 LEU B CA 1
ATOM 4586 C C . LEU B 1 131 ? -26.578 17.391 19.375 1 93.94 131 LEU B C 1
ATOM 4588 O O . LEU B 1 131 ? -27.219 18.438 19.547 1 93.94 131 LEU B O 1
ATOM 4592 N N . GLN B 1 132 ? -27.047 16.328 18.859 1 90.5 132 GLN B N 1
ATOM 4593 C CA . GLN B 1 132 ? -28.453 16.297 18.438 1 90.5 132 GLN B CA 1
ATOM 4594 C C . GLN B 1 132 ? -29.391 16.391 19.625 1 90.5 132 GLN B C 1
ATOM 4596 O O . GLN B 1 132 ? -30.422 17.062 19.562 1 90.5 132 GLN B O 1
ATOM 4601 N N . LYS B 1 133 ? -29.062 15.742 20.609 1 88.75 133 LYS B N 1
ATOM 4602 C CA . LYS B 1 133 ? -29.875 15.75 21.828 1 88.75 133 LYS B CA 1
ATOM 4603 C C . LYS B 1 133 ? -29.969 17.156 22.422 1 88.75 133 LYS B C 1
ATOM 4605 O O . LYS B 1 133 ? -31.016 17.547 22.938 1 88.75 133 LYS B O 1
ATOM 4610 N N . VAL B 1 134 ? -28.922 17.859 22.375 1 92.06 134 VAL B N 1
ATOM 4611 C CA . VAL B 1 134 ? -28.906 19.188 22.984 1 92.06 134 VAL B CA 1
ATOM 4612 C C . VAL B 1 134 ? -29.281 20.234 21.938 1 92.06 134 VAL B C 1
ATOM 4614 O O . VAL B 1 134 ? -29.234 21.438 22.219 1 92.06 134 VAL B O 1
ATOM 4617 N N . LYS B 1 135 ? -29.531 19.828 20.719 1 92.38 135 LYS B N 1
ATOM 4618 C CA . LYS B 1 135 ? -29.938 20.672 19.609 1 92.38 135 LYS B CA 1
ATOM 4619 C C . LYS B 1 135 ? -28.891 21.734 19.312 1 92.38 135 LYS B C 1
ATOM 4621 O O . LYS B 1 135 ? -29.203 22.922 19.203 1 92.38 135 LYS B O 1
ATOM 4626 N N . GLY B 1 136 ? -27.766 21.312 19.281 1 92.81 136 GLY B N 1
ATOM 4627 C CA . GLY B 1 136 ? -26.656 22.203 18.953 1 92.81 136 GLY B CA 1
ATOM 4628 C C . GLY B 1 136 ? -26.453 22.391 17.469 1 92.81 136 GLY B C 1
ATOM 4629 O O . GLY B 1 136 ? -27.062 21.688 16.656 1 92.81 136 GLY B O 1
ATOM 4630 N N . SER B 1 137 ? -25.562 23.312 17.141 1 93.62 137 SER B N 1
ATOM 4631 C CA . SER B 1 137 ? -25.266 23.609 15.742 1 93.62 137 SER B CA 1
ATOM 4632 C C . SER B 1 137 ? -24.344 22.562 15.141 1 93.62 137 SER B C 1
ATOM 4634 O O . SER B 1 137 ? -23.219 22.375 15.625 1 93.62 137 SER B O 1
ATOM 4636 N N . LYS B 1 138 ? -24.719 21.953 14.078 1 94.31 138 LYS B N 1
ATOM 4637 C CA . LYS B 1 138 ? -23.922 20.953 13.375 1 94.31 138 LYS B CA 1
ATOM 4638 C C . LYS B 1 138 ? -22.734 21.578 12.672 1 94.31 138 LYS B C 1
ATOM 4640 O O . LYS B 1 138 ? -21.641 20.984 12.633 1 94.31 138 LYS B O 1
ATOM 4645 N N . GLU B 1 139 ? -22.922 22.75 12.188 1 92.31 139 GLU B N 1
ATOM 4646 C CA . GLU B 1 139 ? -21.859 23.453 11.469 1 92.31 139 GLU B CA 1
ATOM 4647 C C . GLU B 1 139 ? -20.734 23.875 12.406 1 92.31 139 GLU B C 1
ATOM 4649 O O . GLU B 1 139 ? -19.562 23.781 12.055 1 92.31 139 GLU B O 1
ATOM 4654 N N . LYS B 1 140 ? -21.156 24.312 13.57 1 93.44 140 LYS B N 1
ATOM 4655 C CA . LYS B 1 140 ? -20.156 24.672 14.578 1 93.44 140 LYS B CA 1
ATOM 4656 C C . LYS B 1 140 ? -19.328 23.453 14.992 1 93.44 140 LYS B C 1
ATOM 4658 O O . LYS B 1 140 ? -18.109 23.547 15.156 1 93.44 140 LYS B O 1
ATOM 4663 N N . PHE B 1 141 ? -20 22.422 15.133 1 95.38 141 PHE B N 1
ATOM 4664 C CA . PHE B 1 141 ? -19.344 21.188 15.531 1 95.38 141 PHE B CA 1
ATOM 4665 C C . PHE B 1 141 ? -18.406 20.703 14.43 1 95.38 141 PHE B C 1
ATOM 4667 O O . PHE B 1 141 ? -17.281 20.297 14.703 1 95.38 141 PHE B O 1
ATOM 4674 N N . ALA B 1 142 ? -18.828 20.781 13.219 1 94.62 142 ALA B N 1
ATOM 4675 C CA . ALA B 1 142 ? -17.984 20.375 12.094 1 94.62 142 ALA B CA 1
ATOM 4676 C C . ALA B 1 142 ? -16.719 21.219 12.047 1 94.62 142 ALA B C 1
ATOM 4678 O O . ALA B 1 142 ? -15.633 20.703 11.758 1 94.62 142 ALA B O 1
ATOM 4679 N N . PHE B 1 143 ? -16.906 22.469 12.297 1 94.62 143 PHE B N 1
ATOM 4680 C CA . PHE B 1 143 ? -15.781 23.391 12.281 1 94.62 143 PHE B CA 1
ATOM 4681 C C . PHE B 1 143 ? -14.781 23.047 13.375 1 94.62 143 PHE B C 1
ATOM 4683 O O . PHE B 1 143 ? -13.578 22.922 13.117 1 94.62 143 PHE B O 1
ATOM 4690 N N . VAL B 1 144 ? -15.227 22.844 14.57 1 95 144 VAL B N 1
ATOM 4691 C CA . VAL B 1 144 ? -14.367 22.531 15.703 1 95 144 VAL B CA 1
ATOM 4692 C C . VAL B 1 144 ? -13.711 21.156 15.5 1 95 144 VAL B C 1
ATOM 4694 O O . VAL B 1 144 ? -12.531 20.969 15.812 1 95 144 VAL B O 1
ATOM 4697 N N . LEU B 1 145 ? -14.453 20.297 14.961 1 94.12 145 LEU B N 1
ATOM 4698 C CA . LEU B 1 145 ? -13.945 18.953 14.664 1 94.12 145 LEU B CA 1
ATOM 4699 C C . LEU B 1 145 ? -12.805 19.031 13.656 1 94.12 145 LEU B C 1
ATOM 4701 O O . LEU B 1 145 ? -11.781 18.359 13.812 1 94.12 145 LEU B O 1
ATOM 4705 N N . SER B 1 146 ? -12.914 19.812 12.719 1 93.5 146 SER B N 1
ATOM 4706 C CA . SER B 1 146 ? -11.898 19.969 11.68 1 93.5 146 SER B CA 1
ATOM 4707 C C . SER B 1 146 ? -10.633 20.625 12.242 1 93.5 146 SER B C 1
ATOM 4709 O O . SER B 1 146 ? -9.516 20.188 11.938 1 93.5 146 SER B O 1
ATOM 4711 N N . VAL B 1 147 ? -10.867 21.625 13.016 1 94.81 147 VAL B N 1
ATOM 4712 C CA . VAL B 1 147 ? -9.727 22.375 13.547 1 94.81 147 VAL B CA 1
ATOM 4713 C C . VAL B 1 147 ? -8.961 21.5 14.547 1 94.81 147 VAL B C 1
ATOM 4715 O O . VAL B 1 147 ? -7.73 21.516 14.578 1 94.81 147 VAL B O 1
ATOM 4718 N N . THR B 1 148 ? -9.633 20.734 15.344 1 93.31 148 THR B N 1
ATOM 4719 C CA . THR B 1 148 ? -8.977 19.906 16.344 1 93.31 148 THR B CA 1
ATOM 4720 C C . THR B 1 148 ? -8.352 18.672 15.703 1 93.31 148 THR B C 1
ATOM 4722 O O . THR B 1 148 ? -7.617 17.922 16.359 1 93.31 148 THR B O 1
ATOM 4725 N N . SER B 1 149 ? -8.578 18.5 14.477 1 91 149 SER B N 1
ATOM 4726 C CA . SER B 1 149 ? -7.973 17.391 13.742 1 91 149 SER B CA 1
ATOM 4727 C C . SER B 1 149 ? -6.59 17.75 13.219 1 91 149 SER B C 1
ATOM 4729 O O . SER B 1 149 ? -5.668 17.984 14.008 1 91 149 SER B O 1
ATOM 4731 N N . LEU B 1 150 ? -6.395 18.062 12.047 1 86.5 150 LEU B N 1
ATOM 4732 C CA . LEU B 1 150 ? -5.082 18.281 11.445 1 86.5 150 LEU B CA 1
ATOM 4733 C C . LEU B 1 150 ? -4.383 19.469 12.086 1 86.5 150 LEU B C 1
ATOM 4735 O O . LEU B 1 150 ? -3.176 19.422 12.344 1 86.5 150 LEU B O 1
ATOM 4739 N N . GLN B 1 151 ? -5.109 20.578 12.391 1 93.25 151 GLN B N 1
ATOM 4740 C CA . GLN B 1 151 ? -4.449 21.766 12.898 1 93.25 151 GLN B CA 1
ATOM 4741 C C . GLN B 1 151 ? -3.785 21.516 14.242 1 93.25 151 GLN B C 1
ATOM 4743 O O . GLN B 1 151 ? -2.65 21.938 14.477 1 93.25 151 GLN B O 1
ATOM 4748 N N . LEU B 1 152 ? -4.434 20.859 15.078 1 91.44 152 LEU B N 1
ATOM 4749 C CA . LEU B 1 152 ? -3.879 20.562 16.391 1 91.44 152 LEU B CA 1
ATOM 4750 C C . LEU B 1 152 ? -2.791 19.5 16.281 1 91.44 152 LEU B C 1
ATOM 4752 O O . LEU B 1 152 ? -1.745 19.609 16.922 1 91.44 152 LEU B O 1
ATOM 4756 N N . ILE B 1 153 ? -2.996 18.547 15.492 1 86.5 153 ILE B N 1
ATOM 4757 C CA . ILE B 1 153 ? -2.105 17.391 15.391 1 86.5 153 ILE B CA 1
ATOM 4758 C C . ILE B 1 153 ? -0.781 17.812 14.758 1 86.5 153 ILE B C 1
ATOM 4760 O O . ILE B 1 153 ? 0.282 17.312 15.141 1 86.5 153 ILE B O 1
ATOM 4764 N N . LEU B 1 154 ? -0.814 18.766 13.922 1 91.19 154 LEU B N 1
ATOM 4765 C CA . LEU B 1 154 ? 0.385 19.297 13.273 1 91.19 154 LEU B CA 1
ATOM 4766 C C . LEU B 1 154 ? 1.29 19.984 14.289 1 91.19 154 LEU B C 1
ATOM 4768 O O . LEU B 1 154 ? 2.482 20.172 14.031 1 91.19 154 LEU B O 1
ATOM 4772 N N . LEU B 1 155 ? 0.718 20.344 15.375 1 93.19 155 LEU B N 1
ATOM 4773 C CA . LEU B 1 155 ? 1.472 21.078 16.391 1 93.19 155 LEU B CA 1
ATOM 4774 C C . LEU B 1 155 ? 2.061 20.125 17.422 1 93.19 155 LEU B C 1
ATOM 4776 O O . LEU B 1 155 ? 2.838 20.547 18.281 1 93.19 155 LEU B O 1
ATOM 4780 N N . ILE B 1 156 ? 1.768 18.875 17.281 1 88.88 156 ILE B N 1
ATOM 4781 C CA . ILE B 1 156 ? 2.27 17.875 18.203 1 88.88 156 ILE B CA 1
ATOM 4782 C C . ILE B 1 156 ? 3.348 17.031 17.516 1 88.88 156 ILE B C 1
ATOM 4784 O O . ILE B 1 156 ? 3.039 16.078 16.812 1 88.88 156 ILE B O 1
ATOM 4788 N N . PRO B 1 157 ? 4.559 17.297 17.812 1 85.38 157 PRO B N 1
ATOM 4789 C CA . PRO B 1 157 ? 5.641 16.625 17.094 1 85.38 157 PRO B CA 1
ATOM 4790 C C . PRO B 1 157 ? 6.051 15.305 17.766 1 85.38 157 PRO B C 1
ATOM 4792 O O . PRO B 1 157 ? 7.246 15.023 17.891 1 85.38 157 PRO B O 1
ATOM 4795 N N . ILE B 1 158 ? 5.043 14.586 18.281 1 80.06 158 ILE B N 1
ATOM 4796 C CA . ILE B 1 158 ? 5.363 13.305 18.891 1 80.06 158 ILE B CA 1
ATOM 4797 C C . ILE B 1 158 ? 4.305 12.273 18.516 1 80.06 158 ILE B C 1
ATOM 4799 O O . ILE B 1 158 ? 3.109 12.484 18.734 1 80.06 158 ILE B O 1
ATOM 4803 N N . ALA B 1 159 ? 4.625 11.219 17.969 1 77.31 159 ALA B N 1
ATOM 4804 C CA . ALA B 1 159 ? 3.824 10.008 17.812 1 77.31 159 ALA B CA 1
ATOM 4805 C C . ALA B 1 159 ? 2.572 10.281 16.984 1 77.31 159 ALA B C 1
ATOM 4807 O O . ALA B 1 159 ? 1.462 9.93 17.391 1 77.31 159 ALA B O 1
ATOM 4808 N N . THR B 1 160 ? 2.598 11.109 15.992 1 84.12 160 THR B N 1
ATOM 4809 C CA . THR B 1 160 ? 1.475 11.383 15.102 1 84.12 160 THR B CA 1
ATOM 4810 C C . THR B 1 160 ? 1.704 10.742 13.734 1 84.12 160 THR B C 1
ATOM 4812 O O . THR B 1 160 ? 2.836 10.398 13.383 1 84.12 160 THR B O 1
ATOM 4815 N N . ALA B 1 161 ? 0.644 10.539 13.117 1 81.25 161 ALA B N 1
ATOM 4816 C CA . ALA B 1 161 ? 0.685 9.93 11.781 1 81.25 161 ALA B CA 1
ATOM 4817 C C . ALA B 1 161 ? 1.438 10.82 10.797 1 81.25 161 ALA B C 1
ATOM 4819 O O . ALA B 1 161 ? 1.931 10.352 9.773 1 81.25 161 ALA B O 1
ATOM 4820 N N . TYR B 1 162 ? 1.637 12.07 11.102 1 87 162 TYR B N 1
ATOM 4821 C CA . TYR B 1 162 ? 2.229 13.016 10.172 1 87 162 TYR B CA 1
ATOM 4822 C C . TYR B 1 162 ? 3.73 13.141 10.398 1 87 162 TYR B C 1
ATOM 4824 O O . TYR B 1 162 ? 4.465 13.586 9.508 1 87 162 TYR B O 1
ATOM 4832 N N . LEU B 1 163 ? 4.145 12.805 11.578 1 85.94 163 LEU B N 1
ATOM 4833 C CA . LEU B 1 163 ? 5.508 13.109 12 1 85.94 163 LEU B CA 1
ATOM 4834 C C . LEU B 1 163 ? 6.523 12.445 11.07 1 85.94 163 LEU B C 1
ATOM 4836 O O . LEU B 1 163 ? 7.473 13.094 10.617 1 85.94 163 LEU B O 1
ATOM 4840 N N . GLY B 1 164 ? 6.348 11.148 10.875 1 82.44 164 GLY B N 1
ATOM 4841 C CA . GLY B 1 164 ? 7.277 10.445 10 1 82.44 164 GLY B CA 1
ATOM 4842 C C . GLY B 1 164 ? 7.387 11.078 8.617 1 82.44 164 GLY B C 1
ATOM 4843 O O . GLY B 1 164 ? 8.484 11.219 8.086 1 82.44 164 GLY B O 1
ATOM 4844 N N . TYR B 1 165 ? 6.297 11.438 8.133 1 86.56 165 TYR B N 1
ATOM 4845 C CA . TYR B 1 165 ? 6.262 12.102 6.836 1 86.56 165 TYR B CA 1
ATOM 4846 C C . TYR B 1 165 ? 6.969 13.445 6.895 1 86.56 165 TYR B C 1
ATOM 4848 O O . TYR B 1 165 ? 7.762 13.773 6.012 1 86.56 165 TYR B O 1
ATOM 4856 N N . MET B 1 166 ? 6.672 14.18 7.871 1 92.06 166 MET B N 1
ATOM 4857 C CA . MET B 1 166 ? 7.242 15.516 8.023 1 92.06 166 MET B CA 1
ATOM 4858 C C . MET B 1 166 ? 8.766 15.445 8.117 1 92.06 166 MET B C 1
ATOM 4860 O O . MET B 1 166 ? 9.469 16.188 7.43 1 92.06 166 MET B O 1
ATOM 4864 N N . VAL B 1 167 ? 9.242 14.57 8.883 1 88.75 167 VAL B N 1
ATOM 4865 C CA . VAL B 1 167 ? 10.68 14.445 9.102 1 88.75 167 VAL B CA 1
ATOM 4866 C C . VAL B 1 167 ? 11.359 13.984 7.809 1 88.75 167 VAL B C 1
ATOM 4868 O O . VAL B 1 167 ? 12.406 14.508 7.438 1 88.75 167 VAL B O 1
ATOM 4871 N N . THR B 1 168 ? 10.734 13.094 7.176 1 86 168 THR B N 1
ATOM 4872 C CA . THR B 1 168 ? 11.305 12.578 5.938 1 86 168 THR B CA 1
ATOM 4873 C C . THR B 1 168 ? 11.328 13.656 4.859 1 86 168 THR B C 1
ATOM 4875 O O . THR B 1 168 ? 12.305 13.781 4.113 1 86 168 THR B O 1
ATOM 4878 N N . LEU B 1 169 ? 10.258 14.344 4.742 1 88.25 169 LEU B N 1
ATOM 4879 C CA . LEU B 1 169 ? 10.172 15.406 3.744 1 88.25 169 LEU B CA 1
ATOM 4880 C C . LEU B 1 169 ? 11.273 16.438 3.959 1 88.25 169 LEU B C 1
ATOM 4882 O O . LEU B 1 169 ? 11.906 16.891 2.998 1 88.25 169 LEU B O 1
ATOM 4886 N N . VAL B 1 170 ? 11.508 16.781 5.184 1 91.44 170 VAL B N 1
ATOM 4887 C CA . VAL B 1 170 ? 12.562 17.734 5.5 1 91.44 170 VAL B CA 1
ATOM 4888 C C . VAL B 1 170 ? 13.93 17.125 5.227 1 91.44 170 VAL B C 1
ATOM 4890 O O . VAL B 1 170 ? 14.797 17.75 4.617 1 91.44 170 VAL B O 1
ATOM 4893 N N . THR B 1 171 ? 14.094 15.914 5.641 1 86.69 171 THR B N 1
ATOM 4894 C CA . THR B 1 171 ? 15.359 15.211 5.441 1 86.69 171 THR B CA 1
ATOM 4895 C C . THR B 1 171 ? 15.742 15.195 3.963 1 86.69 171 THR B C 1
ATOM 4897 O O . THR B 1 171 ? 16.859 15.539 3.604 1 86.69 171 THR B O 1
ATOM 4900 N N . ASN B 1 172 ? 14.805 14.898 3.164 1 80.81 172 ASN B N 1
ATOM 4901 C CA . ASN B 1 172 ? 15.055 14.734 1.737 1 80.81 172 ASN B CA 1
ATOM 4902 C C . ASN B 1 172 ? 15.391 16.062 1.071 1 80.81 172 ASN B C 1
ATOM 4904 O O . ASN B 1 172 ? 16.109 16.109 0.069 1 80.81 172 ASN B O 1
ATOM 4908 N N . ASN B 1 173 ? 14.914 17.109 1.628 1 84.31 173 ASN B N 1
ATOM 4909 C CA . ASN B 1 173 ? 15.102 18.391 0.956 1 84.31 173 ASN B CA 1
ATOM 4910 C C . ASN B 1 173 ? 16.297 19.156 1.518 1 84.31 173 ASN B C 1
ATOM 4912 O O . ASN B 1 173 ? 16.797 20.078 0.882 1 84.31 173 ASN B O 1
ATOM 4916 N N . ILE B 1 174 ? 16.781 18.75 2.633 1 88.12 174 ILE B N 1
ATOM 4917 C CA . ILE B 1 174 ? 17.938 19.453 3.174 1 88.12 174 ILE B CA 1
ATOM 4918 C C . ILE B 1 174 ? 19.219 18.703 2.816 1 88.12 174 ILE B C 1
ATOM 4920 O O . ILE B 1 174 ? 20.328 19.234 2.996 1 88.12 174 ILE B O 1
ATOM 4924 N N . ARG B 1 175 ? 19 17.562 2.355 1 80.25 175 ARG B N 1
ATOM 4925 C CA . ARG B 1 175 ? 20.172 16.766 1.943 1 80.25 175 ARG B CA 1
ATOM 4926 C C . ARG B 1 175 ? 20.984 17.516 0.899 1 80.25 175 ARG B C 1
ATOM 4928 O O . ARG B 1 175 ? 20.438 18 -0.098 1 80.25 175 ARG B O 1
ATOM 4935 N N . GLY B 1 176 ? 22.281 17.688 1.127 1 74.44 176 GLY B N 1
ATOM 4936 C CA . GLY B 1 176 ? 23.172 18.312 0.156 1 74.44 176 GLY B CA 1
ATOM 4937 C C . GLY B 1 176 ? 23.172 19.828 0.249 1 74.44 176 GLY B C 1
ATOM 4938 O O . GLY B 1 176 ? 23.828 20.5 -0.548 1 74.44 176 GLY B O 1
ATOM 4939 N N . THR B 1 177 ? 22.375 20.656 1.051 1 80.19 177 THR B N 1
ATOM 4940 C CA . THR B 1 177 ? 22.297 22.109 1.124 1 80.19 177 THR B CA 1
ATOM 4941 C C . THR B 1 177 ? 23.281 22.672 2.146 1 80.19 177 THR B C 1
ATOM 4943 O O . THR B 1 177 ? 23.484 23.875 2.238 1 80.19 177 THR B O 1
ATOM 4946 N N . GLY B 1 178 ? 23.938 21.859 2.934 1 81.25 178 GLY B N 1
ATOM 4947 C CA . GLY B 1 178 ? 24.844 22.297 3.979 1 81.25 178 GLY B CA 1
ATOM 4948 C C . GLY B 1 178 ? 24.188 22.406 5.34 1 81.25 178 GLY B C 1
ATOM 4949 O O . GLY B 1 178 ? 24.859 22.656 6.344 1 81.25 178 GLY B O 1
ATOM 4950 N N . ILE B 1 179 ? 22.953 22.359 5.387 1 88.12 179 ILE B N 1
ATOM 4951 C CA . ILE B 1 179 ? 22.25 22.344 6.668 1 88.12 179 ILE B CA 1
ATOM 4952 C C . ILE B 1 179 ? 22.609 21.078 7.441 1 88.12 179 ILE B C 1
ATOM 4954 O O . ILE B 1 179 ? 22.375 19.969 6.961 1 88.12 179 ILE B O 1
ATOM 4958 N N . THR B 1 180 ? 23.094 21.203 8.648 1 85.69 180 THR B N 1
ATOM 4959 C CA . THR B 1 180 ? 23.594 20.062 9.414 1 85.69 180 THR B CA 1
ATOM 4960 C C . THR B 1 180 ? 22.609 19.688 10.516 1 85.69 180 THR B C 1
ATOM 4962 O O . THR B 1 180 ? 22.719 18.609 11.117 1 85.69 180 THR B O 1
ATOM 4965 N N . GLU B 1 181 ? 21.703 20.641 10.75 1 87.69 181 GLU B N 1
ATOM 4966 C CA . GLU B 1 181 ? 20.719 20.344 11.797 1 87.69 181 GLU B CA 1
ATOM 4967 C C . GLU B 1 181 ? 19.875 19.141 11.438 1 87.69 181 GLU B C 1
ATOM 4969 O O . GLU B 1 181 ? 19.547 18.922 10.266 1 87.69 181 GLU B O 1
ATOM 4974 N N . ASN B 1 182 ? 19.516 18.391 12.508 1 88.25 182 ASN B N 1
ATOM 4975 C CA . ASN B 1 182 ? 18.672 17.219 12.32 1 88.25 182 ASN B CA 1
ATOM 4976 C C . ASN B 1 182 ? 17.266 17.594 11.852 1 88.25 182 ASN B C 1
ATOM 4978 O O . ASN B 1 182 ? 16.703 18.578 12.328 1 88.25 182 ASN B O 1
ATOM 4982 N N . ALA B 1 183 ? 16.734 16.828 10.938 1 90.75 183 ALA B N 1
ATOM 4983 C CA . ALA B 1 183 ? 15.43 17.109 10.344 1 90.75 183 ALA B CA 1
ATOM 4984 C C . ALA B 1 183 ? 14.336 17.125 11.406 1 90.75 183 ALA B C 1
ATOM 4986 O O . ALA B 1 183 ? 13.422 17.953 11.352 1 90.75 183 ALA B O 1
ATOM 4987 N N . TYR B 1 184 ? 14.422 16.266 12.352 1 88.75 184 TYR B N 1
ATOM 4988 C CA . TYR B 1 184 ? 13.43 16.219 13.414 1 88.75 184 TYR B CA 1
ATOM 4989 C C . TYR B 1 184 ? 13.422 17.516 14.211 1 88.75 184 TYR B C 1
ATOM 4991 O O . TYR B 1 184 ? 12.359 18.047 14.539 1 88.75 184 TYR B O 1
ATOM 4999 N N . MET B 1 185 ? 14.609 17.969 14.516 1 90.69 185 MET B N 1
ATOM 5000 C CA . MET B 1 185 ? 14.711 19.188 15.289 1 90.69 185 MET B CA 1
ATOM 5001 C C . MET B 1 185 ? 14.172 20.375 14.5 1 90.69 185 MET B C 1
ATOM 5003 O O . MET B 1 185 ? 13.539 21.281 15.07 1 90.69 185 MET B O 1
ATOM 5007 N N . ILE B 1 186 ? 14.414 20.359 13.242 1 94.44 186 ILE B N 1
ATOM 5008 C CA . ILE B 1 186 ? 13.883 21.406 12.391 1 94.44 186 ILE B CA 1
ATOM 5009 C C . ILE B 1 186 ? 12.352 21.375 12.422 1 94.44 186 ILE B C 1
ATOM 5011 O O . ILE B 1 186 ? 11.703 22.422 12.516 1 94.44 186 ILE B O 1
ATOM 5015 N N . VAL B 1 187 ? 11.781 20.172 12.398 1 94.44 187 VAL B N 1
ATOM 5016 C CA . VAL B 1 187 ? 10.336 20.016 12.438 1 94.44 187 VAL B CA 1
ATOM 5017 C C . VAL B 1 187 ? 9.789 20.516 13.766 1 94.44 187 VAL B C 1
ATOM 5019 O O . VAL B 1 187 ? 8.789 21.234 13.805 1 94.44 187 VAL B O 1
ATOM 5022 N N . VAL B 1 188 ? 10.469 20.188 14.828 1 92.88 188 VAL B N 1
ATOM 5023 C CA . VAL B 1 188 ? 10.039 20.609 16.156 1 92.88 188 VAL B CA 1
ATOM 5024 C C . VAL B 1 188 ? 10.086 22.125 16.266 1 92.88 188 VAL B C 1
ATOM 5026 O O . VAL B 1 188 ? 9.133 22.75 16.75 1 92.88 188 VAL B O 1
ATOM 5029 N N . LYS B 1 189 ? 11.148 22.703 15.805 1 95.06 189 LYS B N 1
ATOM 5030 C CA . LYS B 1 189 ? 11.312 24.156 15.875 1 95.06 189 LYS B CA 1
ATOM 5031 C C . LYS B 1 189 ? 10.328 24.859 14.953 1 95.06 189 LYS B C 1
ATOM 5033 O O . LYS B 1 189 ? 9.93 26 15.219 1 95.06 189 LYS B O 1
ATOM 5038 N N . SER B 1 190 ? 9.953 24.203 13.922 1 96.94 190 SER B N 1
ATOM 5039 C CA . SER B 1 190 ? 9.062 24.812 12.938 1 96.94 190 SER B CA 1
ATOM 5040 C C . SER B 1 190 ? 7.641 24.938 13.469 1 96.94 190 SER B C 1
ATOM 5042 O O . SER B 1 190 ? 6.836 25.688 12.93 1 96.94 190 SER B O 1
ATOM 5044 N N . VAL B 1 191 ? 7.324 24.219 14.562 1 96.31 191 VAL B N 1
ATOM 5045 C CA . VAL B 1 191 ? 5.98 24.172 15.133 1 96.31 191 VAL B CA 1
ATOM 5046 C C . VAL B 1 191 ? 5.543 25.594 15.523 1 96.31 191 VAL B C 1
ATOM 5048 O O . VAL B 1 191 ? 4.406 25.984 15.258 1 96.31 191 VAL B O 1
ATOM 5051 N N . ILE B 1 192 ? 6.465 26.359 16.078 1 96.12 192 ILE B N 1
ATOM 5052 C CA . ILE B 1 192 ? 6.121 27.688 16.562 1 96.12 192 ILE B CA 1
ATOM 5053 C C . ILE B 1 192 ? 5.859 28.625 15.383 1 96.12 192 ILE B C 1
ATOM 5055 O O . ILE B 1 192 ? 5.133 29.609 15.516 1 96.12 192 ILE B O 1
ATOM 5059 N N . TRP B 1 193 ? 6.324 28.203 14.219 1 97.06 193 TRP B N 1
ATOM 5060 C CA . TRP B 1 193 ? 6.223 29.062 13.055 1 97.06 193 TRP B CA 1
ATOM 5061 C C . TRP B 1 193 ? 5.027 28.688 12.188 1 97.06 193 TRP B C 1
ATOM 5063 O O . TRP B 1 193 ? 4.789 29.297 11.148 1 97.06 193 TRP B O 1
ATOM 5073 N N . ASN B 1 194 ? 4.305 27.672 12.594 1 97.75 194 ASN B N 1
ATOM 5074 C CA . ASN B 1 194 ? 3.066 27.328 11.906 1 97.75 194 ASN B CA 1
ATOM 5075 C C . ASN B 1 194 ? 1.922 28.25 12.32 1 97.75 194 ASN B C 1
ATOM 5077 O O . ASN B 1 194 ? 0.967 27.812 12.961 1 97.75 194 ASN B O 1
ATOM 5081 N N . PHE B 1 195 ? 1.9 29.406 11.812 1 98.12 195 PHE B N 1
ATOM 5082 C CA . PHE B 1 195 ? 1.005 30.469 12.273 1 98.12 195 PHE B CA 1
ATOM 5083 C C . PHE B 1 195 ? -0.439 30.156 11.906 1 98.12 195 PHE B C 1
ATOM 5085 O O . PHE B 1 195 ? -1.368 30.547 12.609 1 98.12 195 PHE B O 1
ATOM 5092 N N . PHE B 1 196 ? -0.636 29.453 10.875 1 98.19 196 PHE B N 1
ATOM 5093 C CA . PHE B 1 196 ? -2.01 29.172 10.477 1 98.19 196 PHE B CA 1
ATOM 5094 C C . PHE B 1 196 ? -2.67 28.219 11.461 1 98.19 196 PHE B C 1
ATOM 5096 O O . PHE B 1 196 ? -3.797 28.453 11.906 1 98.19 196 PHE B O 1
ATOM 5103 N N . SER B 1 197 ? -1.986 27.156 11.766 1 97.38 197 SER B N 1
ATOM 5104 C CA . SER B 1 197 ? -2.547 26.203 12.727 1 97.38 197 SER B CA 1
ATOM 5105 C C . SER B 1 197 ? -2.814 26.859 14.07 1 97.38 197 SER B C 1
ATOM 5107 O O . SER B 1 197 ? -3.854 26.625 14.688 1 97.38 197 SER B O 1
ATOM 5109 N N . TRP B 1 198 ? -1.925 27.688 14.492 1 97.75 198 TRP B N 1
ATOM 5110 C CA . TRP B 1 198 ? -2.113 28.406 15.742 1 97.75 198 TRP B CA 1
ATOM 5111 C C . TRP B 1 198 ? -3.314 29.344 15.656 1 97.75 198 TRP B C 1
ATOM 5113 O O . TRP B 1 198 ? -4.117 29.422 16.594 1 97.75 198 TRP B O 1
ATOM 5123 N N . SER B 1 199 ? -3.406 30.047 14.578 1 97.75 199 SER B N 1
ATOM 5124 C CA . SER B 1 199 ? -4.512 30.969 14.383 1 97.75 199 SER B CA 1
ATOM 5125 C C . SER B 1 199 ? -5.852 30.25 14.375 1 97.75 199 SER B C 1
ATOM 5127 O O . SER B 1 199 ? -6.824 30.719 14.969 1 97.75 199 SER B O 1
ATOM 5129 N N . MET B 1 200 ? -5.883 29.125 13.703 1 96.94 200 MET B N 1
ATOM 5130 C CA . MET B 1 200 ? -7.133 28.375 13.625 1 96.94 200 MET B CA 1
ATOM 5131 C C . MET B 1 200 ? -7.535 27.828 14.984 1 96.94 200 MET B C 1
ATOM 5133 O O . MET B 1 200 ? -8.719 27.781 15.32 1 96.94 200 MET B O 1
ATOM 5137 N N . LEU B 1 201 ? -6.527 27.359 15.75 1 96.75 201 LEU B N 1
ATOM 5138 C CA . LEU B 1 201 ? -6.82 26.891 17.094 1 96.75 201 LEU B CA 1
ATOM 5139 C C . LEU B 1 201 ? -7.387 28.031 17.953 1 96.75 201 LEU B C 1
ATOM 5141 O O . LEU B 1 201 ? -8.336 27.828 18.719 1 96.75 201 LEU B O 1
ATOM 5145 N N . LEU B 1 202 ? -6.836 29.172 17.797 1 96.12 202 LEU B N 1
ATOM 5146 C CA . LEU B 1 202 ? -7.32 30.328 18.531 1 96.12 202 LEU B CA 1
ATOM 5147 C C . LEU B 1 202 ? -8.75 30.672 18.125 1 96.12 202 LEU B C 1
ATOM 5149 O O . LEU B 1 202 ? -9.609 30.891 18.984 1 96.12 202 LEU B O 1
ATOM 5153 N N . LEU B 1 203 ? -9.008 30.719 16.875 1 95.19 203 LEU B N 1
ATOM 5154 C CA . LEU B 1 203 ? -10.336 31.062 16.391 1 95.19 203 LEU B CA 1
ATOM 5155 C C . LEU B 1 203 ? -11.359 30.016 16.828 1 95.19 203 LEU B C 1
ATOM 5157 O O . LEU B 1 203 ? -12.477 30.375 17.219 1 95.19 203 LEU B O 1
ATOM 5161 N N . ALA B 1 204 ? -10.984 28.75 16.734 1 94.94 204 ALA B N 1
ATOM 5162 C CA . ALA B 1 204 ? -11.898 27.688 17.141 1 94.94 204 ALA B CA 1
ATOM 5163 C C . ALA B 1 204 ? -12.164 27.766 18.656 1 94.94 204 ALA B C 1
ATOM 5165 O O . ALA B 1 204 ? -13.266 27.453 19.109 1 94.94 204 ALA B O 1
ATOM 5166 N N . ALA B 1 205 ? -11.141 28.094 19.406 1 95.25 205 ALA B N 1
ATOM 5167 C CA . ALA B 1 205 ? -11.32 28.281 20.844 1 95.25 205 ALA B CA 1
ATOM 5168 C C . ALA B 1 205 ? -12.289 29.422 21.141 1 95.25 205 ALA B C 1
ATOM 5170 O O . ALA B 1 205 ? -13.133 29.312 22.031 1 95.25 205 ALA B O 1
ATOM 5171 N N . LEU B 1 206 ? -12.188 30.484 20.391 1 94.12 206 LEU B N 1
ATOM 5172 C CA . LEU B 1 206 ? -13.07 31.641 20.562 1 94.12 206 LEU B CA 1
ATOM 5173 C C . LEU B 1 206 ? -14.5 31.281 20.156 1 94.12 206 LEU B C 1
ATOM 5175 O O . LEU B 1 206 ? -15.453 31.719 20.797 1 94.12 206 LEU B O 1
ATOM 5179 N N . VAL B 1 207 ? -14.633 30.484 19.125 1 92.94 207 VAL B N 1
ATOM 5180 C CA . VAL B 1 207 ? -15.953 30.016 18.703 1 92.94 207 VAL B CA 1
ATOM 5181 C C . VAL B 1 207 ? -16.562 29.141 19.781 1 92.94 207 VAL B C 1
ATOM 5183 O O . VAL B 1 207 ? -17.766 29.234 20.078 1 92.94 207 VAL B O 1
ATOM 5186 N N . THR B 1 208 ? -15.75 28.297 20.391 1 93.19 208 THR B N 1
ATOM 5187 C CA . THR B 1 208 ? -16.219 27.359 21.406 1 93.19 208 THR B CA 1
ATOM 5188 C C . THR B 1 208 ? -16.594 28.109 22.688 1 93.19 208 THR B C 1
ATOM 5190 O O . THR B 1 208 ? -17.641 27.844 23.281 1 93.19 208 THR B O 1
ATOM 5193 N N . LEU B 1 209 ? -15.836 29.094 23.078 1 91.5 209 LEU B N 1
ATOM 5194 C CA . LEU B 1 209 ? -16.016 29.75 24.359 1 91.5 209 LEU B CA 1
ATOM 5195 C C . LEU B 1 209 ? -16.984 30.922 24.25 1 91.5 209 LEU B C 1
ATOM 5197 O O . LEU B 1 209 ? -17.797 31.141 25.156 1 91.5 209 LEU B O 1
ATOM 5201 N N . LEU B 1 210 ? -16.969 31.656 23.125 1 87.75 210 LEU B N 1
ATOM 5202 C CA . LEU B 1 210 ? -17.703 32.906 23.047 1 87.75 210 LEU B CA 1
ATOM 5203 C C . LEU B 1 210 ? -18.797 32.812 21.984 1 87.75 210 LEU B C 1
ATOM 5205 O O . LEU B 1 210 ? -19.656 33.688 21.906 1 87.75 210 LEU B O 1
ATOM 5209 N N . GLY B 1 211 ? -18.781 31.766 21.281 1 78.5 211 GLY B N 1
ATOM 5210 C CA . GLY B 1 211 ? -19.766 31.625 20.219 1 78.5 211 GLY B CA 1
ATOM 5211 C C . GLY B 1 211 ? -19.594 32.656 19.109 1 78.5 211 GLY B C 1
ATOM 5212 O O . GLY B 1 211 ? -20.562 33.062 18.484 1 78.5 211 GLY B O 1
ATOM 5213 N N . LEU B 1 212 ? -18.531 33.125 18.797 1 77 212 LEU B N 1
ATOM 5214 C CA . LEU B 1 212 ? -18.188 34.156 17.812 1 77 212 LEU B CA 1
ATOM 5215 C C . LEU B 1 212 ? -19.172 34.156 16.656 1 77 212 LEU B C 1
ATOM 5217 O O . LEU B 1 212 ? -18.781 34.281 15.5 1 77 212 LEU B O 1
ATOM 5221 N N . ARG B 1 213 ? -20.469 34.219 16.969 1 75.31 213 ARG B N 1
ATOM 5222 C CA . ARG B 1 213 ? -21.578 34.281 16.016 1 75.31 213 ARG B CA 1
ATOM 5223 C C . ARG B 1 213 ? -21.328 33.406 14.805 1 75.31 213 ARG B C 1
ATOM 5225 O O . ARG B 1 213 ? -21.312 33.875 13.672 1 75.31 213 ARG B O 1
ATOM 5232 N N . PHE B 1 214 ? -20.969 32.312 15.031 1 81.31 214 PHE B N 1
ATOM 5233 C CA . PHE B 1 214 ? -20.719 31.344 13.984 1 81.31 214 PHE B CA 1
ATOM 5234 C C . PHE B 1 214 ? -21.953 31.141 13.117 1 81.31 214 PHE B C 1
ATOM 5236 O O . PHE B 1 214 ? -23.062 30.984 13.641 1 81.31 214 PHE B O 1
ATOM 5243 N N . GLY B 1 215 ? -21.75 31.297 11.828 1 72.25 215 GLY B N 1
ATOM 5244 C CA . GLY B 1 215 ? -22.859 31.062 10.906 1 72.25 215 GLY B CA 1
ATOM 5245 C C . GLY B 1 215 ? -23.547 32.344 10.461 1 72.25 215 GLY B C 1
ATOM 5246 O O . GLY B 1 215 ? -24.344 32.344 9.531 1 72.25 215 GLY B O 1
ATOM 5247 N N . GLN B 1 216 ? -23.234 33.375 11.156 1 74.06 216 GLN B N 1
ATOM 5248 C CA . GLN B 1 216 ? -23.859 34.625 10.781 1 74.06 216 GLN B CA 1
ATOM 5249 C C . GLN B 1 216 ? -23.312 35.156 9.453 1 74.06 216 GLN B C 1
ATOM 5251 O O . GLN B 1 216 ? -24.047 35.719 8.648 1 74.06 216 GLN B O 1
ATOM 5256 N N . VAL B 1 217 ? -22.078 34.875 9.297 1 74.69 217 VAL B N 1
ATOM 5257 C CA . VAL B 1 217 ? -21.469 35.25 8.039 1 74.69 217 VAL B CA 1
ATOM 5258 C C . VAL B 1 217 ? -21.188 34.031 7.191 1 74.69 217 VAL B C 1
ATOM 5260 O O . VAL B 1 217 ? -20.484 33.094 7.637 1 74.69 217 VAL B O 1
ATOM 5263 N N . LYS B 1 218 ? -22 33.906 6.152 1 80 218 LYS B N 1
ATOM 5264 C CA . LYS B 1 218 ? -21.781 32.812 5.203 1 80 218 LYS B CA 1
ATOM 5265 C C . LYS B 1 218 ? -21.219 33.344 3.881 1 80 218 LYS B C 1
ATOM 5267 O O . LYS B 1 218 ? -21.625 34.406 3.408 1 80 218 LYS B O 1
ATOM 5272 N N . LEU B 1 219 ? -20.234 32.625 3.486 1 78.31 219 LEU B N 1
ATOM 5273 C CA . LEU B 1 219 ? -19.625 33 2.213 1 78.31 219 LEU B CA 1
ATOM 5274 C C . LEU B 1 219 ? -19.812 31.891 1.176 1 78.31 219 LEU B C 1
ATOM 5276 O O . LEU B 1 219 ? -19.359 30.766 1.382 1 78.31 219 LEU B O 1
ATOM 5280 N N . GLY B 1 220 ? -20.516 32.094 0.147 1 71.94 220 GLY B N 1
ATOM 5281 C CA . GLY B 1 220 ? -20.656 31.156 -0.959 1 71.94 220 GLY B CA 1
ATOM 5282 C C . GLY B 1 220 ? -22 30.453 -0.985 1 71.94 220 GLY B C 1
ATOM 5283 O O . GLY B 1 220 ? -22.875 30.766 -0.189 1 71.94 220 GLY B O 1
ATOM 5284 N N . LYS B 1 221 ? -22.453 29.781 -2.086 1 70.44 221 LYS B N 1
ATOM 5285 C CA . LYS B 1 221 ? -23.641 28.938 -2.236 1 70.44 221 LYS B CA 1
ATOM 5286 C C . LYS B 1 221 ? -23.266 27.453 -2.207 1 70.44 221 LYS B C 1
ATOM 5288 O O . LYS B 1 221 ? -22.297 27.031 -2.84 1 70.44 221 LYS B O 1
ATOM 5293 N N . ALA B 1 222 ? -23.844 26.75 -1.339 1 65.69 222 ALA B N 1
ATOM 5294 C CA . ALA B 1 222 ? -23.609 25.312 -1.239 1 65.69 222 ALA B CA 1
ATOM 5295 C C . ALA B 1 222 ? -23.984 24.609 -2.539 1 65.69 222 ALA B C 1
ATOM 5297 O O . ALA B 1 222 ? -25.141 24.672 -2.979 1 65.69 222 ALA B O 1
ATOM 5298 N N . THR B 1 223 ? -23.062 24.562 -3.549 1 57.75 223 THR B N 1
ATOM 5299 C CA . THR B 1 223 ? -23.391 23.906 -4.809 1 57.75 223 THR B CA 1
ATOM 5300 C C . THR B 1 223 ? -23.172 22.406 -4.699 1 57.75 223 THR B C 1
ATOM 5302 O O . THR B 1 223 ? -22.203 21.953 -4.07 1 57.75 223 THR B O 1
ATOM 5305 N N . GLU B 1 224 ? -24.219 21.656 -5.047 1 52.59 224 GLU B N 1
ATOM 5306 C CA . GLU B 1 224 ? -24.078 20.203 -5.121 1 52.59 224 GLU B CA 1
ATOM 5307 C C . GLU B 1 224 ? -23.016 19.797 -6.141 1 52.59 224 GLU B C 1
ATOM 5309 O O . GLU B 1 224 ? -23 20.312 -7.262 1 52.59 224 GLU B O 1
ATOM 5314 N N . GLU B 1 225 ? -21.875 19.594 -5.797 1 53.06 225 GLU B N 1
ATOM 5315 C CA . GLU B 1 225 ? -20.781 19.172 -6.668 1 53.06 225 GLU B CA 1
ATOM 5316 C C . GLU B 1 225 ? -21.266 18.156 -7.699 1 53.06 225 GLU B C 1
ATOM 5318 O O . GLU B 1 225 ? -22.047 17.25 -7.371 1 53.06 225 GLU B O 1
ATOM 5323 N N . GLU B 1 226 ? -21.281 18.5 -8.984 1 55.16 226 GLU B N 1
ATOM 5324 C CA . GLU B 1 226 ? -21.547 17.578 -10.078 1 55.16 226 GLU B CA 1
ATOM 5325 C C . GLU B 1 226 ? -20.906 16.219 -9.828 1 55.16 226 GLU B C 1
ATOM 5327 O O . GLU B 1 226 ? -19.781 16.141 -9.352 1 55.16 226 GLU B O 1
ATOM 5332 N N . GLU B 1 227 ? -21.703 15.227 -9.922 1 59.59 227 GLU B N 1
ATOM 5333 C CA . GLU B 1 227 ? -21.422 13.844 -9.57 1 59.59 227 GLU B CA 1
ATOM 5334 C C . GLU B 1 227 ? -20.344 13.25 -10.484 1 59.59 227 GLU B C 1
ATOM 5336 O O . GLU B 1 227 ? -20.594 13.047 -11.68 1 59.59 227 GLU B O 1
ATOM 5341 N N . GLU B 1 228 ? -19.062 13.5 -10.281 1 68 228 GLU B N 1
ATOM 5342 C CA . GLU B 1 228 ? -17.969 12.953 -11.07 1 68 228 GLU B CA 1
ATOM 5343 C C . GLU B 1 228 ? -17.906 11.438 -10.961 1 68 228 GLU B C 1
ATOM 5345 O O . GLU B 1 228 ? -17.219 10.773 -11.734 1 68 228 GLU B O 1
ATOM 5350 N N . PHE B 1 229 ? -18.719 10.891 -10.164 1 71.31 229 PHE B N 1
ATOM 5351 C CA . PHE B 1 229 ? -18.703 9.445 -9.969 1 71.31 229 PHE B CA 1
ATOM 5352 C C . PHE B 1 229 ? -20.016 8.836 -10.406 1 71.31 229 PHE B C 1
ATOM 5354 O O . PHE B 1 229 ? -21.062 9.492 -10.367 1 71.31 229 PHE B O 1
ATOM 5361 N N . THR B 1 230 ? -19.906 7.602 -10.875 1 73.69 230 THR B N 1
ATOM 5362 C CA . THR B 1 230 ? -21.125 6.855 -11.195 1 73.69 230 THR B CA 1
ATOM 5363 C C . THR B 1 230 ? -21.906 6.523 -9.93 1 73.69 230 THR B C 1
ATOM 5365 O O . THR B 1 230 ? -21.359 6.559 -8.828 1 73.69 230 THR B O 1
ATOM 5368 N N . GLU B 1 231 ? -23.141 6.32 -10.094 1 70.81 231 GLU B N 1
ATOM 5369 C CA . GLU B 1 231 ? -24 5.941 -8.969 1 70.81 231 GLU B CA 1
ATOM 5370 C C . GLU B 1 231 ? -23.5 4.664 -8.305 1 70.81 231 GLU B C 1
ATOM 5372 O O . GLU B 1 231 ? -23.531 4.539 -7.078 1 70.81 231 GLU B O 1
ATOM 5377 N N . ALA B 1 232 ? -23 3.83 -9.125 1 68.31 232 ALA B N 1
ATOM 5378 C CA . ALA B 1 232 ? -22.5 2.562 -8.602 1 68.31 232 ALA B CA 1
ATOM 5379 C C . ALA B 1 232 ? -21.25 2.779 -7.738 1 68.31 232 ALA B C 1
ATOM 5381 O O . ALA B 1 232 ? -21.109 2.145 -6.688 1 68.31 232 ALA B O 1
ATOM 5382 N N . HIS B 1 233 ? -20.484 3.652 -8.164 1 75.06 233 HIS B N 1
ATOM 5383 C CA . HIS B 1 233 ? -19.281 3.986 -7.402 1 75.06 233 HIS B CA 1
ATOM 5384 C C . HIS B 1 233 ? -19.656 4.605 -6.055 1 75.06 233 HIS B C 1
ATOM 5386 O O . HIS B 1 233 ? -19.078 4.25 -5.027 1 75.06 233 HIS B O 1
ATOM 5392 N N . ILE B 1 234 ? -20.562 5.457 -6.078 1 72.19 234 ILE B N 1
ATOM 5393 C CA . ILE B 1 234 ? -20.984 6.152 -4.867 1 72.19 234 ILE B CA 1
ATOM 5394 C C . ILE B 1 234 ? -21.609 5.156 -3.889 1 72.19 234 ILE B C 1
ATOM 5396 O O . ILE B 1 234 ? -21.312 5.199 -2.689 1 72.19 234 ILE B O 1
ATOM 5400 N N . GLU B 1 235 ? -22.391 4.301 -4.359 1 69.69 235 GLU B N 1
ATOM 5401 C CA . GLU B 1 235 ? -23.047 3.297 -3.521 1 69.69 235 GLU B CA 1
ATOM 5402 C C . GLU B 1 235 ? -22.016 2.373 -2.873 1 69.69 235 GLU B C 1
ATOM 5404 O O . GLU B 1 235 ? -22.141 2.02 -1.699 1 69.69 235 GLU B O 1
ATOM 5409 N N . ARG B 1 236 ? -21.062 2.055 -3.557 1 70.69 236 ARG B N 1
ATOM 5410 C CA . ARG B 1 236 ? -20.016 1.172 -3.047 1 70.69 236 ARG B CA 1
ATOM 5411 C C . ARG B 1 236 ? -19.203 1.859 -1.956 1 70.69 236 ARG B C 1
ATOM 5413 O O . ARG B 1 236 ? -18.844 1.237 -0.952 1 70.69 236 ARG B O 1
ATOM 5420 N N . GLU B 1 237 ? -18.859 3.064 -2.246 1 68.19 237 GLU B N 1
ATOM 5421 C CA . GLU B 1 237 ? -18.078 3.82 -1.264 1 68.19 237 GLU B CA 1
ATOM 5422 C C . GLU B 1 237 ? -18.875 4.02 0.025 1 68.19 237 GLU B C 1
ATOM 5424 O O . GLU B 1 237 ? -18.312 3.998 1.119 1 68.19 237 GLU B O 1
ATOM 5429 N N . GLU B 1 238 ? -20.156 4.266 -0.083 1 65.62 238 GLU B N 1
ATOM 5430 C CA . GLU B 1 238 ? -21 4.449 1.084 1 65.62 238 GLU B CA 1
ATOM 5431 C C . GLU B 1 238 ? -21.109 3.164 1.899 1 65.62 238 GLU B C 1
ATOM 5433 O O . GLU B 1 238 ? -21.078 3.199 3.131 1 65.62 238 GLU B O 1
ATOM 5438 N N . LYS B 1 239 ? -21.281 2.088 1.236 1 63.06 239 LYS B N 1
ATOM 5439 C CA . LYS B 1 239 ? -21.406 0.799 1.911 1 63.06 239 LYS B CA 1
ATOM 5440 C C . LYS B 1 239 ? -20.078 0.397 2.562 1 63.06 239 LYS B C 1
ATOM 5442 O O . LYS B 1 239 ? -20.078 -0.173 3.656 1 63.06 239 LYS B O 1
ATOM 5447 N N . ALA B 1 240 ? -19.016 0.776 1.938 1 64 240 ALA B N 1
ATOM 5448 C CA . ALA B 1 240 ? -17.688 0.429 2.432 1 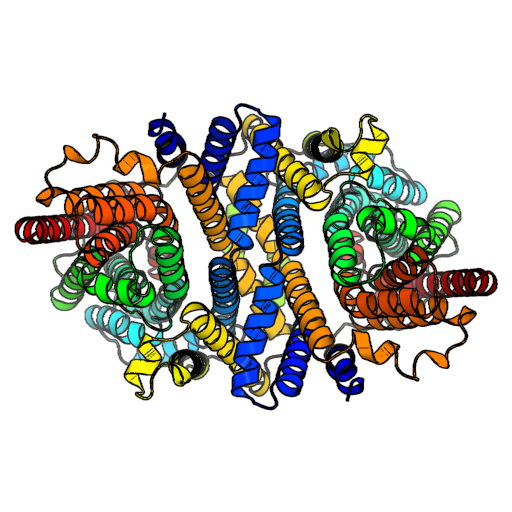64 240 ALA B CA 1
ATOM 5449 C C . ALA B 1 240 ? -17.297 1.282 3.639 1 64 240 ALA B C 1
ATOM 5451 O O . ALA B 1 240 ? -16.484 0.87 4.469 1 64 240 ALA B O 1
ATOM 5452 N N . SER B 1 241 ? -17.844 2.414 3.738 1 60.56 241 SER B N 1
ATOM 5453 C CA . SER B 1 241 ? -17.453 3.365 4.777 1 60.56 241 SER B CA 1
ATOM 5454 C C . SER B 1 241 ? -18.328 3.211 6.016 1 60.56 241 SER B C 1
ATOM 5456 O O . SER B 1 241 ? -18.078 3.855 7.039 1 60.56 241 SER B O 1
ATOM 5458 N N . GLU B 1 242 ? -19.297 2.365 6 1 61.62 242 GLU B N 1
ATOM 5459 C CA . GLU B 1 242 ? -20.156 2.184 7.172 1 61.62 242 GLU B CA 1
ATOM 5460 C C . GLU B 1 242 ? -19.375 1.565 8.328 1 61.62 242 GLU B C 1
ATOM 5462 O O . GLU B 1 242 ? -18.672 0.568 8.148 1 61.62 242 GLU B O 1
ATOM 5467 N N . PRO B 1 243 ? -19.234 2.389 9.422 1 58.91 243 PRO B N 1
ATOM 5468 C CA . PRO B 1 243 ? -18.516 1.837 10.578 1 58.91 243 PRO B CA 1
ATOM 5469 C C . PRO B 1 243 ? -19.078 0.487 11.023 1 58.91 243 PRO B C 1
ATOM 5471 O O . PRO B 1 243 ? -20.297 0.294 11.047 1 58.91 243 PRO B O 1
ATOM 5474 N N . VAL B 1 244 ? -18.281 -0.623 11.039 1 56.22 244 VAL B N 1
ATOM 5475 C CA . VAL B 1 244 ? -18.703 -1.941 11.5 1 56.22 244 VAL B CA 1
ATOM 5476 C C . VAL B 1 244 ? -18.406 -2.092 12.992 1 56.22 244 VAL B C 1
ATOM 5478 O O . VAL B 1 244 ? -17.25 -1.949 13.414 1 56.22 244 VAL B O 1
ATOM 5481 N N . GLU B 1 245 ? -19.281 -1.75 13.852 1 60.62 245 GLU B N 1
ATOM 5482 C CA . GLU B 1 245 ? -19.047 -2.047 15.258 1 60.62 245 GLU B CA 1
ATOM 5483 C C . GLU B 1 245 ? -19.172 -3.543 15.531 1 60.62 245 GLU B C 1
ATOM 5485 O O . GLU B 1 245 ? -20.266 -4.102 15.484 1 60.62 245 GLU B O 1
ATOM 5490 N N . GLU B 1 246 ? -18.047 -4.238 15.422 1 63.97 246 GLU B N 1
ATOM 5491 C CA . GLU B 1 246 ? -18.078 -5.695 15.445 1 63.97 246 GLU B CA 1
ATOM 5492 C C . GLU B 1 246 ? -17.844 -6.227 16.859 1 63.97 246 GLU B C 1
ATOM 5494 O O . GLU B 1 246 ? -18.25 -7.344 17.188 1 63.97 246 GLU B O 1
ATOM 5499 N N . TYR B 1 247 ? -17.188 -5.457 17.703 1 71.38 247 TYR B N 1
ATOM 5500 C CA . TYR B 1 247 ? -16.781 -6.031 18.969 1 71.38 247 TYR B CA 1
ATOM 5501 C C . TYR B 1 247 ? -17.219 -5.156 20.141 1 71.38 247 TYR B C 1
ATOM 5503 O O . TYR B 1 247 ? -17.719 -4.043 19.938 1 71.38 247 TYR B O 1
ATOM 5511 N N . PRO B 1 248 ? -17.016 -5.801 21.297 1 69.19 248 PRO B N 1
ATOM 5512 C CA . PRO B 1 248 ? -17.516 -5.086 22.469 1 69.19 248 PRO B CA 1
ATOM 5513 C C . PRO B 1 248 ? -16.938 -3.68 22.609 1 69.19 248 PRO B C 1
ATOM 5515 O O . PRO B 1 248 ? -15.773 -3.453 22.25 1 69.19 248 PRO B O 1
ATOM 5518 N N . LYS B 1 249 ? -17.812 -2.867 23.062 1 77.88 249 LYS B N 1
ATOM 5519 C CA . LYS B 1 249 ? -17.531 -1.44 23.203 1 77.88 249 LYS B CA 1
ATOM 5520 C C . LYS B 1 249 ? -16.734 -1.161 24.469 1 77.88 249 LYS B C 1
ATOM 5522 O O . LYS B 1 249 ? -17.312 -1.013 25.562 1 77.88 249 LYS B O 1
ATOM 5527 N N . LYS B 1 250 ? -15.375 -1.258 24.438 1 83 250 LYS B N 1
ATOM 5528 C CA . LYS B 1 250 ? -14.492 -1.009 25.562 1 83 250 LYS B CA 1
ATOM 5529 C C . LYS B 1 250 ? -13.562 0.172 25.297 1 83 250 LYS B C 1
ATOM 5531 O O . LYS B 1 250 ? -12.734 0.12 24.375 1 83 250 LYS B O 1
ATOM 5536 N N . SER B 1 251 ? -13.656 1.247 26.125 1 82.31 251 SER B N 1
ATOM 5537 C CA . SER B 1 251 ? -12.828 2.438 25.953 1 82.31 251 SER B CA 1
ATOM 5538 C C . SER B 1 251 ? -11.344 2.109 26.094 1 82.31 251 SER B C 1
ATOM 5540 O O . SER B 1 251 ? -10.5 2.773 25.5 1 82.31 251 SER B O 1
ATOM 5542 N N . ARG B 1 252 ? -11.008 1.096 26.766 1 88.56 252 ARG B N 1
ATOM 5543 C CA . ARG B 1 252 ? -9.625 0.68 26.984 1 88.56 252 ARG B CA 1
ATOM 5544 C C . ARG B 1 252 ? -8.977 0.251 25.672 1 88.56 252 ARG B C 1
ATOM 5546 O O . ARG B 1 252 ? -7.75 0.297 25.531 1 88.56 252 ARG B O 1
ATOM 5553 N N . ASN B 1 253 ? -9.797 -0.115 24.766 1 89.75 253 ASN B N 1
ATOM 5554 C CA . ASN B 1 253 ? -9.281 -0.588 23.484 1 89.75 253 ASN B CA 1
ATOM 5555 C C . ASN B 1 253 ? -8.805 0.568 22.609 1 89.75 253 ASN B C 1
ATOM 5557 O O . ASN B 1 253 ? -8.172 0.349 21.578 1 89.75 253 ASN B O 1
ATOM 5561 N N . LEU B 1 254 ? -9.094 1.735 23.094 1 85.69 254 LEU B N 1
ATOM 5562 C CA . LEU B 1 254 ? -8.523 2.922 22.453 1 85.69 254 LEU B CA 1
ATOM 5563 C C . LEU B 1 254 ? -7.332 3.441 23.25 1 85.69 254 LEU B C 1
ATOM 5565 O O . LEU B 1 254 ? -6.266 3.693 22.688 1 85.69 254 LEU B O 1
ATOM 5569 N N . LEU B 1 255 ? -7.438 3.561 24.5 1 88.06 255 LEU B N 1
ATOM 5570 C CA . LEU B 1 255 ? -6.473 4.215 25.375 1 88.06 255 LEU B CA 1
ATOM 5571 C C . LEU B 1 255 ? -5.191 3.396 25.469 1 88.06 255 LEU B C 1
ATOM 5573 O O . LEU B 1 255 ? -4.09 3.949 25.438 1 88.06 255 LEU B O 1
ATOM 5577 N N . VAL B 1 256 ? -5.309 2.133 25.594 1 92.44 256 VAL B N 1
ATOM 5578 C CA . VAL B 1 256 ? -4.156 1.273 25.844 1 92.44 256 VAL B CA 1
ATOM 5579 C C . VAL B 1 256 ? -3.225 1.289 24.641 1 92.44 256 VAL B C 1
ATOM 5581 O O . VAL B 1 256 ? -2.027 1.555 24.766 1 92.44 256 VAL B O 1
ATOM 5584 N N . PRO B 1 257 ? -3.756 1.066 23.469 1 91.31 257 PRO B N 1
ATOM 5585 C CA . PRO B 1 257 ? -2.865 1.104 22.312 1 91.31 257 PRO B CA 1
ATOM 5586 C C . PRO B 1 257 ? -2.207 2.469 22.109 1 91.31 257 PRO B C 1
ATOM 5588 O O . PRO B 1 257 ? -1.028 2.543 21.75 1 91.31 257 PRO B O 1
ATOM 5591 N N . VAL B 1 258 ? -2.918 3.504 22.312 1 88 258 VAL B N 1
ATOM 5592 C CA . VAL B 1 258 ? -2.383 4.848 22.141 1 88 258 VAL B CA 1
ATOM 5593 C C . VAL B 1 258 ? -1.275 5.105 23.156 1 88 258 VAL B C 1
ATOM 5595 O O . VAL B 1 258 ? -0.229 5.664 22.812 1 88 258 VAL B O 1
ATOM 5598 N N . LEU B 1 259 ? -1.473 4.766 24.328 1 91.62 259 LEU B N 1
ATOM 5599 C CA . LEU B 1 259 ? -0.462 4.922 25.375 1 91.62 259 LEU B CA 1
ATOM 5600 C C . LEU B 1 259 ? 0.781 4.102 25.047 1 91.62 259 LEU B C 1
ATOM 5602 O O . LEU B 1 259 ? 1.905 4.551 25.281 1 91.62 259 LEU B O 1
ATOM 5606 N N . ILE B 1 260 ? 0.542 2.906 24.609 1 93.81 260 ILE B N 1
ATOM 5607 C CA . ILE B 1 260 ? 1.663 2.051 24.234 1 93.81 260 ILE B CA 1
ATOM 5608 C C . ILE B 1 260 ? 2.449 2.695 23.109 1 93.81 260 ILE B C 1
ATOM 5610 O O . ILE B 1 260 ? 3.682 2.652 23.094 1 93.81 260 ILE B O 1
ATOM 5614 N N . LEU B 1 261 ? 1.744 3.244 22.141 1 90.88 261 LEU B N 1
ATOM 5615 C CA . LEU B 1 261 ? 2.398 3.906 21.016 1 90.88 261 LEU B CA 1
ATOM 5616 C C . LEU B 1 261 ? 3.262 5.066 21.484 1 90.88 261 LEU B C 1
ATOM 5618 O O . LEU B 1 261 ? 4.41 5.211 21.062 1 90.88 261 LEU B O 1
ATOM 5622 N N . LEU B 1 262 ? 2.727 5.891 22.375 1 88.56 262 LEU B N 1
ATOM 5623 C CA . LEU B 1 262 ? 3.447 7.039 22.906 1 88.56 262 LEU B CA 1
ATOM 5624 C C . LEU B 1 262 ? 4.676 6.594 23.688 1 88.56 262 LEU B C 1
ATOM 5626 O O . LEU B 1 262 ? 5.777 7.105 23.469 1 88.56 262 LEU B O 1
ATOM 5630 N N . MET B 1 263 ? 4.508 5.656 24.531 1 92.69 263 MET B N 1
ATOM 5631 C CA . MET B 1 263 ? 5.598 5.172 25.375 1 92.69 263 MET B CA 1
ATOM 5632 C C . MET B 1 263 ? 6.668 4.484 24.531 1 92.69 263 MET B C 1
ATOM 5634 O O . MET B 1 263 ? 7.863 4.645 24.797 1 92.69 263 MET B O 1
ATOM 5638 N N . SER B 1 264 ? 6.215 3.705 23.609 1 92.06 264 SER B N 1
ATOM 5639 C CA . SER B 1 264 ? 7.168 3.004 22.75 1 92.06 264 SER B CA 1
ATOM 5640 C C . SER B 1 264 ? 7.969 3.982 21.906 1 92.06 264 SER B C 1
ATOM 5642 O O . SER B 1 264 ? 9.172 3.797 21.703 1 92.06 264 SER B O 1
ATOM 5644 N N . THR B 1 265 ? 7.332 4.977 21.359 1 88.5 265 THR B N 1
ATOM 5645 C CA . THR B 1 265 ? 8.016 5.961 20.547 1 88.5 265 THR B CA 1
ATOM 5646 C C . THR B 1 265 ? 9.094 6.688 21.344 1 88.5 265 THR B C 1
ATOM 5648 O O . THR B 1 265 ? 10.227 6.828 20.891 1 88.5 265 THR B O 1
ATOM 5651 N N . ILE B 1 266 ? 8.742 7.117 22.5 1 88.5 266 ILE B N 1
ATOM 5652 C CA . ILE B 1 266 ? 9.688 7.809 23.375 1 88.5 266 ILE B CA 1
ATOM 5653 C C . ILE B 1 266 ? 10.836 6.867 23.734 1 88.5 266 ILE B C 1
ATOM 5655 O O . ILE B 1 266 ? 12 7.273 23.734 1 88.5 266 ILE B O 1
ATOM 5659 N N . PHE B 1 267 ? 10.5 5.676 24.047 1 91.38 267 PHE B N 1
ATOM 5660 C CA . PHE B 1 267 ? 11.508 4.68 24.406 1 91.38 267 PHE B CA 1
ATOM 5661 C C . PHE B 1 267 ? 12.492 4.473 23.25 1 91.38 267 PHE B C 1
ATOM 5663 O O . PHE B 1 267 ? 13.703 4.438 23.469 1 91.38 267 PHE B O 1
ATOM 5670 N N . PHE B 1 268 ? 12.062 4.352 22.062 1 91 268 PHE B N 1
ATOM 5671 C CA . PHE B 1 268 ? 12.945 4.051 20.953 1 91 268 PHE B CA 1
ATOM 5672 C C . PHE B 1 268 ? 13.727 5.293 20.516 1 91 268 PHE B C 1
ATOM 5674 O O . PHE B 1 268 ? 14.812 5.184 19.953 1 91 268 PHE B O 1
ATOM 5681 N N . PHE B 1 269 ? 13.133 6.48 20.766 1 86.75 269 PHE B N 1
ATOM 5682 C CA . PHE B 1 269 ? 13.938 7.684 20.609 1 86.75 269 PHE B CA 1
ATOM 5683 C C . PHE B 1 269 ? 15.188 7.621 21.484 1 86.75 269 PHE B C 1
ATOM 5685 O O . PHE B 1 269 ? 16.297 7.855 21 1 86.75 269 PHE B O 1
ATOM 5692 N N . TRP B 1 270 ? 14.953 7.285 22.688 1 89.25 270 TRP B N 1
ATOM 5693 C CA . TRP B 1 270 ? 16.078 7.16 23.625 1 89.25 270 TRP B CA 1
ATOM 5694 C C . TRP B 1 270 ? 17 6.016 23.219 1 89.25 270 TRP B C 1
ATOM 5696 O O . TRP B 1 270 ? 18.219 6.16 23.219 1 89.25 270 TRP B O 1
ATOM 5706 N N . TRP B 1 271 ? 16.438 4.879 22.859 1 88.5 271 TRP B N 1
ATOM 5707 C CA . TRP B 1 271 ? 17.188 3.664 22.562 1 88.5 271 TRP B CA 1
ATOM 5708 C C . TRP B 1 271 ? 18.109 3.875 21.375 1 88.5 271 TRP B C 1
ATOM 5710 O O . TRP B 1 271 ? 19.266 3.439 21.391 1 88.5 271 TRP B O 1
ATOM 5720 N N . THR B 1 272 ? 17.703 4.469 20.375 1 88.38 272 THR B N 1
ATOM 5721 C CA . THR B 1 272 ? 18.5 4.621 19.156 1 88.38 272 THR B CA 1
ATOM 5722 C C . THR B 1 272 ? 19.531 5.727 19.328 1 88.38 272 THR B C 1
ATOM 5724 O O . THR B 1 272 ? 20.531 5.762 18.609 1 88.38 272 THR B O 1
ATOM 5727 N N . GLY B 1 273 ? 19.25 6.617 20.188 1 88.12 273 GLY B N 1
ATOM 5728 C CA . GLY B 1 273 ? 20.188 7.707 20.406 1 88.12 273 GLY B CA 1
ATOM 5729 C C . GLY B 1 273 ? 21.094 7.469 21.609 1 88.12 273 GLY B C 1
ATOM 5730 O O . GLY B 1 273 ? 22.031 8.242 21.859 1 88.12 273 GLY B O 1
ATOM 5731 N N . ARG B 1 274 ? 20.984 6.461 22.328 1 86.88 274 ARG B N 1
ATOM 5732 C CA . ARG B 1 274 ? 21.641 6.246 23.625 1 86.88 274 ARG B CA 1
ATOM 5733 C C . ARG B 1 274 ? 23.156 6.172 23.453 1 86.88 274 ARG B C 1
ATOM 5735 O O . ARG B 1 274 ? 23.906 6.547 24.375 1 86.88 274 ARG B O 1
ATOM 5742 N N . MET B 1 275 ? 23.594 5.754 22.359 1 84.12 275 MET B N 1
ATOM 5743 C CA . MET B 1 275 ? 25.031 5.617 22.188 1 84.12 275 MET B CA 1
ATOM 5744 C C . MET B 1 275 ? 25.656 6.949 21.781 1 84.12 275 MET B C 1
ATOM 5746 O O . MET B 1 275 ? 26.859 7.137 21.906 1 84.12 275 MET B O 1
ATOM 5750 N N . LYS B 1 276 ? 24.875 7.898 21.391 1 85.62 276 LYS B N 1
ATOM 5751 C CA . LYS B 1 276 ? 25.375 9.172 20.891 1 85.62 276 LYS B CA 1
ATOM 5752 C C . LYS B 1 276 ? 25.391 10.227 21.984 1 85.62 276 LYS B C 1
ATOM 5754 O O . LYS B 1 276 ? 26.109 11.227 21.891 1 85.62 276 LYS B O 1
ATOM 5759 N N . SER B 1 277 ? 24.609 10.055 23 1 84.19 277 SER B N 1
ATOM 5760 C CA . SER B 1 277 ? 24.562 10.984 24.109 1 84.19 277 SER B CA 1
ATOM 5761 C C . SER B 1 277 ? 24.281 10.258 25.422 1 84.19 277 SER B C 1
ATOM 5763 O O . SER B 1 277 ? 23.516 9.305 25.453 1 84.19 277 SER B O 1
ATOM 5765 N N . ALA B 1 278 ? 24.891 10.75 26.391 1 85.19 278 ALA B N 1
ATOM 5766 C CA . ALA B 1 278 ? 24.766 10.109 27.703 1 85.19 278 ALA B CA 1
ATOM 5767 C C . ALA B 1 278 ? 23.5 10.586 28.422 1 85.19 278 ALA B C 1
ATOM 5769 O O . ALA B 1 278 ? 23 9.906 29.312 1 85.19 278 ALA B O 1
ATOM 5770 N N . THR B 1 279 ? 23.078 11.711 27.984 1 86.56 279 THR B N 1
ATOM 5771 C CA . THR B 1 279 ? 21.906 12.242 28.672 1 86.56 279 THR B CA 1
ATOM 5772 C C . THR B 1 279 ? 20.625 11.797 27.969 1 86.56 279 THR B C 1
ATOM 5774 O O . THR B 1 279 ? 20.625 11.523 26.766 1 86.56 279 THR B O 1
ATOM 5777 N N . PHE B 1 280 ? 19.594 11.633 28.781 1 87.5 280 PHE B N 1
ATOM 5778 C CA . PHE B 1 280 ? 18.297 11.211 28.25 1 87.5 280 PHE B CA 1
ATOM 5779 C C . PHE B 1 280 ? 17.844 12.133 27.125 1 87.5 280 PHE B C 1
ATOM 5781 O O . PHE B 1 280 ? 17.5 11.664 26.047 1 87.5 280 PHE B O 1
ATOM 5788 N N . PHE B 1 281 ? 17.891 13.422 27.375 1 82.12 281 PHE B N 1
ATOM 5789 C CA . PHE B 1 281 ? 17.422 14.398 26.391 1 82.12 281 PHE B CA 1
ATOM 5790 C C . PHE B 1 281 ? 18.406 14.492 25.219 1 82.12 281 PHE B C 1
ATOM 5792 O O . PHE B 1 281 ? 17.984 14.734 24.094 1 82.12 281 PHE B O 1
ATOM 5799 N N . GLY B 1 282 ? 19.609 14.375 25.531 1 81.19 282 GLY B N 1
ATOM 5800 C CA . GLY B 1 282 ? 20.594 14.336 24.469 1 81.19 282 GLY B CA 1
ATOM 5801 C C . GLY B 1 282 ? 20.438 13.148 23.547 1 81.19 282 GLY B C 1
ATOM 5802 O O . GLY B 1 282 ? 20.594 13.273 22.328 1 81.19 282 GLY B O 1
ATOM 5803 N N . ALA B 1 283 ? 20.078 12.039 24.172 1 86.25 283 ALA B N 1
ATOM 5804 C CA . ALA B 1 283 ? 19.875 10.828 23.375 1 86.25 283 ALA B CA 1
ATOM 5805 C C . ALA B 1 283 ? 18.656 10.977 22.469 1 86.25 283 ALA B C 1
ATOM 5807 O O . ALA B 1 283 ? 18.688 10.539 21.312 1 86.25 283 ALA B O 1
ATOM 5808 N N . ILE B 1 284 ? 17.703 11.602 22.984 1 82.75 284 ILE B N 1
ATOM 5809 C CA . ILE B 1 284 ? 16.469 11.789 22.219 1 82.75 284 ILE B CA 1
ATOM 5810 C C . ILE B 1 284 ? 16.75 12.719 21.031 1 82.75 284 ILE B C 1
ATOM 5812 O O . ILE B 1 284 ? 16.234 12.492 19.938 1 82.75 284 ILE B O 1
ATOM 5816 N N . SER B 1 285 ? 17.594 13.625 21.25 1 78.12 285 SER B N 1
ATOM 5817 C CA . SER B 1 285 ? 17.906 14.594 20.203 1 78.12 285 SER B CA 1
ATOM 5818 C C . SER B 1 285 ? 18.781 13.984 19.125 1 78.12 285 SER B C 1
ATOM 5820 O O . SER B 1 285 ? 18.797 14.453 17.984 1 78.12 285 SER B O 1
ATOM 5822 N N . ALA B 1 286 ? 19.422 12.961 19.5 1 82.62 286 ALA B N 1
ATOM 5823 C CA . ALA B 1 286 ? 20.344 12.336 18.547 1 82.62 286 ALA B CA 1
ATOM 5824 C C . ALA B 1 286 ? 19.781 11.016 18.016 1 82.62 286 ALA B C 1
ATOM 5826 O O . ALA B 1 286 ? 20.516 10.203 17.453 1 82.62 286 ALA B O 1
ATOM 5827 N N . ALA B 1 287 ? 18.547 10.914 18.188 1 85.88 287 ALA B N 1
ATOM 5828 C CA . ALA B 1 287 ? 17.906 9.641 17.844 1 85.88 287 ALA B CA 1
ATOM 5829 C C . ALA B 1 287 ? 17.828 9.469 16.328 1 85.88 287 ALA B C 1
ATOM 5831 O O . ALA B 1 287 ? 17.922 10.445 15.586 1 85.88 287 ALA B O 1
ATOM 5832 N N . ASP B 1 288 ? 17.828 8.242 15.875 1 87.31 288 ASP B N 1
ATOM 5833 C CA . ASP B 1 288 ? 17.359 7.926 14.531 1 87.31 288 ASP B CA 1
ATOM 5834 C C . ASP B 1 288 ? 15.828 7.953 14.469 1 87.31 288 ASP B C 1
ATOM 5836 O O . ASP B 1 288 ? 15.18 6.914 14.586 1 87.31 288 ASP B O 1
ATOM 5840 N N . PHE B 1 289 ? 15.383 9.094 14.219 1 82.5 289 PHE B N 1
ATOM 5841 C CA . PHE B 1 289 ? 13.961 9.391 14.414 1 82.5 289 PHE B CA 1
ATOM 5842 C C . PHE B 1 289 ? 13.102 8.484 13.539 1 82.5 289 PHE B C 1
ATOM 5844 O O . PHE B 1 289 ? 12.125 7.906 14.016 1 82.5 289 PHE B O 1
ATOM 5851 N N . ASN B 1 290 ? 13.453 8.312 12.227 1 85 290 ASN B N 1
ATOM 5852 C CA . ASN B 1 290 ? 12.648 7.5 11.32 1 85 290 ASN B CA 1
ATOM 5853 C C . ASN B 1 290 ? 12.594 6.047 11.781 1 85 290 ASN B C 1
ATOM 5855 O O . ASN B 1 290 ? 11.523 5.438 11.805 1 85 290 ASN B O 1
ATOM 5859 N N . ALA B 1 291 ? 13.727 5.551 12.172 1 87.69 291 ALA B N 1
ATOM 5860 C CA . ALA B 1 291 ? 13.789 4.172 12.648 1 87.69 291 ALA B CA 1
ATOM 5861 C C . ALA B 1 291 ? 13.016 4.012 13.953 1 87.69 291 ALA B C 1
ATOM 5863 O O . ALA B 1 291 ? 12.367 2.984 14.18 1 87.69 291 ALA B O 1
ATOM 5864 N N . SER B 1 292 ? 13.117 5.012 14.812 1 88.44 292 SER B N 1
ATOM 5865 C CA . SER B 1 292 ? 12.477 4.953 16.125 1 88.44 292 SER B CA 1
ATOM 5866 C C . SER B 1 292 ? 10.953 4.965 16 1 88.44 292 SER B C 1
ATOM 5868 O O . SER B 1 292 ? 10.266 4.188 16.672 1 88.44 292 SER B O 1
ATOM 5870 N N . ILE B 1 293 ? 10.484 5.891 15.164 1 87.44 293 ILE B N 1
ATOM 5871 C CA . ILE B 1 293 ? 9.039 6.012 14.992 1 87.44 293 ILE B CA 1
ATOM 5872 C C . ILE B 1 293 ? 8.484 4.715 14.406 1 87.44 293 ILE B C 1
ATOM 5874 O O . ILE B 1 293 ? 7.43 4.234 14.836 1 87.44 293 ILE B O 1
ATOM 5878 N N . PHE B 1 294 ? 9.172 4.137 13.461 1 91.5 294 PHE B N 1
ATOM 5879 C CA . PHE B 1 294 ? 8.734 2.893 12.844 1 91.5 294 PHE B CA 1
ATOM 5880 C C . PHE B 1 294 ? 8.766 1.745 13.844 1 91.5 294 PHE B C 1
ATOM 5882 O O . PHE B 1 294 ? 7.816 0.958 13.922 1 91.5 294 PHE B O 1
ATOM 5889 N N . ALA B 1 295 ? 9.828 1.64 14.625 1 90.88 295 ALA B N 1
ATOM 5890 C CA . ALA B 1 295 ? 9.93 0.607 15.648 1 90.88 295 ALA B CA 1
ATOM 5891 C C . ALA B 1 295 ? 8.812 0.744 16.672 1 90.88 295 ALA B C 1
ATOM 5893 O O . ALA B 1 295 ? 8.266 -0.257 17.141 1 90.88 295 ALA B O 1
ATOM 5894 N N . GLY B 1 296 ? 8.555 1.96 17.047 1 91 296 GLY B N 1
ATOM 5895 C CA . GLY B 1 296 ? 7.488 2.207 18 1 91 296 GLY B CA 1
ATOM 5896 C C . GLY B 1 296 ? 6.137 1.697 17.547 1 91 296 GLY B C 1
ATOM 5897 O O . GLY B 1 296 ? 5.418 1.046 18.297 1 91 296 GLY B O 1
ATOM 5898 N N . VAL B 1 297 ? 5.801 2.01 16.328 1 92.19 297 VAL B N 1
ATOM 5899 C CA . VAL B 1 297 ? 4.496 1.601 15.812 1 92.19 297 VAL B CA 1
ATOM 5900 C C . VAL B 1 297 ? 4.461 0.084 15.641 1 92.19 297 VAL B C 1
ATOM 5902 O O . VAL B 1 297 ? 3.428 -0.55 15.867 1 92.19 297 VAL B O 1
ATOM 5905 N N . LEU B 1 298 ? 5.547 -0.534 15.219 1 92.81 298 LEU B N 1
ATOM 5906 C CA . LEU B 1 298 ? 5.613 -1.983 15.062 1 92.81 298 LEU B CA 1
ATOM 5907 C C . LEU B 1 298 ? 5.383 -2.688 16.391 1 92.81 298 LEU B C 1
ATOM 5909 O O . LEU B 1 298 ? 4.633 -3.664 16.469 1 92.81 298 LEU B O 1
ATOM 5913 N N . LEU B 1 299 ? 6.039 -2.227 17.375 1 92.75 299 LEU B N 1
ATOM 5914 C CA . LEU B 1 299 ? 5.859 -2.805 18.703 1 92.75 299 LEU B CA 1
ATOM 5915 C C . LEU B 1 299 ? 4.418 -2.645 19.188 1 92.75 299 LEU B C 1
ATOM 5917 O O . LEU B 1 299 ? 3.838 -3.576 19.734 1 92.75 299 LEU B O 1
ATOM 5921 N N . THR B 1 300 ? 3.938 -1.47 18.984 1 93.88 300 THR B N 1
ATOM 5922 C CA . THR B 1 300 ? 2.562 -1.21 19.406 1 93.88 300 THR B CA 1
ATOM 5923 C C . THR B 1 300 ? 1.595 -2.139 18.672 1 93.88 300 THR B C 1
ATOM 5925 O O . THR B 1 300 ? 0.649 -2.652 19.281 1 93.88 300 THR B O 1
ATOM 5928 N N . LEU B 1 301 ? 1.807 -2.26 17.391 1 93.88 301 LEU B N 1
ATOM 5929 C CA . LEU B 1 301 ? 0.968 -3.15 16.609 1 93.88 301 LEU B CA 1
ATOM 5930 C C . LEU B 1 301 ? 1.032 -4.578 17.141 1 93.88 301 LEU B C 1
ATOM 5932 O O . LEU B 1 301 ? 0.007 -5.258 17.234 1 93.88 301 LEU B O 1
ATOM 5936 N N . PHE B 1 302 ? 2.182 -5.02 17.469 1 92.5 302 PHE B N 1
ATOM 5937 C CA . PHE B 1 302 ? 2.389 -6.363 18 1 92.5 302 PHE B CA 1
ATOM 5938 C C . PHE B 1 302 ? 1.672 -6.543 19.328 1 92.5 302 PHE B C 1
ATOM 5940 O O . PHE B 1 302 ? 0.891 -7.48 19.5 1 92.5 302 PHE B O 1
ATOM 5947 N N . ILE B 1 303 ? 1.896 -5.656 20.25 1 94.44 303 ILE B N 1
ATOM 5948 C CA . ILE B 1 303 ? 1.325 -5.746 21.594 1 94.44 303 ILE B CA 1
ATOM 5949 C C . ILE B 1 303 ? -0.194 -5.613 21.516 1 94.44 303 ILE B C 1
ATOM 5951 O O . ILE B 1 303 ? -0.921 -6.32 22.219 1 94.44 303 ILE B O 1
ATOM 5955 N N . THR B 1 304 ? -0.631 -4.715 20.719 1 94.81 304 THR B N 1
ATOM 5956 C CA . THR B 1 304 ? -2.066 -4.5 20.562 1 94.81 304 THR B CA 1
ATOM 5957 C C . THR B 1 304 ? -2.74 -5.738 19.984 1 94.81 304 THR B C 1
ATOM 5959 O O . THR B 1 304 ? -3.848 -6.098 20.375 1 94.81 304 THR B O 1
ATOM 5962 N N . SER B 1 305 ? -2.109 -6.375 19.047 1 94.44 305 SER B N 1
ATOM 5963 C CA . SER B 1 305 ? -2.65 -7.598 18.469 1 94.44 305 SER B CA 1
ATOM 5964 C C . SER B 1 305 ? -2.807 -8.688 19.516 1 94.44 305 SER B C 1
ATOM 5966 O O . SER B 1 305 ? -3.836 -9.359 19.578 1 94.44 305 SER B O 1
ATOM 5968 N N . ILE B 1 306 ? -1.826 -8.82 20.328 1 94.44 306 ILE B N 1
ATOM 5969 C CA . ILE B 1 306 ? -1.888 -9.805 21.406 1 94.44 306 ILE B CA 1
ATOM 5970 C C . ILE B 1 306 ? -2.984 -9.414 22.391 1 94.44 306 ILE B C 1
ATOM 5972 O O . ILE B 1 306 ? -3.756 -10.266 22.844 1 94.44 306 ILE B O 1
ATOM 5976 N N . TYR B 1 307 ? -2.992 -8.133 22.719 1 95.31 307 TYR B N 1
ATOM 5977 C CA . TYR B 1 307 ? -3.992 -7.602 23.625 1 95.31 307 TYR B CA 1
ATOM 5978 C C . TYR B 1 307 ? -5.402 -7.918 23.141 1 95.31 307 TYR B C 1
ATOM 5980 O O . TYR B 1 307 ? -6.258 -8.328 23.938 1 95.31 307 TYR B O 1
ATOM 5988 N N . PHE B 1 308 ? -5.68 -7.797 21.891 1 93.62 308 PHE B N 1
ATOM 5989 C CA . PHE B 1 308 ? -7.004 -8.047 21.328 1 93.62 308 PHE B CA 1
ATOM 5990 C C . PHE B 1 308 ? -7.281 -9.539 21.234 1 93.62 308 PHE B C 1
ATOM 5992 O O . PHE B 1 308 ? -8.422 -9.977 21.391 1 93.62 308 PHE B O 1
ATOM 5999 N N . MET B 1 309 ? -6.242 -10.32 20.984 1 92.56 309 MET B N 1
ATOM 6000 C CA . MET B 1 309 ? -6.418 -11.773 21 1 92.56 309 MET B CA 1
ATOM 6001 C C . MET B 1 309 ? -6.852 -12.258 22.375 1 92.56 309 MET B C 1
ATOM 6003 O O . MET B 1 309 ? -7.66 -13.18 22.484 1 92.56 309 MET B O 1
ATOM 6007 N N . LEU B 1 310 ? -6.328 -11.641 23.375 1 93.81 310 LEU B N 1
ATOM 6008 C CA . LEU B 1 310 ? -6.684 -11.992 24.75 1 93.81 310 LEU B CA 1
ATOM 6009 C C . LEU B 1 310 ? -8.133 -11.625 25.047 1 93.81 310 LEU B C 1
ATOM 6011 O O . LEU B 1 310 ? -8.734 -12.164 25.984 1 93.81 310 LEU B O 1
ATOM 6015 N N . GLN B 1 311 ? -8.672 -10.742 24.281 1 91.75 311 GLN B N 1
ATOM 6016 C CA . GLN B 1 311 ? -10.078 -10.367 24.406 1 91.75 311 GLN B CA 1
ATOM 6017 C C . GLN B 1 311 ? -10.961 -11.227 23.516 1 91.75 311 GLN B C 1
ATOM 6019 O O . GLN B 1 311 ? -12.109 -10.867 23.234 1 91.75 311 GLN B O 1
ATOM 6024 N N . LYS B 1 312 ? -10.414 -12.25 22.859 1 89.56 312 LYS B N 1
ATOM 6025 C CA . LYS B 1 312 ? -11.125 -13.273 22.109 1 89.56 312 LYS B CA 1
ATOM 6026 C C . LYS B 1 312 ? -11.461 -12.781 20.703 1 89.56 312 LYS B C 1
ATOM 6028 O O . LYS B 1 312 ? -12.445 -13.234 20.094 1 89.56 312 LYS B O 1
ATOM 6033 N N . ILE B 1 313 ? -10.812 -11.82 20.359 1 90.12 313 ILE B N 1
ATOM 6034 C CA . ILE B 1 313 ? -10.883 -11.477 18.953 1 90.12 313 ILE B CA 1
ATOM 6035 C C . ILE B 1 313 ? -10.031 -12.445 18.141 1 90.12 313 ILE B C 1
ATOM 6037 O O . ILE B 1 313 ? -8.859 -12.68 18.469 1 90.12 313 ILE B O 1
ATOM 6041 N N . SER B 1 314 ? -10.617 -13.023 17.141 1 88.94 314 SER B N 1
ATOM 6042 C CA . SER B 1 314 ? -9.93 -14.062 16.391 1 88.94 314 SER B CA 1
ATOM 6043 C C . SER B 1 314 ? -8.734 -13.5 15.633 1 88.94 314 SER B C 1
ATOM 6045 O O . SER B 1 314 ? -8.727 -12.328 15.25 1 88.94 314 SER B O 1
ATOM 6047 N N . LEU B 1 315 ? -7.727 -14.297 15.414 1 90.12 315 LEU B N 1
ATOM 6048 C CA . LEU B 1 315 ? -6.543 -13.914 14.656 1 90.12 315 LEU B CA 1
ATOM 6049 C C . LEU B 1 315 ? -6.914 -13.578 13.211 1 90.12 315 LEU B C 1
ATOM 6051 O O . LEU B 1 315 ? -6.305 -12.695 12.602 1 90.12 315 LEU B O 1
ATOM 6055 N N . ALA B 1 316 ? -7.902 -14.195 12.734 1 85.44 316 ALA B N 1
ATOM 6056 C CA . ALA B 1 316 ? -8.383 -13.922 11.383 1 85.44 316 ALA B CA 1
ATOM 6057 C C . ALA B 1 316 ? -8.883 -12.492 11.25 1 85.44 316 ALA B C 1
ATOM 6059 O O . ALA B 1 316 ? -8.602 -11.812 10.258 1 85.44 316 ALA B O 1
ATOM 6060 N N . GLU B 1 317 ? -9.586 -12.156 12.242 1 88.62 317 GLU B N 1
ATOM 6061 C CA . GLU B 1 317 ? -10.109 -10.797 12.258 1 88.62 317 GLU B CA 1
ATOM 6062 C C . GLU B 1 317 ? -8.984 -9.766 12.359 1 88.62 317 GLU B C 1
ATOM 6064 O O . GLU B 1 317 ? -9.008 -8.734 11.688 1 88.62 317 GLU B O 1
ATOM 6069 N N . ILE B 1 318 ? -8.102 -10.062 13.172 1 92.31 318 ILE B N 1
ATOM 6070 C CA . ILE B 1 318 ? -6.969 -9.164 13.375 1 92.31 318 ILE B CA 1
ATOM 6071 C C . ILE B 1 318 ? -6.184 -9.016 12.07 1 92.31 318 ILE B C 1
ATOM 6073 O O . ILE B 1 318 ? -5.879 -7.902 11.641 1 92.31 318 ILE B O 1
ATOM 6077 N N . GLU B 1 319 ? -5.875 -10.078 11.438 1 90.81 319 GLU B N 1
ATOM 6078 C CA . GLU B 1 319 ? -5.141 -10.039 10.18 1 90.81 319 GLU B CA 1
ATOM 6079 C C . GLU B 1 319 ? -5.91 -9.266 9.117 1 90.81 319 GLU B C 1
ATOM 6081 O O . GLU B 1 319 ? -5.324 -8.461 8.383 1 90.81 319 GLU B O 1
ATOM 6086 N N . ALA B 1 320 ? -7.18 -9.523 9.031 1 88.38 320 ALA B N 1
ATOM 6087 C CA . ALA B 1 320 ? -8.023 -8.844 8.047 1 88.38 320 ALA B CA 1
ATOM 6088 C C . ALA B 1 320 ? -7.988 -7.332 8.242 1 88.38 320 ALA B C 1
ATOM 6090 O O . ALA B 1 320 ? -7.918 -6.578 7.266 1 88.38 320 ALA B O 1
ATOM 6091 N N . HIS B 1 321 ? -8.047 -6.906 9.43 1 90.38 321 HIS B N 1
ATOM 6092 C CA . HIS B 1 321 ? -8.109 -5.477 9.703 1 90.38 321 HIS B CA 1
ATOM 6093 C C . HIS B 1 321 ? -6.734 -4.828 9.57 1 90.38 321 HIS B C 1
ATOM 6095 O O . HIS B 1 321 ? -6.633 -3.631 9.289 1 90.38 321 HIS B O 1
ATOM 6101 N N . ILE B 1 322 ? -5.676 -5.586 9.789 1 93.69 322 ILE B N 1
ATOM 6102 C CA . ILE B 1 322 ? -4.34 -5.094 9.461 1 93.69 322 ILE B CA 1
ATOM 6103 C C . ILE B 1 322 ? -4.25 -4.793 7.969 1 93.69 322 ILE B C 1
ATOM 6105 O O . ILE B 1 322 ? -3.766 -3.732 7.57 1 93.69 322 ILE B O 1
ATOM 6109 N N . ILE B 1 323 ? -4.762 -5.625 7.215 1 92 323 ILE B N 1
ATOM 6110 C CA . ILE B 1 323 ? -4.73 -5.477 5.762 1 92 323 ILE B CA 1
ATOM 6111 C C . ILE B 1 323 ? -5.598 -4.293 5.344 1 92 323 ILE B C 1
ATOM 6113 O O . ILE B 1 323 ? -5.172 -3.455 4.543 1 92 323 ILE B O 1
ATOM 6117 N N . ILE B 1 324 ? -6.801 -4.211 5.895 1 90.06 324 ILE B N 1
ATOM 6118 C CA . ILE B 1 324 ? -7.723 -3.127 5.57 1 90.06 324 ILE B CA 1
ATOM 6119 C C . ILE B 1 324 ? -7.086 -1.784 5.918 1 90.06 324 ILE B C 1
ATOM 6121 O O . ILE B 1 324 ? -7.164 -0.831 5.141 1 90.06 324 ILE B O 1
ATOM 6125 N N . GLY B 1 325 ? -6.504 -1.739 7.078 1 91.19 325 GLY B N 1
ATOM 6126 C CA . GLY B 1 325 ? -5.82 -0.521 7.48 1 91.19 325 GLY B CA 1
ATOM 6127 C C . GLY B 1 325 ? -4.695 -0.128 6.543 1 91.19 325 GLY B C 1
ATOM 6128 O O . GLY B 1 325 ? -4.52 1.052 6.234 1 91.19 325 GLY B O 1
ATOM 6129 N N . ALA B 1 326 ? -3.908 -1.092 6.117 1 93.19 326 ALA B N 1
ATOM 6130 C CA . ALA B 1 326 ? -2.828 -0.85 5.164 1 93.19 326 ALA B CA 1
ATOM 6131 C C . ALA B 1 326 ? -3.379 -0.359 3.828 1 93.19 326 ALA B C 1
ATOM 6133 O O . ALA B 1 326 ? -2.779 0.505 3.182 1 93.19 326 ALA B O 1
ATOM 6134 N N . GLU B 1 327 ? -4.484 -0.915 3.447 1 92.69 327 GLU B N 1
ATOM 6135 C CA . GLU B 1 327 ? -5.125 -0.533 2.193 1 92.69 327 GLU B CA 1
ATOM 6136 C C . GLU B 1 327 ? -5.574 0.925 2.225 1 92.69 327 GLU B C 1
ATOM 6138 O O . GLU B 1 327 ? -5.387 1.66 1.254 1 92.69 327 GLU B O 1
ATOM 6143 N N . LYS B 1 328 ? -6.074 1.334 3.322 1 86.38 328 LYS B N 1
ATOM 6144 C CA . LYS B 1 328 ? -6.648 2.668 3.461 1 86.38 328 LYS B CA 1
ATOM 6145 C C . LYS B 1 328 ? -5.582 3.746 3.307 1 86.38 328 LYS B C 1
ATOM 6147 O O . LYS B 1 328 ? -5.891 4.895 2.99 1 86.38 328 LYS B O 1
ATOM 6152 N N . VAL B 1 329 ? -4.332 3.408 3.447 1 87.62 329 VAL B N 1
ATOM 6153 C CA . VAL B 1 329 ? -3.254 4.391 3.426 1 87.62 329 VAL B CA 1
ATOM 6154 C C . VAL B 1 329 ? -2.664 4.48 2.021 1 87.62 329 VAL B C 1
ATOM 6156 O O . VAL B 1 329 ? -1.881 5.387 1.727 1 87.62 329 VAL B O 1
ATOM 6159 N N . MET B 1 330 ? -3.09 3.732 1.117 1 90.31 330 MET B N 1
ATOM 6160 C CA . MET B 1 330 ? -2.473 3.598 -0.2 1 90.31 330 MET B CA 1
ATOM 6161 C C . MET B 1 330 ? -2.549 4.91 -0.973 1 90.31 330 MET B C 1
ATOM 6163 O O . MET B 1 330 ? -1.594 5.293 -1.65 1 90.31 330 MET B O 1
ATOM 6167 N N . PRO B 1 331 ? -3.689 5.648 -0.974 1 85.69 331 PRO B N 1
ATOM 6168 C CA . PRO B 1 331 ? -3.689 6.926 -1.688 1 85.69 331 PRO B CA 1
ATOM 6169 C C . PRO B 1 331 ? -2.572 7.859 -1.229 1 85.69 331 PRO B C 1
ATOM 6171 O O . PRO B 1 331 ? -1.932 8.516 -2.055 1 85.69 331 PRO B O 1
ATOM 6174 N N . LEU B 1 332 ? -2.361 7.863 0.016 1 81.88 332 LEU B N 1
ATOM 6175 C CA . LEU B 1 332 ? -1.302 8.695 0.575 1 81.88 332 LEU B CA 1
ATOM 6176 C C . LEU B 1 332 ? 0.07 8.203 0.121 1 81.88 332 LEU B C 1
ATOM 6178 O O . LEU B 1 332 ? 0.948 9.008 -0.195 1 81.88 332 LEU B O 1
ATOM 6182 N N . VAL B 1 333 ? 0.247 6.91 0.131 1 88.69 333 VAL B N 1
ATOM 6183 C CA . VAL B 1 333 ? 1.505 6.309 -0.301 1 88.69 333 VAL B CA 1
ATOM 6184 C C . VAL B 1 333 ? 1.792 6.695 -1.75 1 88.69 333 VAL B C 1
ATOM 6186 O O . VAL B 1 333 ? 2.916 7.07 -2.086 1 88.69 333 VAL B O 1
ATOM 6189 N N . ILE B 1 334 ? 0.809 6.656 -2.576 1 89.31 334 ILE B N 1
ATOM 6190 C CA . ILE B 1 334 ? 0.966 6.98 -3.99 1 89.31 334 ILE B CA 1
ATOM 6191 C C . ILE B 1 334 ? 1.348 8.453 -4.145 1 89.31 334 ILE B C 1
ATOM 6193 O O . ILE B 1 334 ? 2.262 8.789 -4.898 1 89.31 334 ILE B O 1
ATOM 6197 N N . ILE B 1 335 ? 0.717 9.289 -3.434 1 81.62 335 ILE B N 1
ATOM 6198 C CA . ILE B 1 335 ? 0.976 10.719 -3.494 1 81.62 335 ILE B CA 1
ATOM 6199 C C . ILE B 1 335 ? 2.412 11.008 -3.061 1 81.62 335 ILE B C 1
ATOM 6201 O O . ILE B 1 335 ? 3.129 11.758 -3.723 1 81.62 335 ILE B O 1
ATOM 6205 N N . LEU B 1 336 ? 2.867 10.367 -2.027 1 82.31 336 LEU B N 1
ATOM 6206 C CA . LEU B 1 336 ? 4.203 10.609 -1.49 1 82.31 336 LEU B CA 1
ATOM 6207 C C . LEU B 1 336 ? 5.273 10.133 -2.465 1 82.31 336 LEU B C 1
ATOM 6209 O O . LEU B 1 336 ? 6.246 10.844 -2.721 1 82.31 336 LEU B O 1
ATOM 6213 N N . VAL B 1 337 ? 5.074 8.969 -2.932 1 89 337 VAL B N 1
ATOM 6214 C CA . VAL B 1 337 ? 6.062 8.391 -3.836 1 89 337 VAL B CA 1
ATOM 6215 C C . VAL B 1 337 ? 6.188 9.258 -5.086 1 89 337 VAL B C 1
ATOM 6217 O O . VAL B 1 337 ? 7.297 9.523 -5.551 1 89 337 VAL B O 1
ATOM 6220 N N . LEU B 1 338 ? 5.109 9.703 -5.648 1 87.06 338 LEU B N 1
ATOM 6221 C CA . LEU B 1 338 ? 5.137 10.547 -6.836 1 87.06 338 LEU B CA 1
ATOM 6222 C C . LEU B 1 338 ? 5.723 11.914 -6.516 1 87.06 338 LEU B C 1
ATOM 6224 O O . LEU B 1 338 ? 6.418 12.508 -7.344 1 87.06 338 LEU B O 1
ATOM 6228 N N . SER B 1 339 ? 5.41 12.43 -5.367 1 80.62 339 SER B N 1
ATOM 6229 C CA . SER B 1 339 ? 5.977 13.703 -4.941 1 80.62 339 SER B CA 1
ATOM 6230 C C . SER B 1 339 ? 7.492 13.625 -4.812 1 80.62 339 SER B C 1
ATOM 6232 O O . SER B 1 339 ? 8.203 14.547 -5.207 1 80.62 339 SER B O 1
ATOM 6234 N N . TRP B 1 340 ? 7.957 12.562 -4.188 1 81.75 340 TRP B N 1
ATOM 6235 C CA . TRP B 1 340 ? 9.391 12.359 -4.055 1 81.75 340 TRP B CA 1
ATOM 6236 C C . TRP B 1 340 ? 10.047 12.188 -5.422 1 81.75 340 TRP B C 1
ATOM 6238 O O . TRP B 1 340 ? 11.164 12.672 -5.648 1 81.75 340 TRP B O 1
ATOM 6248 N N . ALA B 1 341 ? 9.336 11.469 -6.281 1 87.12 341 ALA B N 1
ATOM 6249 C CA . ALA B 1 341 ? 9.844 11.328 -7.645 1 87.12 341 ALA B CA 1
ATOM 6250 C C . ALA B 1 341 ? 9.938 12.688 -8.336 1 87.12 341 ALA B C 1
ATOM 6252 O O . ALA B 1 341 ? 10.891 12.953 -9.07 1 87.12 341 ALA B O 1
ATOM 6253 N N . LEU B 1 342 ? 8.977 13.492 -8.156 1 82.81 342 LEU B N 1
ATOM 6254 C CA . LEU B 1 342 ? 8.984 14.836 -8.719 1 82.81 342 LEU B CA 1
ATOM 6255 C C . LEU B 1 342 ? 10.164 15.648 -8.188 1 82.81 342 LEU B C 1
ATOM 6257 O O . LEU B 1 342 ? 10.805 16.391 -8.945 1 82.81 342 LEU B O 1
ATOM 6261 N N . THR B 1 343 ? 10.414 15.516 -6.93 1 76.06 343 THR B N 1
ATOM 6262 C CA . THR B 1 343 ? 11.539 16.203 -6.312 1 76.06 343 THR B CA 1
ATOM 6263 C C . THR B 1 343 ? 12.859 15.75 -6.93 1 76.06 343 THR B C 1
ATOM 6265 O O . THR B 1 343 ? 13.727 16.562 -7.238 1 76.06 343 THR B O 1
ATOM 6268 N N . ILE B 1 344 ? 12.984 14.453 -7.09 1 81.94 344 ILE B N 1
ATOM 6269 C CA . ILE B 1 344 ? 14.211 13.883 -7.629 1 81.94 344 ILE B CA 1
ATOM 6270 C C . ILE B 1 344 ? 14.445 14.398 -9.047 1 81.94 344 ILE B C 1
ATOM 6272 O O . ILE B 1 344 ? 15.555 14.805 -9.398 1 81.94 344 ILE B O 1
ATOM 6276 N N . VAL B 1 345 ? 13.391 14.398 -9.82 1 84.88 345 VAL B N 1
ATOM 6277 C CA . VAL B 1 345 ? 13.547 14.82 -11.211 1 84.88 345 VAL B CA 1
ATOM 6278 C C . VAL B 1 345 ? 13.844 16.312 -11.266 1 84.88 345 VAL B C 1
ATOM 6280 O O . VAL B 1 345 ? 14.633 16.781 -12.102 1 84.88 345 VAL B O 1
ATOM 6283 N N . THR B 1 346 ? 13.242 17.078 -10.477 1 80.31 346 THR B N 1
ATOM 6284 C CA . THR B 1 346 ? 13.492 18.516 -10.438 1 80.31 346 THR B CA 1
ATOM 6285 C C . THR B 1 346 ? 14.93 18.797 -10.008 1 80.31 346 THR B C 1
ATOM 6287 O O . THR B 1 346 ? 15.562 19.719 -10.531 1 80.31 346 THR B O 1
ATOM 6290 N N . GLU B 1 347 ? 15.391 18.078 -9.07 1 76.81 347 GLU B N 1
ATOM 6291 C CA . GLU B 1 347 ? 16.766 18.219 -8.633 1 76.81 347 GLU B CA 1
ATOM 6292 C C . GLU B 1 347 ? 17.75 17.859 -9.742 1 76.81 347 GLU B C 1
ATOM 6294 O O . GLU B 1 347 ? 18.781 18.531 -9.914 1 76.81 347 GLU B O 1
ATOM 6299 N N . LYS B 1 348 ? 17.422 16.844 -10.414 1 82.25 348 LYS B N 1
ATOM 6300 C CA . LYS B 1 348 ? 18.281 16.406 -11.516 1 82.25 348 LYS B CA 1
ATOM 6301 C C . LYS B 1 348 ? 18.328 17.469 -12.625 1 82.25 348 LYS B C 1
ATOM 6303 O O . LYS B 1 348 ? 19.328 17.594 -13.336 1 82.25 348 LYS B O 1
ATOM 6308 N N . LEU B 1 349 ? 17.219 18.219 -12.773 1 84.25 349 LEU B N 1
ATOM 6309 C CA . LEU B 1 349 ? 17.125 19.266 -13.781 1 84.25 349 LEU B CA 1
ATOM 6310 C C . LEU B 1 349 ? 17.844 20.531 -13.312 1 84.25 349 LEU B C 1
ATOM 6312 O O . LEU B 1 349 ? 17.953 21.5 -14.07 1 84.25 349 LEU B O 1
ATOM 6316 N N . GLY B 1 350 ? 18.359 20.5 -12.078 1 74.44 350 GLY B N 1
ATOM 6317 C CA . GLY B 1 350 ? 19.172 21.594 -11.586 1 74.44 350 GLY B CA 1
ATOM 6318 C C . GLY B 1 350 ? 18.406 22.578 -10.719 1 74.44 350 GLY B C 1
ATOM 6319 O O . GLY B 1 350 ? 18.719 23.766 -10.68 1 74.44 350 GLY B O 1
ATOM 6320 N N . PHE B 1 351 ? 17.344 22.141 -10.172 1 70.25 351 PHE B N 1
ATOM 6321 C CA . PHE B 1 351 ? 16.531 23 -9.32 1 70.25 351 PHE B CA 1
ATOM 6322 C C . PHE B 1 351 ? 17.391 23.656 -8.234 1 70.25 351 PHE B C 1
ATOM 6324 O O . PHE B 1 351 ? 17.219 24.828 -7.93 1 70.25 351 PHE B O 1
ATOM 6331 N N . ASN B 1 352 ? 18.297 22.906 -7.73 1 63.03 352 ASN B N 1
ATOM 6332 C CA . ASN B 1 352 ? 19.141 23.438 -6.672 1 63.03 352 ASN B CA 1
ATOM 6333 C C . ASN B 1 352 ? 20.047 24.547 -7.176 1 63.03 352 ASN B C 1
ATOM 6335 O O . ASN B 1 352 ? 20.406 25.453 -6.418 1 63.03 352 ASN B O 1
ATOM 6339 N N . ASN B 1 353 ? 20.297 24.453 -8.461 1 64.44 353 ASN B N 1
ATOM 6340 C CA . ASN B 1 353 ? 21.172 25.469 -9.039 1 64.44 353 ASN B CA 1
ATOM 6341 C C . ASN B 1 353 ? 20.391 26.734 -9.383 1 64.44 353 ASN B C 1
ATOM 6343 O O . ASN B 1 353 ? 20.984 27.797 -9.602 1 64.44 353 ASN B O 1
ATOM 6347 N N . LEU B 1 354 ? 19.156 26.578 -9.695 1 57.62 354 LEU B N 1
ATOM 6348 C CA . LEU B 1 354 ? 18.344 27.75 -9.992 1 57.62 354 LEU B CA 1
ATOM 6349 C C . LEU B 1 354 ? 18.5 28.797 -8.906 1 57.62 354 LEU B C 1
ATOM 6351 O O . LEU B 1 354 ? 18.422 30 -9.188 1 57.62 354 LEU B O 1
ATOM 6355 N N . ILE B 1 355 ? 18.641 28.484 -7.715 1 51.06 355 ILE B N 1
ATOM 6356 C CA . ILE B 1 355 ? 18.812 29.406 -6.598 1 51.06 355 ILE B CA 1
ATOM 6357 C C . ILE B 1 355 ? 20 30.328 -6.871 1 51.06 355 ILE B C 1
ATOM 6359 O O . ILE B 1 355 ? 19.953 31.531 -6.555 1 51.06 355 ILE B O 1
ATOM 6363 N N . SER B 1 356 ? 20.969 29.719 -7.344 1 50.84 356 SER B N 1
ATOM 6364 C CA . SER B 1 356 ? 22.125 30.562 -7.578 1 50.84 356 SER B CA 1
ATOM 6365 C C . SER B 1 356 ? 21.859 31.578 -8.672 1 50.84 356 SER B C 1
ATOM 6367 O O . SER B 1 356 ? 22.547 32.625 -8.742 1 50.84 356 SER B O 1
ATOM 6369 N N . GLU B 1 357 ? 20.797 31.172 -9.289 1 53.59 357 GLU B N 1
ATOM 6370 C CA . GLU B 1 357 ? 20.594 32.125 -10.375 1 53.59 357 GLU B CA 1
ATOM 6371 C C . GLU B 1 357 ? 19.609 33.219 -9.961 1 53.59 357 GLU B C 1
ATOM 6373 O O . GLU B 1 357 ? 18.828 33.062 -9.023 1 53.59 357 GLU B O 1
ATOM 6378 N N . GLY B 1 358 ? 19.641 34.469 -10.289 1 49.59 358 GLY B N 1
ATOM 6379 C CA . GLY B 1 358 ? 19.156 35.844 -10.148 1 49.59 358 GLY B CA 1
ATOM 6380 C C . GLY B 1 358 ? 17.672 35.906 -9.836 1 49.59 358 GLY B C 1
ATOM 6381 O O . GLY B 1 358 ? 17.141 37 -9.617 1 49.59 358 GLY B O 1
ATOM 6382 N N . MET B 1 359 ? 16.938 34.969 -10.031 1 50.53 359 MET B N 1
ATOM 6383 C CA . MET B 1 359 ? 15.508 35.25 -9.875 1 50.53 359 MET B CA 1
ATOM 6384 C C . MET B 1 359 ? 15.156 35.438 -8.398 1 50.53 359 MET B C 1
ATOM 6386 O O . MET B 1 359 ? 14.305 36.281 -8.07 1 50.53 359 MET B O 1
ATOM 6390 N N . ILE B 1 360 ? 15.797 34.656 -7.484 1 55.41 360 ILE B N 1
ATOM 6391 C CA . ILE B 1 360 ? 15.406 34.75 -6.082 1 55.41 360 ILE B CA 1
ATOM 6392 C C . ILE B 1 360 ? 16.016 36.031 -5.461 1 55.41 360 ILE B C 1
ATOM 6394 O O . ILE B 1 360 ? 15.461 36.594 -4.52 1 55.41 360 ILE B O 1
ATOM 6398 N N . LYS B 1 361 ? 16.906 36.594 -6.191 1 59.12 361 LYS B N 1
ATOM 6399 C CA . LYS B 1 361 ? 17.625 37.75 -5.625 1 59.12 361 LYS B CA 1
ATOM 6400 C C . LYS B 1 361 ? 16.75 39 -5.617 1 59.12 361 LYS B C 1
ATOM 6402 O O . LYS B 1 361 ? 16.984 39.906 -4.832 1 59.12 361 LYS B O 1
ATOM 6407 N N . ASN B 1 362 ? 15.625 38.812 -6.352 1 64.62 362 ASN B N 1
ATOM 6408 C CA . ASN B 1 362 ? 14.906 40.062 -6.445 1 64.62 362 ASN B CA 1
ATOM 6409 C C . ASN B 1 362 ? 13.75 40.125 -5.453 1 64.62 362 ASN B C 1
ATOM 6411 O O . ASN B 1 362 ? 13.094 41.188 -5.324 1 64.62 362 ASN B O 1
ATOM 6415 N N . ILE B 1 363 ? 13.508 39.156 -4.691 1 76.25 363 ILE B N 1
ATOM 6416 C CA . ILE B 1 363 ? 12.43 39.219 -3.709 1 76.25 363 ILE B CA 1
ATOM 6417 C C . ILE B 1 363 ? 12.977 39.688 -2.373 1 76.25 363 ILE B C 1
ATOM 6419 O O . ILE B 1 363 ? 13.945 39.156 -1.847 1 76.25 363 ILE B O 1
ATOM 6423 N N . PRO B 1 364 ? 12.336 40.906 -1.927 1 85.06 364 PRO B N 1
ATOM 6424 C CA . PRO B 1 364 ? 12.789 41.344 -0.608 1 85.06 364 PRO B CA 1
ATOM 6425 C C . PRO B 1 364 ? 12.695 40.25 0.451 1 85.06 364 PRO B C 1
ATOM 6427 O O . PRO B 1 364 ? 11.672 39.562 0.552 1 85.06 364 PRO B O 1
ATOM 6430 N N . LYS B 1 365 ? 13.719 40.062 1.175 1 87.31 365 LYS B N 1
ATOM 6431 C CA . LYS B 1 365 ? 13.891 39 2.158 1 87.31 365 LYS B CA 1
ATOM 6432 C C . LYS B 1 365 ? 12.711 38.969 3.131 1 87.31 365 LYS B C 1
ATOM 6434 O O . LYS B 1 365 ? 12.258 37.875 3.516 1 87.31 365 LYS B O 1
ATOM 6439 N N . PHE B 1 366 ? 12.18 40.156 3.477 1 90.25 366 PHE B N 1
ATOM 6440 C CA . PHE B 1 366 ? 11.156 40.25 4.512 1 90.25 366 PHE B CA 1
ATOM 6441 C C . PHE B 1 366 ? 9.82 39.688 4.004 1 90.25 366 PHE B C 1
ATOM 6443 O O . PHE B 1 366 ? 8.945 39.344 4.797 1 90.25 366 PHE B O 1
ATOM 6450 N N . LEU B 1 367 ? 9.633 39.5 2.727 1 92.69 367 LEU B N 1
ATOM 6451 C CA . LEU B 1 367 ? 8.367 39.062 2.143 1 92.69 367 LEU B CA 1
ATOM 6452 C C . LEU B 1 367 ? 8.391 37.562 1.862 1 92.69 367 LEU B C 1
ATOM 6454 O O . LEU B 1 367 ? 7.344 36.938 1.617 1 92.69 367 LEU B O 1
ATOM 6458 N N . ILE B 1 368 ? 9.523 36.938 2.008 1 92 368 ILE B N 1
ATOM 6459 C CA . ILE B 1 368 ? 9.711 35.594 1.528 1 92 368 ILE B CA 1
ATOM 6460 C C . ILE B 1 368 ? 8.82 34.625 2.326 1 92 368 ILE B C 1
ATOM 6462 O O . ILE B 1 368 ? 8.078 33.844 1.748 1 92 368 ILE B O 1
ATOM 6466 N N . PRO B 1 369 ? 8.773 34.719 3.66 1 95.62 369 PRO B N 1
ATOM 6467 C CA . PRO B 1 369 ? 7.906 33.781 4.402 1 95.62 369 PRO B CA 1
ATOM 6468 C C . PRO B 1 369 ? 6.43 33.969 4.055 1 95.62 369 PRO B C 1
ATOM 6470 O O . PRO B 1 369 ? 5.711 32.969 3.889 1 95.62 369 PRO B O 1
ATOM 6473 N N . SER B 1 370 ? 6.02 35.219 3.898 1 95.69 370 SER B N 1
ATOM 6474 C CA . SER B 1 370 ? 4.621 35.5 3.59 1 95.69 370 SER B CA 1
ATOM 6475 C C . SER B 1 370 ? 4.254 35 2.193 1 95.69 370 SER B C 1
ATOM 6477 O O . SER B 1 370 ? 3.16 34.469 1.984 1 95.69 370 SER B O 1
ATOM 6479 N N . VAL B 1 371 ? 5.145 35.156 1.308 1 91.81 371 VAL B N 1
ATOM 6480 C CA . VAL B 1 371 ? 4.887 34.75 -0.073 1 91.81 371 VAL B CA 1
ATOM 6481 C C . VAL B 1 371 ? 4.832 33.25 -0.176 1 91.81 371 VAL B C 1
ATOM 6483 O O . VAL B 1 371 ? 3.945 32.688 -0.829 1 91.81 371 VAL B O 1
ATOM 6486 N N . VAL B 1 372 ? 5.781 32.594 0.445 1 92.06 372 VAL B N 1
ATOM 6487 C CA . VAL B 1 372 ? 5.805 31.125 0.408 1 92.06 372 VAL B CA 1
ATOM 6488 C C . VAL B 1 372 ? 4.547 30.578 1.07 1 92.06 372 VAL B C 1
ATOM 6490 O O . VAL B 1 372 ? 3.938 29.625 0.564 1 92.06 372 VAL B O 1
ATOM 6493 N N . PHE B 1 373 ? 4.117 31.156 2.143 1 96.5 373 PHE B N 1
ATOM 6494 C CA . PHE B 1 373 ? 2.889 30.75 2.814 1 96.5 373 PHE B CA 1
ATOM 6495 C C . PHE B 1 373 ? 1.688 30.906 1.887 1 96.5 373 PHE B C 1
ATOM 6497 O O . PHE B 1 373 ? 0.875 29.984 1.763 1 96.5 373 PHE B O 1
ATOM 6504 N N . LEU B 1 374 ? 1.612 32.031 1.284 1 93.62 374 LEU B N 1
ATOM 6505 C CA . LEU B 1 374 ? 0.462 32.312 0.437 1 93.62 374 LEU B CA 1
ATOM 6506 C C . LEU B 1 374 ? 0.4 31.359 -0.748 1 93.62 374 LEU B C 1
ATOM 6508 O O . LEU B 1 374 ? -0.677 30.875 -1.108 1 93.62 374 LEU B O 1
ATOM 6512 N N . ILE B 1 375 ? 1.494 31.094 -1.322 1 87.25 375 ILE B N 1
ATOM 6513 C CA . ILE B 1 375 ? 1.545 30.156 -2.434 1 87.25 375 ILE B CA 1
ATOM 6514 C C . ILE B 1 375 ? 1.094 28.781 -1.962 1 87.25 375 ILE B C 1
ATOM 6516 O O . ILE B 1 375 ? 0.272 28.125 -2.613 1 87.25 375 ILE B O 1
ATOM 6520 N N . ALA B 1 376 ? 1.638 28.375 -0.847 1 92.19 376 ALA B N 1
ATOM 6521 C CA . ALA B 1 376 ? 1.285 27.062 -0.29 1 92.19 376 ALA B CA 1
ATOM 6522 C C . ALA B 1 376 ? -0.202 27 0.047 1 92.19 376 ALA B C 1
ATOM 6524 O O . ALA B 1 376 ? -0.856 25.984 -0.205 1 92.19 376 ALA B O 1
ATOM 6525 N N . ALA B 1 377 ? -0.723 28.078 0.563 1 94.12 377 ALA B N 1
ATOM 6526 C CA . ALA B 1 377 ? -2.127 28.125 0.96 1 94.12 377 ALA B CA 1
ATOM 6527 C C . ALA B 1 377 ? -3.045 28.016 -0.253 1 94.12 377 ALA B C 1
ATOM 6529 O O . ALA B 1 377 ? -4.039 27.281 -0.226 1 94.12 377 ALA B O 1
ATOM 6530 N N . ILE B 1 378 ? -2.746 28.75 -1.219 1 86.19 378 ILE B N 1
ATOM 6531 C CA . ILE B 1 378 ? -3.551 28.75 -2.436 1 86.19 378 ILE B CA 1
ATOM 6532 C C . ILE B 1 378 ? -3.512 27.359 -3.076 1 86.19 378 ILE B C 1
ATOM 6534 O O . ILE B 1 378 ? -4.547 26.828 -3.494 1 86.19 378 ILE B O 1
ATOM 6538 N N . ILE B 1 379 ? -2.383 26.812 -3.102 1 81.38 379 ILE B N 1
ATOM 6539 C CA . ILE B 1 379 ? -2.225 25.484 -3.682 1 81.38 379 ILE B CA 1
ATOM 6540 C C . ILE B 1 379 ? -3.004 24.453 -2.857 1 81.38 379 ILE B C 1
ATOM 6542 O O . ILE B 1 379 ? -3.697 23.594 -3.41 1 81.38 379 ILE B O 1
ATOM 6546 N N . ALA B 1 380 ? -2.848 24.547 -1.583 1 88.38 380 ALA B N 1
ATOM 6547 C CA . ALA B 1 380 ? -3.535 23.625 -0.68 1 88.38 380 ALA B CA 1
ATOM 6548 C C . ALA B 1 380 ? -5.047 23.703 -0.862 1 88.38 380 ALA B C 1
ATOM 6550 O O . ALA B 1 380 ? -5.734 22.688 -0.883 1 88.38 380 ALA B O 1
ATOM 6551 N N . TYR B 1 381 ? -5.543 24.891 -0.984 1 81.62 381 TYR B N 1
ATOM 6552 C CA . TYR B 1 381 ? -6.977 25.109 -1.15 1 81.62 381 TYR B CA 1
ATOM 6553 C C . TYR B 1 381 ? -7.465 24.531 -2.475 1 81.62 381 TYR B C 1
ATOM 6555 O O . TYR B 1 381 ? -8.586 24.016 -2.561 1 81.62 381 TYR B O 1
ATOM 6563 N N . THR B 1 382 ? -6.699 24.672 -3.416 1 72.69 382 THR B N 1
ATOM 6564 C CA . THR B 1 382 ? -7.074 24.219 -4.75 1 72.69 382 THR B CA 1
ATOM 6565 C C . THR B 1 382 ? -6.969 22.703 -4.859 1 72.69 382 THR B C 1
ATOM 6567 O O . THR B 1 382 ? -7.863 22.047 -5.398 1 72.69 382 THR B O 1
ATOM 6570 N N . ILE B 1 383 ? -5.891 22.172 -4.27 1 69.31 383 ILE B N 1
ATOM 6571 C CA . ILE B 1 383 ? -5.617 20.75 -4.363 1 69.31 383 ILE B CA 1
ATOM 6572 C C . ILE B 1 383 ? -6.469 19.984 -3.344 1 69.31 383 ILE B C 1
ATOM 6574 O O . ILE B 1 383 ? -6.871 18.844 -3.584 1 69.31 383 ILE B O 1
ATOM 6578 N N . GLY B 1 384 ? -6.711 20.609 -2.262 1 74.31 384 GLY B N 1
ATOM 6579 C CA . GLY B 1 384 ? -7.492 19.984 -1.204 1 74.31 384 GLY B CA 1
ATOM 6580 C C . GLY B 1 384 ? -6.719 18.938 -0.435 1 74.31 384 GLY B C 1
ATOM 6581 O O . GLY B 1 384 ? -7.301 17.969 0.051 1 74.31 384 GLY B O 1
ATOM 6582 N N . SER B 1 385 ? -5.375 19.016 -0.548 1 76 385 SER B N 1
ATOM 6583 C CA . SER B 1 385 ? -4.539 18.062 0.17 1 76 385 SER B CA 1
ATOM 6584 C C . SER B 1 385 ? -3.332 18.75 0.803 1 76 385 SER B C 1
ATOM 6586 O O . SER B 1 385 ? -2.521 19.359 0.105 1 76 385 SER B O 1
ATOM 6588 N N . SER B 1 386 ? -3.244 18.562 2.066 1 88.06 386 SER B N 1
ATOM 6589 C CA . SER B 1 386 ? -2.107 19.125 2.791 1 88.06 386 SER B CA 1
ATOM 6590 C C . SER B 1 386 ? -0.82 18.391 2.455 1 88.06 386 SER B C 1
ATOM 6592 O O . SER B 1 386 ? 0.217 19 2.213 1 88.06 386 SER B O 1
ATOM 6594 N N . TRP B 1 387 ? -0.856 17.109 2.387 1 80.94 387 TRP B N 1
ATOM 6595 C CA . TRP B 1 387 ? 0.305 16.266 2.133 1 80.94 387 TRP B CA 1
ATOM 6596 C C . TRP B 1 387 ? 0.942 16.609 0.789 1 80.94 387 TRP B C 1
ATOM 6598 O O . TRP B 1 387 ? 2.164 16.734 0.69 1 80.94 387 TRP B O 1
ATOM 6608 N N . ALA B 1 388 ? 0.072 16.734 -0.169 1 74 388 ALA B N 1
ATOM 6609 C CA . ALA B 1 388 ? 0.551 17.062 -1.508 1 74 388 ALA B CA 1
ATOM 6610 C C . ALA B 1 388 ? 1.173 18.453 -1.534 1 74 388 ALA B C 1
ATOM 6612 O O . ALA B 1 388 ? 2.201 18.672 -2.182 1 74 388 ALA B O 1
ATOM 6613 N N . THR B 1 389 ? 0.572 19.312 -0.936 1 84.19 389 THR B N 1
ATOM 6614 C CA . THR B 1 389 ? 1.068 20.688 -0.9 1 84.19 389 THR B CA 1
ATOM 6615 C C . THR B 1 389 ? 2.432 20.75 -0.217 1 84.19 389 THR B C 1
ATOM 6617 O O . THR B 1 389 ? 3.346 21.422 -0.705 1 84.19 389 THR B O 1
ATOM 6620 N N . TRP B 1 390 ? 2.58 20.062 0.851 1 91 390 TRP B N 1
ATOM 6621 C CA . TRP B 1 390 ? 3.846 20.062 1.577 1 91 390 TRP B CA 1
ATOM 6622 C C . TRP B 1 390 ? 4.969 19.516 0.706 1 91 390 TRP B C 1
ATOM 6624 O O . TRP B 1 390 ? 6.066 20.078 0.672 1 91 390 TRP B O 1
ATOM 6634 N N . ALA B 1 391 ? 4.66 18.5 0.071 1 78.56 391 ALA B N 1
ATOM 6635 C CA . ALA B 1 391 ? 5.664 17.875 -0.787 1 78.56 391 ALA B CA 1
ATOM 6636 C C . ALA B 1 391 ? 6.074 18.812 -1.921 1 78.56 391 ALA B C 1
ATOM 6638 O O . ALA B 1 391 ? 7.242 18.859 -2.303 1 78.56 391 ALA B O 1
ATOM 6639 N N . LEU B 1 392 ? 5.145 19.516 -2.445 1 75.5 392 LEU B N 1
ATOM 6640 C CA . LEU B 1 392 ? 5.371 20.375 -3.605 1 75.5 392 LEU B CA 1
ATOM 6641 C C . LEU B 1 392 ? 6.137 21.625 -3.211 1 75.5 392 LEU B C 1
ATOM 6643 O O . LEU B 1 392 ? 6.953 22.141 -3.986 1 75.5 392 LEU B O 1
ATOM 6647 N N . ILE B 1 393 ? 5.906 22.125 -2.094 1 86 393 ILE B N 1
ATOM 6648 C CA . ILE B 1 393 ? 6.379 23.453 -1.751 1 86 393 ILE B CA 1
ATOM 6649 C C . ILE B 1 393 ? 7.652 23.359 -0.916 1 86 393 ILE B C 1
ATOM 6651 O O . ILE B 1 393 ? 8.438 24.297 -0.852 1 86 393 ILE B O 1
ATOM 6655 N N . MET B 1 394 ? 7.93 22.188 -0.319 1 88.62 394 MET B N 1
ATOM 6656 C CA . MET B 1 394 ? 9.047 22.062 0.617 1 88.62 394 MET B CA 1
ATOM 6657 C C . MET B 1 394 ? 10.375 22.328 -0.075 1 88.62 394 MET B C 1
ATOM 6659 O O . MET B 1 394 ? 11.227 23.031 0.468 1 88.62 394 MET B O 1
ATOM 6663 N N . PRO B 1 395 ? 10.57 21.781 -1.25 1 80.25 395 PRO B N 1
ATOM 6664 C CA . PRO B 1 395 ? 11.836 22.109 -1.911 1 80.25 395 PRO B CA 1
ATOM 6665 C C . PRO B 1 395 ? 12.031 23.594 -2.135 1 80.25 395 PRO B C 1
ATOM 6667 O O . PRO B 1 395 ? 13.148 24.109 -1.997 1 80.25 395 PRO B O 1
ATOM 6670 N N . LEU B 1 396 ? 10.977 24.25 -2.455 1 79.44 396 LEU B N 1
ATOM 6671 C CA . LEU B 1 396 ? 11.016 25.688 -2.666 1 79.44 396 LEU B CA 1
ATOM 6672 C C . LEU B 1 396 ? 11.359 26.422 -1.37 1 79.44 396 LEU B C 1
ATOM 6674 O O . LEU B 1 396 ? 12.188 27.328 -1.364 1 79.44 396 LEU B O 1
ATOM 6678 N N . ALA B 1 397 ? 10.773 26.016 -0.342 1 89.44 397 ALA B N 1
ATOM 6679 C CA . ALA B 1 397 ? 10.992 26.641 0.957 1 89.44 397 ALA B CA 1
ATOM 6680 C C . ALA B 1 397 ? 12.43 26.453 1.424 1 89.44 397 ALA B C 1
ATOM 6682 O O . ALA B 1 397 ? 13.047 27.375 1.946 1 89.44 397 ALA B O 1
ATOM 6683 N N . VAL B 1 398 ? 12.969 25.297 1.242 1 87.56 398 VAL B N 1
ATOM 6684 C CA . VAL B 1 398 ? 14.328 25 1.676 1 87.56 398 VAL B CA 1
ATOM 6685 C C . VAL B 1 398 ? 15.328 25.797 0.833 1 87.56 398 VAL B C 1
ATOM 6687 O O . VAL B 1 398 ? 16.312 26.312 1.356 1 87.56 398 VAL B O 1
ATOM 6690 N N . THR B 1 399 ? 15.047 25.875 -0.377 1 80.62 399 THR B N 1
ATOM 6691 C CA . THR B 1 399 ? 15.914 26.641 -1.265 1 80.62 399 THR B CA 1
ATOM 6692 C C . THR B 1 399 ? 15.922 28.109 -0.855 1 80.62 399 THR B C 1
ATOM 6694 O O . THR B 1 399 ? 16.984 28.75 -0.816 1 80.62 399 THR B O 1
ATOM 6697 N N . PHE B 1 400 ? 14.797 28.656 -0.583 1 84.06 400 PHE B N 1
ATOM 6698 C CA . PHE B 1 400 ? 14.719 30.047 -0.141 1 84.06 400 PHE B CA 1
ATOM 6699 C C . PHE B 1 400 ? 15.445 30.234 1.186 1 84.06 400 PHE B C 1
ATOM 6701 O O . PHE B 1 400 ? 16.094 31.266 1.407 1 84.06 400 PHE B O 1
ATOM 6708 N N . ALA B 1 401 ? 15.312 29.25 2.043 1 89.56 401 ALA B N 1
ATOM 6709 C CA . ALA B 1 401 ? 15.984 29.344 3.338 1 89.56 401 ALA B CA 1
ATOM 6710 C C . ALA B 1 401 ? 17.5 29.422 3.166 1 89.56 401 ALA B C 1
ATOM 6712 O O . ALA B 1 401 ? 18.156 30.266 3.779 1 89.56 401 ALA B O 1
ATOM 6713 N N . VAL B 1 402 ? 18 28.609 2.355 1 85.06 402 VAL B N 1
ATOM 6714 C CA . VAL B 1 402 ? 19.438 28.516 2.162 1 85.06 402 VAL B CA 1
ATOM 6715 C C . VAL B 1 402 ? 19.953 29.75 1.438 1 85.06 402 VAL B C 1
ATOM 6717 O O . VAL B 1 402 ? 20.953 30.344 1.845 1 85.06 402 VAL B O 1
ATOM 6720 N N . ASN B 1 403 ? 19.266 30.203 0.522 1 80.56 403 ASN B N 1
ATOM 6721 C CA . ASN B 1 403 ? 19.766 31.266 -0.347 1 80.56 403 ASN B CA 1
ATOM 6722 C C . ASN B 1 403 ? 19.562 32.625 0.283 1 80.56 403 ASN B C 1
ATOM 6724 O O . ASN B 1 403 ? 20.297 33.562 -0.017 1 80.56 403 ASN B O 1
ATOM 6728 N N . SER B 1 404 ? 18.594 32.781 1.033 1 83.81 404 SER B N 1
ATOM 6729 C CA . SER B 1 404 ? 18.312 34.062 1.63 1 83.81 404 SER B CA 1
ATOM 6730 C C . SER B 1 404 ? 18.75 34.125 3.09 1 83.81 404 SER B C 1
ATOM 6732 O O . SER B 1 404 ? 18.5 35.094 3.785 1 83.81 404 SER B O 1
ATOM 6734 N N . GLU B 1 405 ? 19.312 33.031 3.512 1 86.69 405 GLU B N 1
ATOM 6735 C CA . GLU B 1 405 ? 19.812 32.938 4.879 1 86.69 405 GLU B CA 1
ATOM 6736 C C . GLU B 1 405 ? 18.703 33.156 5.891 1 86.69 405 GLU B C 1
ATOM 6738 O O . GLU B 1 405 ? 18.859 33.969 6.828 1 86.69 405 GLU B O 1
ATOM 6743 N N . ILE B 1 406 ? 17.578 32.781 5.562 1 91.69 406 ILE B N 1
ATOM 6744 C CA . ILE B 1 406 ? 16.453 32.75 6.5 1 91.69 406 ILE B CA 1
ATOM 6745 C C . ILE B 1 406 ? 16.469 31.438 7.285 1 91.69 406 ILE B C 1
ATOM 6747 O O . ILE B 1 406 ? 16.828 30.391 6.75 1 91.69 406 ILE B O 1
ATOM 6751 N N . ASN B 1 407 ? 16.109 31.578 8.508 1 94.31 407 ASN B N 1
ATOM 6752 C CA . ASN B 1 407 ? 16.062 30.391 9.352 1 94.31 407 ASN B CA 1
ATOM 6753 C C . ASN B 1 407 ? 15.234 29.281 8.727 1 94.31 407 ASN B C 1
ATOM 6755 O O . ASN B 1 407 ? 14.094 29.516 8.32 1 94.31 407 ASN B O 1
ATOM 6759 N N . ILE B 1 408 ? 15.766 28.078 8.633 1 95.94 408 ILE B N 1
ATOM 6760 C CA . ILE B 1 408 ? 15.141 26.953 7.953 1 95.94 408 ILE B CA 1
ATOM 6761 C C . ILE B 1 408 ? 13.844 26.578 8.672 1 95.94 408 ILE B C 1
ATOM 6763 O O . ILE B 1 408 ? 12.859 26.203 8.031 1 95.94 408 ILE B O 1
ATOM 6767 N N . ALA B 1 409 ? 13.797 26.641 9.945 1 96.75 409 ALA B N 1
ATOM 6768 C CA . ALA B 1 409 ? 12.609 26.281 10.711 1 96.75 409 ALA B CA 1
ATOM 6769 C C . ALA B 1 409 ? 11.438 27.203 10.375 1 96.75 409 ALA B C 1
ATOM 6771 O O . ALA B 1 409 ? 10.297 26.766 10.297 1 96.75 409 ALA B O 1
ATOM 6772 N N . THR B 1 410 ? 11.758 28.453 10.18 1 96.69 410 THR B N 1
ATOM 6773 C CA . THR B 1 410 ? 10.734 29.438 9.805 1 96.69 410 THR B CA 1
ATOM 6774 C C . THR B 1 410 ? 10.133 29.094 8.445 1 96.69 410 THR B C 1
ATOM 6776 O O . THR B 1 410 ? 8.906 29.062 8.289 1 96.69 410 THR B O 1
ATOM 6779 N N . MET B 1 411 ? 10.992 28.766 7.539 1 96 411 MET B N 1
ATOM 6780 C CA . MET B 1 411 ? 10.523 28.469 6.188 1 96 411 MET B CA 1
ATOM 6781 C C . MET B 1 411 ? 9.727 27.172 6.156 1 96 411 MET B C 1
ATOM 6783 O O . MET B 1 411 ? 8.695 27.078 5.484 1 96 411 MET B O 1
ATOM 6787 N N . VAL B 1 412 ? 10.18 26.172 6.871 1 96.88 412 VAL B N 1
ATOM 6788 C CA . VAL B 1 412 ? 9.453 24.922 6.969 1 96.88 412 VAL B CA 1
ATOM 6789 C C . VAL B 1 412 ? 8.094 25.156 7.621 1 96.88 412 VAL B C 1
ATOM 6791 O O . VAL B 1 412 ? 7.094 24.562 7.203 1 96.88 412 VAL B O 1
ATOM 6794 N N . GLY B 1 413 ? 8.094 26 8.586 1 97.69 413 GLY B N 1
ATOM 6795 C CA . GLY B 1 413 ? 6.848 26.359 9.25 1 97.69 413 GLY B CA 1
ATOM 6796 C C . GLY B 1 413 ? 5.832 26.984 8.305 1 97.69 413 GLY B C 1
ATOM 6797 O O . GLY B 1 413 ? 4.633 26.703 8.414 1 97.69 413 GLY B O 1
ATOM 6798 N N . THR B 1 414 ? 6.277 27.797 7.371 1 97.44 414 THR B N 1
ATOM 6799 C CA . THR B 1 414 ? 5.379 28.422 6.406 1 97.44 414 THR B CA 1
ATOM 6800 C C . THR B 1 414 ? 4.734 27.375 5.508 1 97.44 414 THR B C 1
ATOM 6802 O O . THR B 1 414 ? 3.58 27.516 5.105 1 97.44 414 THR B O 1
ATOM 6805 N N . VAL B 1 415 ? 5.484 26.344 5.234 1 96.12 415 VAL B N 1
ATOM 6806 C CA . VAL B 1 415 ? 5 25.266 4.367 1 96.12 415 VAL B CA 1
ATOM 6807 C C . VAL B 1 415 ? 3.902 24.484 5.082 1 96.12 415 VAL B C 1
ATOM 6809 O O . VAL B 1 415 ? 2.838 24.234 4.508 1 96.12 415 VAL B O 1
ATOM 6812 N N . TRP B 1 416 ? 4.184 24.109 6.359 1 97.19 416 TRP B N 1
ATOM 6813 C CA . TRP B 1 416 ? 3.17 23.406 7.141 1 97.19 416 TRP B CA 1
ATOM 6814 C C . TRP B 1 416 ? 1.887 24.234 7.234 1 97.19 416 TRP B C 1
ATOM 6816 O O . TRP B 1 416 ? 0.79 23.703 7.035 1 97.19 416 TRP B O 1
ATOM 6826 N N . ALA B 1 417 ? 2.074 25.516 7.477 1 97.75 417 ALA B N 1
ATOM 6827 C CA . ALA B 1 417 ? 0.944 26.438 7.625 1 97.75 417 ALA B CA 1
ATOM 6828 C C . ALA B 1 417 ? 0.135 26.516 6.336 1 97.75 417 ALA B C 1
ATOM 6830 O O . ALA B 1 417 ? -1.096 26.453 6.359 1 97.75 417 ALA B O 1
ATOM 6831 N N . GLY B 1 418 ? 0.816 26.703 5.312 1 96.25 418 GLY B N 1
ATOM 6832 C CA . GLY B 1 418 ? 0.134 26.812 4.031 1 96.25 418 GLY B CA 1
ATOM 6833 C C . GLY B 1 418 ? -0.664 25.578 3.67 1 96.25 418 GLY B C 1
ATOM 6834 O O . GLY B 1 418 ? -1.817 25.688 3.246 1 96.25 418 GLY B O 1
ATOM 6835 N N . GLY B 1 419 ? -0.038 24.422 3.824 1 93.88 419 GLY B N 1
ATOM 6836 C CA . GLY B 1 419 ? -0.722 23.172 3.508 1 93.88 419 GLY B CA 1
ATOM 6837 C C . GLY B 1 419 ? -1.913 22.906 4.406 1 93.88 419 GLY B C 1
ATOM 6838 O O . GLY B 1 419 ? -2.896 22.297 3.977 1 93.88 419 GLY B O 1
ATOM 6839 N N . ALA B 1 420 ? -1.858 23.375 5.598 1 95.5 420 ALA B N 1
ATOM 6840 C CA . ALA B 1 420 ? -2.889 23.109 6.602 1 95.5 420 ALA B CA 1
ATOM 6841 C C . ALA B 1 420 ? -4.203 23.797 6.227 1 95.5 420 ALA B C 1
ATOM 6843 O O . ALA B 1 420 ? -5.262 23.453 6.758 1 95.5 420 ALA B O 1
ATOM 6844 N N . VAL B 1 421 ? -4.184 24.719 5.316 1 93.81 421 VAL B N 1
ATOM 6845 C CA . VAL B 1 421 ? -5.375 25.438 4.887 1 93.81 421 VAL B CA 1
ATOM 6846 C C . VAL B 1 421 ? -6.359 24.484 4.23 1 93.81 421 VAL B C 1
ATOM 6848 O O . VAL B 1 421 ? -7.574 24.656 4.324 1 93.81 421 VAL B O 1
ATOM 6851 N N . ALA B 1 422 ? -5.867 23.438 3.707 1 86.5 422 ALA B N 1
ATOM 6852 C CA . ALA B 1 422 ? -6.684 22.469 2.971 1 86.5 422 ALA B CA 1
ATOM 6853 C C . ALA B 1 422 ? -7.559 21.656 3.918 1 86.5 422 ALA B C 1
ATOM 6855 O O . ALA B 1 422 ? -8.625 21.172 3.531 1 86.5 422 ALA B O 1
ATOM 6856 N N . ASP B 1 423 ? -7.207 21.562 5.145 1 85 423 ASP B N 1
ATOM 6857 C CA . ASP B 1 423 ? -7.809 20.547 6 1 85 423 ASP B CA 1
ATOM 6858 C C . ASP B 1 423 ? -8.82 21.156 6.965 1 85 423 ASP B C 1
ATOM 6860 O O . ASP B 1 423 ? -9.352 20.469 7.84 1 85 423 ASP B O 1
ATOM 6864 N N . VAL B 1 424 ? -9.156 22.406 6.805 1 88.94 424 VAL B N 1
ATOM 6865 C CA . VAL B 1 424 ? -10.117 23.016 7.715 1 88.94 424 VAL B CA 1
ATOM 6866 C C . VAL B 1 424 ? -11.539 22.672 7.277 1 88.94 424 VAL B C 1
ATOM 6868 O O . VAL B 1 424 ? -12.438 22.531 8.109 1 88.94 424 VAL B O 1
ATOM 6871 N N . VAL B 1 425 ? -11.766 22.609 6 1 82.88 425 VAL B N 1
ATOM 6872 C CA . VAL B 1 425 ? -13.07 22.203 5.484 1 82.88 425 VAL B CA 1
ATOM 6873 C C . VAL B 1 425 ? -12.984 20.781 4.922 1 82.88 425 VAL B C 1
ATOM 6875 O O . VAL B 1 425 ? -12.695 20.594 3.738 1 82.88 425 VAL B O 1
ATOM 6878 N N . SER B 1 426 ? -13.281 19.828 5.77 1 81.25 426 SER B N 1
ATOM 6879 C CA . SER B 1 426 ? -13.141 18.422 5.395 1 81.25 426 SER B CA 1
ATOM 6880 C C . SER B 1 426 ? -14.508 17.766 5.238 1 81.25 426 SER B C 1
ATOM 6882 O O . SER B 1 426 ? -15.406 17.984 6.051 1 81.25 426 SER B O 1
ATOM 6884 N N . PRO B 1 427 ? -14.703 17.031 4.242 1 80.75 427 PRO B N 1
ATOM 6885 C CA . PRO B 1 427 ? -15.953 16.281 4.078 1 80.75 427 PRO B CA 1
ATOM 6886 C C . PRO B 1 427 ? -16.203 15.305 5.223 1 80.75 427 PRO B C 1
ATOM 6888 O O . PRO B 1 427 ? -17.359 15.078 5.605 1 80.75 427 PRO B O 1
ATOM 6891 N N . LEU B 1 428 ? -15.156 14.781 5.703 1 82.69 428 LEU B N 1
ATOM 6892 C CA . LEU B 1 428 ? -15.289 13.82 6.797 1 82.69 428 LEU B CA 1
ATOM 6893 C C . LEU B 1 428 ? -15.867 14.492 8.039 1 82.69 428 LEU B C 1
ATOM 6895 O O . LEU B 1 428 ? -16.719 13.906 8.719 1 82.69 428 LEU B O 1
ATOM 6899 N N . SER B 1 429 ? -15.375 15.641 8.289 1 89.75 429 SER B N 1
ATOM 6900 C CA . SER B 1 429 ? -15.906 16.375 9.438 1 89.75 429 SER B CA 1
ATOM 6901 C C . SER B 1 429 ? -17.375 16.719 9.242 1 89.75 429 SER B C 1
ATOM 6903 O O . SER B 1 429 ? -18.172 16.641 10.18 1 89.75 429 SER B O 1
ATOM 6905 N N . ALA B 1 430 ? -17.75 17.062 8.055 1 87.69 430 ALA B N 1
ATOM 6906 C CA . ALA B 1 430 ? -19.156 17.359 7.738 1 87.69 430 ALA B CA 1
ATOM 6907 C C . ALA B 1 430 ? -20.016 16.109 7.93 1 87.69 430 ALA B C 1
ATOM 6909 O O . ALA B 1 430 ? -21.094 16.188 8.516 1 87.69 430 ALA B O 1
ATOM 6910 N N . GLN B 1 431 ? -19.516 15.062 7.492 1 83.94 431 GLN B N 1
ATOM 6911 C CA . GLN B 1 431 ? -20.234 13.797 7.602 1 83.94 431 GLN B CA 1
ATOM 6912 C C . GLN B 1 431 ? -20.438 13.406 9.062 1 83.94 431 GLN B C 1
ATOM 6914 O O . GLN B 1 431 ? -21.531 13.031 9.461 1 83.94 431 GLN B O 1
ATOM 6919 N N . MET B 1 432 ? -19.359 13.508 9.789 1 87.94 432 MET B N 1
ATOM 6920 C CA . MET B 1 432 ? -19.422 13.102 11.188 1 87.94 432 MET B CA 1
ATOM 6921 C C . MET B 1 432 ? -20.312 14.039 11.984 1 87.94 432 MET B C 1
ATOM 6923 O O . MET B 1 432 ? -20.953 13.625 12.953 1 87.94 432 MET B O 1
ATOM 6927 N N . ALA B 1 433 ? -20.422 15.266 11.531 1 93.31 433 ALA B N 1
ATOM 6928 C CA . ALA B 1 433 ? -21.25 16.25 12.203 1 93.31 433 ALA B CA 1
ATOM 6929 C C . ALA B 1 433 ? -22.672 16.25 11.648 1 93.31 433 ALA B C 1
ATOM 6931 O O . ALA B 1 433 ? -23.516 17.031 12.07 1 93.31 433 ALA B O 1
ATOM 6932 N N . ASP B 1 434 ? -22.922 15.383 10.711 1 90.62 434 ASP B N 1
ATOM 6933 C CA . ASP B 1 434 ? -24.234 15.211 10.094 1 90.62 434 ASP B CA 1
ATOM 6934 C C . ASP B 1 434 ? -24.688 16.5 9.414 1 90.62 434 ASP B C 1
ATOM 6936 O O . ASP B 1 434 ? -25.797 16.984 9.656 1 90.62 434 ASP B O 1
ATOM 6940 N N . THR B 1 435 ? -23.812 17.188 8.789 1 88.69 435 THR B N 1
ATOM 6941 C CA . THR B 1 435 ? -24.109 18.344 7.965 1 88.69 435 THR B CA 1
ATOM 6942 C C . THR B 1 435 ? -23.578 18.156 6.551 1 88.69 435 THR B C 1
ATOM 6944 O O . THR B 1 435 ? -22.875 17.203 6.27 1 88.69 435 THR B O 1
ATOM 6947 N N . SER B 1 436 ? -24.062 18.953 5.621 1 84.88 436 SER B N 1
ATOM 6948 C CA . SER B 1 436 ? -23.562 18.859 4.25 1 84.88 436 SER B CA 1
ATOM 6949 C C . SER B 1 436 ? -22.203 19.531 4.102 1 84.88 436 SER B C 1
ATOM 6951 O O . SER B 1 436 ? -21.875 20.453 4.852 1 84.88 436 SER B O 1
ATOM 6953 N N . PHE B 1 437 ? -21.438 19.031 3.186 1 84.56 437 PHE B N 1
ATOM 6954 C CA . PHE B 1 437 ? -20.141 19.609 2.904 1 84.56 437 PHE B CA 1
ATOM 6955 C C . PHE B 1 437 ? -20.266 21.078 2.52 1 84.56 437 PHE B C 1
ATOM 6957 O O . PHE B 1 437 ? -19.469 21.906 2.939 1 84.56 437 PHE B O 1
ATOM 6964 N N . GLY B 1 438 ? -21.25 21.297 1.737 1 82.12 438 GLY B N 1
ATOM 6965 C CA . GLY B 1 438 ? -21.484 22.672 1.312 1 82.12 438 GLY B CA 1
ATOM 6966 C C . GLY B 1 438 ? -21.75 23.625 2.469 1 82.12 438 GLY B C 1
ATOM 6967 O O . GLY B 1 438 ? -21.172 24.703 2.525 1 82.12 438 GLY B O 1
ATOM 6968 N N . ASP B 1 439 ? -22.578 23.219 3.348 1 86.38 439 ASP B N 1
ATOM 6969 C CA . ASP B 1 439 ? -22.891 24.047 4.512 1 86.38 439 ASP B CA 1
ATOM 6970 C C . ASP B 1 439 ? -21.641 24.234 5.387 1 86.38 439 ASP B C 1
ATOM 6972 O O . ASP B 1 439 ? -21.406 25.328 5.898 1 86.38 439 ASP B O 1
ATOM 6976 N N . HIS B 1 440 ? -20.938 23.234 5.562 1 89.56 440 HIS B N 1
ATOM 6977 C CA . HIS B 1 440 ? -19.688 23.297 6.316 1 89.56 440 HIS B CA 1
ATOM 6978 C C . HIS B 1 440 ? -18.703 24.281 5.668 1 89.56 440 HIS B C 1
ATOM 6980 O O . HIS B 1 440 ? -18.062 25.078 6.363 1 89.56 440 HIS B O 1
ATOM 6986 N N . LEU B 1 441 ? -18.656 24.25 4.395 1 86.69 441 LEU B N 1
ATOM 6987 C CA . LEU B 1 441 ? -17.75 25.109 3.652 1 86.69 441 LEU B CA 1
ATOM 6988 C C . LEU B 1 441 ? -18.125 26.578 3.82 1 86.69 441 LEU B C 1
ATOM 6990 O O . LEU B 1 441 ? -17.281 27.406 4.188 1 86.69 441 LEU B O 1
ATOM 6994 N N . ILE B 1 442 ? -19.391 26.859 3.637 1 88.5 442 ILE B N 1
ATOM 6995 C CA . ILE B 1 442 ? -19.812 28.25 3.6 1 88.5 442 ILE B CA 1
ATOM 6996 C C . ILE B 1 442 ? -19.766 28.844 5.008 1 88.5 442 ILE B C 1
ATOM 6998 O O . ILE B 1 442 ? -19.5 30.031 5.184 1 88.5 442 ILE B O 1
ATOM 7002 N N . THR B 1 443 ? -19.953 28.047 6.004 1 90.19 443 THR B N 1
ATOM 7003 C CA . THR B 1 443 ? -19.969 28.547 7.375 1 90.19 443 THR B CA 1
ATOM 7004 C C . THR B 1 443 ? -18.547 28.656 7.934 1 90.19 443 THR B C 1
ATOM 7006 O O . THR B 1 443 ? -18.266 29.5 8.789 1 90.19 443 THR B O 1
ATOM 7009 N N . SER B 1 444 ? -17.594 27.859 7.496 1 92.31 444 SER B N 1
ATOM 7010 C CA . SER B 1 444 ? -16.234 27.812 8.016 1 92.31 444 SER B CA 1
ATOM 7011 C C . SER B 1 444 ? -15.328 28.781 7.262 1 92.31 444 SER B C 1
ATOM 7013 O O . SER B 1 444 ? -14.297 29.219 7.785 1 92.31 44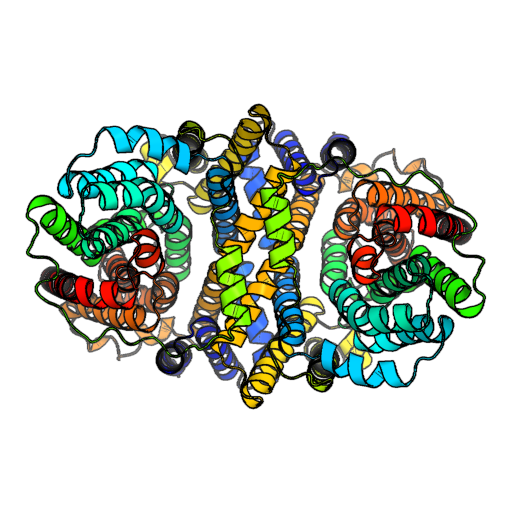4 SER B O 1
ATOM 7015 N N . LEU B 1 445 ? -15.695 29.141 6.055 1 91.19 445 LEU B N 1
ATOM 7016 C CA . LEU B 1 445 ? -14.828 29.891 5.152 1 91.19 445 LEU B CA 1
ATOM 7017 C C . LEU B 1 445 ? -14.445 31.234 5.758 1 91.19 445 LEU B C 1
ATOM 7019 O O . LEU B 1 445 ? -13.289 31.656 5.664 1 91.19 445 LEU B O 1
ATOM 7023 N N . PRO B 1 446 ? -15.406 31.984 6.332 1 92.19 446 PRO B N 1
ATOM 7024 C CA . PRO B 1 446 ? -15.008 33.25 6.949 1 92.19 446 PRO B CA 1
ATOM 7025 C C . PRO B 1 446 ? -13.906 33.062 7.996 1 92.19 446 PRO B C 1
ATOM 7027 O O . PRO B 1 446 ? -13.023 33.938 8.109 1 92.19 446 PRO B O 1
ATOM 7030 N N . TYR B 1 447 ? -13.906 32.062 8.68 1 93.56 447 TYR B N 1
ATOM 7031 C CA . TYR B 1 447 ? -12.914 31.812 9.719 1 93.56 447 TYR B CA 1
ATOM 7032 C C . TYR B 1 447 ? -11.594 31.344 9.117 1 93.56 447 TYR B C 1
ATOM 7034 O O . TYR B 1 447 ? -10.523 31.641 9.648 1 93.56 447 TYR B O 1
ATOM 7042 N N . VAL B 1 448 ? -11.68 30.594 8.055 1 94.12 448 VAL B N 1
ATOM 7043 C CA . VAL B 1 448 ? -10.477 30.188 7.34 1 94.12 448 VAL B CA 1
ATOM 7044 C C . VAL B 1 448 ? -9.75 31.422 6.793 1 94.12 448 VAL B C 1
ATOM 7046 O O . VAL B 1 448 ? -8.531 31.531 6.918 1 94.12 448 VAL B O 1
ATOM 7049 N N . ILE B 1 449 ? -10.539 32.281 6.227 1 94.25 449 ILE B N 1
ATOM 7050 C CA . ILE B 1 449 ? -9.977 33.5 5.703 1 94.25 449 ILE B CA 1
ATOM 7051 C C . ILE B 1 449 ? -9.367 34.312 6.848 1 94.25 449 ILE B C 1
ATOM 7053 O O . ILE B 1 449 ? -8.273 34.875 6.703 1 94.25 449 ILE B O 1
ATOM 7057 N N . GLY B 1 450 ? -10.109 34.438 7.93 1 94.94 450 GLY B N 1
ATOM 7058 C CA . GLY B 1 450 ? -9.547 35.094 9.109 1 94.94 450 GLY B CA 1
ATOM 7059 C C . GLY B 1 450 ? -8.227 34.469 9.547 1 94.94 450 GLY B C 1
ATOM 7060 O O . GLY B 1 450 ? -7.297 35.188 9.914 1 94.94 450 GLY B O 1
ATOM 7061 N N . GLY B 1 451 ? -8.125 33.125 9.562 1 96.62 451 GLY B N 1
ATOM 7062 C CA . GLY B 1 451 ? -6.883 32.438 9.898 1 96.62 451 GLY B CA 1
ATOM 7063 C C . GLY B 1 451 ? -5.746 32.75 8.945 1 96.62 451 GLY B C 1
ATOM 7064 O O . GLY B 1 451 ? -4.605 32.938 9.375 1 96.62 451 GLY B O 1
ATOM 7065 N N . VAL B 1 452 ? -6.039 32.812 7.656 1 97.19 452 VAL B N 1
ATOM 7066 C CA . VAL B 1 452 ? -5.039 33.125 6.641 1 97.19 452 VAL B CA 1
ATOM 7067 C C . VAL B 1 452 ? -4.527 34.531 6.84 1 97.19 452 VAL B C 1
ATOM 7069 O O . VAL B 1 452 ? -3.318 34.781 6.781 1 97.19 452 VAL B O 1
ATOM 7072 N N . LEU B 1 453 ? -5.438 35.438 7.105 1 97.31 453 LEU B N 1
ATOM 7073 C CA . LEU B 1 453 ? -5.062 36.844 7.293 1 97.31 453 LEU B CA 1
ATOM 7074 C C . LEU B 1 453 ? -4.207 37.031 8.547 1 97.31 453 LEU B C 1
ATOM 7076 O O . LEU B 1 453 ? -3.201 37.719 8.523 1 97.31 453 LEU B O 1
ATOM 7080 N N . LEU B 1 454 ? -4.645 36.406 9.602 1 97.69 454 LEU B N 1
ATOM 7081 C CA . LEU B 1 454 ? -3.863 36.469 10.836 1 97.69 454 LEU B CA 1
ATOM 7082 C C . LEU B 1 454 ? -2.465 35.906 10.617 1 97.69 454 LEU B C 1
ATOM 7084 O O . LEU B 1 454 ? -1.485 36.438 11.148 1 97.69 454 LEU B O 1
ATOM 7088 N N . SER B 1 455 ? -2.342 34.781 9.891 1 97.81 455 SER B N 1
ATOM 7089 C CA . SER B 1 455 ? -1.057 34.156 9.594 1 97.81 455 SER B CA 1
ATOM 7090 C C . SER B 1 455 ? -0.179 35.062 8.742 1 97.81 455 SER B C 1
ATOM 7092 O O . SER B 1 455 ? 1.027 35.188 8.977 1 97.81 455 SER B O 1
ATOM 7094 N N . LEU B 1 456 ? -0.789 35.688 7.773 1 97 456 LEU B N 1
ATOM 7095 C CA . LEU B 1 456 ? -0.056 36.625 6.91 1 97 456 LEU B CA 1
ATOM 7096 C C . LEU B 1 456 ? 0.533 37.75 7.719 1 97 456 LEU B C 1
ATOM 7098 O O . LEU B 1 456 ? 1.68 38.156 7.496 1 97 456 LEU B O 1
ATOM 7102 N N . ILE B 1 457 ? -0.278 38.312 8.578 1 96.81 457 ILE B N 1
ATOM 7103 C CA . ILE B 1 457 ? 0.194 39.375 9.453 1 96.81 457 ILE B CA 1
ATOM 7104 C C . ILE B 1 457 ? 1.361 38.875 10.297 1 96.81 457 ILE B C 1
ATOM 7106 O O . ILE B 1 457 ? 2.359 39.562 10.469 1 96.81 457 ILE B O 1
ATOM 7110 N N . GLY B 1 458 ? 1.235 37.688 10.797 1 97.25 458 GLY B N 1
ATOM 7111 C CA . GLY B 1 458 ? 2.316 37.094 11.57 1 97.25 458 GLY B CA 1
ATOM 7112 C C . GLY B 1 458 ? 3.605 36.969 10.789 1 97.25 458 GLY B C 1
ATOM 7113 O O . GLY B 1 458 ? 4.68 37.312 11.273 1 97.25 458 GLY B O 1
ATOM 7114 N N . TYR B 1 459 ? 3.539 36.438 9.578 1 97.19 459 TYR B N 1
ATOM 7115 C CA . TYR B 1 459 ? 4.73 36.219 8.766 1 97.19 459 TYR B CA 1
ATOM 7116 C C . TYR B 1 459 ? 5.336 37.531 8.312 1 97.19 459 TYR B C 1
ATOM 7118 O O . TYR B 1 459 ? 6.555 37.656 8.18 1 97.19 459 TYR B O 1
ATOM 7126 N N . LEU B 1 460 ? 4.496 38.531 8.094 1 95.5 460 LEU B N 1
ATOM 7127 C CA . LEU B 1 460 ? 5.008 39.875 7.758 1 95.5 460 LEU B CA 1
ATOM 7128 C C . LEU B 1 460 ? 5.773 40.469 8.93 1 95.5 460 LEU B C 1
ATOM 7130 O O . LEU B 1 460 ? 6.82 41.094 8.742 1 95.5 460 LEU B O 1
ATOM 7134 N N . LEU B 1 461 ? 5.254 40.281 10.078 1 95.25 461 LEU B N 1
ATOM 7135 C CA . LEU B 1 461 ? 5.93 40.781 11.273 1 95.25 461 LEU B CA 1
ATOM 7136 C C . LEU B 1 461 ? 7.27 40.062 11.469 1 95.25 461 LEU B C 1
ATOM 7138 O O . LEU B 1 461 ? 8.266 40.719 11.805 1 95.25 461 LEU B O 1
ATOM 7142 N N . VAL B 1 462 ? 7.312 38.75 11.25 1 93.94 462 VAL B N 1
ATOM 7143 C CA . VAL B 1 462 ? 8.547 38 11.352 1 93.94 462 VAL B CA 1
ATOM 7144 C C . VAL B 1 462 ? 9.523 38.438 10.266 1 93.94 462 VAL B C 1
ATOM 7146 O O . VAL B 1 462 ? 10.734 38.531 10.508 1 93.94 462 VAL B O 1
ATOM 7149 N N . GLY B 1 463 ? 8.984 38.594 9.102 1 91.06 463 GLY B N 1
ATOM 7150 C CA . GLY B 1 463 ? 9.805 39.062 7.996 1 91.06 463 GLY B CA 1
ATOM 7151 C C . GLY B 1 463 ? 10.531 40.375 8.305 1 91.06 463 GLY B C 1
ATOM 7152 O O . GLY B 1 463 ? 11.688 40.562 7.91 1 91.06 463 GLY B O 1
ATOM 7153 N N . PHE B 1 464 ? 9.93 41.219 9.102 1 88.56 464 PHE B N 1
ATOM 7154 C CA . PHE B 1 464 ? 10.523 42.531 9.438 1 88.56 464 PHE B CA 1
ATOM 7155 C C . PHE B 1 464 ? 11.633 42.344 10.469 1 88.56 464 PHE B C 1
ATOM 7157 O O . PHE B 1 464 ? 12.477 43.25 10.625 1 88.56 464 PHE B O 1
ATOM 7164 N N . THR B 1 465 ? 11.68 41.188 11.039 1 85.25 465 THR B N 1
ATOM 7165 C CA . THR B 1 465 ? 12.727 40.969 12.031 1 85.25 465 THR B CA 1
ATOM 7166 C C . THR B 1 465 ? 13.898 40.219 11.398 1 85.25 465 THR B C 1
ATOM 7168 O O . THR B 1 465 ? 14.938 40 12.039 1 85.25 465 THR B O 1
ATOM 7171 N N . LEU B 1 466 ? 13.727 39.781 10.227 1 80.94 466 LEU B N 1
ATOM 7172 C CA . LEU B 1 466 ? 14.766 39.031 9.531 1 80.94 466 LEU B CA 1
ATOM 7173 C C . LEU B 1 466 ? 15.812 39.969 8.945 1 80.94 466 LEU B C 1
ATOM 7175 O O . LEU B 1 466 ? 15.484 41.094 8.531 1 80.94 466 LEU B O 1
#